Protein 7MEL (pdb70)

Radius of gyration: 37.04 Å; Cα contacts (8 Å, |Δi|>4): 2859; chains: 2; bounding box: 82×86×119 Å

B-factor: mean 26.44, std 9.44, range [13.05, 92.13]

Solvent-accessible surface area: 51418 Å² total; per-residue (Å²): 190,55,42,3,26,52,0,3,19,24,62,8,89,12,43,4,39,79,23,137,38,23,2,3,0,3,60,42,11,39,9,81,0,12,0,22,0,3,42,18,34,116,74,30,22,6,1,4,2,20,14,93,16,63,179,36,116,82,35,115,110,22,77,13,142,66,64,42,130,42,65,7,48,32,0,5,80,9,74,2,25,96,67,25,88,25,31,2,16,0,31,0,16,2,23,23,15,68,20,16,36,111,71,0,133,99,46,13,108,62,54,102,80,29,97,28,1,0,36,39,0,0,117,16,0,67,110,3,6,84,110,3,102,29,160,132,29,82,72,58,0,78,58,4,2,95,9,0,89,50,148,108,93,94,34,72,42,16,14,57,15,0,40,41,98,100,1,61,49,4,18,69,134,52,48,18,70,32,61,68,18,62,18,98,91,14,39,0,44,2,11,58,83,43,0,5,16,0,1,0,0,0,4,3,7,12,5,30,32,57,141,173,65,82,29,0,36,0,122,48,0,10,209,23,0,70,39,0,20,74,10,6,2,11,0,0,0,0,2,11,2,8,0,7,2,97,60,113,47,8,0,103,38,59,70,100,83,38,99,88,142,28,22,0,9,5,32,2,0,0,5,126,100,12,6,4,49,29,19,27,76,37,10,20,80,62,106,25,0,48,54,0,26,71,51,0,45,154,77,51,6,52,4,0,4,6,8,0,1,20,0,0,21,32,4,27,14,32,137,133,55,60,71,6,8,115,81,70,48,86,45,60,18,48,58,9,67,37,88,133,97,100,56,37,7,8,37,47,11,7,13,71,73,37,64,85,21,0,4,88,28,1,15,109,2,1,68,42,6,9,123,42,39,0,67,0,2,6,1,10,26,0,19,38,9,6,2,17,14,1,9,100,0,6,63,60,0,29,65,93,31,91,49,1,2,1,0,2,15,4,56,32,106,84,22,9,13,21,4,1,0,28,2,5,0,2,0,5,4,6,42,2,8,72,61,19,74,35,111,66,0,39,104,13,0,81,104,4,17,38,118,9,4,7,40,15,6,1,1,0,5,4,0,2,3,41,8,0,35,40,35,2,22,120,10,22,92,30,0,0,14,3,6,0,0,0,0,0,1,0,0,0,1,0,0,0,6,1,1,0,2,37,20,46,38,79,30,42,154,134,75,20,58,20,19,74,42,4,3,15,14,32,39,44,114,31,77,40,99,131,12,64,205,103,43,71,13,2,23,93,31,0,46,82,1,1,42,1,2,115,104,9,51,0,0,61,16,2,53,64,28,49,38,6,73,23,100,53,115,62,0,2,1,0,2,2,80,61,66,127,29,12,0,0,1,0,0,2,13,23,24,105,118,47,25,50,6,50,2,49,3,40,0,76,88,10,48,38,80,104,159,68,48,0,46,0,97,1,9,40,76,51,94,89,64,147,22,20,132,61,11,146,4,123,0,36,19,46,158,37,14,1,15,0,0,11,38,68,128,189,50,40,4,29,54,0,1,20,27,61,7,93,9,40,4,41,78,22,137,43,30,3,13,0,2,60,42,10,33,6,80,0,12,0,22,0,2,39,16,32,98,68,29,23,5,2,4,2,20,12,92,17,51,183,35,143,82,35,114,101,22,76,14,136,65,68,43,129,44,67,8,46,34,0,4,81,9,72,1,28,95,70,26,83,24,32,1,16,0,32,0,16,2,24,24,14,67,19,8,32,120,73,0,126,110,56,12,107,74,55,92,53,31,108,26,10,1,40,90,0,0,128,15,0,70,106,2,2,84,108,7,116,36,156,136,22,72,140,61,0,68,62,5,1,96,21,0,86,50,141,97,79,92,35,68,44,26,14,56,23,0,33,41,100,104,2,59,47,5,19,71,148,26,42,17,74,35,60,70,17,62,16,100,88,15,40,0,52,2,12,58,80,44,0,4,17,0,1,0,0,1,4,3,7,12,3,26,30,50,129,173,76,81,32,0,37,0,114,27,0,10,174,22,0,70,40,0,23,72,10,6,2,11,0,0,0,0,2,10,3,7,0,6,1,96,61,116,48,9,0,110,35,59,69,106,90,36,92,85,136,23,24,0,9,4,33,2,0,0,3,132,104,13,5,4,49,29,20,31,74,40,9,20,78,60,106,26,0,46,53,0,26,79,47,0,48,149,71,51,6,50,4,0,4,6,8,0,2,19,0,0,20,36,5,31,10,36,136,128,60,59,83,3,8,124,72,41,45,88,42,70,23,60,58,10,64,36,79,131,91,116,57,43,8,8,38,56,18,29,14,74,75,42,65,87,20,0,4,88,27,2,15,109,2,2,68,42,6,9,125,43,39,0,66,0,2,4,1,10,24,0,15,39,11,5,3,15,16,1,10,103,0,6,64,62,0,29,63,92,32,95,51,0,2,1,0,2,15,4,56,30,103,81,21,10,12,21,5,1,0,32,2,8,0,2,0,5,4,5,44,2,8,73,64,17,74,31,109,67,0,40,105,14,0,81,104,4,18,36,101,10,3,7,40,13,5,2,1,0,6,4,1,2,3,41,8,0,35,39,36,3,24,116,7,22,95,30,0,0,12,3,6,0,0,0,0,0,1,0,0,0,0,0,0,0,7,2,1,1,2,39,20,46,36,79,26,40,154,132,79,18,59,18,17,72,43,3,3,16,14,33,39,44,110,30,88,44,100,129,11,70,168,91,41,75,12,1,22,93,31,0,43,79,1,2,43,0,2,114,110,10,50,0,1,62,15,2,48,66,28,55,38,7,74,23,97,78,117,64,0,2,1,0,2,1,78,60,64,121,30,8,0,0,1,0,0,2,13,21,22,108,115,54,16,86,6,44,2,48,2,40,0,74,88,10,51,42,78,102,155,69,69,1,43,0,94,1,17,40,87,46,106,72,74,140,20,16,130,61,10,137,5,140,0,59,30,48,186,26,14,0,18,0,0,10,41,46,152

Structure (mmCIF, N/CA/C/O backbone):
data_7MEL
#
_entry.id   7MEL
#
_cell.length_a   113.049
_cell.length_b   113.049
_cell.length_c   311.506
_cell.angle_alpha   90.000
_cell.angle_beta   90.000
_cell.angle_gamma   90.000
#
_symmetry.space_group_name_H-M   'P 41 21 2'
#
loop_
_entity.id
_entity.type
_entity.pdbx_description
1 polymer 'Alpha-1,4-glucan:maltose-1-phosphate maltosyltransferase 1'
2 non-polymer '(1R,2R,3S,4S,6R)-4-amino-2,3-dihydroxy-6-(hydroxymethyl)cyclohexyl alpha-D-glucopyranoside'
3 non-polymer 'TRIETHYLENE GLYCOL'
4 non-polymer DI(HYDROXYETHYL)ETHER
5 non-polymer 'CHLORIDE ION'
6 non-polymer 1,2-ETHANEDIOL
7 water water
#
loop_
_atom_site.group_PDB
_atom_site.id
_atom_site.type_symbol
_atom_site.label_atom_id
_atom_site.label_alt_id
_atom_site.label_comp_id
_atom_site.label_asym_id
_atom_site.label_entity_id
_atom_site.label_seq_id
_atom_site.pdbx_PDB_ins_code
_atom_site.Cartn_x
_atom_site.Cartn_y
_atom_site.Cartn_z
_atom_site.occupancy
_atom_site.B_iso_or_equiv
_atom_site.auth_seq_id
_atom_site.auth_comp_id
_atom_site.auth_asym_id
_atom_site.auth_atom_id
_atom_site.pdbx_PDB_model_num
ATOM 1 N N . PRO A 1 15 ? 42.068 -9.867 325.670 1.00 57.91 15 PRO A N 1
ATOM 2 C CA . PRO A 1 15 ? 40.866 -9.764 324.829 1.00 52.41 15 PRO A CA 1
ATOM 3 C C . PRO A 1 15 ? 40.121 -11.100 324.700 1.00 43.22 15 PRO A C 1
ATOM 4 O O . PRO A 1 15 ? 40.725 -12.100 324.297 1.00 47.91 15 PRO A O 1
ATOM 8 N N . THR A 1 16 ? 38.833 -11.115 325.045 1.00 38.34 16 THR A N 1
ATOM 9 C CA . THR A 1 16 ? 38.040 -12.339 325.007 1.00 33.19 16 THR A CA 1
ATOM 10 C C . THR A 1 16 ? 37.300 -12.457 323.679 1.00 30.05 16 THR A C 1
ATOM 11 O O . THR A 1 16 ? 36.952 -11.457 323.045 1.00 30.16 16 THR A O 1
ATOM 15 N N . VAL A 1 17 ? 37.063 -13.701 323.256 1.00 28.99 17 VAL A N 1
ATOM 16 C CA . VAL A 1 17 ? 36.262 -13.912 322.055 1.00 29.93 17 VAL A CA 1
ATOM 17 C C . VAL A 1 17 ? 34.808 -13.556 322.333 1.00 32.01 17 VAL A C 1
ATOM 18 O O . VAL A 1 17 ? 34.146 -12.906 321.517 1.00 27.97 17 VAL A O 1
ATOM 22 N N . VAL A 1 18 ? 34.298 -13.934 323.511 1.00 27.34 18 VAL A N 1
ATOM 23 C CA . VAL A 1 18 ? 32.896 -13.706 323.841 1.00 25.82 18 VAL A CA 1
ATOM 24 C C . VAL A 1 18 ? 32.751 -12.359 324.539 1.00 23.20 18 VAL A C 1
ATOM 25 O O . VAL A 1 18 ? 33.596 -11.970 325.356 1.00 23.31 18 VAL A O 1
ATOM 29 N N . GLY A 1 19 ? 31.667 -11.638 324.218 1.00 22.36 19 GLY A N 1
ATOM 30 C CA . GLY A 1 19 ? 31.443 -10.313 324.765 1.00 23.56 19 GLY A CA 1
ATOM 31 C C . GLY A 1 19 ? 30.677 -10.335 326.080 1.00 21.10 19 GLY A C 1
ATOM 32 O O . GLY A 1 19 ? 30.328 -11.386 326.618 1.00 22.30 19 GLY A O 1
ATOM 33 N N . ARG A 1 20 ? 30.377 -9.130 326.582 1.00 18.27 20 ARG A N 1
ATOM 34 C CA . ARG A 1 20 ? 29.767 -9.019 327.912 1.00 19.18 20 ARG A CA 1
ATOM 35 C C . ARG A 1 20 ? 28.398 -9.692 327.958 1.00 17.65 20 ARG A C 1
ATOM 36 O O . ARG A 1 20 ? 28.082 -10.413 328.913 1.00 19.78 20 ARG A O 1
ATOM 44 N N . ILE A 1 21 ? 27.557 -9.441 326.956 1.00 17.52 21 ILE A N 1
ATOM 45 C CA . ILE A 1 21 ? 26.312 -10.171 326.756 1.00 16.56 21 ILE A CA 1
ATOM 46 C C . ILE A 1 21 ? 26.505 -11.032 325.509 1.00 20.64 21 ILE A C 1
ATOM 47 O O . ILE A 1 21 ? 26.524 -10.495 324.391 1.00 21.19 21 ILE A O 1
ATOM 52 N N . PRO A 1 22 ? 26.667 -12.346 325.647 1.00 17.99 22 PRO A N 1
ATOM 53 C CA . PRO A 1 22 ? 27.051 -13.182 324.499 1.00 18.55 22 PRO A CA 1
ATOM 54 C C . PRO A 1 22 ? 26.124 -13.042 323.290 1.00 18.76 22 PRO A C 1
ATOM 55 O O . PRO A 1 22 ? 24.895 -13.147 323.399 1.00 17.51 22 PRO A O 1
ATOM 59 N N . VAL A 1 23 ? 26.735 -12.801 322.133 1.00 18.30 23 VAL A N 1
ATOM 60 C CA . VAL A 1 23 ? 26.064 -12.830 320.830 1.00 19.49 23 VAL A CA 1
ATOM 61 C C . VAL A 1 23 ? 26.810 -13.847 319.988 1.00 16.80 23 VAL A C 1
ATOM 62 O O . VAL A 1 23 ? 27.944 -13.584 319.571 1.00 18.08 23 VAL A O 1
ATOM 66 N N . LEU A 1 24 ? 26.178 -14.988 319.715 1.00 16.34 24 LEU A N 1
ATOM 67 C CA . LEU A 1 24 ? 26.873 -16.139 319.152 1.00 19.89 24 LEU A CA 1
ATOM 68 C C . LEU A 1 24 ? 26.166 -16.674 317.914 1.00 18.65 24 LEU A C 1
ATOM 69 O O . LEU A 1 24 ? 24.938 -16.629 317.818 1.00 17.59 24 LEU A O 1
ATOM 74 N N A ASP A 1 25 ? 26.957 -17.196 316.978 0.12 18.86 25 ASP A N 1
ATOM 75 N N B ASP A 1 25 ? 26.960 -17.194 316.978 0.88 18.91 25 ASP A N 1
ATOM 76 C CA A ASP A 1 25 ? 26.454 -17.946 315.826 0.12 19.20 25 ASP A CA 1
ATOM 77 C CA B ASP A 1 25 ? 26.461 -17.950 315.825 0.88 18.99 25 ASP A CA 1
ATOM 78 C C A ASP A 1 25 ? 25.367 -17.167 315.081 0.12 18.93 25 ASP A C 1
ATOM 79 C C B ASP A 1 25 ? 25.377 -17.178 315.069 0.88 18.91 25 ASP A C 1
ATOM 80 O O A ASP A 1 25 ? 24.230 -17.616 314.928 0.12 19.27 25 ASP A O 1
ATOM 81 O O B ASP A 1 25 ? 24.254 -17.646 314.893 0.88 19.06 25 ASP A O 1
ATOM 86 N N . VAL A 1 26 ? 25.737 -15.971 314.623 1.00 17.96 26 VAL A N 1
ATOM 87 C CA . VAL A 1 26 ? 24.814 -15.164 313.833 1.00 19.29 26 VAL A CA 1
ATOM 88 C C . VAL A 1 26 ? 24.591 -15.828 312.478 1.00 20.33 26 VAL A C 1
ATOM 89 O O . VAL A 1 26 ? 25.541 -16.298 311.827 1.00 18.43 26 VAL A O 1
ATOM 93 N N . ARG A 1 27 ? 23.335 -15.880 312.049 1.00 16.19 27 ARG A N 1
ATOM 94 C CA . ARG A 1 27 ? 22.957 -16.425 310.754 1.00 17.17 27 ARG A CA 1
ATOM 95 C C . ARG A 1 27 ? 22.029 -15.448 310.048 1.00 18.81 27 ARG A C 1
ATOM 96 O O . ARG A 1 27 ? 21.353 -14.644 310.698 1.00 16.73 27 ARG A O 1
ATOM 104 N N . PRO A 1 28 ? 21.951 -15.504 308.707 1.00 17.41 28 PRO A N 1
ATOM 105 C CA . PRO A 1 28 ? 22.610 -16.490 307.832 1.00 19.85 28 PRO A CA 1
ATOM 106 C C . PRO A 1 28 ? 24.119 -16.298 307.755 1.00 19.28 28 PRO A C 1
ATOM 107 O O . PRO A 1 28 ? 24.595 -15.189 307.957 1.00 17.36 28 PRO A O 1
ATOM 111 N N . VAL A 1 29 ? 24.852 -17.371 307.464 1.00 18.68 29 VAL A N 1
ATOM 112 C CA . VAL A 1 29 ? 26.292 -17.307 307.255 1.00 15.74 29 VAL A CA 1
ATOM 113 C C . VAL A 1 29 ? 26.652 -18.297 306.154 1.00 16.78 29 VAL A C 1
ATOM 114 O O . VAL A 1 29 ? 26.060 -19.380 306.058 1.00 20.00 29 VAL A O 1
ATOM 118 N N . VAL A 1 30 ? 27.602 -17.914 305.315 1.00 17.93 30 VAL A N 1
ATOM 119 C CA . VAL A 1 30 ? 28.018 -18.732 304.179 1.00 19.21 30 VAL A CA 1
ATOM 120 C C . VAL A 1 30 ? 29.527 -18.899 304.256 1.00 16.32 30 VAL A C 1
ATOM 121 O O . VAL A 1 30 ? 30.265 -17.907 304.256 1.00 16.67 30 VAL A O 1
ATOM 125 N N . GLN A 1 31 ? 29.986 -20.152 304.320 1.00 19.16 31 GLN A N 1
ATOM 126 C CA . GLN A 1 31 ? 31.418 -20.461 304.393 1.00 19.77 31 GLN A CA 1
ATOM 127 C C . GLN A 1 31 ? 32.099 -19.655 305.502 1.00 16.11 31 GLN A C 1
ATOM 128 O O . GLN A 1 31 ? 33.153 -19.039 305.319 1.00 19.06 31 GLN A O 1
ATOM 134 N N . ARG A 1 32 ? 31.456 -19.662 306.672 1.00 19.43 32 ARG A N 1
ATOM 135 C CA . ARG A 1 32 ? 31.946 -19.030 307.899 1.00 19.27 32 ARG A CA 1
ATOM 136 C C . ARG A 1 32 ? 32.181 -17.532 307.743 1.00 22.45 32 ARG A C 1
ATOM 137 O O . ARG A 1 32 ? 32.957 -16.933 308.502 1.00 21.79 32 ARG A O 1
ATOM 145 N N . GLY A 1 33 ? 31.506 -16.906 306.784 1.00 18.16 33 GLY A N 1
ATOM 146 C CA . GLY A 1 33 ? 31.612 -15.482 306.580 1.00 19.25 33 GLY A CA 1
ATOM 147 C C . GLY A 1 33 ? 32.532 -15.076 305.458 1.00 18.86 33 GLY A C 1
ATOM 148 O O . GLY A 1 33 ? 32.687 -13.873 305.217 1.00 20.50 33 GLY A O 1
ATOM 149 N N . ARG A 1 34 ? 33.154 -16.042 304.772 1.00 18.75 34 ARG A N 1
ATOM 150 C CA . ARG A 1 34 ? 34.073 -15.753 303.676 1.00 21.64 34 ARG A CA 1
ATOM 151 C C . ARG A 1 34 ? 33.361 -15.480 302.358 1.00 21.19 34 ARG A C 1
ATOM 152 O O . ARG A 1 34 ? 33.987 -14.958 301.433 1.00 19.33 34 ARG A O 1
ATOM 160 N N . ARG A 1 35 ? 32.081 -15.802 302.255 1.00 19.84 35 ARG A N 1
ATOM 161 C CA . ARG A 1 35 ? 31.254 -15.462 301.108 1.00 18.46 35 ARG A CA 1
ATOM 162 C C . ARG A 1 35 ? 29.986 -14.797 301.620 1.00 19.17 35 ARG A C 1
ATOM 163 O O . ARG A 1 35 ? 29.580 -15.037 302.760 1.00 19.41 35 ARG A O 1
ATOM 171 N N . PRO A 1 36 ? 29.334 -13.965 300.810 1.00 18.36 36 PRO A N 1
ATOM 172 C CA . PRO A 1 36 ? 28.138 -13.263 301.297 1.00 18.73 36 PRO A CA 1
ATOM 173 C C . PRO A 1 36 ? 26.893 -14.132 301.273 1.00 21.64 36 PRO A C 1
ATOM 174 O O . PRO A 1 36 ? 26.703 -14.965 300.381 1.00 19.70 36 PRO A O 1
ATOM 178 N N . ALA A 1 37 ? 26.029 -13.914 302.261 1.00 17.72 37 ALA A N 1
ATOM 179 C CA . ALA A 1 37 ? 24.633 -14.299 302.128 1.00 16.53 37 ALA A CA 1
ATOM 180 C C . ALA A 1 37 ? 23.987 -13.441 301.041 1.00 18.46 37 ALA A C 1
ATOM 181 O O . ALA A 1 37 ? 24.507 -12.389 300.664 1.00 17.92 37 ALA A O 1
ATOM 183 N N . LYS A 1 38 ? 22.847 -13.910 300.521 1.00 17.57 38 LYS A N 1
ATOM 184 C CA . LYS A 1 38 ? 22.206 -13.300 299.363 1.00 20.91 38 LYS A CA 1
ATOM 185 C C . LYS A 1 38 ? 20.804 -12.809 299.682 1.00 17.63 38 LYS A C 1
ATOM 186 O O . LYS A 1 38 ? 20.105 -13.371 300.532 1.00 17.28 38 LYS A O 1
ATOM 192 N N . ALA A 1 39 ? 20.407 -11.762 298.960 1.00 16.78 39 ALA A N 1
ATOM 193 C CA . ALA A 1 39 ? 19.023 -11.301 298.940 1.00 17.68 39 ALA A CA 1
ATOM 194 C C . ALA A 1 39 ? 18.846 -10.514 297.649 1.00 15.75 39 ALA A C 1
ATOM 195 O O . ALA A 1 39 ? 19.804 -10.296 296.910 1.00 17.19 39 ALA A O 1
ATOM 197 N N . VAL A 1 40 ? 17.609 -10.094 297.383 1.00 16.34 40 VAL A N 1
ATOM 198 C CA . VAL A 1 40 ? 17.348 -9.152 296.300 1.00 17.79 40 VAL A CA 1
ATOM 199 C C . VAL A 1 40 ? 16.603 -7.950 296.874 1.00 18.02 40 VAL A C 1
ATOM 200 O O . VAL A 1 40 ? 16.060 -7.994 297.979 1.00 16.65 40 VAL A O 1
ATOM 204 N N . THR A 1 41 ? 16.577 -6.864 296.101 1.00 17.78 41 THR A N 1
ATOM 205 C CA . THR A 1 41 ? 15.871 -5.659 296.539 1.00 20.50 41 THR A CA 1
ATOM 206 C C . THR A 1 41 ? 14.429 -5.985 296.909 1.00 22.30 41 THR A C 1
ATOM 207 O O . THR A 1 41 ? 13.718 -6.651 296.153 1.00 21.21 41 THR A O 1
ATOM 211 N N . GLY A 1 42 ? 14.012 -5.550 298.106 1.00 20.55 42 GLY A N 1
ATOM 212 C CA . GLY A 1 42 ? 12.657 -5.760 298.561 1.00 21.78 42 GLY A CA 1
ATOM 213 C C . GLY A 1 42 ? 12.394 -7.096 299.218 1.00 23.26 42 GLY A C 1
ATOM 214 O O . GLY A 1 42 ? 11.263 -7.337 299.668 1.00 22.04 42 GLY A O 1
ATOM 215 N N . GLU A 1 43 ? 13.393 -7.972 299.301 1.00 20.49 43 GLU A N 1
ATOM 216 C CA . GLU A 1 43 ? 13.208 -9.291 299.890 1.00 18.89 43 GLU A CA 1
ATOM 217 C C . GLU A 1 43 ? 13.446 -9.239 301.395 1.00 18.80 43 GLU A C 1
ATOM 218 O O . GLU A 1 43 ? 14.460 -8.700 301.857 1.00 20.70 43 GLU A O 1
ATOM 224 N N . SER A 1 44 ? 12.540 -9.846 302.144 1.00 17.29 44 SER A N 1
ATOM 225 C CA . SER A 1 44 ? 12.684 -9.962 303.591 1.00 18.37 44 SER A CA 1
ATOM 226 C C . SER A 1 44 ? 13.321 -11.300 303.960 1.00 19.37 44 SER A C 1
ATOM 227 O O . SER A 1 44 ? 13.123 -12.307 303.281 1.00 20.19 44 SER A O 1
ATOM 230 N N . PHE A 1 45 ? 14.084 -11.311 305.054 1.00 18.46 45 PHE A N 1
ATOM 231 C CA . PHE A 1 45 ? 14.585 -12.585 305.569 1.00 18.24 45 PHE A CA 1
ATOM 232 C C . PHE A 1 45 ? 14.959 -12.395 307.032 1.00 19.30 45 PHE A C 1
ATOM 233 O O . PHE A 1 45 ? 15.133 -11.266 307.503 1.00 18.05 45 PHE A O 1
ATOM 241 N N . GLU A 1 46 ? 15.112 -13.515 307.734 1.00 19.83 46 GLU A N 1
ATOM 242 C CA . GLU A 1 46 ? 15.363 -13.488 309.173 1.00 17.14 46 GLU A CA 1
ATOM 243 C C . GLU A 1 46 ? 16.863 -13.524 309.487 1.00 18.12 46 GLU A C 1
ATOM 244 O O . GLU A 1 46 ? 17.598 -14.374 308.972 1.00 19.64 46 GLU A O 1
ATOM 250 N N . VAL A 1 47 ? 17.314 -12.602 310.339 1.00 18.99 47 VAL A N 1
ATOM 251 C CA . VAL A 1 47 ? 18.651 -12.653 310.927 1.00 15.84 47 VAL A CA 1
ATOM 252 C C . VAL A 1 47 ? 18.486 -13.197 312.339 1.00 18.25 47 VAL A C 1
ATOM 253 O O . VAL A 1 47 ? 17.580 -12.762 313.067 1.00 16.87 47 VAL A O 1
ATOM 257 N N . SER A 1 48 ? 19.309 -14.185 312.713 1.00 17.59 48 SER A N 1
ATOM 258 C CA . SER A 1 48 ? 19.154 -14.858 314.002 1.00 18.93 48 SER A CA 1
ATOM 259 C C . SER A 1 48 ? 20.500 -14.980 314.709 1.00 18.75 48 SER A C 1
ATOM 260 O O . SER A 1 48 ? 21.568 -14.818 314.108 1.00 17.76 48 SER A O 1
ATOM 263 N N . ALA A 1 49 ? 20.440 -15.230 316.019 1.00 18.42 49 ALA A N 1
ATOM 264 C CA . ALA A 1 49 ? 21.657 -15.375 316.808 1.00 16.76 49 ALA A CA 1
ATOM 265 C C . ALA A 1 49 ? 21.301 -16.085 318.103 1.00 19.04 49 ALA A C 1
ATOM 266 O O . ALA A 1 49 ? 20.135 -16.147 318.493 1.00 18.16 49 ALA A O 1
ATOM 268 N N . THR A 1 50 ? 22.319 -16.623 318.762 1.00 17.09 50 THR A N 1
ATOM 269 C CA . THR A 1 50 ? 22.165 -17.168 320.106 1.00 16.77 50 THR A CA 1
ATOM 270 C C . THR A 1 50 ? 22.596 -16.089 321.091 1.00 16.10 50 THR A C 1
ATOM 271 O O . THR A 1 50 ? 23.729 -15.603 321.030 1.00 17.06 50 THR A O 1
ATOM 275 N N . VAL A 1 51 ? 21.667 -15.677 321.958 1.00 16.20 51 VAL A N 1
ATOM 276 C CA . VAL A 1 51 ? 21.854 -14.548 322.863 1.00 16.83 51 VAL A CA 1
ATOM 277 C C . VAL A 1 51 ? 21.376 -14.953 324.253 1.00 16.03 51 VAL A C 1
ATOM 278 O O . VAL A 1 51 ? 20.296 -15.533 324.390 1.00 18.41 51 VAL A O 1
ATOM 282 N N . PHE A 1 52 ? 22.159 -14.623 325.277 1.00 15.55 52 PHE A N 1
ATOM 283 C CA . PHE A 1 52 ? 21.749 -14.871 326.661 1.00 19.02 52 PHE A CA 1
ATOM 284 C C . PHE A 1 52 ? 22.682 -14.089 327.574 1.00 19.92 52 PHE A C 1
ATOM 285 O O . PHE A 1 52 ? 23.672 -13.505 327.129 1.00 19.52 52 PHE A O 1
ATOM 293 N N . ARG A 1 53 ? 22.360 -14.083 328.868 1.00 19.33 53 ARG A N 1
ATOM 294 C CA . ARG A 1 53 ? 23.247 -13.471 329.846 1.00 20.51 53 ARG A CA 1
ATOM 295 C C . ARG A 1 53 ? 23.275 -14.345 331.090 1.00 21.06 53 ARG A C 1
ATOM 296 O O . ARG A 1 53 ? 22.478 -15.278 331.235 1.00 22.41 53 ARG A O 1
ATOM 304 N N . GLU A 1 54 ? 24.234 -14.059 331.971 1.00 21.65 54 GLU A N 1
ATOM 305 C CA . GLU A 1 54 ? 24.274 -14.723 333.266 1.00 20.75 54 GLU A CA 1
ATOM 306 C C . GLU A 1 54 ? 23.199 -14.140 334.177 1.00 24.92 54 GLU A C 1
ATOM 307 O O . GLU A 1 54 ? 22.870 -12.949 334.106 1.00 23.37 54 GLU A O 1
ATOM 313 N N . GLY A 1 55 ? 22.652 -14.986 335.048 1.00 28.52 55 GLY A N 1
ATOM 314 C CA . GLY A 1 55 ? 21.578 -14.546 335.919 1.00 30.23 55 GLY A CA 1
ATOM 315 C C . GLY A 1 55 ? 20.227 -14.610 335.229 1.00 31.00 55 GLY A C 1
ATOM 316 O O . GLY A 1 55 ? 20.074 -15.166 334.139 1.00 35.19 55 GLY A O 1
ATOM 317 N N . HIS A 1 56 ? 19.227 -14.005 335.872 1.00 36.37 56 HIS A N 1
ATOM 318 C CA . HIS A 1 56 ? 17.856 -14.121 335.381 1.00 37.19 56 HIS A CA 1
ATOM 319 C C . HIS A 1 56 ? 17.229 -12.795 334.958 1.00 31.88 56 HIS A C 1
ATOM 320 O O . HIS A 1 56 ? 16.036 -12.772 334.650 1.00 34.91 56 HIS A O 1
ATOM 327 N N . ASP A 1 57 ? 17.982 -11.697 334.916 1.00 29.11 57 ASP A N 1
ATOM 328 C CA . ASP A 1 57 ? 17.403 -10.474 334.376 1.00 26.37 57 ASP A CA 1
ATOM 329 C C . ASP A 1 57 ? 17.210 -10.600 332.856 1.00 26.45 57 ASP A C 1
ATOM 330 O O . ASP A 1 57 ? 17.829 -11.430 332.191 1.00 27.60 57 ASP A O 1
ATOM 335 N N . ALA A 1 58 ? 16.328 -9.763 332.317 1.00 22.97 58 ALA A N 1
ATOM 336 C CA . ALA A 1 58 ? 15.933 -9.859 330.910 1.00 26.09 58 ALA A CA 1
ATOM 337 C C . ALA A 1 58 ? 17.016 -9.327 329.974 1.00 22.63 58 ALA A C 1
ATOM 338 O O . ALA A 1 58 ? 17.687 -8.340 330.283 1.00 21.74 58 ALA A O 1
ATOM 340 N N . VAL A 1 59 ? 17.177 -9.974 328.813 1.00 24.55 59 VAL A N 1
ATOM 341 C CA . VAL A 1 59 ? 18.019 -9.432 327.748 1.00 21.85 59 VAL A CA 1
ATOM 342 C C . VAL A 1 59 ? 17.145 -8.906 326.612 1.00 20.47 59 VAL A C 1
ATOM 343 O O . VAL A 1 59 ? 15.996 -9.315 326.420 1.00 20.66 59 VAL A O 1
ATOM 347 N N . GLY A 1 60 ? 17.718 -7.977 325.844 1.00 20.43 60 GLY A N 1
ATOM 348 C CA . GLY A 1 60 ? 17.136 -7.571 324.584 1.00 18.95 60 GLY A CA 1
ATOM 349 C C . GLY A 1 60 ? 18.179 -7.701 323.492 1.00 18.47 60 GLY A C 1
ATOM 350 O O . GLY A 1 60 ? 19.370 -7.850 323.757 1.00 17.05 60 GLY A O 1
ATOM 351 N N . ALA A 1 61 ? 17.713 -7.655 322.247 1.00 17.88 61 ALA A N 1
ATOM 352 C CA . ALA A 1 61 ? 18.635 -7.775 321.122 1.00 18.11 61 ALA A CA 1
ATOM 353 C C . ALA A 1 61 ? 18.014 -7.086 319.912 1.00 18.13 61 ALA A C 1
ATOM 354 O O . ALA A 1 61 ? 16.795 -6.920 319.834 1.00 17.91 61 ALA A O 1
ATOM 356 N N . ASN A 1 62 ? 18.864 -6.677 318.970 1.00 17.27 62 ASN A N 1
ATOM 357 C CA . ASN A 1 62 ? 18.376 -5.994 317.777 1.00 15.50 62 ASN A CA 1
ATOM 358 C C . ASN A 1 62 ? 19.361 -6.225 316.642 1.00 17.51 62 ASN A C 1
ATOM 359 O O . ASN A 1 62 ? 20.553 -6.456 316.874 1.00 19.65 62 ASN A O 1
ATOM 364 N N . VAL A 1 63 ? 18.852 -6.153 315.413 1.00 17.23 63 VAL A N 1
ATOM 365 C CA . VAL A 1 63 ? 19.657 -6.352 314.206 1.00 16.55 63 VAL A CA 1
ATOM 366 C C . VAL A 1 63 ? 19.995 -4.988 313.620 1.00 17.99 63 VAL A C 1
ATOM 367 O O . VAL A 1 63 ? 19.101 -4.158 313.427 1.00 19.39 63 VAL A O 1
ATOM 371 N N . VAL A 1 64 ? 21.269 -4.751 313.318 1.00 16.26 64 VAL A N 1
ATOM 372 C CA . VAL A 1 64 ? 21.691 -3.514 312.659 1.00 17.24 64 VAL A CA 1
ATOM 373 C C . VAL A 1 64 ? 22.109 -3.875 311.240 1.00 19.84 64 VAL A C 1
ATOM 374 O O . VAL A 1 64 ? 23.179 -4.459 311.037 1.00 18.96 64 VAL A O 1
ATOM 378 N N . LEU A 1 65 ? 21.259 -3.533 310.269 1.00 18.57 65 LEU A N 1
ATOM 379 C CA . LEU A 1 65 ? 21.519 -3.749 308.846 1.00 20.24 65 LEU A CA 1
ATOM 380 C C . LEU A 1 65 ? 22.067 -2.454 308.258 1.00 23.82 65 LEU A C 1
ATOM 381 O O . LEU A 1 65 ? 21.438 -1.405 308.406 1.00 25.17 65 LEU A O 1
ATOM 386 N N . ARG A 1 66 ? 23.244 -2.515 307.622 1.00 20.69 66 ARG A N 1
ATOM 387 C CA . ARG A 1 66 ? 23.902 -1.333 307.066 1.00 18.06 66 ARG A CA 1
ATOM 388 C C . ARG A 1 66 ? 24.026 -1.452 305.551 1.00 21.29 66 ARG A C 1
ATOM 389 O O . ARG A 1 66 ? 24.442 -2.497 305.032 1.00 18.26 66 ARG A O 1
ATOM 397 N N . ASP A 1 67 ? 23.714 -0.371 304.859 1.00 22.03 67 ASP A N 1
ATOM 398 C CA . ASP A 1 67 ? 23.703 -0.351 303.399 1.00 20.59 67 ASP A CA 1
ATOM 399 C C . ASP A 1 67 ? 25.139 -0.180 302.892 1.00 20.00 67 ASP A C 1
ATOM 400 O O . ASP A 1 67 ? 26.095 -0.126 303.668 1.00 21.34 67 ASP A O 1
ATOM 405 N N . PRO A 1 68 ? 25.352 -0.109 301.567 1.00 20.59 68 PRO A N 1
ATOM 406 C CA . PRO A 1 68 ? 26.735 -0.009 301.070 1.00 24.24 68 PRO A CA 1
ATOM 407 C C . PRO A 1 68 ? 27.474 1.246 301.510 1.00 26.62 68 PRO A C 1
ATOM 408 O O . PRO A 1 68 ? 28.707 1.260 301.466 1.00 31.85 68 PRO A O 1
ATOM 412 N N . ARG A 1 69 ? 26.781 2.294 301.941 1.00 27.93 69 ARG A N 1
ATOM 413 C CA . ARG A 1 69 ? 27.466 3.467 302.465 1.00 26.03 69 ARG A CA 1
ATOM 414 C C . ARG A 1 69 ? 27.636 3.403 303.981 1.00 29.22 69 ARG A C 1
ATOM 415 O O . ARG A 1 69 ? 28.098 4.375 304.589 1.00 28.66 69 ARG A O 1
ATOM 423 N N . GLY A 1 70 ? 27.287 2.278 304.597 1.00 28.99 70 GLY A N 1
ATOM 424 C CA . GLY A 1 70 ? 27.428 2.111 306.033 1.00 26.18 70 GLY A CA 1
ATOM 425 C C . GLY A 1 70 ? 26.292 2.650 306.866 1.00 25.36 70 GLY A C 1
ATOM 426 O O . GLY A 1 70 ? 26.407 2.671 308.098 1.00 28.52 70 GLY A O 1
ATOM 427 N N . ARG A 1 71 ? 25.199 3.059 306.252 1.00 24.08 71 ARG A N 1
ATOM 428 C CA . ARG A 1 71 ? 24.109 3.678 306.995 1.00 25.22 71 ARG A CA 1
ATOM 429 C C . ARG A 1 71 ? 23.209 2.621 307.620 1.00 25.56 71 ARG A C 1
ATOM 430 O O . ARG A 1 71 ? 22.763 1.701 306.924 1.00 22.24 71 ARG A O 1
ATOM 438 N N . PRO A 1 72 ? 22.894 2.736 308.909 1.00 27.45 72 PRO A N 1
ATOM 439 C CA . PRO A 1 72 ? 22.083 1.712 309.572 1.00 26.49 72 PRO A CA 1
ATOM 440 C C . PRO A 1 72 ? 20.610 1.824 309.228 1.00 27.09 72 PRO A C 1
ATOM 441 O O . PRO A 1 72 ? 20.085 2.906 308.953 1.00 27.03 72 PRO A O 1
ATOM 445 N N . GLY A 1 73 ? 19.942 0.677 309.255 1.00 21.59 73 GLY A N 1
ATOM 446 C CA . GLY A 1 73 ? 18.516 0.615 309.032 1.00 25.64 73 GLY A CA 1
ATOM 447 C C . GLY A 1 73 ? 17.734 1.015 310.269 1.00 23.25 73 GLY A C 1
ATOM 448 O O . GLY A 1 73 ? 18.304 1.461 311.271 1.00 24.84 73 GLY A O 1
ATOM 449 N N . PRO A 1 74 ? 16.416 0.829 310.231 1.00 26.61 74 PRO A N 1
ATOM 450 C CA . PRO A 1 74 ? 15.581 1.179 311.387 1.00 29.55 74 PRO A CA 1
ATOM 451 C C . PRO A 1 74 ? 15.867 0.287 312.586 1.00 26.64 74 PRO A C 1
ATOM 452 O O . PRO A 1 74 ? 16.462 -0.789 312.472 1.00 25.64 74 PRO A O 1
ATOM 456 N N . TRP A 1 75 ? 15.427 0.760 313.754 1.00 27.03 75 TRP A N 1
ATOM 457 C CA . TRP A 1 75 ? 15.437 -0.055 314.966 1.00 23.90 75 TRP A CA 1
ATOM 458 C C . TRP A 1 75 ? 14.702 -1.362 314.716 1.00 24.39 75 TRP A C 1
ATOM 459 O O . TRP A 1 75 ? 13.528 -1.366 314.332 1.00 22.22 75 TRP A O 1
ATOM 470 N N . THR A 1 76 ? 15.408 -2.485 314.876 1.00 20.71 76 THR A N 1
ATOM 471 C CA . THR A 1 76 ? 14.890 -3.795 314.490 1.00 18.70 76 THR A CA 1
ATOM 472 C C . THR A 1 76 ? 15.086 -4.759 315.656 1.00 20.22 76 THR A C 1
ATOM 473 O O . THR A 1 76 ? 16.025 -5.574 315.659 1.00 18.40 76 THR A O 1
ATOM 477 N N . PRO A 1 77 ? 14.203 -4.698 316.666 1.00 21.75 77 PRO A N 1
ATOM 478 C CA . PRO A 1 77 ? 14.349 -5.574 317.840 1.00 20.68 77 PRO A CA 1
ATOM 479 C C . PRO A 1 77 ? 14.038 -7.023 317.513 1.00 21.36 77 PRO A C 1
ATOM 480 O O . PRO A 1 77 ? 13.156 -7.336 316.703 1.00 20.72 77 PRO A O 1
ATOM 484 N N . MET A 1 78 ? 14.789 -7.917 318.138 1.00 20.47 78 MET A N 1
ATOM 485 C CA . MET A 1 78 ? 14.550 -9.343 318.005 1.00 18.89 78 MET A CA 1
ATOM 486 C C . MET A 1 78 ? 13.800 -9.895 319.205 1.00 22.22 78 MET A C 1
ATOM 487 O O . MET A 1 78 ? 13.625 -9.231 320.231 1.00 21.21 78 MET A O 1
ATOM 492 N N . ARG A 1 79 ? 13.326 -11.124 319.039 1.00 21.25 79 ARG A N 1
ATOM 493 C CA . ARG A 1 79 ? 12.607 -11.845 320.076 1.00 22.36 79 ARG A CA 1
ATOM 494 C C . ARG A 1 79 ? 13.147 -13.265 320.137 1.00 24.68 79 ARG A C 1
ATOM 495 O O . ARG A 1 79 ? 13.651 -13.792 319.142 1.00 20.79 79 ARG A O 1
ATOM 503 N N . GLU A 1 80 ? 13.057 -13.885 321.317 1.00 22.30 80 GLU A N 1
ATOM 504 C CA . GLU A 1 80 ? 13.337 -15.318 321.408 1.00 22.69 80 GLU A CA 1
ATOM 505 C C . GLU A 1 80 ? 12.358 -16.120 320.556 1.00 23.92 80 GLU A C 1
ATOM 506 O O . GLU A 1 80 ? 11.137 -15.983 320.693 1.00 26.62 80 GLU A O 1
ATOM 512 N N . LEU A 1 81 ? 12.897 -17.003 319.713 1.00 22.25 81 LEU A N 1
ATOM 513 C CA . LEU A 1 81 ? 12.072 -17.682 318.716 1.00 24.17 81 LEU A CA 1
ATOM 514 C C . LEU A 1 81 ? 11.289 -18.850 319.307 1.00 29.91 81 LEU A C 1
ATOM 515 O O . LEU A 1 81 ? 10.223 -19.200 318.785 1.00 27.98 81 LEU A O 1
ATOM 520 N N . ALA A 1 82 ? 11.788 -19.457 320.387 1.00 27.05 82 ALA A N 1
ATOM 521 C CA . ALA A 1 82 ? 11.114 -20.584 321.019 1.00 29.25 82 ALA A CA 1
ATOM 522 C C . ALA A 1 82 ? 11.566 -20.621 322.468 1.00 31.79 82 ALA A C 1
ATOM 523 O O . ALA A 1 82 ? 12.751 -20.378 322.730 1.00 27.79 82 ALA A O 1
ATOM 525 N N . PRO A 1 83 ? 10.674 -20.900 323.422 1.00 34.32 83 PRO A N 1
ATOM 526 C CA . PRO A 1 83 ? 11.056 -20.809 324.840 1.00 29.01 83 PRO A CA 1
ATOM 527 C C . PRO A 1 83 ? 12.206 -21.748 325.186 1.00 28.99 83 PRO A C 1
ATOM 528 O O . PRO A 1 83 ? 12.290 -22.871 324.689 1.00 29.16 83 PRO A O 1
ATOM 532 N N . GLY A 1 84 ? 13.116 -21.255 326.028 1.00 31.31 84 GLY A N 1
ATOM 533 C CA . GLY A 1 84 ? 14.235 -22.038 326.509 1.00 27.74 84 GLY A CA 1
ATOM 534 C C . GLY A 1 84 ? 15.360 -22.281 325.524 1.00 29.41 84 GLY A C 1
ATOM 535 O O . GLY A 1 84 ? 16.312 -22.985 325.871 1.00 28.95 84 GLY A O 1
ATOM 536 N N . THR A 1 85 ? 15.296 -21.730 324.309 1.00 24.71 85 THR A N 1
ATOM 537 C CA . THR A 1 85 ? 16.302 -22.036 323.296 1.00 24.60 85 THR A CA 1
ATOM 538 C C . THR A 1 85 ? 17.424 -21.013 323.222 1.00 23.06 85 THR A C 1
ATOM 539 O O . THR A 1 85 ? 18.507 -21.342 322.717 1.00 22.03 85 THR A O 1
ATOM 543 N N . ASP A 1 86 ? 17.202 -19.794 323.711 1.00 21.19 86 ASP A N 1
ATOM 544 C CA . ASP A 1 86 ? 18.175 -18.709 323.608 1.00 19.00 86 ASP A CA 1
ATOM 545 C C . ASP A 1 86 ? 18.498 -18.377 322.156 1.00 17.26 86 ASP A C 1
ATOM 546 O O . ASP A 1 86 ? 19.535 -17.776 321.877 1.00 18.11 86 ASP A O 1
ATOM 551 N N . ARG A 1 87 ? 17.624 -18.760 321.233 1.00 17.57 87 ARG A N 1
ATOM 552 C CA . ARG A 1 87 ? 17.772 -18.406 319.828 1.00 17.07 87 ARG A CA 1
ATOM 553 C C . ARG A 1 87 ? 16.818 -17.257 319.519 1.00 18.10 87 ARG A C 1
ATOM 554 O O . ARG A 1 87 ? 15.607 -17.378 319.720 1.00 20.31 87 ARG A O 1
ATOM 562 N N . TRP A 1 88 ? 17.372 -16.146 319.036 1.00 17.08 88 TRP A N 1
ATOM 563 C CA . TRP A 1 88 ? 16.646 -14.900 318.841 1.00 17.86 88 TRP A CA 1
ATOM 564 C C . TRP A 1 88 ? 16.636 -14.562 317.353 1.00 17.64 88 TRP A C 1
ATOM 565 O O . TRP A 1 88 ? 17.578 -14.903 316.635 1.00 19.54 88 TRP A O 1
ATOM 576 N N . GLY A 1 89 ? 15.574 -13.896 316.885 1.00 17.56 89 GLY A N 1
ATOM 577 C CA . GLY A 1 89 ? 15.497 -13.539 315.474 1.00 16.19 89 GLY A CA 1
ATOM 578 C C . GLY A 1 89 ? 14.702 -12.273 315.215 1.00 19.23 89 GLY A C 1
ATOM 579 O O . GLY A 1 89 ? 13.867 -11.859 316.024 1.00 20.10 89 GLY A O 1
ATOM 580 N N . ALA A 1 90 ? 14.989 -11.639 314.077 1.00 20.00 90 ALA A N 1
ATOM 581 C CA . ALA A 1 90 ? 14.143 -10.561 313.570 1.00 18.70 90 ALA A CA 1
ATOM 582 C C . ALA A 1 90 ? 14.218 -10.561 312.051 1.00 20.81 90 ALA A C 1
ATOM 583 O O . ALA A 1 90 ? 15.227 -10.966 311.468 1.00 19.82 90 ALA A O 1
ATOM 585 N N . THR A 1 91 ? 13.159 -10.065 311.421 1.00 18.32 91 THR A N 1
ATOM 586 C CA . THR A 1 91 ? 13.101 -9.974 309.962 1.00 21.40 91 THR A CA 1
ATOM 587 C C . THR A 1 91 ? 13.675 -8.639 309.506 1.00 23.35 91 THR A C 1
ATOM 588 O O . THR A 1 91 ? 13.338 -7.590 310.073 1.00 22.79 91 THR A O 1
ATOM 592 N N . VAL A 1 92 ? 14.533 -8.675 308.479 1.00 19.48 92 VAL A N 1
ATOM 593 C CA . VAL A 1 92 ? 15.072 -7.470 307.862 1.00 16.78 92 VAL A CA 1
ATOM 594 C C . VAL A 1 92 ? 14.669 -7.467 306.394 1.00 20.24 92 VAL A C 1
ATOM 595 O O . VAL A 1 92 ? 14.297 -8.498 305.834 1.00 19.54 92 VAL A O 1
ATOM 599 N N . THR A 1 93 ? 14.769 -6.295 305.765 1.00 18.32 93 THR A N 1
ATOM 600 C CA . THR A 1 93 ? 14.405 -6.156 304.355 1.00 19.65 93 THR A CA 1
ATOM 601 C C . THR A 1 93 ? 15.513 -5.454 303.592 1.00 21.33 93 THR A C 1
ATOM 602 O O . THR A 1 93 ? 15.932 -4.353 303.960 1.00 22.32 93 THR A O 1
ATOM 606 N N . ALA A 1 94 ? 15.947 -6.077 302.502 1.00 20.99 94 ALA A N 1
ATOM 607 C CA . ALA A 1 94 ? 17.012 -5.536 301.681 1.00 20.27 94 ALA A CA 1
ATOM 608 C C . ALA A 1 94 ? 16.495 -4.391 300.814 1.00 25.12 94 ALA A C 1
ATOM 609 O O . ALA A 1 94 ? 15.368 -4.435 300.316 1.00 23.87 94 ALA A O 1
ATOM 611 N N . GLY A 1 95 ? 17.326 -3.364 300.638 1.00 23.84 95 GLY A N 1
ATOM 612 C CA . GLY A 1 95 ? 16.974 -2.235 299.801 1.00 25.79 95 GLY A CA 1
ATOM 613 C C . GLY A 1 95 ? 17.707 -2.215 298.472 1.00 23.95 95 GLY A C 1
ATOM 614 O O . GLY A 1 95 ? 17.655 -3.187 297.713 1.00 24.84 95 GLY A O 1
ATOM 615 N N . GLU A 1 96 ? 18.411 -1.119 298.196 1.00 20.64 96 GLU A N 1
ATOM 616 C CA . GLU A 1 96 ? 19.157 -0.962 296.955 1.00 22.89 96 GLU A CA 1
ATOM 617 C C . GLU A 1 96 ? 20.222 -2.047 296.797 1.00 22.90 96 GLU A C 1
ATOM 618 O O . GLU A 1 96 ? 20.716 -2.615 297.772 1.00 22.44 96 GLU A O 1
ATOM 624 N N . THR A 1 97 ? 20.578 -2.338 295.549 1.00 21.15 97 THR A N 1
ATOM 625 C CA . THR A 1 97 ? 21.586 -3.361 295.282 1.00 19.51 97 THR A CA 1
ATOM 626 C C . THR A 1 97 ? 22.964 -2.910 295.764 1.00 24.09 97 THR A C 1
ATOM 627 O O . THR A 1 97 ? 23.258 -1.716 295.870 1.00 22.25 97 THR A O 1
ATOM 631 N N . GLY A 1 98 ? 23.822 -3.890 296.050 1.00 18.97 98 GLY A N 1
ATOM 632 C CA . GLY A 1 98 ? 25.178 -3.625 296.465 1.00 20.31 98 GLY A CA 1
ATOM 633 C C . GLY A 1 98 ? 25.563 -4.560 297.589 1.00 20.07 98 GLY A C 1
ATOM 634 O O . GLY A 1 98 ? 24.852 -5.510 297.905 1.00 20.33 98 GLY A O 1
ATOM 635 N N . THR A 1 99 ? 26.705 -4.287 298.205 1.00 19.16 99 THR A N 1
ATOM 636 C CA . THR A 1 99 ? 27.200 -5.103 299.306 1.00 19.13 99 THR A CA 1
ATOM 637 C C . THR A 1 99 ? 26.845 -4.427 300.627 1.00 19.36 99 THR A C 1
ATOM 638 O O . THR A 1 99 ? 27.317 -3.322 300.919 1.00 19.29 99 THR A O 1
ATOM 642 N N . TRP A 1 100 ? 26.007 -5.095 301.399 1.00 17.32 100 TRP A N 1
ATOM 643 C CA . TRP A 1 100 ? 25.543 -4.667 302.705 1.00 18.22 100 TRP A CA 1
ATOM 644 C C . TRP A 1 100 ? 26.269 -5.462 303.786 1.00 18.02 100 TRP A C 1
ATOM 645 O O . TRP A 1 100 ? 27.048 -6.374 303.502 1.00 18.15 100 TRP A O 1
ATOM 656 N N . SER A 1 101 ? 25.966 -5.148 305.047 1.00 18.43 101 SER A N 1
ATOM 657 C CA . SER A 1 101 ? 26.490 -5.914 306.173 1.00 16.32 101 SER A CA 1
ATOM 658 C C . SER A 1 101 ? 25.442 -5.935 307.282 1.00 20.05 101 SER A C 1
ATOM 659 O O . SER A 1 101 ? 24.556 -5.079 307.331 1.00 18.13 101 SER A O 1
ATOM 662 N N . TYR A 1 102 ? 25.529 -6.920 308.178 1.00 17.72 102 TYR A N 1
ATOM 663 C CA . TYR A 1 102 ? 24.638 -6.901 309.333 1.00 17.54 102 TYR A CA 1
ATOM 664 C C . TYR A 1 102 ? 25.375 -7.371 310.578 1.00 19.26 102 TYR A C 1
ATOM 665 O O . TYR A 1 102 ? 26.309 -8.176 310.505 1.00 17.43 102 TYR A O 1
ATOM 674 N N . THR A 1 103 ? 24.961 -6.822 311.719 1.00 18.58 103 THR A N 1
ATOM 675 C CA . THR A 1 103 ? 25.410 -7.262 313.037 1.00 17.21 103 THR A CA 1
ATOM 676 C C . THR A 1 103 ? 24.188 -7.487 313.908 1.00 17.96 103 THR A C 1
ATOM 677 O O . THR A 1 103 ? 23.091 -7.000 313.613 1.00 18.27 103 THR A O 1
ATOM 681 N N . VAL A 1 104 ? 24.389 -8.233 314.990 1.00 16.97 104 VAL A N 1
ATOM 682 C CA . VAL A 1 104 ? 23.405 -8.357 316.059 1.00 17.12 104 VAL A CA 1
ATOM 683 C C . VAL A 1 104 ? 24.005 -7.715 317.302 1.00 18.85 104 VAL A C 1
ATOM 684 O O . VAL A 1 104 ? 25.182 -7.944 317.622 1.00 16.53 104 VAL A O 1
ATOM 688 N N . GLU A 1 105 ? 23.211 -6.884 317.975 1.00 17.24 105 GLU A N 1
ATOM 689 C CA . GLU A 1 105 ? 23.580 -6.299 319.256 1.00 16.52 105 GLU A CA 1
ATOM 690 C C . GLU A 1 105 ? 22.703 -6.909 320.337 1.00 17.59 105 GLU A C 1
ATOM 691 O O . GLU A 1 105 ? 21.508 -7.119 320.125 1.00 18.67 105 GLU A O 1
ATOM 697 N N . ALA A 1 106 ? 23.298 -7.200 321.494 1.00 17.54 106 ALA A N 1
ATOM 698 C CA . ALA A 1 106 ? 22.547 -7.705 322.634 1.00 16.37 106 ALA A CA 1
ATOM 699 C C . ALA A 1 106 ? 22.865 -6.853 323.851 1.00 16.46 106 ALA A C 1
ATOM 700 O O . ALA A 1 106 ? 23.909 -6.190 323.921 1.00 18.73 106 ALA A O 1
ATOM 702 N N . TRP A 1 107 ? 21.944 -6.865 324.814 1.00 17.69 107 TRP A N 1
ATOM 703 C CA . TRP A 1 107 ? 22.058 -5.921 325.911 1.00 18.47 107 TRP A CA 1
ATOM 704 C C . TRP A 1 107 ? 21.203 -6.383 327.081 1.00 18.34 107 TRP A C 1
ATOM 705 O O . TRP A 1 107 ? 20.224 -7.113 326.914 1.00 18.12 107 TRP A O 1
ATOM 716 N N . GLY A 1 108 ? 21.579 -5.924 328.270 1.00 20.77 108 GLY A N 1
ATOM 717 C CA . GLY A 1 108 ? 20.678 -6.036 329.404 1.00 20.58 108 GLY A CA 1
ATOM 718 C C . GLY A 1 108 ? 19.513 -5.069 329.252 1.00 20.73 108 GLY A C 1
ATOM 719 O O . GLY A 1 108 ? 19.678 -3.925 328.823 1.00 20.60 108 GLY A O 1
ATOM 720 N N . ASP A 1 109 ? 18.317 -5.546 329.597 1.00 20.30 109 ASP A N 1
ATOM 721 C CA . ASP A 1 109 ? 17.089 -4.768 329.457 1.00 21.74 109 ASP A CA 1
ATOM 722 C C . ASP A 1 109 ? 16.547 -4.430 330.847 1.00 21.32 109 ASP A C 1
ATOM 723 O O . ASP A 1 109 ? 15.678 -5.143 331.364 1.00 21.08 109 ASP A O 1
ATOM 728 N N . PRO A 1 110 ? 17.032 -3.352 331.476 1.00 22.68 110 PRO A N 1
ATOM 729 C CA . PRO A 1 110 ? 16.640 -3.089 332.875 1.00 21.15 110 PRO A CA 1
ATOM 730 C C . PRO A 1 110 ? 15.189 -2.651 333.038 1.00 23.11 110 PRO A C 1
ATOM 731 O O . PRO A 1 110 ? 14.592 -2.913 334.092 1.00 23.79 110 PRO A O 1
ATOM 735 N N . VAL A 1 111 ? 14.600 -1.980 332.044 1.00 22.52 111 VAL A N 1
ATOM 736 C CA . VAL A 1 111 ? 13.214 -1.534 332.178 1.00 21.24 111 VAL A CA 1
ATOM 737 C C . VAL A 1 111 ? 12.262 -2.726 332.140 1.00 24.15 111 VAL A C 1
ATOM 738 O O . VAL A 1 111 ? 11.344 -2.829 332.962 1.00 25.19 111 VAL A O 1
ATOM 742 N N . THR A 1 112 ? 12.467 -3.652 331.196 1.00 25.21 112 THR A N 1
ATOM 743 C CA . THR A 1 112 ? 11.653 -4.866 331.181 1.00 24.52 112 THR A CA 1
ATOM 744 C C . THR A 1 112 ? 11.823 -5.645 332.476 1.00 27.78 112 THR A C 1
ATOM 745 O O . THR A 1 112 ? 10.847 -6.154 333.042 1.00 25.42 112 THR A O 1
ATOM 749 N N . THR A 1 113 ? 13.062 -5.738 332.964 1.00 23.90 113 THR A N 1
ATOM 750 C CA . THR A 1 113 ? 13.334 -6.477 334.188 1.00 24.69 113 THR A CA 1
ATOM 751 C C . THR A 1 113 ? 12.588 -5.866 335.369 1.00 25.19 113 THR A C 1
ATOM 752 O O . THR A 1 113 ? 11.941 -6.578 336.144 1.00 24.38 113 THR A O 1
ATOM 756 N N . TRP A 1 114 ? 12.662 -4.538 335.507 1.00 22.97 114 TRP A N 1
ATOM 757 C CA . TRP A 1 114 ? 12.011 -3.873 336.632 1.00 20.87 114 TRP A CA 1
ATOM 758 C C . TRP A 1 114 ? 10.488 -3.971 336.532 1.00 24.63 114 TRP A C 1
ATOM 759 O O . TRP A 1 114 ? 9.808 -4.235 337.531 1.00 25.26 114 TRP A O 1
ATOM 770 N N . ARG A 1 115 ? 9.929 -3.771 335.335 1.00 23.52 115 ARG A N 1
ATOM 771 C CA . ARG A 1 115 ? 8.473 -3.820 335.189 1.00 25.57 115 ARG A CA 1
ATOM 772 C C . ARG A 1 115 ? 7.923 -5.191 335.560 1.00 27.60 115 ARG A C 1
ATOM 773 O O . ARG A 1 115 ? 6.850 -5.300 336.174 1.00 28.80 115 ARG A O 1
ATOM 781 N N . HIS A 1 116 ? 8.638 -6.256 335.197 1.00 26.06 116 HIS A N 1
ATOM 782 C CA . HIS A 1 116 ? 8.178 -7.590 335.567 1.00 28.49 116 HIS A CA 1
ATOM 783 C C . HIS A 1 116 ? 8.171 -7.775 337.083 1.00 28.68 116 HIS A C 1
ATOM 784 O O . HIS A 1 116 ? 7.226 -8.344 337.639 1.00 29.55 116 HIS A O 1
ATOM 791 N N . HIS A 1 117 ? 9.222 -7.315 337.767 1.00 29.36 117 HIS A N 1
ATOM 792 C CA . HIS A 1 117 ? 9.242 -7.412 339.228 1.00 32.80 117 HIS A CA 1
ATOM 793 C C . HIS A 1 117 ? 8.156 -6.549 339.863 1.00 26.85 117 HIS A C 1
ATOM 794 O O . HIS A 1 117 ? 7.475 -6.992 340.795 1.00 26.49 117 HIS A O 1
ATOM 801 N N . ALA A 1 118 ? 7.984 -5.314 339.381 1.00 26.29 118 ALA A N 1
ATOM 802 C CA . ALA A 1 118 ? 7.024 -4.408 340.013 1.00 24.56 118 ALA A CA 1
ATOM 803 C C . ALA A 1 118 ? 5.591 -4.920 339.878 1.00 28.24 118 ALA A C 1
ATOM 804 O O . ALA A 1 118 ? 4.797 -4.820 340.824 1.00 27.28 118 ALA A O 1
ATOM 806 N N . ARG A 1 119 ? 5.238 -5.478 338.711 1.00 26.99 119 ARG A N 1
ATOM 807 C CA . ARG A 1 119 ? 3.889 -6.019 338.528 1.00 28.86 119 ARG A CA 1
ATOM 808 C C . ARG A 1 119 ? 3.586 -7.171 339.475 1.00 30.66 119 ARG A C 1
ATOM 809 O O . ARG A 1 119 ? 2.412 -7.448 339.746 1.00 33.75 119 ARG A O 1
ATOM 817 N N . ILE A 1 120 ? 4.606 -7.857 339.974 1.00 32.31 120 ILE A N 1
ATOM 818 C CA . ILE A 1 120 ? 4.394 -8.940 340.927 1.00 31.86 120 ILE A CA 1
ATOM 819 C C . ILE A 1 120 ? 4.377 -8.416 342.355 1.00 33.20 120 ILE A C 1
ATOM 820 O O . ILE A 1 120 ? 3.506 -8.770 343.159 1.00 34.59 120 ILE A O 1
ATOM 825 N N . LYS A 1 121 ? 5.335 -7.549 342.686 1.00 30.50 121 LYS A N 1
ATOM 826 C CA . LYS A 1 121 ? 5.552 -7.185 344.082 1.00 25.63 121 LYS A CA 1
ATOM 827 C C . LYS A 1 121 ? 4.567 -6.125 344.561 1.00 26.40 121 LYS A C 1
ATOM 828 O O . LYS A 1 121 ? 4.099 -6.198 345.701 1.00 27.02 121 LYS A O 1
ATOM 834 N N . ILE A 1 122 ? 4.235 -5.140 343.720 1.00 25.98 122 ILE A N 1
ATOM 835 C CA . ILE A 1 122 ? 3.375 -4.046 344.179 1.00 23.26 122 ILE A CA 1
ATOM 836 C C . ILE A 1 122 ? 1.985 -4.541 344.572 1.00 27.35 122 ILE A C 1
ATOM 837 O O . ILE A 1 122 ? 1.505 -4.167 345.654 1.00 28.92 122 ILE A O 1
ATOM 842 N N . PRO A 1 123 ? 1.297 -5.375 343.774 1.00 27.42 123 PRO A N 1
ATOM 843 C CA . PRO A 1 123 ? -0.023 -5.869 344.217 1.00 32.16 123 PRO A CA 1
ATOM 844 C C . PRO A 1 123 ? 0.021 -6.640 345.527 1.00 32.34 123 PRO A C 1
ATOM 845 O O . PRO A 1 123 ? -0.966 -6.637 346.274 1.00 36.47 123 PRO A O 1
ATOM 849 N N . ALA A 1 124 ? 1.134 -7.293 345.835 1.00 30.60 124 ALA A N 1
ATOM 850 C CA . ALA A 1 124 ? 1.285 -8.025 347.083 1.00 31.92 124 ALA A CA 1
ATOM 851 C C . ALA A 1 124 ? 1.816 -7.166 348.222 1.00 32.83 124 ALA A C 1
ATOM 852 O O . ALA A 1 124 ? 2.005 -7.685 349.329 1.00 29.10 124 ALA A O 1
ATOM 854 N N . GLY A 1 125 ? 2.076 -5.877 347.982 1.00 28.17 125 GLY A N 1
ATOM 855 C CA . GLY A 1 125 ? 2.633 -5.018 349.022 1.00 28.28 125 GLY A CA 1
ATOM 856 C C . GLY A 1 125 ? 4.013 -5.414 349.505 1.00 27.11 125 GLY A C 1
ATOM 857 O O . GLY A 1 125 ? 4.356 -5.144 350.659 1.00 28.91 125 GLY A O 1
ATOM 858 N N . LEU A 1 126 ? 4.828 -6.028 348.648 1.00 27.64 126 LEU A N 1
ATOM 859 C CA . LEU A 1 126 ? 6.158 -6.498 349.030 1.00 27.89 126 LEU A CA 1
ATOM 860 C C . LEU A 1 126 ? 7.224 -5.494 348.587 1.00 27.83 126 LEU A C 1
ATOM 861 O O . LEU A 1 126 ? 7.319 -5.187 347.396 1.00 28.54 126 LEU A O 1
ATOM 866 N N . ASP A 1 127 ? 8.036 -5.009 349.538 1.00 25.82 127 ASP A N 1
ATOM 867 C CA . ASP A 1 127 ? 9.123 -4.055 349.258 1.00 26.42 127 ASP A CA 1
ATOM 868 C C . ASP A 1 127 ? 8.641 -2.886 348.405 1.00 22.26 127 ASP A C 1
ATOM 869 O O . ASP A 1 127 ? 9.325 -2.454 347.482 1.00 22.27 127 ASP A O 1
ATOM 874 N N . THR A 1 128 ? 7.458 -2.364 348.721 1.00 23.00 128 THR A N 1
ATOM 875 C CA . THR A 1 128 ? 6.804 -1.397 347.841 1.00 21.26 128 THR A CA 1
ATOM 876 C C . THR A 1 128 ? 7.666 -0.158 347.614 1.00 21.74 128 THR A C 1
ATOM 877 O O . THR A 1 128 ? 7.938 0.223 346.466 1.00 21.66 128 THR A O 1
ATOM 881 N N . ASP A 1 129 ? 8.087 0.500 348.699 1.00 21.76 129 ASP A N 1
ATOM 882 C CA . ASP A 1 129 ? 8.877 1.724 348.566 1.00 24.79 129 ASP A CA 1
ATOM 883 C C . ASP A 1 129 ? 10.189 1.472 347.836 1.00 22.70 129 ASP A C 1
ATOM 884 O O . ASP A 1 129 ? 10.627 2.306 347.035 1.00 23.18 129 ASP A O 1
ATOM 889 N N . LEU A 1 130 ? 10.839 0.346 348.124 1.00 17.92 130 LEU A N 1
ATOM 890 C CA . LEU A 1 130 ? 12.118 0.030 347.499 1.00 22.37 130 LEU A CA 1
ATOM 891 C C . LEU A 1 130 ? 11.960 -0.221 346.001 1.00 21.79 130 LEU A C 1
ATOM 892 O O . LEU A 1 130 ? 12.729 0.303 345.195 1.00 19.05 130 LEU A O 1
ATOM 897 N N . VAL A 1 131 ? 10.972 -1.033 345.618 1.00 17.51 131 VAL A N 1
ATOM 898 C CA . VAL A 1 131 ? 10.735 -1.335 344.200 1.00 19.41 131 VAL A CA 1
ATOM 899 C C . VAL A 1 131 ? 10.352 -0.078 343.423 1.00 21.33 131 VAL A C 1
ATOM 900 O O . VAL A 1 131 ? 10.822 0.143 342.301 1.00 19.62 131 VAL A O 1
ATOM 904 N N . LEU A 1 132 ? 9.500 0.769 343.998 1.00 19.20 132 LEU A N 1
ATOM 905 C CA . LEU A 1 132 ? 9.130 1.990 343.286 1.00 20.10 132 LEU A CA 1
ATOM 906 C C . LEU A 1 132 ? 10.322 2.934 343.135 1.00 19.76 132 LEU A C 1
ATOM 907 O O . LEU A 1 132 ? 10.473 3.582 342.087 1.00 19.07 132 LEU A O 1
ATOM 912 N N . GLU A 1 133 ? 11.190 3.020 344.160 1.00 18.32 133 GLU A N 1
ATOM 913 C CA . GLU A 1 133 ? 12.377 3.867 344.042 1.00 17.14 133 GLU A CA 1
ATOM 914 C C . GLU A 1 133 ? 13.353 3.314 343.008 1.00 19.39 133 GLU A C 1
ATOM 915 O O . GLU A 1 133 ? 13.997 4.083 342.279 1.00 17.68 133 GLU A O 1
ATOM 921 N N . GLU A 1 134 ? 13.486 1.986 342.932 1.00 20.57 134 GLU A N 1
ATOM 922 C CA . GLU A 1 134 ? 14.287 1.402 341.859 1.00 18.75 134 GLU A CA 1
ATOM 923 C C . GLU A 1 134 ? 13.762 1.833 340.494 1.00 22.29 134 GLU A C 1
ATOM 924 O O . GLU A 1 134 ? 14.548 2.181 339.601 1.00 20.68 134 GLU A O 1
ATOM 930 N N . GLY A 1 135 ? 12.438 1.872 340.325 1.00 19.38 135 GLY A N 1
ATOM 931 C CA . GLY A 1 135 ? 11.888 2.337 339.055 1.00 20.46 135 GLY A CA 1
ATOM 932 C C . GLY A 1 135 ? 12.173 3.807 338.788 1.00 22.31 135 GLY A C 1
ATOM 933 O O . GLY A 1 135 ? 12.500 4.196 337.662 1.00 22.78 135 GLY A O 1
ATOM 934 N N . ALA A 1 136 ? 12.068 4.639 339.824 1.00 21.91 136 ALA A N 1
ATOM 935 C CA . ALA A 1 136 ? 12.278 6.077 339.665 1.00 20.41 136 ALA A CA 1
ATOM 936 C C . ALA A 1 136 ? 13.703 6.390 339.212 1.00 22.63 136 ALA A C 1
ATOM 937 O O . ALA A 1 136 ? 13.913 7.142 338.251 1.00 20.92 136 ALA A O 1
ATOM 939 N N . ARG A 1 137 ? 14.707 5.841 339.901 1.00 19.99 137 ARG A N 1
ATOM 940 C CA . ARG A 1 137 ? 16.068 6.206 339.515 1.00 21.42 137 ARG A CA 1
ATOM 941 C C . ARG A 1 137 ? 16.445 5.554 338.188 1.00 21.70 137 ARG A C 1
ATOM 942 O O . ARG A 1 137 ? 17.282 6.087 337.446 1.00 22.62 137 ARG A O 1
ATOM 950 N N . LEU A 1 138 ? 15.807 4.430 337.859 1.00 21.22 138 LEU A N 1
ATOM 951 C CA . LEU A 1 138 ? 15.986 3.816 336.552 1.00 22.25 138 LEU A CA 1
ATOM 952 C C . LEU A 1 138 ? 15.485 4.725 335.429 1.00 24.15 138 LEU A C 1
ATOM 953 O O . LEU A 1 138 ? 16.163 4.912 334.406 1.00 22.03 138 LEU A O 1
ATOM 958 N N . TYR A 1 139 ? 14.276 5.270 335.583 1.00 22.29 139 TYR A N 1
ATOM 959 C CA . TYR A 1 139 ? 13.738 6.163 334.559 1.00 22.09 139 TYR A CA 1
ATOM 960 C C . TYR A 1 139 ? 14.548 7.452 334.466 1.00 22.47 139 TYR A C 1
ATOM 961 O O . TYR A 1 139 ? 14.706 8.009 333.374 1.00 24.50 139 TYR A O 1
ATOM 970 N N . GLU A 1 140 ? 15.097 7.924 335.590 1.00 23.31 140 GLU A N 1
ATOM 971 C CA . GLU A 1 140 ? 16.061 9.018 335.533 1.00 21.54 140 GLU A CA 1
ATOM 972 C C . GLU A 1 140 ? 17.274 8.629 334.699 1.00 26.52 140 GLU A C 1
ATOM 973 O O . GLU A 1 140 ? 17.754 9.424 333.880 1.00 24.72 140 GLU A O 1
ATOM 979 N N . ARG A 1 141 ? 17.780 7.404 334.893 1.00 21.20 141 ARG A N 1
ATOM 980 C CA . ARG A 1 141 ? 18.912 6.932 334.099 1.00 23.70 141 ARG A CA 1
ATOM 981 C C . ARG A 1 141 ? 18.564 6.866 332.614 1.00 24.13 141 ARG A C 1
ATOM 982 O O . ARG A 1 141 ? 19.386 7.231 331.762 1.00 24.48 141 ARG A O 1
ATOM 990 N N . ALA A 1 142 ? 17.349 6.421 332.277 1.00 22.49 142 ALA A N 1
ATOM 991 C CA . ALA A 1 142 ? 16.965 6.395 330.866 1.00 23.98 142 ALA A CA 1
ATOM 992 C C . ALA A 1 142 ? 16.836 7.813 330.293 1.00 29.26 142 ALA A C 1
ATOM 993 O O . ALA A 1 142 ? 17.214 8.065 329.140 1.00 28.43 142 ALA A O 1
ATOM 995 N N . ALA A 1 143 ? 16.330 8.760 331.089 1.00 26.06 143 ALA A N 1
ATOM 996 C CA . ALA A 1 143 ? 16.193 10.145 330.633 1.00 27.63 143 ALA A CA 1
ATOM 997 C C . ALA A 1 143 ? 17.532 10.836 330.361 1.00 31.27 143 ALA A C 1
ATOM 998 O O . ALA A 1 143 ? 17.561 11.849 329.642 1.00 29.09 143 ALA A O 1
ATOM 1000 N N . ALA A 1 144 ? 18.635 10.332 330.925 1.00 27.87 144 ALA A N 1
ATOM 1001 C CA . ALA A 1 144 ? 19.913 11.028 330.802 1.00 28.88 144 ALA A CA 1
ATOM 1002 C C . ALA A 1 144 ? 20.367 11.109 329.355 1.00 32.48 144 ALA A C 1
ATOM 1003 O O . ALA A 1 144 ? 21.088 12.043 328.983 1.00 29.65 144 ALA A O 1
ATOM 1005 N N . ASP A 1 145 ? 19.960 10.139 328.540 1.00 27.74 145 ASP A N 1
ATOM 1006 C CA . ASP A 1 145 ? 20.388 9.993 327.160 1.00 30.10 145 ASP A CA 1
ATOM 1007 C C . ASP A 1 145 ? 19.370 10.543 326.175 1.00 32.31 145 ASP A C 1
ATOM 1008 O O . ASP A 1 145 ? 19.599 10.488 324.964 1.00 33.13 145 ASP A O 1
ATOM 1013 N N . VAL A 1 146 ? 18.257 11.076 326.659 1.00 30.23 146 VAL A N 1
ATOM 1014 C CA . VAL A 1 146 ? 17.156 11.500 325.802 1.00 30.69 146 VAL A CA 1
ATOM 1015 C C . VAL A 1 146 ? 17.414 12.944 325.372 1.00 32.49 146 VAL A C 1
ATOM 1016 O O . VAL A 1 146 ? 17.481 13.834 326.237 1.00 34.37 146 VAL A O 1
ATOM 1020 N N . PRO A 1 147 ? 17.569 13.220 324.072 1.00 34.57 147 PRO A N 1
ATOM 1021 C CA . PRO A 1 147 ? 17.955 14.582 323.648 1.00 34.75 147 PRO A CA 1
ATOM 1022 C C . PRO A 1 147 ? 16.818 15.598 323.653 1.00 35.10 147 PRO A C 1
ATOM 1023 O O . PRO A 1 147 ? 17.097 16.802 323.768 1.00 38.19 147 PRO A O 1
ATOM 1027 N N . GLY A 1 148 ? 15.561 15.170 323.542 1.00 35.01 148 GLY A N 1
ATOM 1028 C CA . GLY A 1 148 ? 14.449 16.100 323.422 1.00 36.96 148 GLY A CA 1
ATOM 1029 C C . GLY A 1 148 ? 13.919 16.548 324.769 1.00 40.68 148 GLY A C 1
ATOM 1030 O O . GLY A 1 148 ? 13.590 15.720 325.625 1.00 33.33 148 GLY A O 1
ATOM 1031 N N . ARG A 1 149 ? 13.823 17.871 324.947 1.00 33.81 149 ARG A N 1
ATOM 1032 C CA . ARG A 1 149 ? 13.377 18.422 326.221 1.00 38.64 149 ARG A CA 1
ATOM 1033 C C . ARG A 1 149 ? 12.013 17.872 326.619 1.00 42.48 149 ARG A C 1
ATOM 1034 O O . ARG A 1 149 ? 11.807 17.478 327.774 1.00 37.08 149 ARG A O 1
ATOM 1042 N N . GLU A 1 150 ? 11.070 17.817 325.673 1.00 36.82 150 GLU A N 1
ATOM 1043 C CA . GLU A 1 150 ? 9.730 17.353 326.019 1.00 37.93 150 GLU A CA 1
ATOM 1044 C C . GLU A 1 150 ? 9.701 15.861 326.338 1.00 36.00 150 GLU A C 1
ATOM 1045 O O . GLU A 1 150 ? 8.919 15.431 327.198 1.00 35.64 150 GLU A O 1
ATOM 1051 N N . ASP A 1 151 ? 10.542 15.061 325.673 1.00 34.38 151 ASP A N 1
ATOM 1052 C CA . ASP A 1 151 ? 10.612 13.639 326.004 1.00 38.32 151 ASP A CA 1
ATOM 1053 C C . ASP A 1 151 ? 11.160 13.434 327.414 1.00 32.91 151 ASP A C 1
ATOM 1054 O O . ASP A 1 151 ? 10.629 12.623 328.182 1.00 32.29 151 ASP A O 1
ATOM 1059 N N . ARG A 1 152 ? 12.232 14.155 327.764 1.00 33.08 152 ARG A N 1
ATOM 1060 C CA . ARG A 1 152 ? 12.756 14.103 329.127 1.00 33.36 152 ARG A CA 1
ATOM 1061 C C . ARG A 1 152 ? 11.702 14.529 330.146 0.54 30.77 152 ARG A C 1
ATOM 1062 O O . ARG A 1 152 ? 11.581 13.917 331.213 1.00 33.61 152 ARG A O 1
ATOM 1070 N N . ARG A 1 153 ? 10.934 15.582 329.844 1.00 33.88 153 ARG A N 1
ATOM 1071 C CA . ARG A 1 153 ? 9.888 16.010 330.772 1.00 32.87 153 ARG A CA 1
ATOM 1072 C C . ARG A 1 153 ? 8.840 14.916 330.976 1.00 34.78 153 ARG A C 1
ATOM 1073 O O . ARG A 1 153 ? 8.292 14.786 332.079 1.00 32.82 153 ARG A O 1
ATOM 1076 N N . GLU A 1 154 ? 8.555 14.125 329.930 1.00 29.73 154 GLU A N 1
ATOM 1077 C CA . GLU A 1 154 ? 7.640 12.987 330.047 1.00 32.84 154 GLU A CA 1
ATOM 1078 C C . GLU A 1 154 ? 8.164 11.934 331.020 1.00 33.19 154 GLU A C 1
ATOM 1079 O O . GLU A 1 154 ? 7.418 11.423 331.869 1.00 30.85 154 GLU A O 1
ATOM 1085 N N . LEU A 1 155 ? 9.429 11.540 330.863 1.00 29.55 155 LEU A N 1
ATOM 1086 C CA . LEU A 1 155 ? 9.989 10.537 331.760 1.00 28.24 155 LEU A CA 1
ATOM 1087 C C . LEU A 1 155 ? 10.099 11.078 333.174 1.00 28.07 155 LEU A C 1
ATOM 1088 O O . LEU A 1 155 ? 9.816 10.360 334.140 1.00 27.77 155 LEU A O 1
ATOM 1093 N N . LEU A 1 156 ? 10.508 12.341 333.320 1.00 23.74 156 LEU A N 1
ATOM 1094 C CA . LEU A 1 156 ? 10.637 12.903 334.660 1.00 28.52 156 LEU A CA 1
ATOM 1095 C C . LEU A 1 156 ? 9.286 12.994 335.353 1.00 28.63 156 LEU A C 1
ATOM 1096 O O . LEU A 1 156 ? 9.215 12.904 336.584 1.00 27.86 156 LEU A O 1
ATOM 1101 N N . ALA A 1 157 ? 8.207 13.180 334.588 1.00 30.16 157 ALA A N 1
ATOM 1102 C CA . ALA A 1 157 ? 6.876 13.159 335.184 1.00 31.10 157 ALA A CA 1
ATOM 1103 C C . ALA A 1 157 ? 6.562 11.786 335.762 1.00 26.79 157 ALA A C 1
ATOM 1104 O O . ALA A 1 157 ? 5.969 11.679 336.844 1.00 28.12 157 ALA A O 1
ATOM 1106 N N . ALA A 1 158 ? 6.954 10.723 335.056 1.00 26.12 158 ALA A N 1
ATOM 1107 C CA . ALA A 1 158 ? 6.789 9.378 335.597 1.00 24.88 158 ALA A CA 1
ATOM 1108 C C . ALA A 1 158 ? 7.710 9.153 336.791 1.00 24.90 158 ALA A C 1
ATOM 1109 O O . ALA A 1 158 ? 7.315 8.510 337.767 1.00 24.70 158 ALA A O 1
ATOM 1111 N N . VAL A 1 159 ? 8.945 9.667 336.732 1.00 25.57 159 VAL A N 1
ATOM 1112 C CA . VAL A 1 159 ? 9.827 9.621 337.900 1.00 24.14 159 VAL A CA 1
ATOM 1113 C C . VAL A 1 159 ? 9.144 10.249 339.105 1.00 26.73 159 VAL A C 1
ATOM 1114 O O . VAL A 1 159 ? 9.129 9.682 340.207 1.00 22.85 159 VAL A O 1
ATOM 1118 N N . ASP A 1 160 ? 8.604 11.458 338.923 1.00 25.32 160 ASP A N 1
ATOM 1119 C CA . ASP A 1 160 ? 8.000 12.158 340.052 1.00 25.83 160 ASP A CA 1
ATOM 1120 C C . ASP A 1 160 ? 6.786 11.400 340.579 1.00 24.69 160 ASP A C 1
ATOM 1121 O O . ASP A 1 160 ? 6.555 11.351 341.792 1.00 25.50 160 ASP A O 1
ATOM 1126 N N . ALA A 1 161 ? 6.011 10.782 339.683 1.00 24.44 161 ALA A N 1
ATOM 1127 C CA . ALA A 1 161 ? 4.868 9.998 340.139 1.00 25.10 161 ALA A CA 1
ATOM 1128 C C . ALA A 1 161 ? 5.313 8.761 340.910 1.00 23.28 161 ALA A C 1
ATOM 1129 O O . ALA A 1 161 ? 4.730 8.426 341.945 1.00 22.78 161 ALA A O 1
ATOM 1131 N N . LEU A 1 162 ? 6.344 8.066 340.416 1.00 20.13 162 LEU A N 1
ATOM 1132 C CA . LEU A 1 162 ? 6.865 6.897 341.115 1.00 19.35 162 LEU A CA 1
ATOM 1133 C C . LEU A 1 162 ? 7.331 7.246 342.517 1.00 22.34 162 LEU A C 1
ATOM 1134 O O . LEU A 1 162 ? 7.211 6.423 343.434 1.00 25.69 162 LEU A O 1
ATOM 1139 N N . ARG A 1 163 ? 7.874 8.448 342.701 1.00 23.42 163 ARG A N 1
ATOM 1140 C CA . ARG A 1 163 ? 8.397 8.902 343.989 1.00 23.44 163 ARG A CA 1
ATOM 1141 C C . ARG A 1 163 ? 7.352 9.574 344.871 1.00 26.99 163 ARG A C 1
ATOM 1142 O O . ARG A 1 163 ? 7.680 9.958 346.002 1.00 26.31 163 ARG A O 1
ATOM 1150 N N . ASP A 1 164 ? 6.118 9.741 344.392 1.00 22.47 164 ASP A N 1
ATOM 1151 C CA . ASP A 1 164 ? 5.093 10.494 345.126 1.00 26.89 164 ASP A CA 1
ATOM 1152 C C . ASP A 1 164 ? 4.501 9.607 346.213 1.00 28.36 164 ASP A C 1
ATOM 1153 O O . ASP A 1 164 ? 3.556 8.848 345.986 1.00 27.07 164 ASP A O 1
ATOM 1158 N N . GLU A 1 165 ? 5.049 9.728 347.423 1.00 27.29 165 GLU A N 1
ATOM 1159 C CA . GLU A 1 165 ? 4.579 8.929 348.542 1.00 32.77 165 GLU A CA 1
ATOM 1160 C C . GLU A 1 165 ? 3.178 9.337 349.011 1.00 31.80 165 GLU A C 1
ATOM 1161 O O . GLU A 1 165 ? 2.592 8.623 349.829 1.00 33.71 165 GLU A O 1
ATOM 1167 N N . SER A 1 166 ? 2.618 10.442 348.496 1.00 31.65 166 SER A N 1
ATOM 1168 C CA . SER A 1 166 ? 1.266 10.884 348.839 1.00 30.31 166 SER A CA 1
ATOM 1169 C C . SER A 1 166 ? 0.212 10.372 347.853 1.00 32.73 166 SER A C 1
ATOM 1170 O O . SER A 1 166 ? -0.916 10.887 347.821 1.00 30.66 166 SER A O 1
ATOM 1173 N N . ARG A 1 167 ? 0.559 9.366 347.055 1.00 28.04 167 ARG A N 1
ATOM 1174 C CA . ARG A 1 167 ? -0.225 8.700 346.035 1.00 28.47 167 ARG A CA 1
ATOM 1175 C C . ARG A 1 167 ? -0.308 7.209 346.343 1.00 26.17 167 ARG A C 1
ATOM 1176 O O . ARG A 1 167 ? 0.677 6.635 346.822 1.00 24.76 167 ARG A O 1
ATOM 1184 N N . PRO A 1 168 ? -1.440 6.548 346.076 1.00 24.72 168 PRO A N 1
ATOM 1185 C CA . PRO A 1 168 ? -1.501 5.095 346.306 1.00 26.20 168 PRO A CA 1
ATOM 1186 C C . PRO A 1 168 ? -0.464 4.354 345.473 1.00 24.78 168 PRO A C 1
ATOM 1187 O O . PRO A 1 168 ? -0.139 4.752 344.349 1.00 21.91 168 PRO A O 1
ATOM 1191 N N . ALA A 1 169 ? 0.065 3.263 346.051 1.00 23.24 169 ALA A N 1
ATOM 1192 C CA . ALA A 1 169 ? 1.157 2.532 345.409 1.00 24.82 169 ALA A CA 1
ATOM 1193 C C . ALA A 1 169 ? 0.784 2.081 343.999 1.00 25.11 169 ALA A C 1
ATOM 1194 O O . ALA A 1 169 ? 1.608 2.152 343.075 1.00 23.81 169 ALA A O 1
ATOM 1196 N N . ALA A 1 170 ? -0.449 1.608 343.807 1.00 24.05 170 ALA A N 1
ATOM 1197 C CA . ALA A 1 170 ? -0.828 1.147 342.474 1.00 25.98 170 ALA A CA 1
ATOM 1198 C C . ALA A 1 170 ? -0.829 2.291 341.467 1.00 24.45 170 ALA A C 1
ATOM 1199 O O . ALA A 1 170 ? -0.545 2.066 340.286 1.00 25.85 170 ALA A O 1
ATOM 1201 N N . SER A 1 171 ? -1.139 3.516 341.908 1.00 23.34 171 SER A N 1
ATOM 1202 C CA . SER A 1 171 ? -1.136 4.657 340.996 1.00 23.46 171 SER A CA 1
ATOM 1203 C C . SER A 1 171 ? 0.273 5.138 340.711 1.00 26.49 171 SER A C 1
ATOM 1204 O O . SER A 1 171 ? 0.541 5.636 339.614 1.00 24.65 171 SER A O 1
ATOM 1207 N N . ARG A 1 172 ? 1.168 5.039 341.698 1.00 23.95 172 ARG A N 1
ATOM 1208 C CA . ARG A 1 172 ? 2.571 5.343 341.450 1.00 21.30 172 ARG A CA 1
ATOM 1209 C C . ARG A 1 172 ? 3.125 4.433 340.363 1.00 21.11 172 ARG A C 1
ATOM 1210 O O . ARG A 1 172 ? 3.808 4.894 339.442 1.00 23.35 172 ARG A O 1
ATOM 1218 N N . LEU A 1 173 ? 2.823 3.134 340.451 1.00 22.83 173 LEU A N 1
ATOM 1219 C CA . LEU A 1 173 ? 3.302 2.178 339.458 1.00 24.03 173 LEU A CA 1
ATOM 1220 C C . LEU A 1 173 ? 2.677 2.442 338.093 1.00 27.59 173 LEU A C 1
ATOM 1221 O O . LEU A 1 173 ? 3.378 2.468 337.076 1.00 27.17 173 LEU A O 1
ATOM 1226 N N . ALA A 1 174 ? 1.357 2.651 338.048 1.00 24.64 174 ALA A N 1
ATOM 1227 C CA . ALA A 1 174 ? 0.682 2.816 336.759 1.00 27.51 174 ALA A CA 1
ATOM 1228 C C . ALA A 1 174 ? 1.256 3.994 335.979 1.00 27.19 174 ALA A C 1
ATOM 1229 O O . ALA A 1 174 ? 1.387 3.931 334.749 1.00 26.17 174 ALA A O 1
ATOM 1231 N N . ALA A 1 175 ? 1.637 5.065 336.680 1.00 25.87 175 ALA A N 1
ATOM 1232 C CA . ALA A 1 175 ? 2.204 6.234 336.019 1.00 26.02 175 ALA A CA 1
ATOM 1233 C C . ALA A 1 175 ? 3.485 5.913 335.254 1.00 28.40 175 ALA A C 1
ATOM 1234 O O . ALA A 1 175 ? 3.858 6.664 334.342 1.00 28.15 175 ALA A O 1
ATOM 1236 N N . ALA A 1 176 ? 4.170 4.826 335.606 1.00 25.31 176 ALA A N 1
ATOM 1237 C CA . ALA A 1 176 ? 5.368 4.419 334.884 1.00 27.30 176 ALA A CA 1
ATOM 1238 C C . ALA A 1 176 ? 5.059 3.606 333.636 1.00 28.04 176 ALA A C 1
ATOM 1239 O O . ALA A 1 176 ? 5.989 3.267 332.891 1.00 29.71 176 ALA A O 1
ATOM 1241 N N . LEU A 1 177 ? 3.787 3.268 333.404 1.00 28.02 177 LEU A N 1
ATOM 1242 C CA . LEU A 1 177 ? 3.399 2.304 332.379 1.00 29.88 177 LEU A CA 1
ATOM 1243 C C . LEU A 1 177 ? 2.443 2.897 331.341 1.00 31.23 177 LEU A C 1
ATOM 1244 O O . LEU A 1 177 ? 1.716 2.147 330.680 1.00 34.44 177 LEU A O 1
ATOM 1249 N N . THR A 1 178 ? 2.427 4.221 331.181 1.00 31.11 178 THR A N 1
ATOM 1250 C CA . THR A 1 178 ? 1.505 4.873 330.252 1.00 28.87 178 THR A CA 1
ATOM 1251 C C . THR A 1 178 ? 2.002 4.788 328.809 1.00 37.05 178 THR A C 1
ATOM 1252 O O . THR A 1 178 ? 3.197 4.621 328.557 1.00 33.76 178 THR A O 1
ATOM 1256 N N . PRO A 1 179 ? 1.094 4.916 327.833 1.00 40.47 179 PRO A N 1
ATOM 1257 C CA . PRO A 1 179 ? 1.547 4.952 326.424 1.00 33.79 179 PRO A CA 1
ATOM 1258 C C . PRO A 1 179 ? 2.550 6.058 326.134 1.00 33.70 179 PRO A C 1
ATOM 1259 O O . PRO A 1 179 ? 3.502 5.836 325.377 1.00 35.04 179 PRO A O 1
ATOM 1263 N N . GLN A 1 180 ? 2.367 7.246 326.721 1.00 36.00 180 GLN A N 1
ATOM 1264 C CA . GLN A 1 180 ? 3.297 8.349 326.497 1.00 34.33 180 GLN A CA 1
ATOM 1265 C C . GLN A 1 180 ? 4.704 8.003 326.978 1.00 37.78 180 GLN A C 1
ATOM 1266 O O . GLN A 1 180 ? 5.698 8.422 326.370 1.00 37.26 180 GLN A O 1
ATOM 1272 N N . VAL A 1 181 ? 4.809 7.250 328.078 1.00 37.25 181 VAL A N 1
ATOM 1273 C CA . VAL A 1 181 ? 6.120 6.818 328.559 1.00 33.91 181 VAL A CA 1
ATOM 1274 C C . VAL A 1 181 ? 6.726 5.801 327.598 1.00 36.29 181 VAL A C 1
ATOM 1275 O O . VAL A 1 181 ? 7.887 5.931 327.188 1.00 33.62 181 VAL A O 1
ATOM 1279 N N . ASP A 1 182 ? 5.942 4.775 327.228 1.00 34.00 182 ASP A N 1
ATOM 1280 C CA . ASP A 1 182 ? 6.380 3.770 326.259 1.00 38.55 182 ASP A CA 1
ATOM 1281 C C . ASP A 1 182 ? 6.901 4.412 324.977 1.00 37.70 182 ASP A C 1
ATOM 1282 O O . ASP A 1 182 ? 7.934 3.996 324.437 1.00 38.16 182 ASP A O 1
ATOM 1287 N N . ALA A 1 183 ? 6.198 5.433 324.480 1.00 37.64 183 ALA A N 1
ATOM 1288 C CA . ALA A 1 183 ? 6.593 6.071 323.228 1.00 36.32 183 ALA A CA 1
ATOM 1289 C C . ALA A 1 183 ? 7.982 6.690 323.333 1.00 38.91 183 ALA A C 1
ATOM 1290 O O . ALA A 1 183 ? 8.766 6.639 322.377 1.00 38.46 183 ALA A O 1
ATOM 1292 N N . VAL A 1 184 ? 8.303 7.296 324.482 1.00 33.51 184 VAL A N 1
ATOM 1293 C CA . VAL A 1 184 ? 9.645 7.841 324.663 1.00 37.07 184 VAL A CA 1
ATOM 1294 C C . VAL A 1 184 ? 10.671 6.721 324.685 1.00 35.69 184 VAL A C 1
ATOM 1295 O O . VAL A 1 184 ? 11.726 6.816 324.044 1.00 34.78 184 VAL A O 1
ATOM 1299 N N . LEU A 1 185 ? 10.378 5.639 325.416 1.00 36.23 185 LEU A N 1
ATOM 1300 C CA . LEU A 1 185 ? 11.337 4.541 325.529 1.00 34.22 185 LEU A CA 1
ATOM 1301 C C . LEU A 1 185 ? 11.454 3.747 324.233 1.00 38.03 185 LEU A C 1
ATOM 1302 O O . LEU A 1 185 ? 12.504 3.143 323.976 1.00 36.98 185 LEU A O 1
ATOM 1307 N N . ALA A 1 186 ? 10.394 3.711 323.421 1.00 36.28 186 ALA A N 1
ATOM 1308 C CA . ALA A 1 186 ? 10.500 3.053 322.122 1.00 40.68 186 ALA A CA 1
ATOM 1309 C C . ALA A 1 186 ? 11.481 3.780 321.209 1.00 40.75 186 ALA A C 1
ATOM 1310 O O . ALA A 1 186 ? 12.168 3.141 320.404 1.00 39.45 186 ALA A O 1
ATOM 1312 N N . ARG A 1 187 ? 11.579 5.105 321.338 1.00 38.33 187 ARG A N 1
ATOM 1313 C CA . ARG A 1 187 ? 12.523 5.885 320.553 1.00 40.35 187 ARG A CA 1
ATOM 1314 C C . ARG A 1 187 ? 13.896 5.982 321.199 1.00 38.18 187 ARG A C 1
ATOM 1315 O O . ARG A 1 187 ? 14.873 6.279 320.503 1.00 33.51 187 ARG A O 1
ATOM 1323 N N . HIS A 1 188 ? 14.003 5.728 322.501 1.00 32.44 188 HIS A N 1
ATOM 1324 C CA . HIS A 1 188 ? 15.278 5.819 323.216 1.00 32.37 188 HIS A CA 1
ATOM 1325 C C . HIS A 1 188 ? 15.335 4.720 324.273 1.00 34.82 188 HIS A C 1
ATOM 1326 O O . HIS A 1 188 ? 15.374 5.002 325.478 1.00 31.28 188 HIS A O 1
ATOM 1333 N N . PRO A 1 189 ? 15.350 3.445 323.856 1.00 33.66 189 PRO A N 1
ATOM 1334 C CA . PRO A 1 189 ? 15.401 2.354 324.843 1.00 30.71 189 PRO A CA 1
ATOM 1335 C C . PRO A 1 189 ? 16.688 2.408 325.651 1.00 25.74 189 PRO A C 1
ATOM 1336 O O . PRO A 1 189 ? 17.734 2.849 325.167 1.00 23.47 189 PRO A O 1
ATOM 1340 N N . LEU A 1 190 ? 16.594 1.992 326.916 1.00 25.50 190 LEU A N 1
ATOM 1341 C CA . LEU A 1 190 ? 17.75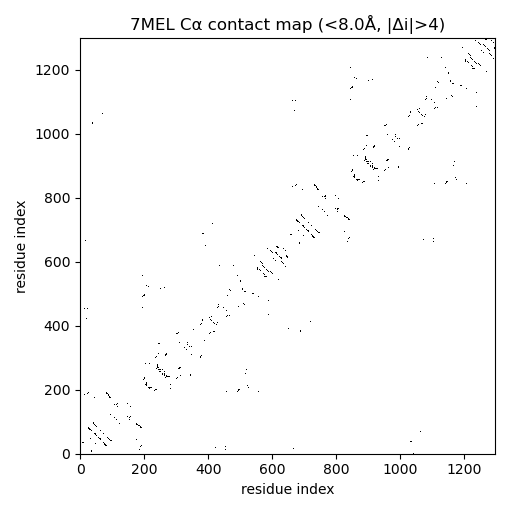4 1.977 327.803 1.00 22.49 190 LEU A CA 1
ATOM 1342 C C . LEU A 1 190 ? 18.381 0.594 327.696 1.00 21.04 190 LEU A C 1
ATOM 1343 O O . LEU A 1 190 ? 17.800 -0.396 328.146 1.00 23.23 190 LEU A O 1
ATOM 1348 N N . ARG A 1 191 ? 19.543 0.522 327.063 1.00 21.33 191 ARG A N 1
ATOM 1349 C CA . ARG A 1 191 ? 20.228 -0.739 326.802 1.00 20.84 191 ARG A CA 1
ATOM 1350 C C . ARG A 1 191 ? 21.516 -0.733 327.604 1.00 20.50 191 ARG A C 1
ATOM 1351 O O . ARG A 1 191 ? 22.348 0.164 327.432 1.00 22.82 191 ARG A O 1
ATOM 1359 N N . ASP A 1 192 ? 21.673 -1.714 328.484 1.00 19.07 192 ASP A N 1
ATOM 1360 C CA . ASP A 1 192 ? 22.871 -1.835 329.297 1.00 18.60 192 ASP A CA 1
ATOM 1361 C C . ASP A 1 192 ? 23.838 -2.847 328.687 1.00 19.63 192 ASP A C 1
ATOM 1362 O O . ASP A 1 192 ? 23.418 -3.870 328.144 1.00 19.33 192 ASP A O 1
ATOM 1367 N N . LEU A 1 193 ? 25.134 -2.566 328.808 1.00 18.24 193 LEU A N 1
ATOM 1368 C CA . LEU A 1 193 ? 26.190 -3.526 328.459 1.00 19.17 193 LEU A CA 1
ATOM 1369 C C . LEU A 1 193 ? 26.102 -3.953 326.992 1.00 20.19 193 LEU A C 1
ATOM 1370 O O . LEU A 1 193 ? 26.310 -5.124 326.664 1.00 19.29 193 LEU A O 1
ATOM 1375 N N . VAL A 1 194 ? 25.770 -3.002 326.110 1.00 20.09 194 VAL A N 1
ATOM 1376 C CA . VAL A 1 194 ? 25.539 -3.334 324.699 1.00 18.53 194 VAL A CA 1
ATOM 1377 C C . VAL A 1 194 ? 26.745 -4.067 324.136 1.00 17.86 194 VAL A C 1
ATOM 1378 O O . VAL A 1 194 ? 27.876 -3.578 324.218 1.00 18.51 194 VAL A O 1
ATOM 1382 N N . THR A 1 195 ? 26.493 -5.228 323.518 1.00 20.37 195 THR A N 1
ATOM 1383 C CA . THR A 1 195 ? 27.519 -6.101 322.952 1.00 18.99 195 THR A CA 1
ATOM 1384 C C . THR A 1 195 ? 27.160 -6.413 321.505 1.00 17.56 195 THR A C 1
ATOM 1385 O O . THR A 1 195 ? 26.012 -6.746 321.216 1.00 16.84 195 THR A O 1
ATOM 1389 N N . SER A 1 196 ? 28.133 -6.346 320.602 1.00 16.82 196 SER A N 1
ATOM 1390 C CA . SER A 1 196 ? 27.831 -6.552 319.190 1.00 15.80 196 SER A CA 1
ATOM 1391 C C . SER A 1 196 ? 28.640 -7.703 318.603 1.00 19.13 196 SER A C 1
ATOM 1392 O O . SER A 1 196 ? 29.800 -7.922 318.972 1.00 18.66 196 SER A O 1
ATOM 1395 N N . SER A 1 197 ? 28.027 -8.402 317.644 1.00 18.55 197 SER A N 1
ATOM 1396 C CA . SER A 1 197 ? 28.761 -9.319 316.788 1.00 20.08 197 SER A CA 1
ATOM 1397 C C . SER A 1 197 ? 29.623 -8.548 315.784 1.00 21.56 197 SER A C 1
ATOM 1398 O O . SER A 1 197 ? 29.457 -7.340 315.566 1.00 19.49 197 SER A O 1
ATOM 1401 N N . ASP A 1 198 ? 30.578 -9.271 315.169 1.00 20.90 198 ASP A N 1
ATOM 1402 C CA . ASP A 1 198 ? 31.337 -8.687 314.083 1.00 21.03 198 ASP A CA 1
ATOM 1403 C C . ASP A 1 198 ? 30.525 -8.784 312.788 1.00 18.65 198 ASP A C 1
ATOM 1404 O O . ASP A 1 198 ? 29.740 -9.717 312.614 1.00 19.28 198 ASP A O 1
ATOM 1409 N N . PRO A 1 199 ? 30.690 -7.819 311.876 1.00 19.27 199 PRO A N 1
ATOM 1410 C CA . PRO A 1 199 ? 29.791 -7.730 310.708 1.00 19.86 199 PRO A CA 1
ATOM 1411 C C . PRO A 1 199 ? 29.862 -8.962 309.816 1.00 21.32 199 PRO A C 1
ATOM 1412 O O . PRO A 1 199 ? 30.922 -9.560 309.639 1.00 19.11 199 PRO A O 1
ATOM 1416 N N . LEU A 1 200 ? 28.697 -9.332 309.239 1.00 18.11 200 LEU A N 1
ATOM 1417 C CA . LEU A 1 200 ? 28.616 -10.356 308.199 1.00 18.08 200 LEU A CA 1
ATOM 1418 C C . LEU A 1 200 ? 28.176 -9.721 306.880 1.00 18.58 200 LEU A C 1
ATOM 1419 O O . LEU A 1 200 ? 27.382 -8.774 306.882 1.00 17.36 200 LEU A O 1
ATOM 1424 N N . PRO A 1 201 ? 28.663 -10.226 305.745 1.00 17.02 201 PRO A N 1
ATOM 1425 C CA . PRO A 1 201 ? 28.347 -9.621 304.447 1.00 16.56 201 PRO A CA 1
ATOM 1426 C C . PRO A 1 201 ? 27.040 -10.110 303.834 1.00 17.51 201 PRO A C 1
ATOM 1427 O O . PRO A 1 201 ? 26.640 -11.272 303.964 1.00 18.16 201 PRO A O 1
ATOM 1431 N N . LEU A 1 202 ? 26.388 -9.192 303.120 1.00 16.06 202 LEU A N 1
ATOM 1432 C CA . LEU A 1 202 ? 25.141 -9.478 302.411 1.00 16.21 202 LEU A CA 1
ATOM 1433 C C . LEU A 1 202 ? 25.228 -8.881 301.012 1.00 18.20 202 LEU A C 1
ATOM 1434 O O . LEU A 1 202 ? 25.441 -7.673 300.868 1.00 18.08 202 LEU A O 1
ATOM 1439 N N . LEU A 1 203 ? 25.043 -9.714 299.986 1.00 15.42 203 LEU A N 1
ATOM 1440 C CA . LEU A 1 203 ? 25.024 -9.256 298.602 1.00 17.08 203 LEU A CA 1
ATOM 1441 C C . LEU A 1 203 ? 23.572 -9.097 298.156 1.00 18.24 203 LEU A C 1
ATOM 1442 O O . LEU A 1 203 ? 22.827 -10.078 298.113 1.00 18.89 203 LEU A O 1
ATOM 1447 N N . VAL A 1 204 ? 23.161 -7.866 297.862 1.00 16.82 204 VAL A N 1
ATOM 1448 C CA . VAL A 1 204 ? 21.797 -7.587 297.426 1.00 14.78 204 VAL A CA 1
ATOM 1449 C C . VAL A 1 204 ? 21.825 -7.383 295.918 1.00 14.17 204 VAL A C 1
ATOM 1450 O O . VAL A 1 204 ? 22.581 -6.546 295.415 1.00 17.43 204 VAL A O 1
ATOM 1454 N N . GLU A 1 205 ? 21.004 -8.142 295.202 1.00 17.14 205 GLU A N 1
ATOM 1455 C CA . GLU A 1 205 ? 21.000 -8.110 293.746 1.00 17.02 205 GLU A CA 1
ATOM 1456 C C . GLU A 1 205 ? 19.612 -7.722 293.244 1.00 16.62 205 GLU A C 1
ATOM 1457 O O . GLU A 1 205 ? 18.670 -7.559 294.020 1.00 16.50 205 GLU A O 1
ATOM 1463 N N . ARG A 1 206 ? 19.493 -7.538 291.925 1.00 16.58 206 ARG A N 1
ATOM 1464 C CA . ARG A 1 206 ? 18.247 -7.026 291.370 1.00 15.95 206 ARG A CA 1
ATOM 1465 C C . ARG A 1 206 ? 17.140 -8.078 291.459 1.00 18.43 206 ARG A C 1
ATOM 1466 O O . ARG A 1 206 ? 17.396 -9.274 291.599 1.00 17.38 206 ARG A O 1
ATOM 1474 N N . GLU A 1 207 ? 15.885 -7.606 291.404 1.00 15.16 207 GLU A N 1
ATOM 1475 C CA . GLU A 1 207 ? 14.747 -8.488 291.664 1.00 16.83 207 GLU A CA 1
ATOM 1476 C C . GLU A 1 207 ? 14.735 -9.691 290.717 1.00 18.52 207 GLU A C 1
ATOM 1477 O O . GLU A 1 207 ? 14.355 -10.799 291.108 1.00 16.35 207 GLU A O 1
ATOM 1483 N N . ARG A 1 208 ? 15.145 -9.491 289.466 1.00 16.44 208 ARG A N 1
ATOM 1484 C CA . ARG A 1 208 ? 15.120 -10.596 288.502 1.00 17.35 208 ARG A CA 1
ATOM 1485 C C . ARG A 1 208 ? 16.002 -11.772 288.932 1.00 16.16 208 ARG A C 1
ATOM 1486 O O . ARG A 1 208 ? 15.761 -12.904 288.503 1.00 16.66 208 ARG A O 1
ATOM 1494 N N . ALA A 1 209 ? 17.022 -11.541 289.771 1.00 18.22 209 ALA A N 1
ATOM 1495 C CA . ALA A 1 209 ? 17.835 -12.666 290.234 1.00 16.96 209 ALA A CA 1
ATOM 1496 C C . ALA A 1 209 ? 16.995 -13.691 290.990 1.00 18.08 209 ALA A C 1
ATOM 1497 O O . ALA A 1 209 ? 17.265 -14.896 290.908 1.00 15.74 209 ALA A O 1
ATOM 1499 N N . LEU A 1 210 ? 15.962 -13.246 291.712 1.00 16.67 210 LEU A N 1
ATOM 1500 C CA . LEU A 1 210 ? 15.088 -14.144 292.454 1.00 15.02 210 LEU A CA 1
ATOM 1501 C C . LEU A 1 210 ? 13.787 -14.462 291.727 1.00 18.07 210 LEU A C 1
ATOM 1502 O O . LEU A 1 210 ? 13.288 -15.598 291.821 1.00 17.20 210 LEU A O 1
ATOM 1507 N N . TYR A 1 211 ? 13.229 -13.489 291.002 1.00 16.48 211 TYR A N 1
ATOM 1508 C CA . TYR A 1 211 ? 11.852 -13.562 290.522 1.00 17.45 211 TYR A CA 1
ATOM 1509 C C . TYR A 1 211 ? 11.810 -13.368 289.008 1.00 15.84 211 TYR A C 1
ATOM 1510 O O . TYR A 1 211 ? 12.351 -12.386 288.487 1.00 17.12 211 TYR A O 1
ATOM 1519 N N . GLY A 1 212 ? 11.156 -14.292 288.310 1.00 16.10 212 GLY A N 1
ATOM 1520 C CA . GLY A 1 212 ? 10.945 -14.123 286.876 1.00 16.90 212 GLY A CA 1
ATOM 1521 C C . GLY A 1 212 ? 10.433 -15.395 286.234 1.00 16.38 212 GLY A C 1
ATOM 1522 O O . GLY A 1 212 ? 10.647 -16.479 286.774 1.00 16.80 212 GLY A O 1
ATOM 1523 N N . ALA A 1 213 ? 9.761 -15.287 285.086 1.00 17.05 213 ALA A N 1
ATOM 1524 C CA . ALA A 1 213 ? 9.277 -16.449 284.351 1.00 17.11 213 ALA A CA 1
ATOM 1525 C C . ALA A 1 213 ? 10.088 -16.584 283.065 1.00 15.55 213 ALA A C 1
ATOM 1526 O O . ALA A 1 213 ? 10.236 -15.608 282.323 1.00 16.41 213 ALA A O 1
ATOM 1528 N N . TRP A 1 214 ? 10.610 -17.784 282.810 1.00 15.44 214 TRP A N 1
ATOM 1529 C CA . TRP A 1 214 ? 11.538 -18.034 281.706 1.00 15.77 214 TRP A CA 1
ATOM 1530 C C . TRP A 1 214 ? 10.926 -18.927 280.637 1.00 15.19 214 TRP A C 1
ATOM 1531 O O . TRP A 1 214 ? 10.214 -19.881 280.950 1.00 15.99 214 TRP A O 1
ATOM 1542 N N . TYR A 1 215 ? 11.270 -18.656 279.376 1.00 15.55 215 TYR A N 1
ATOM 1543 C CA . TYR A 1 215 ? 10.811 -19.443 278.233 1.00 16.52 215 TYR A CA 1
ATOM 1544 C C . TYR A 1 215 ? 11.994 -19.723 277.320 1.00 14.54 215 TYR A C 1
ATOM 1545 O O . TYR A 1 215 ? 12.664 -18.785 276.882 1.00 18.06 215 TYR A O 1
ATOM 1554 N N . GLU A 1 216 ? 12.241 -21.005 277.028 1.00 16.55 216 GLU A N 1
ATOM 1555 C CA . GLU A 1 216 ? 13.345 -21.432 276.172 1.00 16.55 216 GLU A CA 1
ATOM 1556 C C . GLU A 1 216 ? 12.817 -21.853 274.802 1.00 16.28 216 GLU A C 1
ATOM 1557 O O . GLU A 1 216 ? 11.841 -22.609 274.719 1.00 16.35 216 GLU A O 1
ATOM 1563 N N . PHE A 1 217 ? 13.444 -21.361 273.728 1.00 18.81 217 PHE A N 1
ATOM 1564 C CA . PHE A 1 217 ? 13.099 -21.863 272.398 1.00 19.47 217 PHE A CA 1
ATOM 1565 C C . PHE A 1 217 ? 14.305 -21.782 271.472 1.00 18.01 217 PHE A C 1
ATOM 1566 O O . PHE A 1 217 ? 15.262 -21.051 271.736 1.00 18.11 217 PHE A O 1
ATOM 1574 N N . PHE A 1 218 ? 14.246 -22.564 270.367 1.00 17.89 218 PHE A N 1
ATOM 1575 C CA . PHE A 1 218 ? 15.331 -22.617 269.383 1.00 18.45 218 PHE A CA 1
ATOM 1576 C C . PHE A 1 218 ? 14.986 -21.697 268.226 1.00 18.35 218 PHE A C 1
ATOM 1577 O O . PHE A 1 218 ? 14.047 -22.002 267.474 1.00 18.88 218 PHE A O 1
ATOM 1585 N N . PRO A 1 219 ? 15.681 -20.576 268.035 1.00 18.71 219 PRO A N 1
ATOM 1586 C CA . PRO A 1 219 ? 15.361 -19.712 266.885 1.00 18.27 219 PRO A CA 1
ATOM 1587 C C . PRO A 1 219 ? 15.351 -20.437 265.541 1.00 21.17 219 PRO A C 1
ATOM 1588 O O . PRO A 1 219 ? 14.513 -20.115 264.687 1.00 21.29 219 PRO A O 1
ATOM 1592 N N . ARG A 1 220 ? 16.263 -21.396 265.323 1.00 20.14 220 ARG A N 1
ATOM 1593 C CA . ARG A 1 220 ? 16.342 -22.069 264.026 1.00 20.99 220 ARG A CA 1
ATOM 1594 C C . ARG A 1 220 ? 15.077 -22.861 263.689 1.00 22.72 220 ARG A C 1
ATOM 1595 O O . ARG A 1 220 ? 14.840 -23.149 262.508 1.00 24.30 220 ARG A O 1
ATOM 1603 N N . SER A 1 221 ? 14.260 -23.224 264.682 1.00 19.41 221 SER A N 1
ATOM 1604 C CA . SER A 1 221 ? 13.044 -23.984 264.390 1.00 20.29 221 SER A CA 1
ATOM 1605 C C . SER A 1 221 ? 11.905 -23.105 263.872 1.00 24.62 221 SER A C 1
ATOM 1606 O O . SER A 1 221 ? 10.901 -23.645 263.385 1.00 24.74 221 SER A O 1
ATOM 1609 N N . GLU A 1 222 ? 12.032 -21.780 263.964 1.00 21.05 222 GLU A N 1
ATOM 1610 C CA . GLU A 1 222 ? 10.965 -20.864 263.576 1.00 22.75 222 GLU A CA 1
ATOM 1611 C C . GLU A 1 222 ? 11.285 -20.258 262.207 1.00 25.76 222 GLU A C 1
ATOM 1612 O O . GLU A 1 222 ? 11.562 -19.072 262.063 1.00 25.69 222 GLU A O 1
ATOM 1618 N N . GLY A 1 223 ? 11.222 -21.121 261.195 1.00 26.92 223 GLY A N 1
ATOM 1619 C CA . GLY A 1 223 ? 11.552 -20.758 259.828 1.00 29.47 223 GLY A CA 1
ATOM 1620 C C . GLY A 1 223 ? 10.330 -20.638 258.933 1.00 33.67 223 GLY A C 1
ATOM 1621 O O . GLY A 1 223 ? 9.239 -20.348 259.423 1.00 29.23 223 GLY A O 1
ATOM 1622 N N . THR A 1 224 ? 10.511 -20.845 257.632 1.00 33.85 224 THR A N 1
ATOM 1623 C CA . THR A 1 224 ? 9.490 -20.755 256.598 1.00 36.94 224 THR A CA 1
ATOM 1624 C C . THR A 1 224 ? 9.558 -22.006 255.736 0.76 37.26 224 THR A C 1
ATOM 1625 O O . THR A 1 224 ? 10.572 -22.711 255.737 1.00 36.85 224 THR A O 1
ATOM 1629 N N . PRO A 1 225 ? 8.499 -22.311 254.971 1.00 43.89 225 PRO A N 1
ATOM 1630 C CA . PRO A 1 225 ? 8.598 -23.482 254.078 1.00 45.41 225 PRO A CA 1
ATOM 1631 C C . PRO A 1 225 ? 9.711 -23.353 253.046 1.00 40.22 225 PRO A C 1
ATOM 1632 O O . PRO A 1 225 ? 10.380 -24.351 252.749 1.00 42.07 225 PRO A O 1
ATOM 1636 N N . HIS A 1 226 ? 9.965 -22.147 252.523 1.00 39.15 226 HIS A N 1
ATOM 1637 C CA . HIS A 1 226 ? 11.051 -21.979 251.556 1.00 42.84 226 HIS A CA 1
ATOM 1638 C C . HIS A 1 226 ? 12.425 -22.027 252.223 1.00 43.35 226 HIS A C 1
ATOM 1639 O O . HIS A 1 226 ? 13.395 -22.484 251.602 1.00 38.61 226 HIS A O 1
ATOM 1646 N N . THR A 1 227 ? 12.529 -21.569 253.477 1.00 39.27 227 THR A N 1
ATOM 1647 C CA . THR A 1 227 ? 13.790 -21.528 254.223 1.00 35.07 227 THR A CA 1
ATOM 1648 C C . THR A 1 227 ? 13.513 -22.103 255.606 1.00 32.10 227 THR A C 1
ATOM 1649 O O . THR A 1 227 ? 13.194 -21.364 256.548 1.00 30.09 227 THR A O 1
ATOM 1653 N N . PRO A 1 228 ? 13.611 -23.427 255.754 1.00 31.88 228 PRO A N 1
ATOM 1654 C CA . PRO A 1 228 ? 13.229 -24.073 257.023 1.00 32.29 228 PRO A CA 1
ATOM 1655 C C . PRO A 1 228 ? 14.059 -23.640 258.215 1.00 28.65 228 PRO A C 1
ATOM 1656 O O . PRO A 1 228 ? 13.545 -23.647 259.342 1.00 27.50 228 PRO A O 1
ATOM 1660 N N . HIS A 1 229 ? 15.334 -23.305 258.017 1.00 27.44 229 HIS A N 1
ATOM 1661 C CA . HIS A 1 229 ? 16.177 -22.847 259.125 1.00 25.47 229 HIS A CA 1
ATOM 1662 C C . HIS A 1 229 ? 15.798 -21.412 259.471 1.00 23.97 229 HIS A C 1
ATOM 1663 O O . HIS A 1 229 ? 16.026 -20.486 258.682 1.00 22.70 229 HIS A O 1
ATOM 1670 N N . GLY A 1 230 ? 15.234 -21.208 260.662 1.00 23.30 230 GLY A N 1
ATOM 1671 C CA . GLY A 1 230 ? 14.872 -19.866 261.064 1.00 20.68 230 GLY A CA 1
ATOM 1672 C C . GLY A 1 230 ? 16.070 -18.938 261.157 1.00 20.37 230 GLY A C 1
ATOM 1673 O O . GLY A 1 230 ? 17.222 -19.356 261.289 1.00 22.52 230 GLY A O 1
ATOM 1674 N N . THR A 1 231 ? 15.783 -17.645 261.073 1.00 21.37 231 THR A N 1
ATOM 1675 C CA . THR A 1 231 ? 16.757 -16.590 261.307 1.00 21.87 231 THR A CA 1
ATOM 1676 C C . THR A 1 231 ? 16.338 -15.797 262.540 1.00 21.55 231 THR A C 1
ATOM 1677 O O . THR A 1 231 ? 15.237 -15.974 263.068 1.00 22.79 231 THR A O 1
ATOM 1681 N N . PHE A 1 232 ? 17.216 -14.907 263.009 1.00 22.57 232 PHE A N 1
ATOM 1682 C CA . PHE A 1 232 ? 16.783 -14.014 264.081 1.00 20.98 232 PHE A CA 1
ATOM 1683 C C . PHE A 1 232 ? 15.616 -13.143 263.631 1.00 25.73 232 PHE A C 1
ATOM 1684 O O . PHE A 1 232 ? 14.772 -12.778 264.455 1.00 25.75 232 PHE A O 1
ATOM 1692 N N . ARG A 1 233 ? 15.536 -12.813 262.330 1.00 22.18 233 ARG A N 1
ATOM 1693 C CA . ARG A 1 233 ? 14.415 -12.005 261.843 1.00 24.24 233 ARG A CA 1
ATOM 1694 C C . ARG A 1 233 ? 13.111 -12.803 261.832 1.00 21.52 233 ARG A C 1
ATOM 1695 O O . ARG A 1 233 ? 12.054 -12.259 262.168 1.00 24.40 233 ARG A O 1
ATOM 1703 N N . THR A 1 234 ? 13.150 -14.080 261.436 1.00 22.02 234 THR A N 1
ATOM 1704 C CA . THR A 1 234 ? 11.916 -14.872 261.483 1.00 24.01 234 THR A CA 1
ATOM 1705 C C . THR A 1 234 ? 11.581 -15.294 262.916 1.00 24.98 234 THR A C 1
ATOM 1706 O O . THR A 1 234 ? 10.403 -15.327 263.296 1.00 22.67 234 THR A O 1
ATOM 1710 N N . ALA A 1 235 ? 12.597 -15.606 263.728 1.00 22.03 235 ALA A N 1
ATOM 1711 C CA . ALA A 1 235 ? 12.332 -16.021 265.106 1.00 22.99 235 ALA A CA 1
ATOM 1712 C C . ALA A 1 235 ? 11.779 -14.876 265.954 1.00 23.62 235 ALA A C 1
ATOM 1713 O O . ALA A 1 235 ? 11.076 -15.121 266.945 1.00 23.73 235 ALA A O 1
ATOM 1715 N N . ALA A 1 236 ? 12.089 -13.627 265.599 1.00 22.60 236 ALA A N 1
ATOM 1716 C CA . ALA A 1 236 ? 11.537 -12.495 266.336 1.00 25.80 236 ALA A CA 1
ATOM 1717 C C . ALA A 1 236 ? 10.008 -12.484 266.329 1.00 27.14 236 ALA A C 1
ATOM 1718 O O . ALA A 1 236 ? 9.394 -11.893 267.227 1.00 25.86 236 ALA A O 1
ATOM 1720 N N . ARG A 1 237 ? 9.378 -13.120 265.353 1.00 27.07 237 ARG A N 1
ATOM 1721 C CA . ARG A 1 237 ? 7.927 -13.049 265.284 1.00 28.24 237 ARG A CA 1
ATOM 1722 C C . ARG A 1 237 ? 7.264 -14.036 266.238 1.00 25.98 237 ARG A C 1
ATOM 1723 O O . ARG A 1 237 ? 6.044 -13.997 266.421 1.00 28.14 237 ARG A O 1
ATOM 1731 N N . ARG A 1 238 ? 8.061 -14.855 266.914 1.00 24.06 238 ARG A N 1
ATOM 1732 C CA . ARG A 1 238 ? 7.618 -15.650 268.046 1.00 23.50 238 ARG A CA 1
ATOM 1733 C C . ARG A 1 238 ? 7.540 -14.846 269.351 1.00 20.23 238 ARG A C 1
ATOM 1734 O O . ARG A 1 238 ? 6.817 -15.237 270.279 1.00 20.89 238 ARG A O 1
ATOM 1742 N N . LEU A 1 239 ? 8.254 -13.729 269.438 1.00 21.19 239 LEU A N 1
ATOM 1743 C CA . LEU A 1 239 ? 8.307 -12.977 270.690 1.00 19.78 239 LEU A CA 1
ATOM 1744 C C . LEU A 1 239 ? 6.954 -12.441 271.160 1.00 19.26 239 LEU A C 1
ATOM 1745 O O . LEU A 1 239 ? 6.721 -12.457 272.381 1.00 18.19 239 LEU A O 1
ATOM 1750 N N . PRO A 1 240 ? 6.050 -11.941 270.296 1.00 19.17 240 PRO A N 1
ATOM 1751 C CA . PRO A 1 240 ? 4.737 -11.488 270.808 1.00 18.52 240 PRO A CA 1
ATOM 1752 C C . PRO A 1 240 ? 3.974 -12.567 271.570 1.00 21.62 240 PRO A C 1
ATOM 1753 O O . PRO A 1 240 ? 3.366 -12.275 272.612 1.00 19.23 240 PRO A O 1
ATOM 1757 N N . ALA A 1 241 ? 3.994 -13.813 271.088 1.00 19.17 241 ALA A N 1
ATOM 1758 C CA . ALA A 1 241 ? 3.325 -14.893 271.809 1.00 18.83 241 ALA A CA 1
ATOM 1759 C C . ALA A 1 241 ? 3.981 -15.152 273.162 1.00 20.90 241 ALA A C 1
ATOM 1760 O O . ALA A 1 241 ? 3.295 -15.438 274.151 1.00 18.73 241 ALA A O 1
ATOM 1762 N N . ILE A 1 242 ? 5.313 -15.109 273.211 1.00 17.88 242 ILE A N 1
ATOM 1763 C CA . ILE A 1 242 ? 6.009 -15.370 274.474 1.00 18.04 242 ILE A CA 1
ATOM 1764 C C . ILE A 1 242 ? 5.690 -14.289 275.498 1.00 16.97 242 ILE A C 1
ATOM 1765 O O . ILE A 1 242 ? 5.412 -14.579 276.673 1.00 17.26 242 ILE A O 1
ATOM 1770 N N . ALA A 1 243 ? 5.709 -13.027 275.072 1.00 17.19 243 ALA A N 1
ATOM 1771 C CA . ALA A 1 243 ? 5.370 -11.937 275.979 1.00 18.04 243 ALA A CA 1
ATOM 1772 C C . ALA A 1 243 ? 3.905 -12.016 276.409 1.00 21.21 243 ALA A C 1
ATOM 1773 O O . ALA A 1 243 ? 3.573 -11.713 277.564 1.00 18.63 243 ALA A O 1
ATOM 1775 N N . ALA A 1 244 ? 3.014 -12.454 275.508 1.00 18.15 244 ALA A N 1
ATOM 1776 C CA . ALA A 1 244 ? 1.597 -12.531 275.863 1.00 18.37 244 ALA A CA 1
ATOM 1777 C C . ALA A 1 244 ? 1.319 -13.639 276.876 1.00 18.37 244 ALA A C 1
ATOM 1778 O O . ALA A 1 244 ? 0.308 -13.588 277.586 1.00 19.60 244 ALA A O 1
ATOM 1780 N N . MET A 1 245 ? 2.206 -14.621 276.964 1.00 16.75 245 MET A N 1
ATOM 1781 C CA . MET A 1 245 ? 2.108 -15.740 277.871 1.00 16.82 245 MET A CA 1
ATOM 1782 C C . MET A 1 245 ? 2.604 -15.313 279.259 1.00 18.54 245 MET A C 1
ATOM 1783 O O . MET A 1 245 ? 2.505 -16.082 280.231 1.00 18.26 245 MET A O 1
ATOM 1788 N N . GLY A 1 246 ? 3.132 -14.088 279.365 1.00 17.61 246 GLY A N 1
ATOM 1789 C CA . GLY A 1 246 ? 3.540 -13.518 280.649 1.00 18.52 246 GLY A CA 1
ATOM 1790 C C . GLY A 1 246 ? 4.975 -13.794 281.047 1.00 20.07 246 GLY A C 1
ATOM 1791 O O . GLY A 1 246 ? 5.320 -13.648 282.227 1.00 19.58 246 GLY A O 1
ATOM 1792 N N . PHE A 1 247 ? 5.827 -14.189 280.109 1.00 16.41 247 PHE A N 1
ATOM 1793 C CA . PHE A 1 247 ? 7.216 -14.463 280.453 1.00 16.99 247 PHE A CA 1
ATOM 1794 C C . PHE A 1 247 ? 8.032 -13.171 280.480 1.00 18.13 247 PHE A C 1
ATOM 1795 O O . PHE A 1 247 ? 7.667 -12.153 279.881 1.00 19.74 247 PHE A O 1
ATOM 1803 N N . ASP A 1 248 ? 9.137 -13.218 281.223 1.00 17.85 248 ASP A N 1
ATOM 1804 C CA . ASP A 1 248 ? 10.059 -12.099 281.391 1.00 16.35 248 ASP A CA 1
ATOM 1805 C C . ASP A 1 248 ? 11.397 -12.311 280.712 1.00 16.23 248 ASP A C 1
ATOM 1806 O O . ASP A 1 248 ? 12.066 -11.330 280.374 1.00 16.96 248 ASP A O 1
ATOM 1811 N N . VAL A 1 249 ? 11.819 -13.567 280.563 1.00 16.59 249 VAL A N 1
ATOM 1812 C CA . VAL A 1 249 ? 13.149 -13.923 280.081 1.00 16.59 249 VAL A CA 1
ATOM 1813 C C . VAL A 1 249 ? 12.993 -14.942 278.955 1.00 16.18 249 VAL A C 1
ATOM 1814 O O . VAL A 1 249 ? 12.244 -15.920 279.090 1.00 16.70 249 VAL A O 1
ATOM 1818 N N . VAL A 1 250 ? 13.711 -14.723 277.861 1.00 15.24 250 VAL A N 1
ATOM 1819 C CA . VAL A 1 250 ? 13.794 -15.676 276.754 1.00 16.93 250 VAL A CA 1
ATOM 1820 C C . VAL A 1 250 ? 15.193 -16.274 276.783 1.00 15.80 250 VAL A C 1
ATOM 1821 O O . VAL A 1 250 ? 16.183 -15.545 276.618 1.00 18.17 250 VAL A O 1
ATOM 1825 N N . TYR A 1 251 ? 15.284 -17.588 277.001 1.00 16.73 251 TYR A N 1
ATOM 1826 C CA . TYR A 1 251 ? 16.570 -18.282 277.050 1.00 15.93 251 TYR A CA 1
ATOM 1827 C C . TYR A 1 251 ? 16.770 -18.991 275.709 1.00 19.22 251 TYR A C 1
ATOM 1828 O O . TYR A 1 251 ? 15.940 -19.817 275.306 1.00 17.60 251 TYR A O 1
ATOM 1837 N N . LEU A 1 252 ? 17.871 -18.632 274.994 1.00 16.98 252 LEU A N 1
ATOM 1838 C CA . LEU A 1 252 ? 18.220 -19.212 273.700 1.00 16.72 252 LEU A CA 1
ATOM 1839 C C . LEU A 1 252 ? 19.343 -20.224 273.858 1.00 17.48 252 LEU A C 1
ATOM 1840 O O . LEU A 1 252 ? 20.354 -19.914 274.507 1.00 17.75 252 LEU A O 1
ATOM 1845 N N . PRO A 1 253 ? 19.226 -21.422 273.293 1.00 17.87 253 PRO A N 1
ATOM 1846 C CA . PRO A 1 253 ? 20.402 -22.284 273.129 1.00 18.00 253 PRO A CA 1
ATOM 1847 C C . PRO A 1 253 ? 21.483 -21.562 272.340 1.00 16.89 253 PRO A C 1
ATOM 1848 O O . PRO A 1 253 ? 21.213 -20.518 271.719 1.00 17.14 253 PRO A O 1
ATOM 1852 N N . PRO A 1 254 ? 22.709 -22.094 272.320 1.00 17.41 254 PRO A N 1
ATOM 1853 C CA . PRO A 1 254 ? 23.829 -21.382 271.682 1.00 17.66 254 PRO A CA 1
ATOM 1854 C C . PRO A 1 254 ? 23.509 -20.922 270.267 1.00 19.52 254 PRO A C 1
ATOM 1855 O O . PRO A 1 254 ? 22.884 -21.649 269.488 1.00 19.19 254 PRO A O 1
ATOM 1859 N N . ILE A 1 255 ? 23.960 -19.709 269.937 1.00 18.19 255 ILE A N 1
ATOM 1860 C CA . ILE A 1 255 ? 23.599 -19.032 268.694 1.00 17.96 255 ILE A CA 1
ATOM 1861 C C . ILE A 1 255 ? 24.791 -18.937 267.734 1.00 19.60 255 ILE A C 1
ATOM 1862 O O . ILE A 1 255 ? 24.763 -18.142 266.793 1.00 21.62 255 ILE A O 1
ATOM 1867 N N . HIS A 1 256 ? 25.837 -19.730 267.954 1.00 20.05 256 HIS A N 1
ATOM 1868 C CA . HIS A 1 256 ? 27.108 -19.626 267.240 1.00 18.44 256 HIS A CA 1
ATOM 1869 C C . HIS A 1 256 ? 27.162 -20.613 266.085 1.00 19.08 256 HIS A C 1
ATOM 1870 O O . HIS A 1 256 ? 26.308 -21.495 265.965 1.00 18.44 256 HIS A O 1
ATOM 1877 N N . PRO A 1 257 ? 28.165 -20.494 265.201 1.00 22.77 257 PRO A N 1
ATOM 1878 C CA . PRO A 1 257 ? 28.383 -21.549 264.201 1.00 22.46 257 PRO A CA 1
ATOM 1879 C C . PRO A 1 257 ? 28.571 -22.904 264.876 1.00 22.40 257 PRO A C 1
ATOM 1880 O O . PRO A 1 257 ? 29.002 -22.998 266.032 1.00 20.81 257 PRO A O 1
ATOM 1884 N N . ILE A 1 258 ? 28.207 -23.960 264.148 1.00 18.58 258 ILE A N 1
ATOM 1885 C CA . ILE A 1 258 ? 28.175 -25.326 264.660 1.00 19.09 258 ILE A CA 1
ATOM 1886 C C . ILE A 1 258 ? 29.148 -26.173 263.848 1.00 22.35 258 ILE A C 1
ATOM 1887 O O . ILE A 1 258 ? 29.183 -26.079 262.613 1.00 21.19 258 ILE A O 1
ATOM 1892 N N . GLY A 1 259 ? 29.929 -27.008 264.541 1.00 22.82 259 GLY A N 1
ATOM 1893 C CA . GLY A 1 259 ? 30.970 -27.773 263.873 1.00 24.54 259 GLY A CA 1
ATOM 1894 C C . GLY A 1 259 ? 30.417 -28.809 262.910 1.00 26.51 259 GLY A C 1
ATOM 1895 O O . GLY A 1 259 ? 29.257 -29.215 262.975 1.00 21.38 259 GLY A O 1
ATOM 1896 N N . THR A 1 260 ? 31.274 -29.251 261.985 1.00 23.39 260 THR A N 1
ATOM 1897 C CA . THR A 1 260 ? 30.905 -30.344 261.091 1.00 24.17 260 THR A CA 1
ATOM 1898 C C . THR A 1 260 ? 31.553 -31.674 261.452 1.00 24.30 260 THR A C 1
ATOM 1899 O O . THR A 1 260 ? 30.941 -32.725 261.233 1.00 23.87 260 THR A O 1
ATOM 1903 N N . THR A 1 261 ? 32.774 -31.659 261.991 1.00 25.20 261 THR A N 1
ATOM 1904 C CA . THR A 1 261 ? 33.466 -32.892 262.351 1.00 23.37 261 THR A CA 1
ATOM 1905 C C . THR A 1 261 ? 32.752 -33.592 263.503 1.00 25.19 261 THR A C 1
ATOM 1906 O O . THR A 1 261 ? 32.586 -33.005 264.577 1.00 25.85 261 THR A O 1
ATOM 1910 N N . HIS A 1 262 ? 32.344 -34.848 263.284 1.00 21.61 262 HIS A N 1
ATOM 1911 C CA . HIS A 1 262 ? 31.575 -35.640 264.249 1.00 25.44 262 HIS A CA 1
ATOM 1912 C C . HIS A 1 262 ? 30.219 -35.019 264.574 1.00 25.36 262 HIS A C 1
ATOM 1913 O O . HIS A 1 262 ? 29.666 -35.275 265.655 1.00 22.48 262 HIS A O 1
ATOM 1920 N N . ARG A 1 263 ? 29.680 -34.198 263.681 1.00 23.83 263 ARG A N 1
ATOM 1921 C CA . ARG A 1 263 ? 28.361 -33.618 263.921 1.00 24.42 263 ARG A CA 1
ATOM 1922 C C . ARG A 1 263 ? 27.336 -34.727 264.145 1.00 27.59 263 ARG A C 1
ATOM 1923 O O . ARG A 1 263 ? 27.347 -35.758 263.467 1.00 24.27 263 ARG A O 1
ATOM 1931 N N . LYS A 1 264 ? 26.474 -34.544 265.143 1.00 23.73 264 LYS A N 1
ATOM 1932 C CA . LYS A 1 264 ? 25.477 -35.558 265.447 1.00 22.54 264 LYS A CA 1
ATOM 1933 C C . LYS A 1 264 ? 24.274 -35.443 264.516 1.00 22.63 264 LYS A C 1
ATOM 1934 O O . LYS A 1 264 ? 23.909 -34.357 264.057 1.00 24.04 264 LYS A O 1
ATOM 1940 N N . GLY A 1 265 ? 23.668 -36.592 264.225 1.00 29.20 265 GLY A N 1
ATOM 1941 C CA . GLY A 1 265 ? 22.472 -36.650 263.413 1.00 27.61 265 GLY A CA 1
ATOM 1942 C C . GLY A 1 265 ? 21.222 -36.642 264.272 1.00 25.59 265 GLY A C 1
ATOM 1943 O O . GLY A 1 265 ? 21.264 -36.465 265.491 1.00 23.14 265 GLY A O 1
ATOM 1944 N N . ARG A 1 266 ? 20.090 -36.863 263.610 1.00 26.09 266 ARG A N 1
ATOM 1945 C CA . ARG A 1 266 ? 18.806 -36.867 264.295 1.00 26.09 266 ARG A CA 1
ATOM 1946 C C . ARG A 1 266 ? 18.760 -37.949 265.366 1.00 24.38 266 ARG A C 1
ATOM 1947 O O . ARG A 1 266 ? 19.362 -39.021 265.240 1.00 23.98 266 ARG A O 1
ATOM 1955 N N . ASN A 1 267 ? 18.040 -37.648 266.449 1.00 21.56 267 ASN A N 1
ATOM 1956 C CA . ASN A 1 267 ? 17.844 -38.574 267.562 1.00 23.94 267 ASN A CA 1
ATOM 1957 C C . ASN A 1 267 ? 19.160 -39.008 268.194 1.00 25.15 267 ASN A C 1
ATOM 1958 O O . ASN A 1 267 ? 19.295 -40.140 268.665 1.00 23.22 267 ASN A O 1
ATOM 1963 N N . ASN A 1 268 ? 20.125 -38.087 268.237 1.00 25.02 268 ASN A N 1
ATOM 1964 C CA . ASN A 1 268 ? 21.391 -38.325 268.930 1.00 23.17 268 ASN A CA 1
ATOM 1965 C C . ASN A 1 268 ? 22.152 -39.485 268.284 1.00 25.05 268 ASN A C 1
ATOM 1966 O O . ASN A 1 268 ? 22.785 -40.293 268.965 1.00 26.46 268 ASN A O 1
ATOM 1971 N N . THR A 1 269 ? 22.074 -39.581 266.958 1.00 26.62 269 THR A N 1
ATOM 1972 C CA . THR A 1 269 ? 22.879 -40.559 266.235 1.00 29.23 269 THR A CA 1
ATOM 1973 C C . THR A 1 269 ? 24.250 -39.963 265.927 1.00 29.82 269 THR A C 1
ATOM 1974 O O . THR A 1 269 ? 24.434 -38.745 265.911 1.00 25.89 269 THR A O 1
ATOM 1978 N N . LEU A 1 270 ? 25.227 -40.836 265.690 1.00 27.79 270 LEU A N 1
ATOM 1979 C CA . LEU A 1 270 ? 26.602 -40.346 265.634 1.00 31.04 270 LEU A CA 1
ATOM 1980 C C . LEU A 1 270 ? 27.007 -39.757 264.285 1.00 34.11 270 LEU A C 1
ATOM 1981 O O . LEU A 1 270 ? 28.050 -39.100 264.212 1.00 34.37 270 LEU A O 1
ATOM 1986 N N . SER A 1 271 ? 26.228 -39.940 263.225 1.00 33.13 271 SER A N 1
ATOM 1987 C CA . SER A 1 271 ? 26.628 -39.490 261.896 1.00 35.38 271 SER A CA 1
ATOM 1988 C C . SER A 1 271 ? 25.552 -38.590 261.307 1.00 34.53 271 SER A C 1
ATOM 1989 O O . SER A 1 271 ? 24.443 -39.048 261.022 1.00 35.60 271 SER A O 1
ATOM 1992 N N . ALA A 1 272 ? 25.886 -37.320 261.106 1.00 34.08 272 ALA A N 1
ATOM 1993 C CA . ALA A 1 272 ? 24.987 -36.406 260.423 1.00 32.48 272 ALA A CA 1
ATOM 1994 C C . ALA A 1 272 ? 25.022 -36.682 258.930 1.00 37.71 272 ALA A C 1
ATOM 1995 O O . ALA A 1 272 ? 26.087 -36.922 258.359 1.00 35.93 272 ALA A O 1
ATOM 1997 N N . THR A 1 273 ? 23.855 -36.636 258.295 1.00 30.99 273 THR A N 1
ATOM 1998 C CA . THR A 1 273 ? 23.746 -36.861 256.861 1.00 38.88 273 THR A CA 1
ATOM 1999 C C . THR A 1 273 ? 23.093 -35.660 256.200 1.00 42.73 273 THR A C 1
ATOM 2000 O O . THR A 1 273 ? 22.048 -35.182 256.662 1.00 40.47 273 THR A O 1
ATOM 2004 N N . GLY A 1 274 ? 23.714 -35.181 255.120 1.00 39.95 274 GLY A N 1
ATOM 2005 C CA . GLY A 1 274 ? 23.106 -34.205 254.240 1.00 41.55 274 GLY A CA 1
ATOM 2006 C C . GLY A 1 274 ? 22.801 -32.856 254.856 1.00 35.63 274 GLY A C 1
ATOM 2007 O O . GLY A 1 274 ? 23.698 -32.035 255.059 1.00 39.61 274 GLY A O 1
ATOM 2008 N N . ASP A 1 275 ? 21.522 -32.605 255.120 1.00 37.06 275 ASP A N 1
ATOM 2009 C CA . ASP A 1 275 ? 21.045 -31.321 255.613 1.00 34.30 275 ASP A CA 1
ATOM 2010 C C . ASP A 1 275 ? 20.957 -31.260 257.139 1.00 28.64 275 ASP A C 1
ATOM 2011 O O . ASP A 1 275 ? 20.436 -30.273 257.672 1.00 31.32 275 ASP A O 1
ATOM 2016 N N . ASP A 1 276 ? 21.443 -32.282 257.843 1.00 25.99 276 ASP A N 1
ATOM 2017 C CA . ASP A 1 276 ? 21.335 -32.314 259.301 1.00 25.41 276 ASP A CA 1
ATOM 2018 C C . ASP A 1 276 ? 22.009 -31.095 259.926 1.00 26.81 276 ASP A C 1
ATOM 2019 O O . ASP A 1 276 ? 23.110 -30.704 259.523 1.00 24.43 276 ASP A O 1
ATOM 2024 N N . VAL A 1 277 ? 21.340 -30.495 260.924 1.00 24.69 277 VAL A N 1
ATOM 2025 C CA . VAL A 1 277 ? 21.786 -29.212 261.473 1.00 21.44 277 VAL A CA 1
ATOM 2026 C C . VAL A 1 277 ? 22.731 -29.365 262.665 1.00 20.87 277 VAL A C 1
ATOM 2027 O O . VAL A 1 277 ? 23.444 -28.406 263.000 1.00 21.20 277 VAL A O 1
ATOM 2031 N N . GLY A 1 278 ? 22.758 -30.534 263.308 1.00 20.33 278 GLY A N 1
ATOM 2032 C CA . GLY A 1 278 ? 23.649 -30.757 264.427 1.00 22.41 278 GLY A CA 1
ATOM 2033 C C . GLY A 1 278 ? 23.130 -30.110 265.701 1.00 22.15 278 GLY A C 1
ATOM 2034 O O . GLY A 1 278 ? 22.103 -29.436 265.727 1.00 19.34 278 GLY A O 1
ATOM 2035 N N . SER A 1 279 ? 23.876 -30.333 266.784 1.00 20.10 279 SER A N 1
ATOM 2036 C CA . SER A 1 279 ? 23.566 -29.748 268.093 1.00 21.80 279 SER A CA 1
ATOM 2037 C C . SER A 1 279 ? 24.153 -28.340 268.205 1.00 23.93 279 SER A C 1
ATOM 2038 O O . SER A 1 279 ? 25.340 -28.141 267.898 1.00 20.98 279 SER A O 1
ATOM 2041 N N . PRO A 1 280 ? 23.379 -27.344 268.657 1.00 21.21 280 PRO A N 1
ATOM 2042 C CA . PRO A 1 280 ? 23.956 -26.002 268.840 1.00 18.81 280 PRO A CA 1
ATOM 2043 C C . PRO A 1 280 ? 25.082 -25.959 269.869 1.00 18.44 280 PRO A C 1
ATOM 2044 O O . PRO A 1 280 ? 25.866 -25.003 269.865 1.00 19.52 280 PRO A O 1
ATOM 2048 N N . TRP A 1 281 ? 25.158 -26.936 270.774 1.00 19.72 281 TRP A N 1
ATOM 2049 C CA . TRP A 1 281 ? 26.208 -26.958 271.787 1.00 19.48 281 TRP A CA 1
ATOM 2050 C C . TRP A 1 281 ? 27.560 -27.390 271.226 1.00 19.49 281 TRP A C 1
ATOM 2051 O O . TRP A 1 281 ? 28.558 -27.305 271.943 1.00 18.21 281 TRP A O 1
ATOM 2062 N N . ALA A 1 282 ? 27.621 -27.823 269.961 1.00 17.13 282 ALA A N 1
ATOM 2063 C CA . ALA A 1 282 ? 28.893 -28.152 269.312 1.00 20.57 282 ALA A CA 1
ATOM 2064 C C . ALA A 1 282 ? 29.448 -26.885 268.665 1.00 18.66 282 ALA A C 1
ATOM 2065 O O . ALA A 1 282 ? 29.411 -26.690 267.450 1.00 19.84 282 ALA A O 1
ATOM 2067 N N . ILE A 1 283 ? 29.954 -25.998 269.522 1.00 17.19 283 ILE A N 1
ATOM 2068 C CA . ILE A 1 283 ? 30.194 -24.609 269.137 1.00 18.40 283 ILE A CA 1
ATOM 2069 C C . ILE A 1 283 ? 31.499 -24.497 268.362 1.00 20.70 283 ILE A C 1
ATOM 2070 O O . ILE A 1 283 ? 32.529 -25.026 268.791 1.00 18.78 283 ILE A O 1
ATOM 2075 N N . GLY A 1 284 ? 31.460 -23.794 267.241 1.00 21.11 284 GLY A N 1
ATOM 2076 C CA . GLY A 1 284 ? 32.672 -23.347 266.574 1.00 21.51 284 GLY A CA 1
ATOM 2077 C C . GLY A 1 284 ? 32.899 -23.981 265.212 1.00 21.47 284 GLY A C 1
ATOM 2078 O O . GLY A 1 284 ? 32.688 -25.182 265.010 1.00 21.10 284 GLY A O 1
ATOM 2079 N N . SER A 1 285 ? 33.347 -23.167 264.278 1.00 22.33 285 SER A N 1
ATOM 2080 C CA . SER A 1 285 ? 33.751 -23.623 262.953 1.00 24.33 285 SER A CA 1
ATOM 2081 C C . SER A 1 285 ? 34.736 -22.602 262.399 1.00 21.45 285 SER A C 1
ATOM 2082 O O . SER A 1 285 ? 35.021 -21.601 263.068 1.00 22.64 285 SER A O 1
ATOM 2085 N N . PRO A 1 286 ? 35.276 -22.794 261.175 1.00 25.01 286 PRO A N 1
ATOM 2086 C CA . PRO A 1 286 ? 36.022 -21.700 260.543 1.00 25.38 286 PRO A CA 1
ATOM 2087 C C . PRO A 1 286 ? 35.203 -20.422 260.424 1.00 24.96 286 PRO A C 1
ATOM 2088 O O . PRO A 1 286 ? 35.772 -19.335 260.285 1.00 28.46 286 PRO A O 1
ATOM 2092 N N . GLU A 1 287 ? 33.867 -20.533 260.467 1.00 24.43 287 GLU A N 1
ATOM 2093 C CA . GLU A 1 287 ? 33.021 -19.347 260.390 1.00 25.11 287 GLU A CA 1
ATOM 2094 C C . GLU A 1 287 ? 33.058 -18.525 261.675 1.00 27.93 287 GLU A C 1
ATOM 2095 O O . GLU A 1 287 ? 32.577 -17.387 261.678 1.00 26.80 287 GLU A O 1
ATOM 2100 N N . GLY A 1 288 ? 33.607 -19.063 262.758 1.00 25.47 288 GLY A N 1
ATOM 2101 C CA . GLY A 1 288 ? 33.683 -18.300 263.990 1.00 25.53 288 GLY A CA 1
ATOM 2102 C C . GLY A 1 288 ? 33.379 -19.116 265.228 1.00 24.57 288 GLY A C 1
ATOM 2103 O O . GLY A 1 288 ? 32.877 -20.242 265.136 1.00 20.56 288 GLY A O 1
ATOM 2104 N N . GLY A 1 289 ? 33.681 -18.544 266.395 1.00 22.92 289 GLY A N 1
ATOM 2105 C CA . GLY A 1 289 ? 33.510 -19.226 267.666 1.00 23.76 289 GLY A CA 1
ATOM 2106 C C . GLY A 1 289 ? 32.411 -18.619 268.524 1.00 22.60 289 GLY A C 1
ATOM 2107 O O . GLY A 1 289 ? 31.350 -18.229 268.011 1.00 21.13 289 GLY A O 1
ATOM 2108 N N . HIS A 1 290 ? 32.657 -18.557 269.838 1.00 21.68 290 HIS A N 1
ATOM 2109 C CA . HIS A 1 290 ? 31.676 -18.128 270.831 1.00 21.27 290 HIS A CA 1
ATOM 2110 C C . HIS A 1 290 ? 31.307 -16.651 270.724 1.00 22.97 290 HIS A C 1
ATOM 2111 O O . HIS A 1 290 ? 30.334 -16.229 271.359 1.00 22.20 290 HIS A O 1
ATOM 2118 N N . ASP A 1 291 ? 32.075 -15.847 269.996 1.00 20.54 291 ASP A N 1
ATOM 2119 C CA . ASP A 1 291 ? 31.754 -14.441 269.801 1.00 21.34 291 ASP A CA 1
ATOM 2120 C C . ASP A 1 291 ? 31.115 -14.169 268.443 1.00 23.67 291 ASP A C 1
ATOM 2121 O O . ASP A 1 291 ? 31.018 -13.008 268.040 1.00 25.65 291 ASP A O 1
ATOM 2126 N N . SER A 1 292 ? 30.651 -15.206 267.748 1.00 22.12 292 SER A N 1
ATOM 2127 C CA . SER A 1 292 ? 30.113 -15.086 266.399 1.00 23.37 292 SER A CA 1
ATOM 2128 C C . SER A 1 292 ? 28.700 -15.644 266.317 1.00 24.91 292 SER A C 1
ATOM 2129 O O . SER A 1 292 ? 28.262 -16.414 267.176 1.00 21.71 292 SER A O 1
ATOM 2132 N N . ILE A 1 293 ? 27.997 -15.261 265.244 1.00 21.78 293 ILE A N 1
ATOM 2133 C CA . ILE A 1 293 ? 26.633 -15.713 264.980 1.00 20.81 293 ILE A CA 1
ATOM 2134 C C . ILE A 1 293 ? 26.672 -16.808 263.924 1.00 23.27 293 ILE A C 1
ATOM 2135 O O . ILE A 1 293 ? 27.390 -16.688 262.919 1.00 20.45 293 ILE A O 1
ATOM 2140 N N . HIS A 1 294 ? 25.900 -17.875 264.146 1.00 19.43 294 HIS A N 1
ATOM 2141 C CA . HIS A 1 294 ? 25.635 -18.881 263.124 1.00 20.80 294 HIS A CA 1
ATOM 2142 C C . HIS A 1 294 ? 25.175 -18.198 261.831 1.00 22.37 294 HIS A C 1
ATOM 2143 O O . HIS A 1 294 ? 24.182 -17.457 261.850 1.00 22.49 294 HIS A O 1
ATOM 2150 N N . PRO A 1 295 ? 25.857 -18.417 260.702 1.00 24.40 295 PRO A N 1
ATOM 2151 C CA . PRO A 1 295 ? 25.457 -17.711 259.468 1.00 25.82 295 PRO A CA 1
ATOM 2152 C C . PRO A 1 295 ? 24.005 -17.954 259.060 1.00 21.87 295 PRO A C 1
ATOM 2153 O O . PRO A 1 295 ? 23.376 -17.053 258.498 1.00 24.97 295 PRO A O 1
ATOM 2157 N N . ALA A 1 296 ? 23.439 -19.121 259.365 1.00 19.43 296 ALA A N 1
ATOM 2158 C CA . ALA A 1 296 ? 22.029 -19.360 259.051 1.00 22.75 296 ALA A CA 1
ATOM 2159 C C . ALA A 1 296 ? 21.078 -18.560 259.942 1.00 25.33 296 ALA A C 1
ATOM 2160 O O . ALA A 1 296 ? 19.906 -18.388 259.581 1.00 23.72 296 ALA A O 1
ATOM 2162 N N . LEU A 1 297 ? 21.536 -18.085 261.104 1.00 22.24 297 LEU A N 1
ATOM 2163 C CA . LEU A 1 297 ? 20.693 -17.203 261.908 1.00 22.59 297 LEU A CA 1
ATOM 2164 C C . LEU A 1 297 ? 20.776 -15.752 261.453 1.00 26.24 297 LEU A C 1
ATOM 2165 O O . LEU A 1 297 ? 19.881 -14.960 261.774 1.00 23.65 297 LEU A O 1
ATOM 2170 N N . GLY A 1 298 ? 21.814 -15.380 260.698 1.00 25.42 298 GLY A N 1
ATOM 2171 C CA . GLY A 1 298 ? 21.978 -14.012 260.247 1.00 23.19 298 GLY A CA 1
ATOM 2172 C C . GLY A 1 298 ? 23.285 -13.412 260.742 1.00 22.38 298 GLY A C 1
ATOM 2173 O O . GLY A 1 298 ? 24.299 -14.110 260.870 1.00 24.82 298 GLY A O 1
ATOM 2174 N N . THR A 1 299 ? 23.250 -12.110 261.000 1.00 24.28 299 THR A N 1
ATOM 2175 C CA . THR A 1 299 ? 24.417 -11.343 261.418 1.00 24.00 299 THR A CA 1
ATOM 2176 C C . THR A 1 299 ? 24.222 -10.801 262.832 1.00 25.08 299 THR A C 1
ATOM 2177 O O . THR A 1 299 ? 23.134 -10.864 263.400 1.00 24.37 299 THR A O 1
ATOM 2181 N N . LEU A 1 300 ? 25.304 -10.231 263.375 1.00 24.47 300 LEU A N 1
ATOM 2182 C CA . LEU A 1 300 ? 25.231 -9.507 264.641 1.00 25.42 300 LEU A CA 1
ATOM 2183 C C . LEU A 1 300 ? 24.175 -8.403 264.605 1.00 29.37 300 LEU A C 1
ATOM 2184 O O . LEU A 1 300 ? 23.501 -8.152 265.611 1.00 24.98 300 LEU A O 1
ATOM 2189 N N . ASP A 1 301 ? 24.016 -7.719 263.461 1.00 24.28 301 ASP A N 1
ATOM 2190 C CA . ASP A 1 301 ? 22.963 -6.703 263.375 1.00 25.13 301 ASP A CA 1
ATOM 2191 C C . ASP A 1 301 ? 21.579 -7.324 263.498 1.00 24.62 301 ASP A C 1
ATOM 2192 O O . ASP A 1 301 ? 20.662 -6.694 264.035 1.00 26.18 301 ASP A O 1
ATOM 2197 N N . ASP A 1 302 ? 21.392 -8.528 262.942 1.00 23.40 302 ASP A N 1
ATOM 2198 C CA . ASP A 1 302 ? 20.118 -9.228 263.093 1.00 23.36 302 ASP A CA 1
ATOM 2199 C C . ASP A 1 302 ? 19.881 -9.619 264.545 1.00 20.84 302 ASP A C 1
ATOM 2200 O O . ASP A 1 302 ? 18.740 -9.605 265.021 1.00 21.22 302 ASP A O 1
ATOM 2205 N N . PHE A 1 303 ? 20.943 -10.005 265.248 1.00 21.86 303 PHE A N 1
ATOM 2206 C CA . PHE A 1 303 ? 20.805 -10.298 266.671 1.00 22.17 303 PHE A CA 1
ATOM 2207 C C . PHE A 1 303 ? 20.390 -9.050 267.442 1.00 21.41 303 PHE A C 1
ATOM 2208 O O . PHE A 1 303 ? 19.519 -9.112 268.321 1.00 22.10 303 PHE A O 1
ATOM 2216 N N . ASP A 1 304 ? 20.998 -7.905 267.118 1.00 19.37 304 ASP A N 1
ATOM 2217 C CA . ASP A 1 304 ? 20.619 -6.651 267.761 1.00 20.03 304 ASP A CA 1
ATOM 2218 C C . ASP A 1 304 ? 19.141 -6.345 267.541 1.00 22.58 304 ASP A C 1
ATOM 2219 O O . ASP A 1 304 ? 18.447 -5.896 268.463 1.00 22.25 304 ASP A O 1
ATOM 2224 N N . HIS A 1 305 ? 18.638 -6.601 266.331 1.00 24.82 305 HIS A N 1
ATOM 2225 C CA . HIS A 1 305 ? 17.217 -6.410 266.052 1.00 24.40 305 HIS A CA 1
ATOM 2226 C C . HIS A 1 305 ? 16.363 -7.305 266.947 1.00 22.06 305 HIS A C 1
ATOM 2227 O O . HIS A 1 305 ? 15.365 -6.854 267.524 1.00 22.27 305 HIS A O 1
ATOM 2234 N N . PHE A 1 306 ? 16.748 -8.580 267.068 1.00 19.56 306 PHE A N 1
ATOM 2235 C CA . PHE A 1 306 ? 16.044 -9.521 267.937 1.00 19.95 306 PHE A CA 1
ATOM 2236 C C . PHE A 1 306 ? 16.009 -9.016 269.379 1.00 22.73 306 PHE A C 1
ATOM 2237 O O . PHE A 1 306 ? 14.951 -9.013 270.018 1.00 20.70 306 PHE A O 1
ATOM 2245 N N . VAL A 1 307 ? 17.161 -8.569 269.904 1.00 19.63 307 VAL A N 1
ATOM 2246 C CA . VAL A 1 307 ? 17.212 -8.047 271.273 1.00 20.30 307 VAL A CA 1
ATOM 2247 C C . VAL A 1 307 ? 16.338 -6.804 271.417 1.00 21.12 307 VAL A C 1
ATOM 2248 O O . VAL A 1 307 ? 15.628 -6.634 272.415 1.00 19.76 307 VAL A O 1
ATOM 2252 N N . THR A 1 308 ? 16.395 -5.901 270.438 1.00 24.01 308 THR A N 1
ATOM 2253 C CA . THR A 1 308 ? 15.577 -4.692 270.499 1.00 21.91 308 THR A CA 1
ATOM 2254 C C . THR A 1 308 ? 14.090 -5.035 270.537 1.00 21.64 308 THR A C 1
ATOM 2255 O O . THR A 1 308 ? 13.332 -4.507 271.365 1.00 21.56 308 THR A O 1
ATOM 2259 N N . GLU A 1 309 ? 13.650 -5.920 269.641 1.00 18.91 309 GLU A N 1
ATOM 2260 C CA . GLU A 1 309 ? 12.228 -6.250 269.586 1.00 19.61 309 GLU A CA 1
ATOM 2261 C C . GLU A 1 309 ? 11.783 -6.964 270.856 1.00 21.69 309 GLU A C 1
ATOM 2262 O O . GLU A 1 309 ? 10.652 -6.766 271.327 1.00 21.50 309 GLU A O 1
ATOM 2268 N N . ALA A 1 310 ? 12.651 -7.818 271.405 1.00 19.57 310 ALA A N 1
ATOM 2269 C CA . ALA A 1 310 ? 12.348 -8.477 272.674 1.00 19.38 310 ALA A CA 1
ATOM 2270 C C . ALA A 1 310 ? 12.162 -7.451 273.779 1.00 19.78 310 ALA A C 1
ATOM 2271 O O . ALA A 1 310 ? 11.192 -7.515 274.546 1.00 18.95 310 ALA A O 1
ATOM 2273 N N . GLY A 1 311 ? 13.076 -6.484 273.863 1.00 20.22 311 GLY A N 1
ATOM 2274 C CA . GLY A 1 311 ? 12.991 -5.490 274.925 1.00 21.18 311 GLY A CA 1
ATOM 2275 C C . GLY A 1 311 ? 11.738 -4.645 274.826 1.00 23.25 311 GLY A C 1
ATOM 2276 O O . GLY A 1 311 ? 11.122 -4.305 275.844 1.00 22.84 311 GLY A O 1
ATOM 2277 N N . LYS A 1 312 ? 11.339 -4.299 273.597 1.00 20.87 312 LYS A N 1
ATOM 2278 C CA . LYS A 1 312 ? 10.096 -3.557 273.396 1.00 22.65 312 LYS A CA 1
ATOM 2279 C C . LYS A 1 312 ? 8.896 -4.292 273.974 1.00 25.98 312 LYS A C 1
ATOM 2280 O O . LYS A 1 312 ? 7.914 -3.654 274.374 1.00 23.31 312 LYS A O 1
ATOM 2286 N N . LEU A 1 313 ? 8.951 -5.623 274.041 1.00 21.37 313 LEU A N 1
ATOM 2287 C CA . LEU A 1 313 ? 7.850 -6.399 274.597 1.00 22.89 313 LEU A CA 1
ATOM 2288 C C . LEU A 1 313 ? 8.045 -6.718 276.076 1.00 23.80 313 LEU A C 1
ATOM 2289 O O . LEU A 1 313 ? 7.248 -7.468 276.646 1.00 24.56 313 LEU A O 1
ATOM 2294 N N . GLY A 1 314 ? 9.085 -6.179 276.700 1.00 21.18 314 GLY A N 1
ATOM 2295 C CA . GLY A 1 314 ? 9.353 -6.470 278.094 1.00 23.38 314 GLY A CA 1
ATOM 2296 C C . GLY A 1 314 ? 10.074 -7.776 278.320 1.00 24.08 314 GLY A C 1
ATOM 2297 O O . GLY A 1 314 ? 9.955 -8.356 279.401 1.00 23.56 314 GLY A O 1
ATOM 2298 N N . LEU A 1 315 ? 10.817 -8.265 277.327 1.00 20.04 315 LEU A N 1
ATOM 2299 C CA . LEU A 1 315 ? 11.523 -9.536 277.430 1.00 19.58 315 LEU A CA 1
ATOM 2300 C C . LEU A 1 315 ? 13.018 -9.282 277.504 1.00 19.95 315 LEU A C 1
ATOM 2301 O O . LEU A 1 315 ? 13.549 -8.523 276.693 1.00 21.45 315 LEU A O 1
ATOM 2306 N N . GLU A 1 316 ? 13.695 -9.938 278.453 1.00 18.44 316 GLU A N 1
ATOM 2307 C CA . GLU A 1 316 ? 15.154 -9.931 278.526 1.00 19.31 316 GLU A CA 1
ATOM 2308 C C . GLU A 1 316 ? 15.698 -11.200 277.885 1.00 17.76 316 GLU A C 1
ATOM 2309 O O . GLU A 1 316 ? 15.076 -12.263 277.970 1.00 18.87 316 GLU A O 1
ATOM 2315 N N . ILE A 1 317 ? 16.875 -11.094 277.253 1.00 16.49 317 ILE A N 1
ATOM 2316 C CA . ILE A 1 317 ? 17.504 -12.261 276.621 1.00 17.66 317 ILE A CA 1
ATOM 2317 C C . ILE A 1 317 ? 18.501 -12.891 277.588 1.00 18.52 317 ILE A C 1
ATOM 2318 O O . ILE A 1 317 ? 19.333 -12.193 278.180 1.00 18.92 317 ILE A O 1
ATOM 2323 N N . ALA A 1 318 ? 18.422 -14.212 277.745 1.00 17.72 318 ALA A N 1
ATOM 2324 C CA . ALA A 1 318 ? 19.463 -14.997 278.392 1.00 16.58 318 ALA A CA 1
ATOM 2325 C C . ALA A 1 318 ? 20.126 -15.874 277.335 1.00 18.03 318 ALA A C 1
ATOM 2326 O O . ALA A 1 318 ? 19.444 -16.650 276.652 1.00 18.16 318 ALA A O 1
ATOM 2328 N N . LEU A 1 319 ? 21.446 -15.759 277.194 1.00 16.89 319 LEU A N 1
ATOM 2329 C CA . LEU A 1 319 ? 22.170 -16.612 276.254 1.00 19.53 319 LEU A CA 1
ATOM 2330 C C . LEU A 1 319 ? 22.835 -17.789 276.963 1.00 19.09 319 LEU A C 1
ATOM 2331 O O . LEU A 1 319 ? 23.286 -17.691 278.108 1.00 18.12 319 LEU A O 1
ATOM 2336 N N . ASP A 1 320 ? 22.910 -18.905 276.245 1.00 16.22 320 ASP A N 1
ATOM 2337 C CA . ASP A 1 320 ? 23.625 -20.080 276.716 1.00 19.08 320 ASP A CA 1
ATOM 2338 C C . ASP A 1 320 ? 25.133 -19.827 276.666 1.00 21.51 320 ASP A C 1
ATOM 2339 O O . ASP A 1 320 ? 25.651 -19.382 275.640 1.00 23.67 320 ASP A O 1
ATOM 2344 N N . PHE A 1 321 ? 25.855 -20.121 277.752 1.00 17.66 321 PHE A N 1
ATOM 2345 C CA . PHE A 1 321 ? 27.319 -20.060 277.713 1.00 18.41 321 PHE A CA 1
ATOM 2346 C C . PHE A 1 321 ? 27.898 -21.442 277.998 1.00 20.29 321 PHE A C 1
ATOM 2347 O O . PHE A 1 321 ? 27.881 -21.914 279.139 1.00 18.01 321 PHE A O 1
ATOM 2355 N N . ALA A 1 322 ? 28.422 -22.083 276.956 1.00 19.36 322 ALA A N 1
ATOM 2356 C CA . ALA A 1 322 ? 28.884 -23.466 277.017 1.00 18.46 322 ALA A CA 1
ATOM 2357 C C . ALA A 1 322 ? 30.385 -23.460 276.783 1.00 20.52 322 ALA A C 1
ATOM 2358 O O . ALA A 1 322 ? 30.831 -23.232 275.654 1.00 20.66 322 ALA A O 1
ATOM 2360 N N . LEU A 1 323 ? 31.165 -23.666 277.841 1.00 18.80 323 LEU A N 1
ATOM 2361 C CA . LEU A 1 323 ? 32.626 -23.558 277.743 1.00 19.55 323 LEU A CA 1
ATOM 2362 C C . LEU A 1 323 ? 33.158 -24.915 277.289 1.00 19.00 323 LEU A C 1
ATOM 2363 O O . LEU A 1 323 ? 33.528 -25.773 278.092 1.00 19.68 323 LEU A O 1
ATOM 2368 N N . GLN A 1 324 ? 33.174 -25.097 275.965 1.00 19.82 324 GLN A N 1
ATOM 2369 C CA . GLN A 1 324 ? 33.470 -26.347 275.262 1.00 20.29 324 GLN A CA 1
ATOM 2370 C C . GLN A 1 324 ? 33.510 -25.983 273.786 1.00 21.08 324 GLN A C 1
ATOM 2371 O O . GLN A 1 324 ? 33.122 -24.875 273.412 1.00 18.61 324 GLN A O 1
ATOM 2377 N N . CYS A 1 325 ? 33.947 -26.916 272.937 1.00 22.25 325 CYS A N 1
ATOM 2378 C CA . CYS A 1 325 ? 33.837 -26.585 271.521 1.00 21.85 325 CYS A CA 1
ATOM 2379 C C . CYS A 1 325 ? 33.896 -27.813 270.625 1.00 17.93 325 CYS A C 1
ATOM 2380 O O . CYS A 1 325 ? 34.377 -28.882 271.009 1.00 19.43 325 CYS A O 1
ATOM 2383 N N . SER A 1 326 ? 33.406 -27.619 269.403 1.00 18.91 326 SER A N 1
ATOM 2384 C CA . SER A 1 326 ? 33.527 -28.631 268.369 1.00 20.93 326 SER A CA 1
ATOM 2385 C C . SER A 1 326 ? 34.989 -28.782 267.966 1.00 21.86 326 SER A C 1
ATOM 2386 O O . SER A 1 326 ? 35.808 -27.900 268.247 1.00 21.01 326 SER A O 1
ATOM 2389 N N . PRO A 1 327 ? 35.334 -29.878 267.275 1.00 22.05 327 PRO A N 1
ATOM 2390 C CA . PRO A 1 327 ? 36.711 -30.029 266.777 1.00 20.79 327 PRO A CA 1
ATOM 2391 C C . PRO A 1 327 ? 37.095 -29.012 265.704 1.00 24.97 327 PRO A C 1
ATOM 2392 O O . PRO A 1 327 ? 38.286 -28.912 265.387 1.00 23.10 327 PRO A O 1
ATOM 2396 N N . ASP A 1 328 ? 36.147 -28.250 265.153 1.00 18.81 328 ASP A N 1
ATOM 2397 C CA . ASP A 1 328 ? 36.416 -27.244 264.133 1.00 22.58 328 ASP A CA 1
ATOM 2398 C C . ASP A 1 328 ? 36.536 -25.827 264.676 1.00 21.59 328 ASP A C 1
ATOM 2399 O O . ASP A 1 328 ? 36.709 -24.889 263.894 1.00 22.02 328 ASP A O 1
ATOM 2404 N N . HIS A 1 329 ? 36.411 -25.641 265.983 1.00 21.57 329 HIS A N 1
ATOM 2405 C CA . HIS A 1 329 ? 36.529 -24.318 266.582 1.00 20.57 329 HIS A CA 1
ATOM 2406 C C . HIS A 1 329 ? 37.965 -23.806 266.430 1.00 21.98 329 HIS A C 1
ATOM 2407 O O . HIS A 1 329 ? 38.909 -24.578 266.595 1.00 21.95 329 HIS A O 1
ATOM 2414 N N . PRO A 1 330 ? 38.159 -22.517 266.134 1.00 26.36 330 PRO A N 1
ATOM 2415 C CA . PRO A 1 330 ? 39.530 -21.988 266.002 1.00 28.89 330 PRO A CA 1
ATOM 2416 C C . PRO A 1 330 ? 40.412 -22.229 267.220 1.00 26.28 330 PRO A C 1
ATOM 2417 O O . PRO A 1 330 ? 41.633 -22.349 267.067 1.00 25.79 330 PRO A O 1
ATOM 2421 N N . TRP A 1 331 ? 39.834 -22.311 268.426 1.00 24.66 331 TRP A N 1
ATOM 2422 C CA . TRP A 1 331 ? 40.647 -22.557 269.616 1.00 22.23 331 TRP A CA 1
ATOM 2423 C C . TRP A 1 331 ? 41.469 -23.832 269.502 1.00 22.88 331 TRP A C 1
ATOM 2424 O O . TRP A 1 331 ? 42.546 -23.927 270.103 1.00 22.35 331 TRP A O 1
ATOM 2435 N N . VAL A 1 332 ? 40.962 -24.834 268.777 1.00 21.32 332 VAL A N 1
ATOM 2436 C CA . VAL A 1 332 ? 41.600 -26.148 268.798 1.00 21.07 332 VAL A CA 1
ATOM 2437 C C . VAL A 1 332 ? 43.044 -26.052 268.308 1.00 24.34 332 VAL A C 1
ATOM 2438 O O . VAL A 1 332 ? 43.948 -26.685 268.868 1.00 26.61 332 VAL A O 1
ATOM 2442 N N . HIS A 1 333 ? 43.295 -25.238 267.285 1.00 25.69 333 HIS A N 1
ATOM 2443 C CA . HIS A 1 333 ? 44.666 -25.074 266.813 1.00 25.90 333 HIS A CA 1
ATOM 2444 C C . HIS A 1 333 ? 45.325 -23.800 267.318 1.00 27.30 333 HIS A C 1
ATOM 2445 O O . HIS A 1 333 ? 46.557 -23.743 267.396 1.00 29.45 333 HIS A O 1
ATOM 2452 N N . LYS A 1 334 ? 44.541 -22.796 267.696 1.00 23.38 334 LYS A N 1
ATOM 2453 C CA . LYS A 1 334 ? 45.101 -21.562 268.225 1.00 23.72 334 LYS A CA 1
ATOM 2454 C C . LYS A 1 334 ? 45.587 -21.744 269.660 1.00 25.53 334 LYS A C 1
ATOM 2455 O O . LYS A 1 334 ? 46.603 -21.164 270.056 1.00 24.13 334 LYS A O 1
ATOM 2461 N N . HIS A 1 335 ? 44.867 -22.539 270.448 1.00 22.52 335 HIS A N 1
ATOM 2462 C CA . HIS A 1 335 ? 45.154 -22.724 271.874 1.00 21.92 335 HIS A CA 1
ATOM 2463 C C . HIS A 1 335 ? 45.051 -24.199 272.221 1.00 22.47 335 HIS A C 1
ATOM 2464 O O . HIS A 1 335 ? 44.170 -24.606 272.990 1.00 20.80 335 HIS A O 1
ATOM 2471 N N . PRO A 1 336 ? 45.937 -25.040 271.672 1.00 22.52 336 PRO A N 1
ATOM 2472 C CA . PRO A 1 336 ? 45.874 -26.467 272.029 1.00 19.81 336 PRO A CA 1
ATOM 2473 C C . PRO A 1 336 ? 45.970 -26.704 273.522 1.00 20.65 336 PRO A C 1
ATOM 2474 O O . PRO A 1 336 ? 45.451 -27.713 274.020 1.00 20.66 336 PRO A O 1
ATOM 2478 N N . GLU A 1 337 ? 46.611 -25.795 274.260 1.00 19.60 337 GLU A N 1
ATOM 2479 C CA . GLU A 1 337 ? 46.779 -26.015 275.692 1.00 20.62 337 GLU A CA 1
ATOM 2480 C C . GLU A 1 337 ? 45.489 -25.798 276.482 1.00 20.30 337 GLU A C 1
ATOM 2481 O O . GLU A 1 337 ? 45.491 -26.008 277.700 1.00 19.94 337 GLU A O 1
ATOM 2487 N N . TRP A 1 338 ? 44.397 -25.418 275.832 1.00 19.39 338 TRP A N 1
ATOM 2488 C CA . TRP A 1 338 ? 43.094 -25.390 276.486 1.00 20.98 338 TRP A CA 1
ATOM 2489 C C . TRP A 1 338 ? 42.367 -26.742 276.403 1.00 23.05 338 TRP A C 1
ATOM 2490 O O . TRP A 1 338 ? 41.173 -26.824 276.715 1.00 20.68 338 TRP A O 1
ATOM 2501 N N . PHE A 1 339 ? 43.066 -27.807 276.016 1.00 19.67 339 PHE A N 1
ATOM 2502 C CA . PHE A 1 339 ? 42.472 -29.131 275.896 1.00 17.95 339 PHE A CA 1
ATOM 2503 C C . PHE A 1 339 ? 43.443 -30.159 276.459 1.00 21.30 339 PHE A C 1
ATOM 2504 O O . PHE A 1 339 ? 44.657 -29.920 276.525 1.00 22.45 339 PHE A O 1
ATOM 2512 N N . HIS A 1 340 ? 42.888 -31.300 276.891 1.00 20.46 340 HIS A N 1
ATOM 2513 C CA . HIS A 1 340 ? 43.684 -32.465 277.290 1.00 22.26 340 HIS A CA 1
ATOM 2514 C C . HIS A 1 340 ? 44.036 -33.295 276.063 1.00 22.45 340 HIS A C 1
ATOM 2515 O O . HIS A 1 340 ? 43.139 -33.727 275.336 1.00 21.48 340 HIS A O 1
ATOM 2522 N N . HIS A 1 341 ? 45.322 -33.588 275.861 1.00 20.50 341 HIS A N 1
ATOM 2523 C CA . HIS A 1 341 ? 45.744 -34.388 274.715 1.00 23.28 341 HIS A CA 1
ATOM 2524 C C . HIS A 1 341 ? 46.273 -35.752 275.143 1.00 22.30 341 HIS A C 1
ATOM 2525 O O . HIS A 1 341 ? 46.926 -35.886 276.184 1.00 22.67 341 HIS A O 1
ATOM 2532 N N . ARG A 1 342 ? 45.995 -36.759 274.323 1.00 22.20 342 ARG A N 1
ATOM 2533 C CA . ARG A 1 342 ? 46.578 -38.082 274.491 1.00 22.47 342 ARG A CA 1
ATOM 2534 C C . ARG A 1 342 ? 47.935 -38.119 273.804 1.00 19.48 342 ARG A C 1
ATOM 2535 O O . ARG A 1 342 ? 48.325 -37.161 273.145 1.00 21.98 342 ARG A O 1
ATOM 2543 N N . PRO A 1 343 ? 48.709 -39.194 273.975 1.00 23.00 343 PRO A N 1
ATOM 2544 C CA . PRO A 1 343 ? 50.092 -39.183 273.450 1.00 24.72 343 PRO A CA 1
ATOM 2545 C C . PRO A 1 343 ? 50.207 -39.079 271.930 1.00 28.19 343 PRO A C 1
ATOM 2546 O O . PRO A 1 343 ? 51.279 -38.699 271.434 1.00 24.69 343 PRO A O 1
ATOM 2550 N N . ASP A 1 344 ? 49.155 -39.381 271.167 1.00 23.61 344 ASP A N 1
ATOM 2551 C CA . ASP A 1 344 ? 49.182 -39.140 269.729 1.00 24.48 344 ASP A CA 1
ATOM 2552 C C . ASP A 1 344 ? 48.688 -37.742 269.375 1.00 26.20 344 ASP A C 1
ATOM 2553 O O . ASP A 1 344 ? 48.464 -37.446 268.195 1.00 24.38 344 ASP A O 1
ATOM 2558 N N . GLY A 1 345 ? 48.528 -36.870 270.372 1.00 21.55 345 GLY A N 1
ATOM 2559 C CA . GLY A 1 345 ? 48.062 -35.524 270.132 1.00 21.74 345 GLY A CA 1
ATOM 2560 C C . GLY A 1 345 ? 46.557 -35.358 269.996 1.00 21.99 345 GLY A C 1
ATOM 2561 O O . GLY A 1 345 ? 46.090 -34.211 269.892 1.00 23.97 345 GLY A O 1
ATOM 2562 N N . THR A 1 346 ? 45.784 -36.444 269.977 1.00 22.92 346 THR A N 1
ATOM 2563 C CA . THR A 1 346 ? 44.343 -36.291 269.804 1.00 22.96 346 THR A CA 1
ATOM 2564 C C . THR A 1 346 ? 43.673 -35.921 271.131 1.00 21.96 346 THR A C 1
ATOM 2565 O O . THR A 1 346 ? 44.198 -36.165 272.223 1.00 20.91 346 THR A O 1
ATOM 2569 N N . ILE A 1 347 ? 42.484 -35.333 271.020 1.00 23.89 347 ILE A N 1
ATOM 2570 C CA . ILE A 1 347 ? 41.685 -34.919 272.175 1.00 20.59 347 ILE A CA 1
ATOM 2571 C C . ILE A 1 347 ? 40.478 -35.847 272.264 1.00 23.91 347 ILE A C 1
ATOM 2572 O O . ILE A 1 347 ? 39.724 -35.956 271.297 1.00 23.16 347 ILE A O 1
ATOM 2577 N N . ALA A 1 348 ? 40.285 -36.507 273.412 1.00 23.46 348 ALA A N 1
ATOM 2578 C CA . ALA A 1 348 ? 39.093 -37.334 273.618 1.00 25.07 348 ALA A CA 1
ATOM 2579 C C . ALA A 1 348 ? 37.831 -36.469 273.672 1.00 25.43 348 ALA A C 1
ATOM 2580 O O . ALA A 1 348 ? 37.840 -35.374 274.240 1.00 23.13 348 ALA A O 1
ATOM 2582 N N . HIS A 1 349 ? 36.735 -36.966 273.089 1.00 25.20 349 HIS A N 1
ATOM 2583 C CA . HIS A 1 349 ? 35.483 -36.216 273.162 1.00 22.32 349 HIS A CA 1
ATOM 2584 C C . HIS A 1 349 ? 34.960 -36.166 274.598 1.00 24.02 349 HIS A C 1
ATOM 2585 O O . HIS A 1 349 ? 35.294 -36.996 275.449 1.00 24.17 349 HIS A O 1
ATOM 2592 N N . ALA A 1 350 ? 34.123 -35.166 274.862 1.00 24.43 350 ALA A N 1
ATOM 2593 C CA . ALA A 1 350 ? 33.614 -34.946 276.206 1.00 22.42 350 ALA A CA 1
ATOM 2594 C C . ALA A 1 350 ? 32.612 -36.034 276.585 1.00 27.04 350 ALA A C 1
ATOM 2595 O O . ALA A 1 350 ? 31.976 -36.655 275.731 1.00 24.68 350 ALA A O 1
ATOM 2597 N N . GLU A 1 351 ? 32.476 -36.260 277.890 1.00 29.02 351 GLU A N 1
ATOM 2598 C CA . GLU A 1 351 ? 31.549 -37.252 278.411 1.00 35.68 351 GLU A CA 1
ATOM 2599 C C . GLU A 1 351 ? 30.935 -36.747 279.709 1.00 35.82 351 GLU A C 1
ATOM 2600 O O . GLU A 1 351 ? 31.479 -35.871 280.383 1.00 37.71 351 GLU A O 1
ATOM 2606 N N . ASN A 1 352 ? 29.789 -37.334 280.052 1.00 38.82 352 ASN A N 1
ATOM 2607 C CA . ASN A 1 352 ? 29.084 -37.027 281.300 1.00 41.84 352 ASN A CA 1
ATOM 2608 C C . ASN A 1 352 ? 28.284 -38.270 281.670 1.00 42.33 352 ASN A C 1
ATOM 2609 O O . ASN A 1 352 ? 27.061 -38.327 281.488 1.00 43.00 352 ASN A O 1
ATOM 2614 N N . PRO A 1 353 ? 28.963 -39.305 282.167 1.00 43.84 353 PRO A N 1
ATOM 2615 C CA . PRO A 1 353 ? 28.434 -40.685 282.086 1.00 48.61 353 PRO A CA 1
ATOM 2616 C C . PRO A 1 353 ? 27.058 -40.811 282.712 1.00 47.11 353 PRO A C 1
ATOM 2617 O O . PRO A 1 353 ? 26.784 -40.201 283.756 1.00 47.94 353 PRO A O 1
ATOM 2621 N N . PRO A 1 354 ? 26.156 -41.606 282.102 1.00 47.29 354 PRO A N 1
ATOM 2622 C CA . PRO A 1 354 ? 26.413 -42.511 280.973 1.00 45.40 354 PRO A CA 1
ATOM 2623 C C . PRO A 1 354 ? 26.325 -41.859 279.592 1.00 40.97 354 PRO A C 1
ATOM 2624 O O . PRO A 1 354 ? 26.338 -42.572 278.583 1.00 46.71 354 PRO A O 1
ATOM 2628 N N . LYS A 1 355 ? 26.240 -40.535 279.549 1.00 41.58 355 LYS A N 1
ATOM 2629 C CA . LYS A 1 355 ? 26.089 -39.818 278.292 1.00 42.24 355 LYS A CA 1
ATOM 2630 C C . LYS A 1 355 ? 27.444 -39.485 277.670 1.00 34.75 355 LYS A C 1
ATOM 2631 O O . LYS A 1 355 ? 28.428 -39.230 278.371 1.00 37.60 355 LYS A O 1
ATOM 2637 N N . LYS A 1 356 ? 27.474 -39.475 276.339 1.00 31.68 356 LYS A N 1
ATOM 2638 C CA . LYS A 1 356 ? 28.671 -39.181 275.564 1.00 30.61 356 LYS A CA 1
ATOM 2639 C C . LYS A 1 356 ? 28.394 -38.028 274.614 1.00 28.37 356 LYS A C 1
ATOM 2640 O O . LYS A 1 356 ? 27.341 -37.975 273.966 1.00 25.31 356 LYS A O 1
ATOM 2646 N N . TYR A 1 357 ? 29.345 -37.108 274.527 1.00 22.46 357 TYR A N 1
ATOM 2647 C CA . TYR A 1 357 ? 29.223 -35.954 273.654 1.00 23.11 357 TYR A CA 1
ATOM 2648 C C . TYR A 1 357 ? 30.290 -36.037 272.566 1.00 21.37 357 TYR A C 1
ATOM 2649 O O . TYR A 1 357 ? 31.256 -35.270 272.555 1.00 21.31 357 TYR A O 1
ATOM 2658 N N . GLN A 1 358 ? 30.091 -36.969 271.625 1.00 24.76 358 GLN A N 1
ATOM 2659 C CA . GLN A 1 358 ? 31.104 -37.252 270.602 1.00 22.71 358 GLN A CA 1
ATOM 2660 C C . GLN A 1 358 ? 31.404 -36.060 269.695 1.00 24.06 358 GLN A C 1
ATOM 2661 O O . GLN A 1 358 ? 32.459 -36.045 269.048 1.00 24.56 358 GLN A O 1
ATOM 2667 N N . ASP A 1 359 ? 30.519 -35.062 269.629 1.00 19.91 359 ASP A N 1
ATOM 2668 C CA . ASP A 1 359 ? 30.681 -33.909 268.748 1.00 18.08 359 ASP A CA 1
ATOM 2669 C C . ASP A 1 359 ? 31.470 -32.748 269.369 1.00 19.23 359 ASP A C 1
ATOM 2670 O O . ASP A 1 359 ? 31.657 -31.726 268.703 1.00 18.75 359 ASP A O 1
ATOM 2675 N N . ILE A 1 360 ? 31.947 -32.862 270.613 1.00 20.23 360 ILE A N 1
ATOM 2676 C CA . ILE A 1 360 ? 32.655 -31.761 271.260 1.00 19.40 360 ILE A CA 1
ATOM 2677 C C . ILE A 1 360 ? 33.868 -32.251 272.041 1.00 18.32 360 ILE A C 1
ATOM 2678 O O . ILE A 1 360 ? 33.964 -33.413 272.436 1.00 19.61 360 ILE A O 1
ATOM 2683 N N . TYR A 1 361 ? 34.803 -31.319 272.274 1.00 19.86 361 TYR A N 1
ATOM 2684 C CA . TYR A 1 361 ? 35.918 -31.428 273.200 1.00 20.61 361 TYR A CA 1
ATOM 2685 C C . TYR A 1 361 ? 35.635 -30.630 274.473 1.00 17.18 361 TYR A C 1
ATOM 2686 O O . TYR A 1 361 ? 35.162 -29.486 274.389 1.00 18.73 361 TYR A O 1
ATOM 2695 N N . PRO A 1 362 ? 35.972 -31.183 275.632 1.00 19.01 362 PRO A N 1
ATOM 2696 C CA . PRO A 1 362 ? 35.930 -30.402 276.878 1.00 19.87 362 PRO A CA 1
ATOM 2697 C C . PRO A 1 362 ? 37.181 -29.550 277.025 1.00 21.62 362 PRO A C 1
ATOM 2698 O O . PRO A 1 362 ? 38.241 -29.855 276.475 1.00 21.09 362 PRO A O 1
ATOM 2702 N N . ILE A 1 363 ? 37.044 -28.463 277.779 1.00 18.37 363 ILE A N 1
ATOM 2703 C CA . ILE A 1 363 ? 38.171 -27.566 278.032 1.00 19.38 363 ILE A CA 1
ATOM 2704 C C . ILE A 1 363 ? 38.999 -28.085 279.204 1.00 20.87 363 ILE A C 1
ATOM 2705 O O . ILE A 1 363 ? 38.464 -28.617 280.190 1.00 19.60 363 ILE A O 1
ATOM 2710 N N . ALA A 1 364 ? 40.319 -27.916 279.110 1.00 19.72 364 ALA A N 1
ATOM 2711 C CA . ALA A 1 364 ? 41.251 -28.217 280.188 1.00 20.26 364 ALA A CA 1
ATOM 2712 C C . ALA A 1 364 ? 41.773 -26.910 280.777 1.00 20.70 364 ALA A C 1
ATOM 2713 O O . ALA A 1 364 ? 42.053 -25.963 280.036 1.00 18.81 364 ALA A O 1
ATOM 2715 N N . PHE A 1 365 ? 41.918 -26.865 282.104 1.00 20.31 365 PHE A N 1
ATOM 2716 C CA . PHE A 1 365 ? 42.086 -25.600 282.821 1.00 20.77 365 PHE A CA 1
ATOM 2717 C C . PHE A 1 365 ? 43.441 -25.413 283.494 1.00 22.66 365 PHE A C 1
ATOM 2718 O O . PHE A 1 365 ? 43.701 -24.334 284.044 1.00 22.87 365 PHE A O 1
ATOM 2726 N N . ASP A 1 366 ? 44.309 -26.407 283.480 1.00 22.15 366 ASP A N 1
ATOM 2727 C CA . ASP A 1 366 ? 45.499 -26.323 284.314 1.00 23.50 366 ASP A CA 1
ATOM 2728 C C . ASP A 1 366 ? 46.768 -25.929 283.559 1.00 25.56 366 ASP A C 1
ATOM 2729 O O . ASP A 1 366 ? 47.809 -25.723 284.195 1.00 26.95 366 ASP A O 1
ATOM 2734 N N . ALA A 1 367 ? 46.704 -25.775 282.238 1.00 18.64 367 ALA A N 1
ATOM 2735 C CA . ALA A 1 367 ? 47.831 -25.238 281.483 1.00 23.46 367 ALA A CA 1
ATOM 2736 C C . ALA A 1 367 ? 47.810 -23.713 281.401 1.00 25.06 367 ALA A C 1
ATOM 2737 O O . ALA A 1 367 ? 48.852 -23.069 281.557 1.00 22.61 367 ALA A O 1
ATOM 2739 N N . ASP A 1 368 ? 46.646 -23.106 281.166 1.00 20.36 368 ASP A N 1
ATOM 2740 C CA . ASP A 1 368 ? 46.554 -21.660 280.952 1.00 19.38 368 ASP A CA 1
ATOM 2741 C C . ASP A 1 368 ? 45.285 -21.110 281.598 1.00 23.04 368 ASP A C 1
ATOM 2742 O O . ASP A 1 368 ? 44.398 -20.593 280.918 1.00 20.24 368 ASP A O 1
ATOM 2747 N N . PRO A 1 369 ? 45.166 -21.206 282.922 1.00 20.64 369 PRO A N 1
ATOM 2748 C CA . PRO A 1 369 ? 43.940 -20.688 283.566 1.00 21.88 369 PRO A CA 1
ATOM 2749 C C . PRO A 1 369 ? 43.743 -19.185 283.372 1.00 22.54 369 PRO A C 1
ATOM 2750 O O . PRO A 1 369 ? 42.596 -18.725 283.272 1.00 22.50 369 PRO A O 1
ATOM 2754 N N . ASP A 1 370 ? 44.826 -18.404 283.291 1.00 19.77 370 ASP A N 1
ATOM 2755 C CA . ASP A 1 370 ? 44.681 -16.965 283.094 1.00 22.75 370 ASP A CA 1
ATOM 2756 C C . ASP A 1 370 ? 44.154 -16.651 281.705 1.00 24.80 370 ASP A C 1
ATOM 2757 O O . ASP A 1 370 ? 43.281 -15.789 281.544 1.00 22.00 370 ASP A O 1
ATOM 2762 N N . GLY A 1 371 ? 44.710 -17.306 280.680 1.00 23.33 371 GLY A N 1
ATOM 2763 C CA . GLY A 1 371 ? 44.239 -17.059 279.330 1.00 20.35 371 GLY A CA 1
ATOM 2764 C C . GLY A 1 371 ? 42.782 -17.445 279.158 1.00 22.65 371 GLY A C 1
ATOM 2765 O O . GLY A 1 371 ? 42.024 -16.753 278.468 1.00 20.59 371 GLY A O 1
ATOM 2766 N N . LEU A 1 372 ? 42.372 -18.554 279.784 1.00 18.98 372 LEU A N 1
ATOM 2767 C CA . LEU A 1 372 ? 40.977 -18.988 279.688 1.00 23.14 372 LEU A CA 1
ATOM 2768 C C . LEU A 1 372 ? 40.039 -18.009 280.383 1.00 21.24 372 LEU A C 1
ATOM 2769 O O . LEU A 1 372 ? 38.954 -17.711 279.869 1.00 20.23 372 LEU A O 1
ATOM 2774 N N . ALA A 1 373 ? 40.425 -17.516 281.563 1.00 20.24 373 ALA A N 1
ATOM 2775 C CA . ALA A 1 373 ? 39.595 -16.526 282.242 1.00 22.69 373 ALA A CA 1
ATOM 2776 C C . ALA A 1 373 ? 39.487 -15.256 281.414 1.00 23.76 373 ALA A C 1
ATOM 2777 O O . ALA A 1 373 ? 38.400 -14.692 281.263 1.00 21.81 373 ALA A O 1
ATOM 2779 N N . THR A 1 374 ? 40.615 -14.781 280.880 1.00 21.22 374 THR A N 1
ATOM 2780 C CA . THR A 1 374 ? 40.596 -13.573 280.060 1.00 21.96 374 THR A CA 1
ATOM 2781 C C . THR A 1 374 ? 39.674 -13.738 278.860 1.00 21.91 374 THR A C 1
ATOM 2782 O O . THR A 1 374 ? 38.885 -12.840 278.539 1.00 22.73 374 THR A O 1
ATOM 2786 N N . GLU A 1 375 ? 39.739 -14.891 278.204 1.00 23.08 375 GLU A N 1
ATOM 2787 C CA . GLU A 1 375 ? 38.928 -15.106 277.013 1.00 22.40 375 GLU A CA 1
ATOM 2788 C C . GLU A 1 375 ? 37.458 -15.273 277.377 1.00 19.72 375 GLU A C 1
ATOM 2789 O O . GLU A 1 375 ? 36.572 -14.804 276.650 1.00 22.16 375 GLU A O 1
ATOM 2795 N N . THR A 1 376 ? 37.184 -15.946 278.494 1.00 18.70 376 THR A N 1
ATOM 2796 C CA . THR A 1 376 ? 35.797 -16.125 278.922 1.00 18.08 376 THR A CA 1
ATOM 2797 C C . THR A 1 376 ? 35.133 -14.784 279.203 1.00 20.78 376 THR A C 1
ATOM 2798 O O . THR A 1 376 ? 34.021 -14.520 278.727 1.00 19.01 376 THR A O 1
ATOM 2802 N N . VAL A 1 377 ? 35.796 -13.917 279.977 1.00 18.21 377 VAL A N 1
ATOM 2803 C CA . VAL A 1 377 ? 35.157 -12.637 280.277 1.00 17.52 377 VAL A CA 1
ATOM 2804 C C . VAL A 1 377 ? 35.133 -11.739 279.043 1.00 21.67 377 VAL A C 1
ATOM 2805 O O . VAL A 1 377 ? 34.246 -10.884 278.917 1.00 20.26 377 VAL A O 1
ATOM 2809 N N . ARG A 1 378 ? 36.071 -11.913 278.101 1.00 17.98 378 ARG A N 1
ATOM 2810 C CA . ARG A 1 378 ? 35.961 -11.176 276.840 1.00 17.50 378 ARG A CA 1
ATOM 2811 C C . ARG A 1 378 ? 34.692 -11.574 276.087 1.00 19.36 378 ARG A C 1
ATOM 2812 O O . ARG A 1 378 ? 33.954 -10.716 275.589 1.00 19.21 378 ARG A O 1
ATOM 2820 N N . ILE A 1 379 ? 34.421 -12.873 275.992 1.00 18.65 379 ILE A N 1
ATOM 2821 C CA . ILE A 1 379 ? 33.210 -13.325 275.307 1.00 17.64 379 ILE A CA 1
ATOM 2822 C C . ILE A 1 379 ? 31.964 -12.819 276.030 1.00 18.43 379 ILE A C 1
ATOM 2823 O O . ILE A 1 379 ? 31.019 -12.314 275.407 1.00 19.61 379 ILE A O 1
ATOM 2828 N N . LEU A 1 380 ? 31.925 -12.977 277.354 1.00 18.53 380 LEU A N 1
ATOM 2829 C CA . LEU A 1 380 ? 30.753 -12.506 278.093 1.00 18.14 380 LEU A CA 1
ATOM 2830 C C . LEU A 1 380 ? 30.535 -11.008 277.883 1.00 19.68 380 LEU A C 1
ATOM 2831 O O . LEU A 1 380 ? 29.406 -10.569 277.630 1.00 17.91 380 LEU A O 1
ATOM 2836 N N . ARG A 1 381 ? 31.611 -10.210 277.922 1.00 16.98 381 ARG A N 1
ATOM 2837 C CA . ARG A 1 381 ? 31.446 -8.769 277.751 1.00 18.71 381 ARG A CA 1
ATOM 2838 C C . ARG A 1 381 ? 31.021 -8.404 276.331 1.00 19.62 381 ARG A C 1
ATOM 2839 O O . ARG A 1 381 ? 30.323 -7.404 276.143 1.00 19.43 381 ARG A O 1
ATOM 2847 N N . HIS A 1 382 ? 31.413 -9.192 275.327 1.00 18.49 382 HIS A N 1
ATOM 2848 C CA . HIS A 1 382 ? 30.892 -8.967 273.980 1.00 18.83 382 HIS A CA 1
ATOM 2849 C C . HIS A 1 382 ? 29.365 -9.075 273.948 1.00 19.04 382 HIS A C 1
ATOM 2850 O O . HIS A 1 382 ? 28.682 -8.168 273.459 1.00 19.87 382 HIS A O 1
ATOM 2857 N N . TRP A 1 383 ? 28.803 -10.174 274.471 1.00 19.26 383 TRP A N 1
ATOM 2858 C CA . TRP A 1 383 ? 27.341 -10.309 274.459 1.00 20.14 383 TRP A CA 1
ATOM 2859 C C . TRP A 1 383 ? 26.678 -9.294 275.394 1.00 19.55 383 TRP A C 1
ATOM 2860 O O . TRP A 1 383 ? 25.588 -8.791 275.097 1.00 18.20 383 TRP A O 1
ATOM 2871 N N . MET A 1 384 ? 27.349 -8.951 276.488 1.00 18.24 384 MET A N 1
ATOM 2872 C CA . MET A 1 384 ? 26.849 -7.957 277.427 1.00 19.36 384 MET A CA 1
ATOM 2873 C C . MET A 1 384 ? 26.737 -6.593 276.739 1.00 21.60 384 MET A C 1
ATOM 2874 O O . MET A 1 384 ? 25.779 -5.839 276.958 1.00 20.24 384 MET A O 1
ATOM 2879 N N . ASP A 1 385 ? 27.714 -6.266 275.886 1.00 20.84 385 ASP A N 1
ATOM 2880 C CA . ASP A 1 385 ? 27.664 -5.053 275.066 1.00 20.86 385 ASP A CA 1
ATOM 2881 C C . ASP A 1 385 ? 26.511 -5.066 274.079 1.00 21.50 385 ASP A C 1
ATOM 2882 O O . ASP A 1 385 ? 26.089 -4.002 273.616 1.00 23.30 385 ASP A O 1
ATOM 2887 N N . HIS A 1 386 ? 26.014 -6.241 273.711 1.00 19.51 386 HIS A N 1
ATOM 2888 C CA . HIS A 1 386 ? 24.849 -6.330 272.841 1.00 20.05 386 HIS A CA 1
ATOM 2889 C C . HIS A 1 386 ? 23.570 -6.596 273.620 1.00 21.34 386 HIS A C 1
ATOM 2890 O O . HIS A 1 386 ? 22.615 -7.177 273.087 1.00 21.56 386 HIS A O 1
ATOM 2897 N N . GLY A 1 387 ? 23.536 -6.185 274.886 1.00 19.79 387 GLY A N 1
ATOM 2898 C CA . GLY A 1 387 ? 22.298 -6.178 275.639 1.00 20.11 387 GLY A CA 1
ATOM 2899 C C . GLY A 1 387 ? 21.952 -7.455 276.376 1.00 22.03 387 GLY A C 1
ATOM 2900 O O . GLY A 1 387 ? 20.849 -7.548 276.931 1.00 20.01 387 GLY A O 1
ATOM 2901 N N . VAL A 1 388 ? 22.849 -8.438 276.416 1.00 18.65 388 VAL A N 1
ATOM 2902 C CA . VAL A 1 388 ? 22.574 -9.691 277.106 1.00 16.38 388 VAL A CA 1
ATOM 2903 C C . VAL A 1 388 ? 23.101 -9.543 278.527 1.00 19.07 388 VAL A C 1
ATOM 2904 O O . VAL A 1 388 ? 24.311 -9.426 278.735 1.00 18.78 388 VAL A O 1
ATOM 2908 N N . ARG A 1 389 ? 22.197 -9.551 279.502 1.00 16.61 389 ARG A N 1
ATOM 2909 C CA . ARG A 1 389 ? 22.577 -9.387 280.902 1.00 19.17 389 ARG A CA 1
ATOM 2910 C C . ARG A 1 389 ? 22.317 -10.638 281.734 1.00 19.82 389 ARG A C 1
ATOM 2911 O O . ARG A 1 389 ? 22.370 -10.563 282.975 1.00 18.27 389 ARG A O 1
ATOM 2919 N N . ILE A 1 390 ? 22.021 -11.773 281.091 1.00 15.42 390 ILE A N 1
ATOM 2920 C CA . ILE A 1 390 ? 21.750 -13.042 281.768 1.00 14.89 390 ILE A CA 1
ATOM 2921 C C . ILE A 1 390 ? 22.415 -14.162 280.982 1.00 17.55 390 ILE A C 1
ATOM 2922 O O . ILE A 1 390 ? 22.288 -14.212 279.752 1.00 16.65 390 ILE A O 1
ATOM 2927 N N . PHE A 1 391 ? 23.111 -15.067 281.678 1.00 15.91 391 PHE A N 1
ATOM 2928 C CA . PHE A 1 391 ? 23.763 -16.194 281.012 1.00 18.12 391 PHE A CA 1
ATOM 2929 C C . PHE A 1 391 ? 23.347 -17.499 281.666 1.00 17.50 391 PHE A C 1
ATOM 2930 O O . PHE A 1 391 ? 23.383 -17.628 282.896 1.00 16.51 391 PHE A O 1
ATOM 2938 N N . ARG A 1 392 ? 22.934 -18.455 280.836 1.00 18.13 392 ARG A N 1
ATOM 2939 C CA . ARG A 1 392 ? 22.642 -19.816 281.278 1.00 17.98 392 ARG A CA 1
ATOM 2940 C C . ARG A 1 392 ? 23.911 -20.635 281.043 1.00 16.84 392 ARG A C 1
ATOM 2941 O O . ARG A 1 392 ? 24.295 -20.877 279.889 1.00 17.34 392 ARG A O 1
ATOM 2949 N N . VAL A 1 393 ? 24.586 -21.036 282.119 1.00 15.83 393 VAL A N 1
ATOM 2950 C CA . VAL A 1 393 ? 25.909 -21.657 282.012 1.00 17.23 393 VAL A CA 1
ATOM 2951 C C . VAL A 1 393 ? 25.754 -23.180 282.031 1.00 19.51 393 VAL A C 1
ATOM 2952 O O . VAL A 1 393 ? 25.286 -23.750 283.025 1.00 18.37 393 VAL A O 1
ATOM 2956 N N . ASP A 1 394 ? 26.161 -23.848 280.943 1.00 18.84 394 ASP A N 1
ATOM 2957 C CA . ASP A 1 394 ? 26.001 -25.305 280.855 1.00 20.38 394 ASP A CA 1
ATOM 2958 C C . ASP A 1 394 ? 26.958 -26.033 281.776 1.00 20.62 394 ASP A C 1
ATOM 2959 O O . ASP A 1 394 ? 28.131 -25.661 281.882 1.00 22.54 394 ASP A O 1
ATOM 2964 N N . ASN A 1 395 ? 26.459 -27.127 282.382 1.00 21.43 395 ASN A N 1
ATOM 2965 C CA . ASN A 1 395 ? 27.256 -28.079 283.147 1.00 21.56 395 ASN A CA 1
ATOM 2966 C C . ASN A 1 395 ? 28.427 -27.387 283.845 1.00 20.67 395 ASN A C 1
ATOM 2967 O O . ASN A 1 395 ? 29.585 -27.754 283.596 1.00 20.95 395 ASN A O 1
ATOM 2972 N N . PRO A 1 396 ? 28.186 -26.363 284.681 1.00 18.74 396 PRO A N 1
ATOM 2973 C CA . PRO A 1 396 ? 29.324 -25.662 285.309 1.00 19.83 396 PRO A CA 1
ATOM 2974 C C . PRO A 1 396 ? 30.183 -26.580 286.150 1.00 20.21 396 PRO A C 1
ATOM 2975 O O . PRO A 1 396 ? 31.368 -26.290 286.359 1.00 19.94 396 PRO A O 1
ATOM 2979 N N . HIS A 1 397 ? 29.605 -27.672 286.664 1.00 19.47 397 HIS A N 1
ATOM 2980 C CA . HIS A 1 397 ? 30.319 -28.607 287.527 1.00 19.71 397 HIS A CA 1
ATOM 2981 C C . HIS A 1 397 ? 31.372 -29.434 286.786 1.00 23.40 397 HIS A C 1
ATOM 2982 O O . HIS A 1 397 ? 32.068 -30.219 287.437 1.00 22.46 397 HIS A O 1
ATOM 2989 N N . THR A 1 398 ? 31.514 -29.312 285.465 1.00 20.75 398 THR A N 1
ATOM 2990 C CA . THR A 1 398 ? 32.641 -29.949 284.790 1.00 21.16 398 THR A CA 1
ATOM 2991 C C . THR A 1 398 ? 33.764 -28.976 284.510 1.00 23.20 398 THR A C 1
ATOM 2992 O O . THR A 1 398 ? 34.699 -29.324 283.785 1.00 25.08 398 THR A O 1
ATOM 2996 N N . LYS A 1 399 ? 33.678 -27.746 285.027 1.00 20.03 399 LYS A N 1
ATOM 2997 C CA . LYS A 1 399 ? 34.740 -26.747 284.975 1.00 18.65 399 LYS A CA 1
ATOM 2998 C C . LYS A 1 399 ? 35.052 -26.344 286.416 1.00 20.47 399 LYS A C 1
ATOM 2999 O O . LYS A 1 399 ? 34.195 -26.525 287.284 1.00 19.18 399 LYS A O 1
ATOM 3005 N N . PRO A 1 400 ? 36.264 -25.868 286.721 1.00 19.19 400 PRO A N 1
ATOM 3006 C CA . PRO A 1 400 ? 36.645 -25.707 288.137 1.00 19.18 400 PRO A CA 1
ATOM 3007 C C . PRO A 1 400 ? 35.793 -24.682 288.881 1.00 19.10 400 PRO A C 1
ATOM 3008 O O . PRO A 1 400 ? 35.480 -23.606 288.371 1.00 19.00 400 PRO A O 1
ATOM 3012 N N . VAL A 1 401 ? 35.455 -25.025 290.124 1.00 17.81 401 VAL A N 1
ATOM 3013 C CA . VAL A 1 401 ? 34.647 -24.140 290.961 1.00 18.29 401 VAL A CA 1
ATOM 3014 C C . VAL A 1 401 ? 35.285 -22.759 291.074 1.00 19.23 401 VAL A C 1
ATOM 3015 O O . VAL A 1 401 ? 34.611 -21.728 290.949 1.00 16.87 401 VAL A O 1
ATOM 3019 N N . ALA A 1 402 ? 36.588 -22.714 291.363 1.00 17.49 402 ALA A N 1
ATOM 3020 C CA . ALA A 1 402 ? 37.262 -21.428 291.522 1.00 20.91 402 ALA A CA 1
ATOM 3021 C C . ALA A 1 402 ? 37.405 -20.678 290.205 1.00 21.18 402 ALA A C 1
ATOM 3022 O O . ALA A 1 402 ? 37.601 -19.458 290.214 1.00 19.38 402 ALA A O 1
ATOM 3024 N N . PHE A 1 403 ? 37.341 -21.375 289.074 1.00 19.91 403 PHE A N 1
ATOM 3025 C CA . PHE A 1 403 ? 37.270 -20.671 287.800 1.00 19.26 403 PHE A CA 1
ATOM 3026 C C . PHE A 1 403 ? 36.004 -19.822 287.729 1.00 19.13 403 PHE A C 1
ATOM 3027 O O . PHE A 1 403 ? 36.049 -18.633 287.387 1.00 19.55 403 PHE A O 1
ATOM 3035 N N . TRP A 1 404 ? 34.863 -20.417 288.058 1.00 17.48 404 TRP A N 1
ATOM 3036 C CA . TRP A 1 404 ? 33.618 -19.653 288.066 1.00 20.41 404 TRP A CA 1
ATOM 3037 C C . TRP A 1 404 ? 33.663 -18.543 289.110 1.00 19.07 404 TRP A C 1
ATOM 3038 O O . TRP A 1 404 ? 33.178 -17.431 288.863 1.00 19.42 404 TRP A O 1
ATOM 3049 N N . GLU A 1 405 ? 34.247 -18.819 290.280 1.00 15.81 405 GLU A N 1
ATOM 3050 C CA . GLU A 1 405 ? 34.326 -17.775 291.301 1.00 18.11 405 GLU A CA 1
ATOM 3051 C C . GLU A 1 405 ? 35.077 -16.559 290.768 1.00 20.16 405 GLU A C 1
ATOM 3052 O O . GLU A 1 405 ? 34.637 -15.418 290.949 1.00 19.26 405 GLU A O 1
ATOM 3058 N N . ARG A 1 406 ? 36.199 -16.792 290.079 1.00 20.31 406 ARG A N 1
ATOM 3059 C CA . ARG A 1 406 ? 36.964 -15.703 289.473 1.00 18.73 406 ARG A CA 1
ATOM 3060 C C . ARG A 1 406 ? 36.173 -14.996 288.374 1.00 20.03 406 ARG A C 1
ATOM 3061 O O . ARG A 1 406 ? 36.145 -13.760 288.311 1.00 20.25 406 ARG A O 1
ATOM 3069 N N . VAL A 1 407 ? 35.560 -15.768 287.472 1.00 18.19 407 VAL A N 1
ATOM 3070 C CA . VAL A 1 407 ? 34.896 -15.181 286.310 1.00 20.20 407 VAL A CA 1
ATOM 3071 C C . VAL A 1 407 ? 33.697 -14.344 286.742 1.00 19.13 407 VAL A C 1
ATOM 3072 O O . VAL A 1 407 ? 33.477 -13.233 286.243 1.00 18.06 407 VAL A O 1
ATOM 3076 N N . ILE A 1 408 ? 32.900 -14.865 287.668 1.00 17.69 408 ILE A N 1
ATOM 3077 C CA . ILE A 1 408 ? 31.709 -14.138 288.099 1.00 18.93 408 ILE A CA 1
ATOM 3078 C C . ILE A 1 408 ? 32.104 -12.881 288.866 1.00 18.88 408 ILE A C 1
ATOM 3079 O O . ILE A 1 408 ? 31.515 -11.809 288.670 1.00 18.38 408 ILE A O 1
ATOM 3084 N N . ALA A 1 409 ? 33.140 -12.971 289.707 1.00 19.20 409 ALA A N 1
ATOM 3085 C CA . ALA A 1 409 ? 33.622 -11.775 290.401 1.00 21.16 409 ALA A CA 1
ATOM 3086 C C . ALA A 1 409 ? 34.116 -10.716 289.422 1.00 21.81 409 ALA A C 1
ATOM 3087 O O . ALA A 1 409 ? 33.885 -9.515 289.623 1.00 22.57 409 ALA A O 1
ATOM 3089 N N . ASP A 1 410 ? 34.803 -11.141 288.358 1.00 19.88 410 ASP A N 1
ATOM 3090 C CA . ASP A 1 410 ? 35.282 -10.208 287.339 1.00 20.32 410 ASP A CA 1
ATOM 3091 C C . ASP A 1 410 ? 34.115 -9.481 286.671 1.00 21.36 410 ASP A C 1
ATOM 3092 O O . ASP A 1 410 ? 34.064 -8.241 286.636 1.00 19.76 410 ASP A O 1
ATOM 3097 N N . ILE A 1 411 ? 33.144 -10.241 286.163 1.00 19.24 411 ILE A N 1
ATOM 3098 C CA . ILE A 1 411 ? 32.022 -9.641 285.444 1.00 17.94 411 ILE A CA 1
ATOM 3099 C C . ILE A 1 411 ? 31.177 -8.769 286.375 1.00 19.94 411 ILE A C 1
ATOM 3100 O O . ILE A 1 411 ? 30.827 -7.632 286.033 1.00 19.20 411 ILE A O 1
ATOM 3105 N N . ASN A 1 412 ? 30.802 -9.293 287.546 1.00 18.62 412 ASN A N 1
ATOM 3106 C CA . ASN A 1 412 ? 29.947 -8.506 288.440 1.00 18.06 412 ASN A CA 1
ATOM 3107 C C . ASN A 1 412 ? 30.698 -7.320 289.056 1.00 22.46 412 ASN A C 1
ATOM 3108 O O . ASN A 1 412 ? 30.059 -6.371 289.536 1.00 20.22 412 ASN A O 1
ATOM 3113 N N . GLY A 1 413 ? 32.034 -7.355 289.054 1.00 21.27 413 GLY A N 1
ATOM 3114 C CA . GLY A 1 413 ? 32.802 -6.203 289.512 1.00 24.26 413 GLY A CA 1
ATOM 3115 C C . GLY A 1 413 ? 32.534 -4.956 288.691 1.00 26.61 413 GLY A C 1
ATOM 3116 O O . GLY A 1 413 ? 32.403 -3.856 289.241 1.00 23.45 413 GLY A O 1
ATOM 3117 N N . THR A 1 414 ? 32.447 -5.106 287.362 1.00 23.19 414 THR A N 1
ATOM 3118 C CA . THR A 1 414 ? 32.110 -3.978 286.496 1.00 24.83 414 THR A CA 1
ATOM 3119 C C . THR A 1 414 ? 30.619 -3.884 286.195 1.00 24.52 414 THR A C 1
ATOM 3120 O O . THR A 1 414 ? 30.122 -2.793 285.886 1.00 22.64 414 THR A O 1
ATOM 3124 N N . ASP A 1 415 ? 29.896 -5.004 286.266 1.00 19.96 415 ASP A N 1
ATOM 3125 C CA . ASP A 1 415 ? 28.500 -5.080 285.829 1.00 19.72 415 ASP A CA 1
ATOM 3126 C C . ASP A 1 415 ? 27.712 -5.934 286.809 1.00 18.58 415 ASP A C 1
ATOM 3127 O O . ASP A 1 415 ? 27.387 -7.097 286.527 1.00 18.36 415 ASP A O 1
ATOM 3132 N N . PRO A 1 416 ? 27.386 -5.392 287.991 1.00 19.36 416 PRO A N 1
ATOM 3133 C CA . PRO A 1 416 ? 26.739 -6.223 289.021 1.00 18.37 416 PRO A CA 1
ATOM 3134 C C . PRO A 1 416 ? 25.343 -6.693 288.652 1.00 18.05 416 PRO A C 1
ATOM 3135 O O . PRO A 1 416 ? 24.811 -7.567 289.349 1.00 18.47 416 PRO A O 1
ATOM 3139 N N . ASP A 1 417 ? 24.728 -6.147 287.600 1.00 18.32 417 ASP A N 1
ATOM 3140 C CA . ASP A 1 417 ? 23.392 -6.588 287.213 1.00 20.35 417 ASP A CA 1
ATOM 3141 C C . ASP A 1 417 ? 23.380 -7.919 286.470 1.00 18.41 417 ASP A C 1
ATOM 3142 O O . ASP A 1 417 ? 22.305 -8.508 286.327 1.00 18.48 417 ASP A O 1
ATOM 3147 N N . VAL A 1 418 ? 24.525 -8.395 285.972 1.00 16.88 418 VAL A N 1
ATOM 3148 C CA . VAL A 1 418 ? 24.532 -9.626 285.177 1.00 14.95 418 VAL A CA 1
ATOM 3149 C C . VAL A 1 418 ? 24.155 -10.812 286.064 1.00 17.58 418 VAL A C 1
ATOM 3150 O O . VAL A 1 418 ? 24.648 -10.953 287.195 1.00 17.90 418 VAL A O 1
ATOM 3154 N N . ILE A 1 419 ? 23.261 -11.663 285.559 1.00 15.43 419 ILE A N 1
ATOM 3155 C CA . ILE A 1 419 ? 22.763 -12.838 286.275 1.00 16.92 419 ILE A CA 1
ATOM 3156 C C . ILE A 1 419 ? 23.326 -14.094 285.609 1.00 16.51 419 ILE A C 1
ATOM 3157 O O . ILE A 1 419 ? 23.228 -14.247 284.383 1.00 17.25 419 ILE A O 1
ATOM 3162 N N . PHE A 1 420 ? 23.910 -14.986 286.410 1.00 15.44 420 PHE A N 1
ATOM 3163 C CA . PHE A 1 420 ? 24.414 -16.279 285.945 1.00 14.58 420 PHE A CA 1
ATOM 3164 C C . PHE A 1 420 ? 23.545 -17.391 286.518 1.00 15.97 420 PHE A C 1
ATOM 3165 O O . PHE A 1 420 ? 23.331 -17.450 287.735 1.00 17.32 420 PHE A O 1
ATOM 3173 N N . LEU A 1 421 ? 23.089 -18.293 285.658 1.00 15.83 421 LEU A N 1
ATOM 3174 C CA . LEU A 1 421 ? 22.262 -19.430 286.055 1.00 14.97 421 LEU A CA 1
ATOM 3175 C C . LEU A 1 421 ? 23.073 -20.711 285.861 1.00 17.00 421 LEU A C 1
ATOM 3176 O O . LEU A 1 421 ? 23.546 -20.983 284.747 1.00 16.04 421 LEU A O 1
ATOM 3181 N N . ALA A 1 422 ? 23.239 -21.486 286.942 1.00 16.05 422 ALA A N 1
ATOM 3182 C CA . ALA A 1 422 ? 24.068 -22.695 286.935 1.00 16.56 422 ALA A CA 1
ATOM 3183 C C . ALA A 1 422 ? 23.212 -23.902 286.563 1.00 15.84 422 ALA A C 1
ATOM 3184 O O . ALA A 1 422 ? 22.343 -24.308 287.336 1.00 16.36 422 ALA A O 1
ATOM 3186 N N . GLU A 1 423 ? 23.468 -24.500 285.393 1.00 16.11 423 GLU A N 1
ATOM 3187 C CA . GLU A 1 423 ? 22.801 -25.760 285.031 1.00 14.50 423 GLU A CA 1
ATOM 3188 C C . GLU A 1 423 ? 23.638 -26.942 285.538 1.00 18.04 423 GLU A C 1
ATOM 3189 O O . GLU A 1 423 ? 24.277 -27.668 284.774 1.00 18.31 423 GLU A O 1
ATOM 3195 N N . ALA A 1 424 ? 23.646 -27.120 286.866 1.00 19.41 424 ALA A N 1
ATOM 3196 C CA . ALA A 1 424 ? 24.442 -28.173 287.504 1.00 20.40 424 ALA A CA 1
ATOM 3197 C C . ALA A 1 424 ? 23.518 -29.224 288.130 1.00 21.16 424 ALA A C 1
ATOM 3198 O O . ALA A 1 424 ? 23.129 -29.124 289.294 1.00 20.14 424 ALA A O 1
ATOM 3200 N N . PHE A 1 425 ? 23.173 -30.243 287.344 1.00 16.79 425 PHE A N 1
ATOM 3201 C CA . PHE A 1 425 ? 22.408 -31.382 287.843 1.00 21.10 425 PHE A CA 1
ATOM 3202 C C . PHE A 1 425 ? 23.430 -32.390 288.350 1.00 25.07 425 PHE A C 1
ATOM 3203 O O . PHE A 1 425 ? 23.947 -33.208 287.590 1.00 23.63 425 PHE A O 1
ATOM 3211 N N . THR A 1 426 ? 23.754 -32.326 289.637 1.00 20.20 426 THR A N 1
ATOM 3212 C CA . THR A 1 426 ? 24.854 -33.155 290.118 1.00 21.27 426 THR A CA 1
ATOM 3213 C C . THR A 1 426 ? 24.649 -33.408 291.606 1.00 22.57 426 THR A C 1
ATOM 3214 O O . THR A 1 426 ? 23.524 -33.328 292.110 1.00 21.83 426 THR A O 1
ATOM 3218 N N . ARG A 1 427 ? 25.726 -33.747 292.310 1.00 20.36 427 ARG A N 1
ATOM 3219 C CA . ARG A 1 427 ? 25.622 -34.063 293.733 1.00 20.45 427 ARG A CA 1
ATOM 3220 C C . ARG A 1 427 ? 25.420 -32.781 294.547 1.00 19.81 427 ARG A C 1
ATOM 3221 O O . ARG A 1 427 ? 25.772 -31.690 294.091 1.00 19.84 427 ARG A O 1
ATOM 3229 N N . PRO A 1 428 ? 24.860 -32.894 295.770 1.00 21.81 428 PRO A N 1
ATOM 3230 C CA . PRO A 1 428 ? 24.479 -31.674 296.514 1.00 20.31 428 PRO A CA 1
ATOM 3231 C C . PRO A 1 428 ? 25.631 -30.754 296.873 1.00 18.49 428 PRO A C 1
ATOM 3232 O O . PRO A 1 428 ? 25.446 -29.531 296.838 1.00 19.71 428 PRO A O 1
ATOM 3236 N N . ALA A 1 429 ? 26.802 -31.285 297.248 1.00 19.55 429 ALA A N 1
ATOM 3237 C CA . ALA A 1 429 ? 27.900 -30.413 297.670 1.00 21.15 429 ALA A CA 1
ATOM 3238 C C . ALA A 1 429 ? 28.306 -29.443 296.562 1.00 20.12 429 ALA A C 1
ATOM 3239 O O . ALA A 1 429 ? 28.469 -28.240 296.804 1.00 19.92 429 ALA A O 1
ATOM 3241 N N . MET A 1 430 ? 28.509 -29.962 295.341 1.00 18.56 430 MET A N 1
ATOM 3242 C CA . MET A 1 430 ? 28.852 -29.129 294.187 1.00 18.64 430 MET A CA 1
ATOM 3243 C C . MET A 1 430 ? 27.767 -28.100 293.902 1.00 18.13 430 MET A C 1
ATOM 3244 O O . MET A 1 430 ? 28.039 -26.939 293.569 1.00 18.01 430 MET A O 1
ATOM 3249 N N . MET A 1 431 ? 26.530 -28.555 293.939 1.00 18.12 431 MET A N 1
ATOM 3250 C CA . MET A 1 431 ? 25.370 -27.739 293.614 1.00 17.62 431 MET A CA 1
ATOM 3251 C C . MET A 1 431 ? 25.303 -26.542 294.575 1.00 19.49 431 MET A C 1
ATOM 3252 O O . MET A 1 431 ? 25.154 -25.387 294.156 1.00 16.76 431 MET A O 1
ATOM 3257 N N . ALA A 1 432 ? 25.523 -26.799 295.868 1.00 17.72 432 ALA A N 1
ATOM 3258 C CA . ALA A 1 432 ? 25.524 -25.724 296.862 1.00 19.11 432 ALA A CA 1
ATOM 3259 C C . ALA A 1 432 ? 26.746 -24.827 296.709 1.00 18.46 432 ALA A C 1
ATOM 3260 O O . ALA A 1 432 ? 26.642 -23.599 296.803 1.00 16.82 432 ALA A O 1
ATOM 3262 N N . THR A 1 433 ? 27.918 -25.417 296.457 1.00 17.09 433 THR A N 1
ATOM 3263 C CA . THR A 1 433 ? 29.130 -24.608 296.382 1.00 16.71 433 THR A CA 1
ATOM 3264 C C . THR A 1 433 ? 29.089 -23.647 295.197 1.00 16.18 433 THR A C 1
ATOM 3265 O O . THR A 1 433 ? 29.498 -22.490 295.325 1.00 15.80 433 THR A O 1
ATOM 3269 N N . LEU A 1 434 ? 28.601 -24.102 294.037 1.00 17.16 434 LEU A N 1
ATOM 3270 C CA . LEU A 1 434 ? 28.502 -23.201 292.891 1.00 17.70 434 LEU A CA 1
ATOM 3271 C C . LEU A 1 434 ? 27.622 -21.992 293.210 1.00 16.82 434 LEU A C 1
ATOM 3272 O O . LEU A 1 434 ? 27.962 -20.857 292.859 1.00 16.47 434 LEU A O 1
ATOM 3277 N N . ALA A 1 435 ? 26.486 -22.217 293.867 1.00 16.70 435 ALA A N 1
ATOM 3278 C CA . ALA A 1 435 ? 25.659 -21.093 294.307 1.00 17.18 435 ALA A CA 1
ATOM 3279 C C . ALA A 1 435 ? 26.450 -20.179 295.241 1.00 18.00 435 ALA A C 1
ATOM 3280 O O . ALA A 1 435 ? 26.452 -18.951 295.088 1.00 17.26 435 ALA A O 1
ATOM 3282 N N . GLN A 1 436 ? 27.159 -20.773 296.200 1.00 17.28 436 GLN A N 1
ATOM 3283 C CA . GLN A 1 436 ? 27.852 -19.983 297.215 1.00 19.24 436 GLN A CA 1
ATOM 3284 C C . GLN A 1 436 ? 28.997 -19.149 296.643 1.00 20.75 436 GLN A C 1
ATOM 3285 O O . GLN A 1 436 ? 29.318 -18.085 297.201 1.00 19.03 436 GLN A O 1
ATOM 3291 N N . ILE A 1 437 ? 29.636 -19.586 295.545 1.00 18.41 437 ILE A N 1
ATOM 3292 C CA . ILE A 1 437 ? 30.742 -18.790 295.013 1.00 18.36 437 ILE A CA 1
ATOM 3293 C C . ILE A 1 437 ? 30.283 -17.746 293.999 1.00 21.63 437 ILE A C 1
ATOM 3294 O O . ILE A 1 437 ? 31.127 -17.036 293.433 1.00 19.83 437 ILE A O 1
ATOM 3299 N N . GLY A 1 438 ? 28.980 -17.628 293.742 1.00 18.08 438 GLY A N 1
ATOM 3300 C CA . GLY A 1 438 ? 28.550 -16.490 292.955 1.00 20.14 438 GLY A CA 1
ATOM 3301 C C . GLY A 1 438 ? 27.382 -16.683 292.008 1.00 18.36 438 GLY A C 1
ATOM 3302 O O . GLY A 1 438 ? 26.802 -15.686 291.570 1.00 17.95 438 GLY A O 1
ATOM 3303 N N . PHE A 1 439 ? 27.034 -17.923 291.651 1.00 16.41 439 PHE A N 1
ATOM 3304 C CA . PHE A 1 439 ? 25.929 -18.105 290.708 1.00 15.70 439 PHE A CA 1
ATOM 3305 C C . PHE A 1 439 ? 24.641 -17.547 291.306 1.00 17.78 439 PHE A C 1
ATOM 3306 O O . PHE A 1 439 ? 24.228 -17.955 292.402 1.00 16.78 439 PHE A O 1
ATOM 3314 N N . GLN A 1 440 ? 24.021 -16.600 290.584 1.00 15.19 440 GLN A N 1
ATOM 3315 C CA . GLN A 1 440 ? 22.811 -15.939 291.084 1.00 18.40 440 GLN A CA 1
ATOM 3316 C C . GLN A 1 440 ? 21.637 -16.903 291.183 1.00 18.15 440 GLN A C 1
ATOM 3317 O O . GLN A 1 440 ? 20.786 -16.764 292.080 1.00 16.61 440 GLN A O 1
ATOM 3323 N N . GLN A 1 441 ? 21.557 -17.864 290.258 1.00 14.87 441 GLN A N 1
ATOM 3324 C CA . GLN A 1 441 ? 20.457 -18.812 290.184 1.00 14.55 441 GLN A CA 1
ATOM 3325 C C . GLN A 1 441 ? 21.016 -20.208 289.955 1.00 17.29 441 GLN A C 1
ATOM 3326 O O . GLN A 1 441 ? 22.123 -20.377 289.433 1.00 16.96 441 GLN A O 1
ATOM 3332 N N . SER A 1 442 ? 20.219 -21.212 290.323 1.00 14.74 442 SER A N 1
ATOM 3333 C CA . SER A 1 442 ? 20.612 -22.602 290.145 1.00 16.93 442 SER A CA 1
ATOM 3334 C C . SER A 1 442 ? 19.449 -23.410 289.585 1.00 17.67 442 SER A C 1
ATOM 3335 O O . SER A 1 442 ? 18.315 -23.286 290.059 1.00 17.06 442 SER A O 1
ATOM 3338 N N . TYR A 1 443 ? 19.734 -24.265 288.605 1.00 15.61 443 TYR A N 1
ATOM 3339 C CA . TYR A 1 443 ? 18.807 -25.363 288.353 1.00 15.26 443 TYR A CA 1
ATOM 3340 C C . TYR A 1 443 ? 18.782 -26.303 289.562 1.00 19.15 443 TYR A C 1
ATOM 3341 O O . TYR A 1 443 ? 19.711 -26.336 290.394 1.00 16.88 443 TYR A O 1
ATOM 3350 N N . THR A 1 444 ? 17.693 -27.069 289.670 1.00 16.53 444 THR A N 1
ATOM 3351 C CA . THR A 1 444 ? 17.380 -27.813 290.887 1.00 17.43 444 THR A CA 1
ATOM 3352 C C . THR A 1 444 ? 16.987 -29.250 290.546 1.00 17.97 444 THR A C 1
ATOM 3353 O O . THR A 1 444 ? 16.964 -29.659 289.382 1.00 19.20 444 THR A O 1
ATOM 3357 N N . TYR A 1 445 ? 16.625 -30.000 291.585 1.00 16.35 445 TYR A N 1
ATOM 3358 C CA . TYR A 1 445 ? 16.107 -31.352 291.424 1.00 16.84 445 TYR A CA 1
ATOM 3359 C C . TYR A 1 445 ? 14.612 -31.381 291.112 1.00 19.76 445 TYR A C 1
ATOM 3360 O O . TYR A 1 445 ? 14.028 -32.466 291.122 1.00 18.52 445 TYR A O 1
ATOM 3369 N N . PHE A 1 446 ? 14.003 -30.229 290.813 1.00 17.97 446 PHE A N 1
ATOM 3370 C CA . PHE A 1 446 ? 12.542 -30.119 290.712 1.00 17.25 446 PHE A CA 1
ATOM 3371 C C . PHE A 1 446 ? 11.906 -31.214 289.855 1.00 19.47 446 PHE A C 1
ATOM 3372 O O . PHE A 1 446 ? 10.899 -31.816 290.252 1.00 20.86 446 PHE A O 1
ATOM 3380 N N . THR A 1 447 ? 12.453 -31.472 288.659 1.00 19.45 447 THR A N 1
ATOM 3381 C CA . THR A 1 447 ? 11.795 -32.415 287.747 1.00 17.64 447 THR A CA 1
ATOM 3382 C C . THR A 1 447 ? 11.718 -33.827 288.319 1.00 20.90 447 THR A C 1
ATOM 3383 O O . THR A 1 447 ? 10.844 -34.607 287.906 1.00 19.96 447 THR A O 1
ATOM 3387 N N . TRP A 1 448 ? 12.594 -34.165 289.268 1.00 22.14 448 TRP A N 1
ATOM 3388 C CA . TRP A 1 448 ? 12.596 -35.472 289.918 1.00 21.42 448 TRP A CA 1
ATOM 3389 C C . TRP A 1 448 ? 11.941 -35.431 291.293 1.00 23.33 448 TRP A C 1
ATOM 3390 O O . TRP A 1 448 ? 12.188 -36.313 292.126 1.00 21.37 448 TRP A O 1
ATOM 3401 N N . ARG A 1 449 ? 11.095 -34.434 291.546 1.00 20.03 449 ARG A N 1
ATOM 3402 C CA . ARG A 1 449 ? 10.345 -34.340 292.795 1.00 19.18 449 ARG A CA 1
ATOM 3403 C C . ARG A 1 449 ? 8.868 -34.237 292.423 1.00 20.71 449 ARG A C 1
ATOM 3404 O O . ARG A 1 449 ? 8.394 -33.156 292.054 1.00 20.90 449 ARG A O 1
ATOM 3412 N N . ASN A 1 450 ? 8.153 -35.363 292.506 1.00 20.63 450 ASN A N 1
ATOM 3413 C CA . ASN A 1 450 ? 6.798 -35.457 291.971 1.00 21.26 450 ASN A CA 1
ATOM 3414 C C . ASN A 1 450 ? 5.741 -35.954 292.955 1.00 25.35 450 ASN A C 1
ATOM 3415 O O . ASN A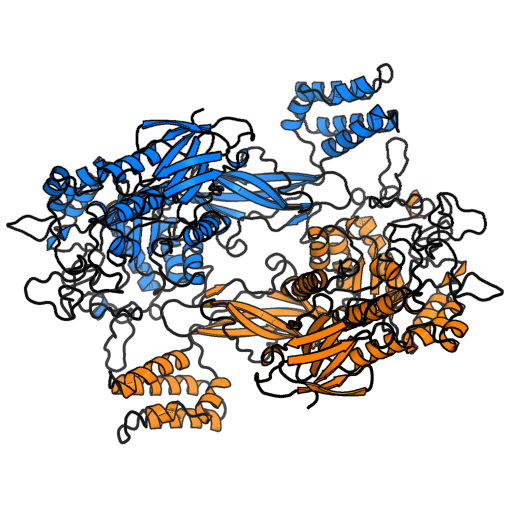 1 450 ? 4.561 -35.635 292.757 1.00 23.19 450 ASN A O 1
ATOM 3420 N N . THR A 1 451 ? 6.104 -36.706 293.997 1.00 23.94 451 THR A N 1
ATOM 3421 C CA . THR A 1 451 ? 5.152 -37.073 295.044 1.00 24.07 451 THR A CA 1
ATOM 3422 C C . THR A 1 451 ? 5.015 -35.946 296.076 1.00 24.24 451 THR A C 1
ATOM 3423 O O . THR A 1 451 ? 5.834 -35.023 296.149 1.00 23.11 451 THR A O 1
ATOM 3427 N N . LYS A 1 452 ? 3.969 -36.034 296.908 1.00 21.25 452 LYS A N 1
ATOM 3428 C CA . LYS A 1 452 ? 3.791 -35.019 297.942 1.00 25.03 452 LYS A CA 1
ATOM 3429 C C . LYS A 1 452 ? 4.979 -34.986 298.895 1.00 23.78 452 LYS A C 1
ATOM 3430 O O . LYS A 1 452 ? 5.440 -33.908 299.287 1.00 23.41 452 LYS A O 1
ATOM 3436 N N . GLN A 1 453 ? 5.488 -36.154 299.291 1.00 24.84 453 GLN A N 1
ATOM 3437 C CA . GLN A 1 453 ? 6.581 -36.128 300.253 1.00 25.34 453 GLN A CA 1
ATOM 3438 C C . GLN A 1 453 ? 7.858 -35.620 299.598 1.00 26.32 453 GLN A C 1
ATOM 3439 O O . GLN A 1 453 ? 8.612 -34.867 300.223 1.00 25.42 453 GLN A O 1
ATOM 3445 N N . GLU A 1 454 ? 8.082 -35.962 298.322 1.00 24.05 454 GLU A N 1
ATOM 3446 C CA . GLU A 1 454 ? 9.234 -35.422 297.595 1.00 22.65 454 GLU A CA 1
ATOM 3447 C C . GLU A 1 454 ? 9.179 -33.898 297.515 1.00 20.60 454 GLU A C 1
ATOM 3448 O O . GLU A 1 454 ? 10.171 -33.213 297.794 1.00 22.05 454 GLU A O 1
ATOM 3454 N N . LEU A 1 455 ? 8.024 -33.355 297.119 1.00 22.83 455 LEU A N 1
ATOM 3455 C CA . LEU A 1 455 ? 7.881 -31.907 296.979 1.00 21.07 455 LEU A CA 1
ATOM 3456 C C . LEU A 1 455 ? 7.979 -31.205 298.323 1.00 23.35 455 LEU A C 1
ATOM 3457 O O . LEU A 1 455 ? 8.631 -30.159 298.438 1.00 21.18 455 LEU A O 1
ATOM 3462 N N . THR A 1 456 ? 7.325 -31.753 299.346 1.00 20.76 456 THR A N 1
ATOM 3463 C CA . THR A 1 456 ? 7.344 -31.114 300.654 1.00 23.31 456 THR A CA 1
ATOM 3464 C C . THR A 1 456 ? 8.758 -31.079 301.217 1.00 23.36 456 THR A C 1
ATOM 3465 O O . THR A 1 456 ? 9.215 -30.046 301.710 1.00 22.30 456 THR A O 1
ATOM 3469 N N . GLU A 1 457 ? 9.477 -32.197 301.133 1.00 22.00 457 GLU A N 1
ATOM 3470 C CA . GLU A 1 457 ? 10.833 -32.223 301.674 1.00 24.99 457 GLU A CA 1
ATOM 3471 C C . GLU A 1 457 ? 11.762 -31.299 300.892 1.00 23.78 457 GLU A C 1
ATOM 3472 O O . GLU A 1 457 ? 12.537 -30.538 301.484 1.00 22.19 457 GLU A O 1
ATOM 3478 N N . TYR A 1 458 ? 11.683 -31.332 299.562 1.00 19.89 458 TYR A N 1
ATOM 3479 C CA . TYR A 1 458 ? 12.633 -30.558 298.769 1.00 19.10 458 TYR A CA 1
ATOM 3480 C C . TYR A 1 458 ? 12.384 -29.060 298.907 1.00 18.64 458 TYR A C 1
ATOM 3481 O O . TYR A 1 458 ? 13.338 -28.277 299.014 1.00 20.24 458 TYR A O 1
ATOM 3490 N N . LEU A 1 459 ? 11.114 -28.633 298.899 1.00 18.64 459 LEU A N 1
ATOM 3491 C CA . LEU A 1 459 ? 10.842 -27.202 299.034 1.00 19.77 459 LEU A CA 1
ATOM 3492 C C . LEU A 1 459 ? 11.132 -26.717 300.449 1.00 20.84 459 LEU A C 1
ATOM 3493 O O . LEU A 1 459 ? 11.526 -25.560 300.642 1.00 20.37 459 LEU A O 1
ATOM 3498 N N . THR A 1 460 ? 10.944 -27.579 301.449 1.00 21.82 460 THR A N 1
ATOM 3499 C CA . THR A 1 460 ? 11.367 -27.221 302.800 1.00 21.29 460 THR A CA 1
ATOM 3500 C C . THR A 1 460 ? 12.860 -26.920 302.833 1.00 22.05 460 THR A C 1
ATOM 3501 O O . THR A 1 460 ? 13.295 -25.952 303.467 1.00 20.95 460 THR A O 1
ATOM 3505 N N . GLU A 1 461 ? 13.656 -27.713 302.108 1.00 21.02 461 GLU A N 1
ATOM 3506 C CA . GLU A 1 461 ? 15.091 -27.456 302.017 1.00 20.69 461 GLU A CA 1
ATOM 3507 C C . GLU A 1 461 ? 15.375 -26.151 301.271 1.00 21.77 461 GLU A C 1
ATOM 3508 O O . GLU A 1 461 ? 16.118 -25.291 301.765 1.00 20.00 461 GLU A O 1
ATOM 3514 N N . LEU A 1 462 ? 14.764 -25.971 300.086 1.00 21.25 462 LEU A N 1
ATOM 3515 C CA . LEU A 1 462 ? 15.046 -24.789 299.269 1.00 18.92 462 LEU A CA 1
ATOM 3516 C C . LEU A 1 462 ? 14.573 -23.496 299.922 1.00 20.29 462 LEU A C 1
ATOM 3517 O O . LEU A 1 462 ? 15.196 -22.449 299.716 1.00 19.49 462 LEU A O 1
ATOM 3522 N N . SER A 1 463 ? 13.462 -23.528 300.665 1.00 20.01 463 SER A N 1
ATOM 3523 C CA . SER A 1 463 ? 12.957 -22.310 301.287 1.00 22.55 463 SER A CA 1
ATOM 3524 C C . SER A 1 463 ? 13.579 -22.047 302.653 1.00 24.28 463 SER A C 1
ATOM 3525 O O . SER A 1 463 ? 13.345 -20.971 303.219 1.00 24.68 463 SER A O 1
ATOM 3528 N N . GLY A 1 464 ? 14.399 -22.979 303.155 1.00 21.58 464 GLY A N 1
ATOM 3529 C CA . GLY A 1 464 ? 15.051 -22.866 304.446 1.00 24.41 464 GLY A CA 1
ATOM 3530 C C . GLY A 1 464 ? 16.442 -22.276 304.336 1.00 25.60 464 GLY A C 1
ATOM 3531 O O . GLY A 1 464 ? 16.627 -21.241 303.692 1.00 23.35 464 GLY A O 1
ATOM 3532 N N . GLU A 1 465 ? 17.435 -22.930 304.942 1.00 27.70 465 GLU A N 1
ATOM 3533 C CA . GLU A 1 465 ? 18.773 -22.340 304.998 1.00 29.04 465 GLU A CA 1
ATOM 3534 C C . GLU A 1 465 ? 19.402 -22.173 303.616 1.00 22.73 465 GLU A C 1
ATOM 3535 O O . GLU A 1 465 ? 20.182 -21.235 303.411 1.00 29.22 465 GLU A O 1
ATOM 3541 N N . ALA A 1 466 ? 19.078 -23.048 302.661 1.00 23.46 466 ALA A N 1
ATOM 3542 C CA . ALA A 1 466 ? 19.617 -22.901 301.309 1.00 21.78 466 ALA A CA 1
ATOM 3543 C C . ALA A 1 466 ? 19.290 -21.540 300.700 1.00 20.61 466 ALA A C 1
ATOM 3544 O O . ALA A 1 466 ? 20.039 -21.039 299.852 1.00 17.94 466 ALA A O 1
ATOM 3546 N N . ALA A 1 467 ? 18.175 -20.933 301.098 1.00 20.92 467 ALA A N 1
ATOM 3547 C CA . ALA A 1 467 ? 17.804 -19.651 300.507 1.00 18.10 467 ALA A CA 1
ATOM 3548 C C . ALA A 1 467 ? 18.775 -18.526 300.857 1.00 20.30 467 ALA A C 1
ATOM 3549 O O . ALA A 1 467 ? 18.721 -17.469 300.222 1.00 20.82 467 ALA A O 1
ATOM 3551 N N . SER A 1 468 ? 19.673 -18.712 301.828 1.00 19.09 468 SER A N 1
ATOM 3552 C CA . SER A 1 468 ? 20.675 -17.672 302.034 1.00 22.36 468 SER A CA 1
ATOM 3553 C C . SER A 1 468 ? 21.760 -17.661 300.958 1.00 20.07 468 SER A C 1
ATOM 3554 O O . SER A 1 468 ? 22.519 -16.687 300.878 1.00 18.70 468 SER A O 1
ATOM 3557 N N . TYR A 1 469 ? 21.846 -18.693 300.115 1.00 19.01 469 TYR A N 1
ATOM 3558 C CA . TYR A 1 469 ? 22.873 -18.694 299.077 1.00 18.69 469 TYR A CA 1
ATOM 3559 C C . TYR A 1 469 ? 22.394 -19.179 297.717 1.00 19.10 469 TYR A C 1
ATOM 3560 O O . TYR A 1 469 ? 23.137 -19.017 296.741 1.00 19.64 469 TYR A O 1
ATOM 3569 N N . MET A 1 470 ? 21.203 -19.747 297.597 1.00 17.75 470 MET A N 1
ATOM 3570 C CA . MET A 1 470 ? 20.787 -20.322 296.329 1.00 16.73 470 MET A CA 1
ATOM 3571 C C . MET A 1 470 ? 19.431 -19.748 295.946 1.00 17.59 470 MET A C 1
ATOM 3572 O O . MET A 1 470 ? 18.548 -19.613 296.797 1.00 19.61 470 MET A O 1
ATOM 3577 N N . ARG A 1 471 ? 19.259 -19.424 294.670 1.00 16.12 471 ARG A N 1
ATOM 3578 C CA . ARG A 1 471 ? 17.954 -19.015 294.164 1.00 17.23 471 ARG A CA 1
ATOM 3579 C C . ARG A 1 471 ? 17.511 -20.017 293.103 1.00 16.95 471 ARG A C 1
ATOM 3580 O O . ARG A 1 471 ? 18.167 -20.122 292.053 1.00 17.47 471 ARG A O 1
ATOM 3588 N N . PRO A 1 472 ? 16.420 -20.756 293.319 1.00 17.10 472 PRO A N 1
ATOM 3589 C CA . PRO A 1 472 ? 16.058 -21.847 292.405 1.00 17.28 472 PRO A CA 1
ATOM 3590 C C . PRO A 1 472 ? 15.327 -21.363 291.157 1.00 19.75 472 PRO A C 1
ATOM 3591 O O . PRO A 1 472 ? 14.478 -20.470 291.212 1.00 19.16 472 PRO A O 1
ATOM 3595 N N . ASN A 1 473 ? 15.636 -21.991 290.024 1.00 17.15 473 ASN A N 1
ATOM 3596 C CA . ASN A 1 473 ? 14.897 -21.775 288.782 1.00 16.70 473 ASN A CA 1
ATOM 3597 C C . ASN A 1 473 ? 14.213 -23.092 288.430 1.00 18.36 473 ASN A C 1
ATOM 3598 O O . ASN A 1 473 ? 14.876 -24.031 287.980 1.00 18.97 473 ASN A O 1
ATOM 3603 N N . PHE A 1 474 ? 12.889 -23.155 288.637 1.00 16.00 474 PHE A N 1
ATOM 3604 C CA . PHE A 1 474 ? 12.101 -24.379 288.415 1.00 15.81 474 PHE A CA 1
ATOM 3605 C C . PHE A 1 474 ? 11.665 -24.474 286.949 1.00 16.07 474 PHE A C 1
ATOM 3606 O O . PHE A 1 474 ? 10.542 -24.116 286.587 1.00 17.02 474 PHE A O 1
ATOM 3614 N N . PHE A 1 475 ? 12.544 -25.006 286.103 1.00 16.14 475 PHE A N 1
ATOM 3615 C CA . PHE A 1 475 ? 12.134 -25.408 284.753 1.00 16.50 475 PHE A CA 1
ATOM 3616 C C . PHE A 1 475 ? 11.358 -26.723 284.864 1.00 17.87 475 PHE A C 1
ATOM 3617 O O . PHE A 1 475 ? 11.893 -27.722 285.364 1.00 17.84 475 PHE A O 1
ATOM 3625 N N . ALA A 1 476 ? 10.086 -26.722 284.446 1.00 14.98 476 ALA A N 1
ATOM 3626 C CA . ALA A 1 476 ? 9.294 -27.948 284.537 1.00 16.22 476 ALA A CA 1
ATOM 3627 C C . ALA A 1 476 ? 9.721 -28.986 283.503 1.00 16.76 476 ALA A C 1
ATOM 3628 O O . ALA A 1 476 ? 9.415 -30.177 283.667 1.00 17.44 476 ALA A O 1
ATOM 3630 N N . ASN A 1 477 ? 10.416 -28.556 282.450 1.00 19.22 477 ASN A N 1
ATOM 3631 C CA . ASN A 1 477 ? 11.068 -29.449 281.497 1.00 17.31 477 ASN A CA 1
ATOM 3632 C C . ASN A 1 477 ? 12.290 -28.724 280.956 1.00 18.99 477 ASN A C 1
ATOM 3633 O O . ASN A 1 477 ? 12.422 -27.504 281.110 1.00 17.75 477 ASN A O 1
ATOM 3638 N N . THR A 1 478 ? 13.200 -29.485 280.325 1.00 17.13 478 THR A N 1
ATOM 3639 C CA . THR A 1 478 ? 14.254 -28.885 279.498 1.00 19.94 478 THR A CA 1
ATOM 3640 C C . THR A 1 478 ? 14.409 -29.751 278.249 1.00 17.58 478 THR A C 1
ATOM 3641 O O . THR A 1 478 ? 13.826 -30.843 278.186 1.00 18.93 478 THR A O 1
ATOM 3645 N N . PRO A 1 479 ? 15.189 -29.338 277.248 1.00 18.26 479 PRO A N 1
ATOM 3646 C CA . PRO A 1 479 ? 15.383 -30.229 276.083 1.00 18.59 479 PRO A CA 1
ATOM 3647 C C . PRO A 1 479 ? 15.981 -31.573 276.452 1.00 20.68 479 PRO A C 1
ATOM 3648 O O . PRO A 1 479 ? 15.872 -32.519 275.654 1.00 20.28 479 PRO A O 1
ATOM 3652 N N . ASP A 1 480 ? 16.573 -31.697 277.646 1.00 19.39 480 ASP A N 1
ATOM 3653 C CA . ASP A 1 480 ? 17.192 -32.935 278.108 1.00 21.54 480 ASP A CA 1
ATOM 3654 C C . ASP A 1 480 ? 16.384 -33.672 279.161 1.00 21.35 480 ASP A C 1
ATOM 3655 O O . ASP A 1 480 ? 16.833 -34.725 279.632 1.00 19.87 480 ASP A O 1
ATOM 3660 N N . ILE A 1 481 ? 15.237 -33.140 279.591 1.00 18.87 481 ILE A N 1
ATOM 3661 C CA . ILE A 1 481 ? 14.502 -33.761 280.688 1.00 19.96 481 ILE A CA 1
ATOM 3662 C C . ILE A 1 481 ? 13.020 -33.743 280.365 1.00 22.48 481 ILE A C 1
ATOM 3663 O O . ILE A 1 481 ? 12.352 -32.710 280.513 1.00 19.63 481 ILE A O 1
ATOM 3668 N N . LEU A 1 482 ? 12.510 -34.878 279.919 1.00 19.74 482 LEU A N 1
ATOM 3669 C CA . LEU A 1 482 ? 11.078 -35.140 279.835 1.00 19.89 482 LEU A CA 1
ATOM 3670 C C . LEU A 1 482 ? 10.809 -36.240 280.860 1.00 22.04 482 LEU A C 1
ATOM 3671 O O . LEU A 1 482 ? 11.130 -37.404 280.625 1.00 21.31 482 LEU A O 1
ATOM 3676 N N . HIS A 1 483 ? 10.280 -35.867 282.022 1.00 19.48 483 HIS A N 1
ATOM 3677 C CA . HIS A 1 483 ? 10.144 -36.825 283.107 1.00 22.68 483 HIS A CA 1
ATOM 3678 C C . HIS A 1 483 ? 8.991 -37.796 282.858 1.00 23.87 483 HIS A C 1
ATOM 3679 O O . HIS A 1 483 ? 7.992 -37.448 282.222 1.00 22.46 483 HIS A O 1
ATOM 3686 N N . ALA A 1 484 ? 9.128 -39.014 283.407 1.00 19.75 484 ALA A N 1
ATOM 3687 C CA . ALA A 1 484 ? 8.077 -40.031 283.282 1.00 22.67 484 ALA A CA 1
ATOM 3688 C C . ALA A 1 484 ? 6.720 -39.550 283.804 1.00 25.37 484 ALA A C 1
ATOM 3689 O O . ALA A 1 484 ? 5.678 -40.024 283.332 1.00 24.07 484 ALA A O 1
ATOM 3691 N N . TYR A 1 485 ? 6.707 -38.647 284.794 1.00 22.39 485 TYR A N 1
ATOM 3692 C CA . TYR A 1 485 ? 5.441 -38.086 285.269 1.00 23.36 485 TYR A CA 1
ATOM 3693 C C . TYR A 1 485 ? 4.653 -37.457 284.125 1.00 24.46 485 TYR A C 1
ATOM 3694 O O . TYR A 1 485 ? 3.435 -37.661 284.010 1.00 23.89 485 TYR A O 1
ATOM 3703 N N . LEU A 1 486 ? 5.337 -36.693 283.267 1.00 22.69 486 LEU A N 1
ATOM 3704 C CA . LEU A 1 486 ? 4.703 -36.095 282.098 1.00 21.48 486 LEU A CA 1
ATOM 3705 C C . LEU A 1 486 ? 4.436 -37.133 281.013 1.00 23.42 486 LEU A C 1
ATOM 3706 O O . LEU A 1 486 ? 3.394 -37.084 280.352 1.00 21.66 486 LEU A O 1
ATOM 3711 N N . GLN A 1 487 ? 5.378 -38.053 280.789 1.00 21.87 487 GLN A N 1
ATOM 3712 C CA . GLN A 1 487 ? 5.161 -39.090 279.779 1.00 23.02 487 GLN A CA 1
ATOM 3713 C C . GLN A 1 487 ? 3.897 -39.882 280.067 1.00 26.05 487 GLN A C 1
ATOM 3714 O O . GLN A 1 487 ? 3.090 -40.136 279.168 1.00 24.49 487 GLN A O 1
ATOM 3720 N N . HIS A 1 488 ? 3.699 -40.261 281.316 1.00 25.54 488 HIS A N 1
ATOM 3721 C CA . HIS A 1 488 ? 2.611 -41.159 281.646 1.00 23.54 488 HIS A CA 1
ATOM 3722 C C . HIS A 1 488 ? 1.325 -40.419 281.962 1.00 26.10 488 HIS A C 1
ATOM 3723 O O . HIS A 1 488 ? 0.238 -40.986 281.793 1.00 27.84 488 HIS A O 1
ATOM 3730 N N . GLY A 1 489 ? 1.421 -39.158 282.378 1.00 22.27 489 GLY A N 1
ATOM 3731 C CA . GLY A 1 489 ? 0.254 -38.418 282.816 1.00 21.51 489 GLY A CA 1
ATOM 3732 C C . GLY A 1 489 ? -0.419 -37.583 281.747 1.00 24.86 489 GLY A C 1
ATOM 3733 O O . GLY A 1 489 ? -1.563 -37.162 281.939 1.00 25.72 489 GLY A O 1
ATOM 3734 N N . GLY A 1 490 ? 0.260 -37.319 280.626 1.00 22.95 490 GLY A N 1
ATOM 3735 C CA . GLY A 1 490 ? -0.389 -36.516 279.596 1.00 22.49 490 GLY A CA 1
ATOM 3736 C C . GLY A 1 490 ? -0.701 -35.088 280.041 1.00 21.31 490 GLY A C 1
ATOM 3737 O O . GLY A 1 490 ? -0.108 -34.551 280.976 1.00 22.55 490 GLY A O 1
ATOM 3738 N N . ARG A 1 491 ? -1.658 -34.467 279.343 1.00 20.11 491 ARG A N 1
ATOM 3739 C CA . ARG A 1 491 ? -1.956 -33.053 279.585 1.00 23.82 491 ARG A CA 1
ATOM 3740 C C . ARG A 1 491 ? -2.281 -32.721 281.041 1.00 22.91 491 ARG A C 1
ATOM 3741 O O . ARG A 1 491 ? -1.759 -31.710 281.546 1.00 21.89 491 ARG A O 1
ATOM 3749 N N . PRO A 1 492 ? -3.113 -33.491 281.765 1.00 23.20 492 PRO A N 1
ATOM 3750 C CA . PRO A 1 492 ? -3.338 -33.164 283.186 1.00 19.22 492 PRO A CA 1
ATOM 3751 C C . PRO A 1 492 ? -2.053 -33.098 283.997 1.00 21.77 492 PRO A C 1
ATOM 3752 O O . PRO A 1 492 ? -1.993 -32.347 284.978 1.00 21.15 492 PRO A O 1
ATOM 3756 N N . ALA A 1 493 ? -1.018 -33.845 283.602 1.00 19.90 493 ALA A N 1
ATOM 3757 C CA . ALA A 1 493 ? 0.269 -33.771 284.298 1.00 22.32 493 ALA A CA 1
ATOM 3758 C C . ALA A 1 493 ? 1.027 -32.490 283.950 1.00 21.33 493 ALA A C 1
ATOM 3759 O O . ALA A 1 493 ? 1.673 -31.900 284.822 1.00 19.99 493 ALA A O 1
ATOM 3761 N N . PHE A 1 494 ? 0.959 -32.041 282.688 1.00 19.16 494 PHE A N 1
ATOM 3762 C CA . PHE A 1 494 ? 1.551 -30.753 282.322 1.00 20.88 494 PHE A CA 1
ATOM 3763 C C . PHE A 1 494 ? 0.889 -29.613 283.084 1.00 21.29 494 PHE A C 1
ATOM 3764 O O . PHE A 1 494 ? 1.558 -28.670 283.518 1.00 18.54 494 PHE A O 1
ATOM 3772 N N . GLU A 1 495 ? -0.425 -29.699 283.290 1.00 19.66 495 GLU A N 1
ATOM 3773 C CA . GLU A 1 495 ? -1.119 -28.664 284.045 1.00 19.66 495 GLU A CA 1
ATOM 3774 C C . GLU A 1 495 ? -0.657 -28.641 285.500 1.00 19.37 495 GLU A C 1
ATOM 3775 O O . GLU A 1 495 ? -0.389 -27.569 286.055 1.00 19.83 495 GLU A O 1
ATOM 3781 N N . VAL A 1 496 ? -0.518 -29.817 286.111 1.00 19.64 496 VAL A N 1
ATOM 3782 C CA . VAL A 1 496 ? -0.111 -29.911 287.516 1.00 19.95 496 VAL A CA 1
ATOM 3783 C C . VAL A 1 496 ? 1.302 -29.357 287.705 1.00 19.77 496 VAL A C 1
ATOM 3784 O O . VAL A 1 496 ? 1.557 -28.541 288.602 1.00 19.15 496 VAL A O 1
ATOM 3788 N N . ARG A 1 497 ? 2.241 -29.790 286.861 1.00 17.85 497 ARG A N 1
ATOM 3789 C CA . ARG A 1 497 ? 3.627 -29.352 287.029 1.00 17.54 497 ARG A CA 1
ATOM 3790 C C . ARG A 1 497 ? 3.774 -27.860 286.776 1.00 18.70 497 ARG A C 1
ATOM 3791 O O . ARG A 1 497 ? 4.632 -27.219 287.388 1.00 17.16 497 ARG A O 1
ATOM 3799 N N . ALA A 1 498 ? 2.941 -27.284 285.899 1.00 17.96 498 ALA A N 1
ATOM 3800 C CA . ALA A 1 498 ? 2.975 -25.837 285.698 1.00 17.27 498 ALA A CA 1
ATOM 3801 C C . ALA A 1 498 ? 2.495 -25.104 286.945 1.00 16.28 498 ALA A C 1
ATOM 3802 O O . ALA A 1 498 ? 3.129 -24.143 287.393 1.00 17.05 498 ALA A O 1
ATOM 3804 N N . VAL A 1 499 ? 1.369 -25.536 287.516 1.00 17.16 499 VAL A N 1
ATOM 3805 C CA . VAL A 1 499 ? 0.877 -24.907 288.743 1.00 19.02 499 VAL A CA 1
ATOM 3806 C C . VAL A 1 499 ? 1.934 -24.978 289.843 1.00 19.11 499 VAL A C 1
ATOM 3807 O O . VAL A 1 499 ? 2.205 -23.984 290.533 1.00 18.03 499 VAL A O 1
ATOM 3811 N N . LEU A 1 500 ? 2.536 -26.160 290.030 1.00 18.02 500 LEU A N 1
ATOM 3812 C CA . LEU A 1 500 ? 3.542 -26.348 291.077 1.00 18.62 500 LEU A CA 1
ATOM 3813 C C . LEU A 1 500 ? 4.770 -25.466 290.857 1.00 18.79 500 LEU A C 1
ATOM 3814 O O . LEU A 1 500 ? 5.240 -24.796 291.788 1.00 18.11 500 LEU A O 1
ATOM 3819 N N . ALA A 1 501 ? 5.324 -25.477 289.639 1.00 18.23 501 ALA A N 1
ATOM 3820 C CA . ALA A 1 501 ? 6.532 -24.698 289.371 1.00 17.83 501 ALA A CA 1
ATOM 3821 C C . ALA A 1 501 ? 6.282 -23.212 289.585 1.00 19.47 501 ALA A C 1
ATOM 3822 O O . ALA A 1 501 ? 7.097 -22.505 290.199 1.00 17.78 501 ALA A O 1
ATOM 3824 N N . ALA A 1 502 ? 5.155 -22.718 289.061 1.00 17.99 502 ALA A N 1
ATOM 3825 C CA . ALA A 1 502 ? 4.833 -21.300 289.100 1.00 15.95 502 ALA A CA 1
ATOM 3826 C C . ALA A 1 502 ? 4.530 -20.805 290.508 1.00 18.07 502 ALA A C 1
ATOM 3827 O O . ALA A 1 502 ? 4.793 -19.635 290.809 1.00 19.50 502 ALA A O 1
ATOM 3829 N N . THR A 1 503 ? 3.967 -21.657 291.375 1.00 17.37 503 THR A N 1
ATOM 3830 C CA . THR A 1 503 ? 3.585 -21.219 292.717 1.00 17.11 503 THR A CA 1
ATOM 3831 C C . THR A 1 503 ? 4.577 -21.605 293.811 1.00 20.97 503 THR A C 1
ATOM 3832 O O . THR A 1 503 ? 4.492 -21.052 294.913 1.00 21.52 503 THR A O 1
ATOM 3836 N N . LEU A 1 504 ? 5.519 -22.513 293.555 1.00 18.82 504 LEU A N 1
ATOM 3837 C CA . LEU A 1 504 ? 6.477 -22.874 294.598 1.00 20.22 504 LEU A CA 1
ATOM 3838 C C . LEU A 1 504 ? 7.798 -22.126 294.487 1.00 21.08 504 LEU A C 1
ATOM 3839 O O . LEU A 1 504 ? 8.522 -22.028 295.485 1.00 21.74 504 LEU A O 1
ATOM 3844 N N . SER A 1 505 ? 8.136 -21.600 293.310 1.00 18.00 505 SER A N 1
ATOM 3845 C CA . SER A 1 505 ? 9.370 -20.844 293.186 1.00 18.03 505 SER A CA 1
ATOM 3846 C C . SER A 1 505 ? 9.069 -19.498 292.544 1.00 17.88 505 SER A C 1
ATOM 3847 O O . SER A 1 505 ? 8.260 -19.433 291.605 1.00 18.61 505 SER A O 1
ATOM 3850 N N . PRO A 1 506 ? 9.707 -18.415 293.006 1.00 16.24 506 PRO A N 1
ATOM 3851 C CA . PRO A 1 506 ? 9.539 -17.130 292.325 1.00 16.56 506 PRO A CA 1
ATOM 3852 C C . PRO A 1 506 ? 10.169 -17.098 290.944 1.00 16.68 506 PRO A C 1
ATOM 3853 O O . PRO A 1 506 ? 9.865 -16.180 290.181 1.00 17.41 506 PRO A O 1
ATOM 3857 N N . THR A 1 507 ? 11.013 -18.064 290.590 1.00 16.09 507 THR A N 1
ATOM 3858 C CA . THR A 1 507 ? 11.499 -18.208 289.221 1.00 16.64 507 THR A CA 1
ATOM 3859 C C . THR A 1 507 ? 11.127 -19.593 288.702 1.00 15.32 507 THR A C 1
ATOM 3860 O O . THR A 1 507 ? 11.429 -20.604 289.346 1.00 16.49 507 THR A O 1
ATOM 3864 N N . TRP A 1 508 ? 10.449 -19.640 287.552 1.00 15.39 508 TRP A N 1
ATOM 3865 C CA . TRP A 1 508 ? 10.118 -20.903 286.910 1.00 14.14 508 TRP A CA 1
ATOM 3866 C C . TRP A 1 508 ? 10.285 -20.739 285.408 1.00 13.96 508 TRP A C 1
ATOM 3867 O O . TRP A 1 508 ? 10.508 -19.639 284.906 1.00 15.15 508 TRP A O 1
ATOM 3878 N N . GLY A 1 509 ? 10.207 -21.851 284.693 1.00 16.06 509 GLY A N 1
ATOM 3879 C CA . GLY A 1 509 ? 10.449 -21.810 283.262 1.00 16.13 509 GLY A CA 1
ATOM 3880 C C . GLY A 1 509 ? 9.892 -23.030 282.564 1.00 15.06 509 GLY A C 1
ATOM 3881 O O . GLY A 1 509 ? 9.640 -24.068 283.183 1.00 16.64 509 GLY A O 1
ATOM 3882 N N . ILE A 1 510 ? 9.715 -22.900 281.250 1.00 15.23 510 ILE A N 1
ATOM 3883 C CA . ILE A 1 510 ? 9.390 -24.048 280.409 1.00 15.64 510 ILE A CA 1
ATOM 3884 C C . ILE A 1 510 ? 10.202 -23.956 279.132 1.00 16.20 510 ILE A C 1
ATOM 3885 O O . ILE A 1 510 ? 10.615 -22.877 278.704 1.00 17.39 510 ILE A O 1
ATOM 3890 N N . TYR A 1 511 ? 10.422 -25.111 278.522 1.00 17.37 511 TYR A N 1
ATOM 3891 C CA . TYR A 1 511 ? 11.043 -25.188 277.207 1.00 16.84 511 TYR A CA 1
ATOM 3892 C C . TYR A 1 511 ? 9.944 -25.434 276.166 1.00 17.08 511 TYR A C 1
ATOM 3893 O O . TYR A 1 511 ? 9.090 -26.310 276.349 1.00 17.37 511 TYR A O 1
ATOM 3902 N N . SER A 1 512 ? 9.951 -24.615 275.108 1.00 18.66 512 SER A N 1
ATOM 3903 C CA . SER A 1 512 ? 8.969 -24.607 274.017 1.00 18.72 512 SER A CA 1
ATOM 3904 C C . SER A 1 512 ? 8.491 -25.999 273.633 1.00 17.80 512 SER A C 1
ATOM 3905 O O . SER A 1 512 ? 9.293 -26.892 273.364 1.00 17.45 512 SER A O 1
ATOM 3908 N N . GLY A 1 513 ? 7.175 -26.149 273.521 1.00 18.15 513 GLY A N 1
ATOM 3909 C CA . GLY A 1 513 ? 6.553 -27.435 273.323 1.00 17.93 513 GLY A CA 1
ATOM 3910 C C . GLY A 1 513 ? 5.952 -28.017 274.582 1.00 19.05 513 GLY A C 1
ATOM 3911 O O . GLY A 1 513 ? 5.036 -28.844 274.491 1.00 19.70 513 GLY A O 1
ATOM 3912 N N . TYR A 1 514 ? 6.435 -27.588 275.753 1.00 16.42 514 TYR A N 1
ATOM 3913 C CA . TYR A 1 514 ? 5.763 -27.904 277.010 1.00 17.52 514 TYR A CA 1
ATOM 3914 C C . TYR A 1 514 ? 4.293 -27.521 276.945 1.00 17.75 514 TYR A C 1
ATOM 3915 O O . TYR A 1 514 ? 3.419 -28.282 277.375 1.00 20.05 514 TYR A O 1
ATOM 3924 N N . GLU A 1 515 ? 3.998 -26.329 276.420 1.00 18.55 515 GLU A N 1
ATOM 3925 C CA . GLU A 1 515 ? 2.608 -25.897 276.425 1.00 18.61 515 GLU A CA 1
ATOM 3926 C C . GLU A 1 515 ? 1.760 -26.712 275.445 1.00 18.39 515 GLU A C 1
ATOM 3927 O O . GLU A 1 515 ? 0.544 -26.807 275.637 1.00 19.00 515 GLU A O 1
ATOM 3933 N N . LEU A 1 516 ? 2.382 -27.349 274.445 1.00 20.16 516 LEU A N 1
ATOM 3934 C CA . LEU A 1 516 ? 1.718 -28.298 273.545 1.00 19.36 516 LEU A CA 1
ATOM 3935 C C . LEU A 1 516 ? 1.623 -29.698 274.131 1.00 22.83 516 LEU A C 1
ATOM 3936 O O . LEU A 1 516 ? 1.140 -30.610 273.443 1.00 21.86 516 LEU A O 1
ATOM 3941 N N . CYS A 1 517 ? 2.088 -29.883 275.370 1.00 18.36 517 CYS A N 1
ATOM 3942 C CA . CYS A 1 517 ? 2.120 -31.173 276.055 1.00 19.70 517 CYS A CA 1
ATOM 3943 C C . CYS A 1 517 ? 2.843 -32.247 275.239 1.00 22.66 517 CYS A C 1
ATOM 3944 O O . CYS A 1 517 ? 2.454 -33.414 275.230 1.00 21.06 517 CYS A O 1
ATOM 3947 N N . GLU A 1 518 ? 3.926 -31.861 274.570 1.00 21.09 518 GLU A N 1
ATOM 3948 C CA . GLU A 1 518 ? 4.768 -32.853 273.901 1.00 21.82 518 GLU A CA 1
ATOM 3949 C C . GLU A 1 518 ? 5.379 -33.793 274.930 1.00 22.10 518 GLU A C 1
ATOM 3950 O O . GLU A 1 518 ? 6.077 -33.353 275.848 1.00 20.84 518 GLU A O 1
ATOM 3956 N N . ASN A 1 519 ? 5.129 -35.107 274.786 1.00 22.17 519 ASN A N 1
ATOM 3957 C CA . ASN A 1 519 ? 5.567 -36.013 275.844 1.00 19.69 519 ASN A CA 1
ATOM 3958 C C . ASN A 1 519 ? 5.945 -37.404 275.332 1.00 21.62 519 ASN A C 1
ATOM 3959 O O . ASN A 1 519 ? 5.848 -38.381 276.085 1.00 20.23 519 ASN A O 1
ATOM 3964 N N . THR A 1 520 ? 6.421 -37.512 274.090 1.00 20.97 520 THR A N 1
ATOM 3965 C CA . THR A 1 520 ? 6.830 -38.806 273.560 1.00 25.01 520 THR A CA 1
ATOM 3966 C C . THR A 1 520 ? 8.315 -39.011 273.823 1.00 23.02 520 THR A C 1
ATOM 3967 O O . THR A 1 520 ? 9.134 -38.240 273.307 1.00 24.42 520 THR A O 1
ATOM 3971 N N . PRO A 1 521 ? 8.705 -40.006 274.610 1.00 23.34 521 PRO A N 1
ATOM 3972 C CA . PRO A 1 521 ? 10.123 -40.194 274.904 1.00 24.62 521 PRO A CA 1
ATOM 3973 C C . PRO A 1 521 ? 10.837 -40.887 273.756 1.00 28.86 521 PRO A C 1
ATOM 3974 O O . PRO A 1 521 ? 10.226 -41.476 272.861 1.00 26.63 521 PRO A O 1
ATOM 3978 N N . LEU A 1 522 ? 12.163 -40.793 273.802 1.00 25.12 522 LEU A N 1
ATOM 3979 C CA . LEU A 1 522 ? 12.997 -41.517 272.849 1.00 25.87 522 LEU A CA 1
ATOM 3980 C C . LEU A 1 522 ? 12.754 -43.021 272.943 1.00 30.96 522 LEU A C 1
ATOM 3981 O O . LEU A 1 522 ? 12.733 -43.715 271.922 1.00 27.06 522 LEU A O 1
ATOM 3986 N N . ARG A 1 523 ? 12.544 -43.530 274.156 1.00 27.67 523 ARG A N 1
ATOM 3987 C CA . ARG A 1 523 ? 12.222 -44.929 274.416 1.00 33.82 523 ARG A CA 1
ATOM 3988 C C . ARG A 1 523 ? 11.767 -45.016 275.864 1.00 32.82 523 ARG A C 1
ATOM 3989 O O . ARG A 1 523 ? 12.053 -44.123 276.662 1.00 31.55 523 ARG A O 1
ATOM 3997 N N . GLU A 1 524 ? 11.047 -46.087 276.194 1.00 35.42 524 GLU A N 1
ATOM 3998 C CA . GLU A 1 524 ? 10.662 -46.322 277.585 1.00 35.73 524 GLU A CA 1
ATOM 3999 C C . GLU A 1 524 ? 11.881 -46.258 278.497 1.00 34.21 524 GLU A C 1
ATOM 4000 O O . GLU A 1 524 ? 12.923 -46.845 278.196 1.00 32.33 524 GLU A O 1
ATOM 4006 N N . GLY A 1 525 ? 11.749 -45.523 279.604 1.00 31.29 525 GLY A N 1
ATOM 4007 C CA . GLY A 1 525 ? 12.802 -45.397 280.589 1.00 30.44 525 GLY A CA 1
ATOM 4008 C C . GLY A 1 525 ? 13.827 -44.323 280.301 1.00 32.48 525 GLY A C 1
ATOM 4009 O O . GLY A 1 525 ? 14.775 -44.168 281.082 1.00 36.52 525 GLY A O 1
ATOM 4010 N N . SER A 1 526 ? 13.684 -43.592 279.205 1.00 28.55 526 SER A N 1
ATOM 4011 C CA . SER A 1 526 ? 14.542 -42.466 278.882 1.00 26.44 526 SER A CA 1
ATOM 4012 C C . SER A 1 526 ? 13.864 -41.165 279.311 1.00 29.59 526 SER A C 1
ATOM 4013 O O . SER A 1 526 ? 12.643 -41.100 279.464 1.00 27.70 526 SER A O 1
ATOM 4016 N N . GLU A 1 527 ? 14.666 -40.120 279.509 1.00 26.23 527 GLU A N 1
ATOM 4017 C CA . GLU A 1 527 ? 14.123 -38.781 279.721 1.00 23.16 527 GLU A CA 1
ATOM 4018 C C . GLU A 1 527 ? 14.415 -37.861 278.543 1.00 23.14 527 GLU A C 1
ATOM 4019 O O . GLU A 1 527 ? 14.176 -36.649 278.634 1.00 23.79 527 GLU A O 1
ATOM 4025 N N . GLU A 1 528 ? 14.926 -38.409 277.441 1.00 20.91 528 GLU A N 1
ATOM 4026 C CA . GLU A 1 528 ? 15.041 -37.686 276.183 1.00 22.21 528 GLU A CA 1
ATOM 4027 C C . GLU A 1 528 ? 13.713 -37.663 275.442 1.00 23.17 528 GLU A C 1
ATOM 4028 O O . GLU A 1 528 ? 12.920 -38.614 275.517 1.00 22.20 528 GLU A O 1
ATOM 4034 N N . TYR A 1 529 ? 13.504 -36.583 274.684 1.00 20.02 529 TYR A N 1
ATOM 4035 C CA . TYR A 1 529 ? 12.405 -36.496 273.731 1.00 20.72 529 TYR A CA 1
ATOM 4036 C C . TYR A 1 529 ? 12.707 -37.326 272.488 1.00 24.02 529 TYR A C 1
ATOM 4037 O O . TYR A 1 529 ? 13.845 -37.359 272.019 1.00 23.74 529 TYR A O 1
ATOM 4046 N N . LEU A 1 530 ? 11.676 -37.974 271.944 1.00 21.58 530 LEU A N 1
ATOM 4047 C CA . LEU A 1 530 ? 11.782 -38.508 270.587 1.00 23.92 530 LEU A CA 1
ATOM 4048 C C . LEU A 1 530 ? 11.962 -37.365 269.593 1.00 23.65 530 LEU A C 1
ATOM 4049 O O . LEU A 1 530 ? 11.334 -36.313 269.719 1.00 22.69 530 LEU A O 1
ATOM 4054 N N . ASP A 1 531 ? 12.808 -37.586 268.582 1.00 23.26 531 ASP A N 1
ATOM 4055 C CA . ASP A 1 531 ? 13.062 -36.597 267.534 1.00 21.96 531 ASP A CA 1
ATOM 4056 C C . ASP A 1 531 ? 13.457 -35.250 268.144 1.00 23.66 531 ASP A C 1
ATOM 4057 O O . ASP A 1 531 ? 12.910 -34.197 267.795 1.00 21.45 531 ASP A O 1
ATOM 4062 N N . SER A 1 532 ? 14.425 -35.298 269.060 1.00 23.50 532 SER A N 1
ATOM 4063 C CA . SER A 1 532 ? 14.749 -34.133 269.884 1.00 21.66 532 SER A CA 1
ATOM 4064 C C . SER A 1 532 ? 15.172 -32.926 269.048 1.00 22.95 532 SER A C 1
ATOM 4065 O O . SER A 1 532 ? 15.961 -33.032 268.096 1.00 21.37 532 SER A O 1
ATOM 4068 N N . GLU A 1 533 ? 14.660 -31.755 269.446 1.00 18.57 533 GLU A N 1
ATOM 4069 C CA . GLU A 1 533 ? 14.980 -30.500 268.784 1.00 17.09 533 GLU A CA 1
ATOM 4070 C C . GLU A 1 533 ? 16.460 -30.155 268.887 1.00 17.74 533 GLU A C 1
ATOM 4071 O O . GLU A 1 533 ? 16.938 -29.318 268.119 1.00 18.89 533 GLU A O 1
ATOM 4077 N N . LYS A 1 534 ? 17.196 -30.780 269.814 1.00 18.04 534 LYS A N 1
ATOM 4078 C CA . LYS A 1 534 ? 18.638 -30.551 269.878 1.00 19.87 534 LYS A CA 1
ATOM 4079 C C . LYS A 1 534 ? 19.340 -30.961 268.589 1.00 23.57 534 LYS A C 1
ATOM 4080 O O . LYS A 1 534 ? 20.418 -30.434 268.292 1.00 21.64 534 LYS A O 1
ATOM 4086 N N . TYR A 1 535 ? 18.751 -31.876 267.813 1.00 20.94 535 TYR A N 1
ATOM 4087 C CA . TYR A 1 535 ? 19.408 -32.412 266.624 1.00 22.56 535 TYR A CA 1
ATOM 4088 C C . TYR A 1 535 ? 18.630 -32.194 265.334 1.00 23.71 535 TYR A C 1
ATOM 4089 O O . TYR A 1 535 ? 19.080 -32.656 264.275 1.00 21.77 535 TYR A O 1
ATOM 4098 N N . GLN A 1 536 ? 17.504 -31.484 265.366 1.00 22.23 536 GLN A N 1
ATOM 4099 C CA . GLN A 1 536 ? 16.755 -31.268 264.133 1.00 21.29 536 GLN A CA 1
ATOM 4100 C C . GLN A 1 536 ? 15.879 -30.033 264.284 1.00 24.58 536 GLN A C 1
ATOM 4101 O O . GLN A 1 536 ? 15.483 -29.672 265.395 1.00 22.69 536 GLN A O 1
ATOM 4107 N N . LEU A 1 537 ? 15.577 -29.401 263.152 1.00 21.32 537 LEU A N 1
ATOM 4108 C CA . LEU A 1 537 ? 14.550 -28.371 263.128 1.00 23.38 537 LEU A CA 1
ATOM 4109 C C . LEU A 1 537 ? 13.214 -28.972 263.541 1.00 24.72 537 LEU A C 1
ATOM 4110 O O . LEU A 1 537 ? 12.877 -30.097 263.156 1.00 22.97 537 LEU A O 1
ATOM 4115 N N . LYS A 1 538 ? 12.456 -28.234 264.352 1.00 21.62 538 LYS A N 1
ATOM 4116 C CA . LYS A 1 538 ? 11.156 -28.703 264.843 1.00 23.39 538 LYS A CA 1
ATOM 4117 C C . LYS A 1 538 ? 10.123 -27.620 264.576 1.00 24.62 538 LYS A C 1
ATOM 4118 O O . LYS A 1 538 ? 9.769 -26.847 265.481 1.00 25.32 538 LYS A O 1
ATOM 4124 N N . PRO A 1 539 ? 9.620 -27.530 263.341 1.00 25.49 539 PRO A N 1
ATOM 4125 C CA . PRO A 1 539 ? 8.545 -26.575 263.063 1.00 25.48 539 PRO A CA 1
ATOM 4126 C C . PRO A 1 539 ? 7.295 -26.968 263.831 1.00 26.45 539 PRO A C 1
ATOM 4127 O O . PRO A 1 539 ? 6.923 -28.141 263.899 1.00 26.14 539 PRO A O 1
ATOM 4131 N N . ARG A 1 540 ? 6.667 -25.979 264.447 1.00 24.46 540 ARG A N 1
ATOM 4132 C CA . ARG A 1 540 ? 5.436 -26.199 265.188 1.00 22.83 540 ARG A CA 1
ATOM 4133 C C . ARG A 1 540 ? 4.396 -25.222 264.669 1.00 22.78 540 ARG A C 1
ATOM 4134 O O . ARG A 1 540 ? 4.701 -24.047 264.444 1.00 21.66 540 ARG A O 1
ATOM 4142 N N . ASP A 1 541 ? 3.172 -25.709 264.473 1.00 23.90 541 ASP A N 1
ATOM 4143 C CA . ASP A 1 541 ? 2.082 -24.861 263.986 1.00 22.64 541 ASP A CA 1
ATOM 4144 C C . ASP A 1 541 ? 1.370 -24.294 265.207 1.00 23.90 541 ASP A C 1
ATOM 4145 O O . ASP A 1 541 ? 0.364 -24.827 265.686 1.00 21.37 541 ASP A O 1
ATOM 4150 N N . TRP A 1 542 ? 1.942 -23.206 265.739 1.00 20.79 542 TRP A N 1
ATOM 4151 C CA . TRP A 1 542 ? 1.417 -22.599 266.961 1.00 20.92 542 TRP A CA 1
ATOM 4152 C C . TRP A 1 542 ? -0.017 -22.102 266.780 1.00 22.79 542 TRP A C 1
ATOM 4153 O O . TRP A 1 542 ? -0.859 -22.271 267.675 1.00 19.71 542 TRP A O 1
ATOM 4164 N N . THR A 1 543 ? -0.303 -21.448 265.650 1.00 20.13 543 THR A N 1
ATOM 4165 C CA . THR A 1 543 ? -1.649 -20.918 265.434 1.00 24.28 543 THR A CA 1
ATOM 4166 C C . THR A 1 543 ? -2.678 -22.042 265.419 1.00 23.01 543 THR A C 1
ATOM 4167 O O . THR A 1 543 ? -3.747 -21.926 266.033 1.00 20.09 543 THR A O 1
ATOM 4171 N N . ARG A 1 544 ? -2.359 -23.153 264.751 1.00 22.36 544 ARG A N 1
ATOM 4172 C CA . ARG A 1 544 ? -3.279 -24.288 264.721 1.00 23.65 544 ARG A CA 1
ATOM 4173 C C . ARG A 1 544 ? -3.485 -24.896 266.110 1.00 22.10 544 ARG A C 1
ATOM 4174 O O . ARG A 1 544 ? -4.615 -25.242 266.482 1.00 20.25 544 ARG A O 1
ATOM 4182 N N . ALA A 1 545 ? -2.406 -25.063 266.890 1.00 19.43 545 ALA A N 1
ATOM 4183 C CA . ALA A 1 545 ? -2.564 -25.634 268.228 1.00 18.80 545 ALA A CA 1
ATOM 4184 C C . ALA A 1 545 ? -3.514 -24.797 269.078 1.00 20.68 545 ALA A C 1
ATOM 4185 O O . ALA A 1 545 ? -4.313 -25.336 269.855 1.00 21.26 545 ALA A O 1
ATOM 4187 N N . ALA A 1 546 ? -3.432 -23.474 268.955 1.00 19.67 546 ALA A N 1
ATOM 4188 C CA . ALA A 1 546 ? -4.321 -22.605 269.714 1.00 20.80 546 ALA A CA 1
ATOM 4189 C C . ALA A 1 546 ? -5.763 -22.739 269.240 1.00 20.30 546 ALA A C 1
ATOM 4190 O O . ALA A 1 546 ? -6.686 -22.807 270.061 1.00 20.38 546 ALA A O 1
ATOM 4192 N N . ARG A 1 547 ? -5.973 -22.793 267.920 1.00 19.08 547 ARG A N 1
ATOM 4193 C CA . ARG A 1 547 ? -7.330 -22.963 267.389 1.00 19.98 547 ARG A CA 1
ATOM 4194 C C . ARG A 1 547 ? -7.931 -24.308 267.799 1.00 20.56 547 ARG A C 1
ATOM 4195 O O . ARG A 1 547 ? -9.131 -24.391 268.100 1.00 22.40 547 ARG A O 1
ATOM 4203 N N . GLU A 1 548 ? -7.120 -25.372 267.833 1.00 17.83 548 GLU A N 1
ATOM 4204 C CA . GLU A 1 548 ? -7.595 -26.697 268.238 1.00 20.83 548 GLU A CA 1
ATOM 4205 C C . GLU A 1 548 ? -7.613 -26.889 269.754 1.00 22.05 548 GLU A C 1
ATOM 4206 O O . GLU A 1 548 ? -8.037 -27.949 270.231 1.00 21.58 548 GLU A O 1
ATOM 4212 N N . GLY A 1 549 ? -7.185 -25.886 270.518 1.00 20.78 549 GLY A N 1
ATOM 4213 C CA . GLY A 1 549 ? -7.233 -25.964 271.969 1.00 21.89 549 GLY A CA 1
ATOM 4214 C C . GLY A 1 549 ? -6.372 -27.052 272.573 1.00 22.61 549 GLY A C 1
ATOM 4215 O O . GLY A 1 549 ? -6.656 -27.516 273.684 1.00 24.82 549 GLY A O 1
ATOM 4216 N N . THR A 1 550 ? -5.316 -27.464 271.882 1.00 22.53 550 THR A N 1
ATOM 4217 C CA . THR A 1 550 ? -4.429 -28.499 272.397 1.00 21.88 550 THR A CA 1
ATOM 4218 C C . THR A 1 550 ? -3.211 -27.919 273.100 1.00 26.77 550 THR A C 1
ATOM 4219 O O . THR A 1 550 ? -2.252 -28.655 273.368 1.00 29.44 550 THR A O 1
ATOM 4223 N N . THR A 1 551 ? -3.231 -26.625 273.407 1.00 20.99 551 THR A N 1
ATOM 4224 C CA . THR A 1 551 ? -2.161 -25.967 274.132 1.00 21.61 551 THR A CA 1
ATOM 4225 C C . THR A 1 551 ? -2.662 -25.521 275.499 1.00 22.40 551 THR A C 1
ATOM 4226 O O . THR A 1 551 ? -3.835 -25.162 275.669 1.00 20.55 551 THR A O 1
ATOM 4230 N N . ILE A 1 552 ? -1.777 -25.576 276.487 1.00 18.64 552 ILE A N 1
ATOM 4231 C CA . ILE A 1 552 ? -2.069 -25.018 277.798 1.00 19.54 552 ILE A CA 1
ATOM 4232 C C . ILE A 1 552 ? -1.474 -23.616 277.957 1.00 20.93 552 ILE A C 1
ATOM 4233 O O . ILE A 1 552 ? -1.326 -23.130 279.089 1.00 20.57 552 ILE A O 1
ATOM 4238 N N . ALA A 1 553 ? -1.154 -22.945 276.844 1.00 17.60 553 ALA A N 1
ATOM 4239 C CA . ALA A 1 553 ? -0.778 -21.531 276.905 1.00 17.81 553 ALA A CA 1
ATOM 4240 C C . ALA A 1 553 ? -1.743 -20.677 277.724 1.00 21.51 553 ALA A C 1
ATOM 4241 O O . ALA A 1 553 ? -1.270 -19.786 278.452 1.00 20.96 553 ALA A O 1
ATOM 4243 N N . PRO A 1 554 ? -3.070 -20.878 277.674 1.00 20.62 554 PRO A N 1
ATOM 4244 C CA . PRO A 1 554 ? -3.938 -20.081 278.560 1.00 18.71 554 PRO A CA 1
ATOM 4245 C C . PRO A 1 554 ? -3.661 -20.290 280.046 1.00 18.07 554 PRO A C 1
ATOM 4246 O O . PRO A 1 554 ? -3.653 -19.314 280.809 1.00 20.19 554 PRO A O 1
ATOM 4250 N N . LEU A 1 555 ? -3.484 -21.540 280.490 1.00 17.31 555 LEU A N 1
ATOM 4251 C CA . LEU A 1 555 ? -3.131 -21.767 281.893 1.00 18.90 555 LEU A CA 1
ATOM 4252 C C . LEU A 1 555 ? -1.795 -21.111 282.235 1.00 19.99 555 LEU A C 1
ATOM 4253 O O . LEU A 1 555 ? -1.663 -20.451 283.277 1.00 19.75 555 LEU A O 1
ATOM 4258 N N . VAL A 1 556 ? -0.794 -21.275 281.368 1.00 18.63 556 VAL A N 1
ATOM 4259 C CA . VAL A 1 556 ? 0.513 -20.656 281.607 1.00 18.79 556 VAL A CA 1
ATOM 4260 C C . VAL A 1 556 ? 0.361 -19.144 281.739 1.00 18.45 556 VAL A C 1
ATOM 4261 O O . VAL A 1 556 ? 0.902 -18.522 282.666 1.00 17.91 556 VAL A O 1
ATOM 4265 N N . THR A 1 557 ? -0.396 -18.535 280.815 1.00 17.77 557 THR A N 1
ATOM 4266 C CA . THR A 1 557 ? -0.667 -17.097 280.861 1.00 19.56 557 THR A CA 1
ATOM 4267 C C . THR A 1 557 ? -1.316 -16.705 282.180 1.00 18.41 557 THR A C 1
ATOM 4268 O O . THR A 1 557 ? -0.900 -15.733 282.827 1.00 20.00 557 THR A O 1
ATOM 4272 N N . ARG A 1 558 ? -2.329 -17.468 282.599 1.00 18.63 558 ARG A N 1
ATOM 4273 C CA . ARG A 1 558 ? -3.040 -17.168 283.840 1.00 20.46 558 ARG A CA 1
ATOM 4274 C C . ARG A 1 558 ? -2.105 -17.249 285.042 1.00 18.87 558 ARG A C 1
ATOM 4275 O O . ARG A 1 558 ? -2.131 -16.370 285.911 1.00 19.42 558 ARG A O 1
ATOM 4283 N N . LEU A 1 559 ? -1.256 -18.284 285.098 1.00 19.10 559 LEU A N 1
ATOM 4284 C CA . LEU A 1 559 ? -0.343 -18.425 286.234 1.00 16.90 559 LEU A CA 1
ATOM 4285 C C . LEU A 1 559 ? 0.630 -17.254 286.307 1.00 20.49 559 LEU A C 1
ATOM 4286 O O . LEU A 1 559 ? 0.928 -16.749 287.399 1.00 18.69 559 LEU A O 1
ATOM 4291 N N . ASN A 1 560 ? 1.152 -16.812 285.157 1.00 17.52 560 ASN A N 1
ATOM 4292 C CA . ASN A 1 560 ? 2.070 -15.680 285.179 1.00 18.71 560 ASN A CA 1
ATOM 4293 C C . ASN A 1 560 ? 1.364 -14.391 285.588 1.00 22.73 560 ASN A C 1
ATOM 4294 O O . ASN A 1 560 ? 1.955 -13.557 286.283 1.00 18.50 560 ASN A O 1
ATOM 4299 N N . THR A 1 561 ? 0.097 -14.218 285.203 1.00 18.79 561 THR A N 1
ATOM 4300 C CA . THR A 1 561 ? -0.636 -13.045 285.665 1.00 19.55 561 THR A CA 1
ATOM 4301 C C . THR A 1 561 ? -0.877 -13.102 287.173 1.00 18.01 561 THR A C 1
ATOM 4302 O O . THR A 1 561 ? -0.733 -12.085 287.870 1.00 19.77 561 THR A O 1
ATOM 4306 N N . ILE A 1 562 ? -1.232 -14.278 287.690 1.00 16.87 562 ILE A N 1
ATOM 4307 C CA . ILE A 1 562 ? -1.425 -14.432 289.133 1.00 19.87 562 ILE A CA 1
ATOM 4308 C C . ILE A 1 562 ? -0.147 -14.071 289.883 1.00 21.47 562 ILE A C 1
ATOM 4309 O O . ILE A 1 562 ? -0.184 -13.372 290.907 1.00 18.68 562 ILE A O 1
ATOM 4314 N N . ARG A 1 563 ? 1.004 -14.537 289.383 1.00 18.85 563 ARG A N 1
ATOM 4315 C CA . ARG A 1 563 ? 2.283 -14.189 290.002 1.00 20.86 563 ARG A CA 1
ATOM 4316 C C . ARG A 1 563 ? 2.533 -12.682 289.959 1.00 20.75 563 ARG A C 1
ATOM 4317 O O . ARG A 1 563 ? 3.021 -12.096 290.936 1.00 19.88 563 ARG A O 1
ATOM 4325 N N . ARG A 1 564 ? 2.206 -12.029 288.832 1.00 19.76 564 ARG A N 1
ATOM 4326 C CA . ARG A 1 564 ? 2.424 -10.592 288.722 1.00 18.48 564 ARG A CA 1
ATOM 4327 C C . ARG A 1 564 ? 1.486 -9.794 289.622 1.00 24.14 564 ARG A C 1
ATOM 4328 O O . ARG A 1 564 ? 1.789 -8.637 289.951 1.00 23.29 564 ARG A O 1
ATOM 4336 N N . GLU A 1 565 ? 0.371 -10.389 290.036 1.00 20.99 565 GLU A N 1
ATOM 4337 C CA . GLU A 1 565 ? -0.629 -9.695 290.837 1.00 22.18 565 GLU A CA 1
ATOM 4338 C C . GLU A 1 565 ? -0.513 -9.980 292.331 1.00 27.90 565 GLU A C 1
ATOM 4339 O O . GLU A 1 565 ? -1.152 -9.275 293.127 1.00 23.77 565 GLU A O 1
ATOM 4345 N N . ASN A 1 566 ? 0.283 -10.974 292.731 1.00 21.99 566 ASN A N 1
ATOM 4346 C CA . ASN A 1 566 ? 0.333 -11.423 294.124 1.00 21.22 566 ASN A CA 1
ATOM 4347 C C . ASN A 1 566 ? 1.770 -11.470 294.620 1.00 21.68 566 ASN A C 1
ATOM 4348 O O . ASN A 1 566 ? 2.503 -12.426 294.312 1.00 21.55 566 ASN A O 1
ATOM 4353 N N . PRO A 1 567 ? 2.197 -10.473 295.397 1.00 23.27 567 PRO A N 1
ATOM 4354 C CA . PRO A 1 567 ? 3.593 -10.430 295.874 1.00 22.66 567 PRO A CA 1
ATOM 4355 C C . PRO A 1 567 ? 4.048 -11.672 296.617 1.00 20.27 567 PRO A C 1
ATOM 4356 O O . PRO A 1 567 ? 5.254 -11.960 296.623 1.00 20.27 567 PRO A O 1
ATOM 4360 N N . ALA A 1 568 ? 3.131 -12.419 297.240 1.00 19.23 568 ALA A N 1
ATOM 4361 C CA . ALA A 1 568 ? 3.527 -13.642 297.932 1.00 20.73 568 ALA A CA 1
ATOM 4362 C C . ALA A 1 568 ? 4.173 -14.651 296.990 1.00 21.52 568 ALA A C 1
ATOM 4363 O O . ALA A 1 568 ? 4.985 -15.474 297.430 1.00 18.95 568 ALA A O 1
ATOM 4365 N N . LEU A 1 569 ? 3.827 -14.619 295.702 1.00 19.43 569 LEU A N 1
ATOM 4366 C CA . LEU A 1 569 ? 4.412 -15.557 294.756 1.00 20.86 569 LEU A CA 1
ATOM 4367 C C . LEU A 1 569 ? 5.724 -15.058 294.170 1.00 20.64 569 LEU A C 1
ATOM 4368 O O . LEU A 1 569 ? 6.353 -15.787 293.400 1.00 20.65 569 LEU A O 1
ATOM 4373 N N . ARG A 1 570 ? 6.159 -13.853 294.526 1.00 17.07 570 ARG A N 1
ATOM 4374 C CA . ARG A 1 570 ? 7.400 -13.302 294.008 1.00 19.90 570 ARG A CA 1
ATOM 4375 C C . ARG A 1 570 ? 8.536 -13.428 295.005 1.00 18.52 570 ARG A C 1
ATOM 4376 O O . ARG A 1 570 ? 9.572 -12.776 294.843 1.00 22.02 570 ARG A O 1
ATOM 4384 N N . GLN A 1 571 ? 8.357 -14.242 296.041 1.00 19.92 571 GLN A N 1
ATOM 4385 C CA . GLN A 1 571 ? 9.408 -14.520 297.009 1.00 19.33 571 GLN A CA 1
ATOM 4386 C C . GLN A 1 571 ? 9.461 -16.026 297.244 1.00 18.07 571 GLN A C 1
ATOM 4387 O O . GLN A 1 571 ? 8.605 -16.786 296.772 1.00 19.64 571 GLN A O 1
ATOM 4393 N N . LEU A 1 572 ? 10.495 -16.465 297.962 1.00 18.19 572 LEU A N 1
ATOM 4394 C CA . LEU A 1 572 ? 10.807 -17.882 298.146 1.00 18.15 572 LEU A CA 1
ATOM 4395 C C . LEU A 1 572 ? 10.656 -18.366 299.579 1.00 19.78 572 LEU A C 1
ATOM 4396 O O . LEU A 1 572 ? 10.130 -19.463 299.813 1.00 21.41 572 LEU A O 1
ATOM 4401 N N . ARG A 1 573 ? 11.106 -17.566 300.544 1.00 20.22 573 ARG A N 1
ATOM 4402 C CA . ARG A 1 573 ? 11.378 -18.084 301.880 1.00 17.48 573 ARG A CA 1
ATOM 4403 C C . ARG A 1 573 ? 10.120 -18.321 302.701 1.00 25.06 573 ARG A C 1
ATOM 4404 O O . ARG A 1 573 ? 10.124 -19.198 303.568 1.00 22.29 573 ARG A O 1
ATOM 4412 N N . ASP A 1 574 ? 9.051 -17.560 302.472 1.00 22.19 574 ASP A N 1
ATOM 4413 C CA . ASP A 1 574 ? 7.823 -17.738 303.246 1.00 22.00 574 ASP A CA 1
ATOM 4414 C C . ASP A 1 574 ? 6.930 -18.742 302.532 1.00 25.32 574 ASP A C 1
ATOM 4415 O O . ASP A 1 574 ? 6.312 -18.427 301.507 1.00 23.67 574 ASP A O 1
ATOM 4420 N N . LEU A 1 575 ? 6.855 -19.944 303.089 1.00 20.95 575 LEU A N 1
ATOM 4421 C CA . LEU A 1 575 ? 6.172 -21.069 302.476 1.00 22.86 575 LEU A CA 1
ATOM 4422 C C . LEU A 1 575 ? 5.818 -22.031 303.595 1.00 26.43 575 LEU A C 1
ATOM 4423 O O . LEU A 1 575 ? 6.690 -22.385 304.395 1.00 27.55 575 LEU A O 1
ATOM 4428 N N . HIS A 1 576 ? 4.557 -22.450 303.656 1.00 24.19 576 HIS A N 1
ATOM 4429 C CA . HIS A 1 576 ? 4.128 -23.392 304.684 1.00 26.11 576 HIS A CA 1
ATOM 4430 C C . HIS A 1 576 ? 3.201 -24.437 304.087 1.00 26.10 576 HIS A C 1
ATOM 4431 O O . HIS A 1 576 ? 2.265 -24.091 303.360 1.00 24.71 576 HIS A O 1
ATOM 4438 N N . PHE A 1 577 ? 3.464 -25.713 304.394 1.00 22.49 577 PHE A N 1
ATOM 4439 C CA . PHE A 1 577 ? 2.625 -26.812 303.930 1.00 22.13 577 PHE A CA 1
ATOM 4440 C C . PHE A 1 577 ? 1.561 -27.123 304.976 1.00 28.88 577 PHE A C 1
ATOM 4441 O O . PHE A 1 577 ? 1.874 -27.254 306.161 1.00 27.64 577 PHE A O 1
ATOM 4449 N N . HIS A 1 578 ? 0.306 -27.207 304.537 1.00 26.53 578 HIS A N 1
ATOM 4450 C CA . HIS A 1 578 ? -0.856 -27.523 305.364 1.00 27.73 578 HIS A CA 1
ATOM 4451 C C . HIS A 1 578 ? -1.276 -28.971 305.164 1.00 28.12 578 HIS A C 1
ATOM 4452 O O . HIS A 1 578 ? -1.286 -29.460 304.029 1.00 27.59 578 HIS A O 1
ATOM 4459 N N . PRO A 1 579 ? -1.625 -29.686 306.239 1.00 28.83 579 PRO A N 1
ATOM 4460 C CA . PRO A 1 579 ? -1.929 -31.117 306.101 1.00 26.87 579 PRO A CA 1
ATOM 4461 C C . PRO A 1 579 ? -3.268 -31.367 305.418 1.00 30.11 579 PRO A C 1
ATOM 4462 O O . PRO A 1 579 ? -4.242 -30.628 305.609 1.00 30.84 579 PRO A O 1
ATOM 4466 N N . THR A 1 580 ? -3.296 -32.417 304.597 1.00 27.03 580 THR A N 1
ATOM 4467 C CA . THR A 1 580 ? -4.516 -32.969 304.013 1.00 30.01 580 THR A CA 1
ATOM 4468 C C . THR A 1 580 ? -4.571 -34.447 304.361 1.00 28.45 580 THR A C 1
ATOM 4469 O O . THR A 1 580 ? -3.582 -35.037 304.797 1.00 28.00 580 THR A O 1
ATOM 4473 N N . ASP A 1 581 ? -5.727 -35.069 304.135 1.00 29.55 581 ASP A N 1
ATOM 4474 C CA . ASP A 1 581 ? -5.882 -36.481 304.459 1.00 30.82 581 ASP A CA 1
ATOM 4475 C C . ASP A 1 581 ? -5.838 -37.389 303.231 1.00 34.97 581 ASP A C 1
ATOM 4476 O O . ASP A 1 581 ? -6.311 -38.527 303.302 1.00 32.11 581 ASP A O 1
ATOM 4481 N N . LYS A 1 582 ? -5.277 -36.924 302.106 1.00 30.28 582 LYS A N 1
ATOM 4482 C CA . LYS A 1 582 ? -5.057 -37.784 300.945 1.00 32.51 582 LYS A CA 1
ATOM 4483 C C . LYS A 1 582 ? -3.635 -37.589 300.445 1.00 31.52 582 LYS A C 1
ATOM 4484 O O . LYS A 1 582 ? -3.199 -36.451 300.249 1.00 28.05 582 LYS A O 1
ATOM 4488 N N . GLU A 1 583 ? -2.918 -38.700 300.241 1.00 29.27 583 GLU A N 1
ATOM 4489 C CA . GLU A 1 583 ? -1.507 -38.607 299.865 1.00 30.95 583 GLU A CA 1
ATOM 4490 C C . GLU A 1 583 ? -1.316 -37.905 298.528 1.00 29.55 583 GLU A C 1
ATOM 4491 O O . GLU A 1 583 ? -0.251 -37.330 298.285 1.00 26.19 583 GLU A O 1
ATOM 4497 N N . GLU A 1 584 ? -2.324 -37.935 297.650 1.00 28.35 584 GLU A N 1
ATOM 4498 C CA . GLU A 1 584 ? -2.196 -37.295 296.342 1.00 28.45 584 GLU A CA 1
ATOM 4499 C C . GLU A 1 584 ? -2.509 -35.805 296.356 1.00 26.91 584 GLU A C 1
ATOM 4500 O O . GLU A 1 584 ? -2.331 -35.148 295.325 1.00 26.63 584 GLU A O 1
ATOM 4506 N N . VAL A 1 585 ? -2.981 -35.250 297.470 1.00 27.44 585 VAL A N 1
ATOM 4507 C CA . VAL A 1 585 ? -3.397 -33.850 297.522 1.00 27.09 585 VAL A CA 1
ATOM 4508 C C . VAL A 1 585 ? -2.460 -33.092 298.450 1.00 26.35 585 VAL A C 1
ATOM 4509 O O . VAL A 1 585 ? -2.365 -33.398 299.649 1.00 27.41 585 VAL A O 1
ATOM 4513 N N . ILE A 1 586 ? -1.760 -32.098 297.893 1.00 22.56 586 ILE A N 1
ATOM 4514 C CA . ILE A 1 586 ? -0.817 -31.278 298.639 1.00 22.63 586 ILE A CA 1
ATOM 4515 C C . ILE A 1 586 ? -1.408 -29.877 298.773 1.00 23.56 586 ILE A C 1
ATOM 4516 O O . ILE A 1 586 ? -2.175 -29.428 297.915 1.00 23.64 586 ILE A O 1
ATOM 4521 N N . ALA A 1 587 ? -1.091 -29.199 299.885 1.00 21.73 587 ALA A N 1
ATOM 4522 C CA . ALA A 1 587 ? -1.592 -27.853 300.145 1.00 21.66 587 ALA A CA 1
ATOM 4523 C C . ALA A 1 587 ? -0.499 -27.008 300.787 1.00 21.77 587 ALA A C 1
ATOM 4524 O O . ALA A 1 587 ? 0.261 -27.501 301.624 1.00 24.20 587 ALA A O 1
ATOM 4526 N N . TYR A 1 588 ? -0.414 -25.737 300.387 1.00 21.46 588 TYR A N 1
ATOM 4527 C CA . TYR A 1 588 ? 0.630 -24.861 300.909 1.00 23.46 588 TYR A CA 1
ATOM 4528 C C . TYR A 1 588 ? 0.204 -23.407 300.753 1.00 22.23 588 TYR A C 1
ATOM 4529 O O . TYR A 1 588 ? -0.625 -23.063 299.900 1.00 23.69 588 TYR A O 1
ATOM 4538 N N . SER A 1 589 ? 0.771 -22.552 301.596 1.00 23.76 589 SER A N 1
ATOM 4539 C CA . SER A 1 589 ? 0.490 -21.132 301.505 1.00 23.36 589 SER A CA 1
ATOM 4540 C C . SER A 1 589 ? 1.786 -20.340 301.496 1.00 22.00 589 SER A C 1
ATOM 4541 O O . SER A 1 589 ? 2.810 -20.786 302.016 1.00 24.15 589 SER A O 1
ATOM 4544 N N . LYS A 1 590 ? 1.720 -19.159 300.886 1.00 20.21 590 LYS A N 1
ATOM 4545 C CA . LYS A 1 590 ? 2.827 -18.215 300.845 1.00 20.64 590 LYS A CA 1
ATOM 4546 C C . LYS A 1 590 ? 2.278 -16.832 301.142 1.00 24.21 590 LYS A C 1
ATOM 4547 O O . LYS A 1 590 ? 1.160 -16.498 300.730 1.00 22.89 590 LYS A O 1
ATOM 4553 N N . ARG A 1 591 ? 3.059 -16.042 301.879 1.00 21.58 591 ARG A N 1
ATOM 4554 C CA . ARG A 1 591 ? 2.646 -14.717 302.320 1.00 24.32 591 ARG A CA 1
ATOM 4555 C C . ARG A 1 591 ? 3.736 -13.704 302.040 1.00 23.58 591 ARG A C 1
ATOM 4556 O O . ARG A 1 591 ? 4.924 -14.018 302.128 1.00 26.10 591 ARG A O 1
ATOM 4564 N N . GLN A 1 592 ? 3.324 -12.487 301.693 1.00 21.66 592 GLN A N 1
ATOM 4565 C CA . GLN A 1 592 ? 4.240 -11.354 301.607 1.00 23.24 592 GLN A CA 1
ATOM 4566 C C . GLN A 1 592 ? 3.433 -10.137 302.031 1.00 28.02 592 GLN A C 1
ATOM 4567 O O . GLN A 1 592 ? 2.481 -9.759 301.342 1.00 25.21 592 GLN A O 1
ATOM 4573 N N . GLY A 1 593 ? 3.777 -9.552 303.174 1.00 27.19 593 GLY A N 1
ATOM 4574 C CA . GLY A 1 593 ? 2.953 -8.464 303.686 1.00 29.46 593 GLY A CA 1
ATOM 4575 C C . GLY A 1 593 ? 1.522 -8.929 303.867 1.00 24.71 593 GLY A C 1
ATOM 4576 O O . GLY A 1 593 ? 1.257 -10.009 304.406 1.00 27.19 593 GLY A O 1
ATOM 4577 N N . SER A 1 594 ? 0.579 -8.124 303.380 1.00 26.73 594 SER A N 1
ATOM 4578 C CA . SER A 1 594 ? -0.837 -8.439 303.514 1.00 29.83 594 SER A CA 1
ATOM 4579 C C . SER A 1 594 ? -1.353 -9.402 302.445 1.00 33.22 594 SER A C 1
ATOM 4580 O O . SER A 1 594 ? -2.540 -9.747 302.471 1.00 28.13 594 SER A O 1
ATOM 4583 N N . ASN A 1 595 ? -0.493 -9.878 301.543 1.00 27.27 595 ASN A N 1
ATOM 4584 C CA . ASN A 1 595 ? -0.888 -10.799 300.480 1.00 25.63 595 ASN A CA 1
ATOM 4585 C C . ASN A 1 595 ? -0.658 -12.239 300.917 1.00 24.28 595 ASN A C 1
ATOM 4586 O O . ASN A 1 595 ? 0.450 -12.596 301.328 1.00 25.33 595 ASN A O 1
ATOM 4591 N N . THR A 1 596 ? -1.702 -13.063 300.828 1.00 23.33 596 THR A N 1
ATOM 4592 C CA . THR A 1 596 ? -1.626 -14.488 301.147 1.00 23.04 596 THR A CA 1
ATOM 4593 C C . THR A 1 596 ? -2.180 -15.289 299.977 1.00 27.67 596 THR A C 1
ATOM 4594 O O . THR A 1 596 ? -3.285 -15.010 299.502 1.00 27.93 596 THR A O 1
ATOM 4598 N N . VAL A 1 597 ? -1.428 -16.286 299.519 1.00 23.39 597 VAL A N 1
ATOM 4599 C CA . VAL A 1 597 ? -1.882 -17.185 298.464 1.00 23.33 597 VAL A CA 1
ATOM 4600 C C . VAL A 1 597 ? -1.910 -18.598 299.026 1.00 24.72 597 VAL A C 1
ATOM 4601 O O . VAL A 1 597 ? -0.944 -19.040 299.662 1.00 23.69 597 VAL A O 1
ATOM 4605 N N . LEU A 1 598 ? -3.023 -19.294 298.806 1.00 21.68 598 LEU A N 1
ATOM 4606 C CA . LEU A 1 598 ? -3.224 -20.652 299.294 1.00 22.13 598 LEU A CA 1
ATOM 4607 C C . LEU A 1 598 ? -3.475 -21.556 298.094 1.00 24.34 598 LEU A C 1
ATOM 4608 O O . LEU A 1 598 ? -4.385 -21.296 297.297 1.00 24.14 598 LEU A O 1
ATOM 4613 N N . VAL A 1 599 ? -2.675 -22.610 297.965 1.00 20.93 599 VAL A N 1
ATOM 4614 C CA . VAL A 1 599 ? -2.713 -23.494 296.802 1.00 23.03 599 VAL A CA 1
ATOM 4615 C C . VAL A 1 599 ? -3.013 -24.913 297.265 1.00 22.64 599 VAL A C 1
ATOM 4616 O O . VAL A 1 599 ? -2.404 -25.399 298.224 1.00 23.18 599 VAL A O 1
ATOM 4620 N N . VAL A 1 600 ? -3.929 -25.585 296.567 1.00 22.23 600 VAL A N 1
ATOM 4621 C CA . VAL A 1 600 ? -4.214 -27.000 296.769 1.00 20.75 600 VAL A CA 1
ATOM 4622 C C . VAL A 1 600 ? -4.080 -27.684 295.414 1.00 24.48 600 VAL A C 1
ATOM 4623 O O . VAL A 1 600 ? -4.742 -27.278 294.460 1.00 24.88 600 VAL A O 1
ATOM 4627 N N . VAL A 1 601 ? -3.236 -28.718 295.324 1.00 24.61 601 VAL A N 1
ATOM 4628 C CA . VAL A 1 601 ? -2.954 -29.383 294.053 1.00 22.59 601 VAL A CA 1
ATOM 4629 C C . VAL A 1 601 ? -3.240 -30.870 294.164 1.00 24.75 601 VAL A C 1
ATOM 4630 O O . VAL A 1 601 ? -2.820 -31.526 295.123 1.00 23.02 601 VAL A O 1
ATOM 4634 N N . ASN A 1 602 ? -3.922 -31.412 293.157 1.00 23.24 602 ASN A N 1
ATOM 4635 C CA . ASN A 1 602 ? -4.085 -32.855 293.035 1.00 21.74 602 ASN A CA 1
ATOM 4636 C C . ASN A 1 602 ? -2.941 -33.378 292.165 1.00 24.28 602 ASN A C 1
ATOM 4637 O O . ASN A 1 602 ? -2.889 -33.100 290.961 1.00 24.34 602 ASN A O 1
ATOM 4642 N N . LEU A 1 603 ? -2.014 -34.122 292.774 1.00 23.79 603 LEU A N 1
ATOM 4643 C CA . LEU A 1 603 ? -0.852 -34.636 292.051 1.00 26.64 603 LEU A CA 1
ATOM 4644 C C . LEU A 1 603 ? -1.179 -35.847 291.187 1.00 29.29 603 LEU A C 1
ATOM 4645 O O . LEU A 1 603 ? -0.332 -36.274 290.394 1.00 28.86 603 LEU A O 1
ATOM 4650 N N . ASP A 1 604 ? -2.377 -36.402 291.321 1.00 25.96 604 ASP A N 1
ATOM 4651 C CA . ASP A 1 604 ? -2.802 -37.545 290.529 1.00 28.50 604 ASP A CA 1
ATOM 4652 C C . ASP A 1 604 ? -3.318 -37.040 289.184 1.00 24.39 604 ASP A C 1
ATOM 4653 O O . ASP A 1 604 ? -4.327 -36.326 289.131 1.00 27.69 604 ASP A O 1
ATOM 4658 N N . PRO A 1 605 ? -2.630 -37.351 288.083 1.00 27.10 605 PRO A N 1
ATOM 4659 C CA . PRO A 1 605 ? -3.077 -36.879 286.765 1.00 28.31 605 PRO A CA 1
ATOM 4660 C C . PRO A 1 605 ? -4.177 -37.720 286.146 1.00 29.34 605 PRO A C 1
ATOM 4661 O O . PRO A 1 605 ? -4.651 -37.381 285.054 1.00 26.89 605 PRO A O 1
ATOM 4665 N N . ARG A 1 606 ? -4.566 -38.816 286.788 1.00 29.99 606 ARG A N 1
ATOM 4666 C CA . ARG A 1 606 ? -5.485 -39.773 286.191 1.00 33.91 606 ARG A CA 1
ATOM 4667 C C . ARG A 1 606 ? -6.806 -39.912 286.929 1.00 33.53 606 ARG A C 1
ATOM 4668 O O . ARG A 1 606 ? -7.815 -40.192 286.285 1.00 37.52 606 ARG A O 1
ATOM 4672 N N . HIS A 1 607 ? -6.847 -39.694 288.241 1.00 30.52 607 HIS A N 1
ATOM 4673 C CA . HIS A 1 607 ? -8.083 -39.882 288.991 1.00 34.37 607 HIS A CA 1
ATOM 4674 C C . HIS A 1 607 ? -8.453 -38.635 289.775 1.00 30.66 607 HIS A C 1
ATOM 4675 O O . HIS A 1 607 ? -7.588 -37.943 290.318 1.00 28.18 607 HIS A O 1
ATOM 4682 N N . THR A 1 608 ? -9.755 -38.359 289.813 1.00 28.97 608 THR A N 1
ATOM 4683 C CA . THR A 1 608 ? -10.311 -37.354 290.707 1.00 30.29 608 THR A CA 1
ATOM 4684 C C . THR A 1 608 ? -9.963 -37.674 292.155 1.00 34.05 608 THR A C 1
ATOM 4685 O O . THR A 1 608 ? -9.960 -38.837 292.563 1.00 33.83 608 THR A O 1
ATOM 4689 N N . GLN A 1 609 ? -9.658 -36.639 292.936 1.00 28.83 609 GLN A N 1
ATOM 4690 C CA . GLN A 1 609 ? -9.274 -36.838 294.324 1.00 29.74 609 GLN A CA 1
ATOM 4691 C C . GLN A 1 609 ? -10.065 -35.891 295.207 1.00 34.33 609 GLN A C 1
ATOM 4692 O O . GLN A 1 609 ? -10.188 -34.700 294.900 1.00 30.61 609 GLN A O 1
ATOM 4698 N N . GLU A 1 610 ? -10.625 -36.440 296.284 1.00 36.17 610 GLU A N 1
ATOM 4699 C CA . GLU A 1 610 ? -11.347 -35.691 297.299 1.00 36.53 610 GLU A CA 1
ATOM 4700 C C . GLU A 1 610 ? -10.521 -35.707 298.577 1.00 32.44 610 GLU A C 1
ATOM 4701 O O . GLU A 1 610 ? -9.924 -36.729 298.920 1.00 35.93 610 GLU A O 1
ATOM 4704 N N . ALA A 1 611 ? -10.478 -34.580 299.276 1.00 32.99 611 ALA A N 1
ATOM 4705 C CA . ALA A 1 611 ? -9.684 -34.526 300.495 1.00 36.23 611 ALA A CA 1
ATOM 4706 C C . ALA A 1 611 ? -10.206 -33.419 301.391 1.00 32.43 611 ALA A C 1
ATOM 4707 O O . ALA A 1 611 ? -10.841 -32.464 300.933 1.00 34.98 611 ALA A O 1
ATOM 4709 N N . THR A 1 612 ? -9.910 -33.552 302.679 1.00 31.66 612 THR A N 1
ATOM 4710 C CA . THR A 1 612 ? -10.078 -32.462 303.624 1.00 32.42 612 THR A CA 1
ATOM 4711 C C . THR A 1 612 ? -8.727 -31.797 303.842 1.00 32.44 612 THR A C 1
ATOM 4712 O O . THR A 1 612 ? -7.754 -32.457 304.228 1.00 31.26 612 THR A O 1
ATOM 4716 N N . VAL A 1 613 ? -8.666 -30.501 303.588 1.00 32.09 613 VAL A N 1
ATOM 4717 C CA . VAL A 1 613 ? -7.475 -29.711 303.846 1.00 30.73 613 VAL A CA 1
ATOM 4718 C C . VAL A 1 613 ? -7.667 -29.047 305.199 1.00 30.86 613 VAL A C 1
ATOM 4719 O O . VAL A 1 613 ? -8.604 -28.261 305.376 1.00 32.55 613 VAL A O 1
ATOM 4723 N N . SER A 1 614 ? -6.796 -29.369 306.160 1.00 31.96 614 SER A N 1
ATOM 4724 C CA . SER A 1 614 ? -6.873 -28.804 307.512 1.00 33.00 614 SER A CA 1
ATOM 4725 C C . SER A 1 614 ? -5.813 -27.718 307.655 1.00 31.83 614 SER A C 1
ATOM 4726 O O . SER A 1 614 ? -4.635 -28.008 307.874 1.00 32.35 614 SER A O 1
ATOM 4729 N N . LEU A 1 615 ? -6.241 -26.462 307.557 1.00 30.77 615 LEU A N 1
ATOM 4730 C CA . LEU A 1 615 ? -5.319 -25.337 307.539 1.00 31.24 615 LEU A CA 1
ATOM 4731 C C . LEU A 1 615 ? -4.753 -25.038 308.925 1.00 36.69 615 LEU A C 1
ATOM 4732 O O . LEU A 1 615 ? -5.481 -25.018 309.921 1.00 33.47 615 LEU A O 1
ATOM 4737 N N . ASP A 1 616 ? -3.443 -24.790 308.978 1.00 32.35 616 ASP A N 1
ATOM 4738 C CA . ASP A 1 616 ? -2.804 -24.227 310.168 1.00 34.71 616 ASP A CA 1
ATOM 4739 C C . ASP A 1 616 ? -3.093 -22.729 310.195 1.00 36.44 616 ASP A C 1
ATOM 4740 O O . ASP A 1 616 ? -2.319 -21.908 309.693 1.00 31.17 616 ASP A O 1
ATOM 4745 N N . MET A 1 617 ? -4.251 -22.386 310.769 1.00 31.02 617 MET A N 1
ATOM 4746 C CA . MET A 1 617 ? -4.743 -21.007 310.846 1.00 31.96 617 MET A CA 1
ATOM 4747 C C . MET A 1 617 ? -3.714 -19.971 311.282 1.00 35.17 617 MET A C 1
ATOM 4748 O O . MET A 1 617 ? -3.616 -18.927 310.618 1.00 37.01 617 MET A O 1
ATOM 4753 N N . PRO A 1 618 ? -2.955 -20.149 312.369 1.00 37.70 618 PRO A N 1
ATOM 4754 C CA . PRO A 1 618 ? -2.005 -19.084 312.737 1.00 38.18 618 PRO A CA 1
ATOM 4755 C C . PRO A 1 618 ? -0.934 -18.850 311.681 1.00 39.21 618 PRO A C 1
ATOM 4756 O O . PRO A 1 618 ? -0.482 -17.710 311.520 1.00 39.37 618 PRO A O 1
ATOM 4760 N N . GLN A 1 619 ? -0.532 -19.885 310.935 1.00 39.67 619 GLN A N 1
ATOM 4761 C CA . GLN A 1 619 ? 0.391 -19.680 309.821 1.00 39.00 619 GLN A CA 1
ATOM 4762 C C . GLN A 1 619 ? -0.221 -18.830 308.715 1.00 40.91 619 GLN A C 1
ATOM 4763 O O . GLN A 1 619 ? 0.515 -18.307 307.869 1.00 42.09 619 GLN A O 1
ATOM 4769 N N . LEU A 1 620 ? -1.544 -18.693 308.691 1.00 35.96 620 LEU A N 1
ATOM 4770 C CA . LEU A 1 620 ? -2.219 -17.767 307.794 1.00 34.36 620 LEU A CA 1
ATOM 4771 C C . LEU A 1 620 ? -2.460 -16.411 308.440 1.00 43.07 620 LEU A C 1
ATOM 4772 O O . LEU A 1 620 ? -3.098 -15.548 307.824 1.00 43.86 620 LEU A O 1
ATOM 4777 N N . GLY A 1 621 ? -1.981 -16.210 309.665 1.00 43.72 621 GLY A N 1
ATOM 4778 C CA . GLY A 1 621 ? -2.272 -14.995 310.398 1.00 47.29 621 GLY A CA 1
ATOM 4779 C C . GLY A 1 621 ? -3.668 -14.932 310.972 1.00 47.46 621 GLY A C 1
ATOM 4780 O O . GLY A 1 621 ? -4.143 -13.842 311.307 1.00 46.27 621 GLY A O 1
ATOM 4781 N N . LEU A 1 622 ? -4.337 -16.072 311.111 1.00 45.87 622 LEU A N 1
ATOM 4782 C CA . LEU A 1 622 ? -5.744 -16.121 311.472 1.00 43.88 622 LEU A CA 1
ATOM 4783 C C . LEU A 1 622 ? -5.914 -16.936 312.744 1.00 45.38 622 LEU A C 1
ATOM 4784 O O . LEU A 1 622 ? -5.113 -17.828 313.035 1.00 44.13 622 LEU A O 1
ATOM 4789 N N . ASP A 1 623 ? -6.963 -16.630 313.502 1.00 47.61 623 ASP A N 1
ATOM 4790 C CA . ASP A 1 623 ? -7.304 -17.481 314.629 1.00 45.51 623 ASP A CA 1
ATOM 4791 C C . ASP A 1 623 ? -8.159 -18.656 314.164 1.00 44.43 623 ASP A C 1
ATOM 4792 O O . ASP A 1 623 ? -8.774 -18.626 313.095 1.00 43.02 623 ASP A O 1
ATOM 4797 N N . TRP A 1 624 ? -8.206 -19.695 315.000 1.00 39.34 624 TRP A N 1
ATOM 4798 C CA . TRP A 1 624 ? -8.746 -20.977 314.556 1.00 42.30 624 TRP A CA 1
ATOM 4799 C C . TRP A 1 624 ? -10.221 -20.900 314.186 1.00 46.13 624 TRP A C 1
ATOM 4800 O O . TRP A 1 624 ? -10.695 -21.713 313.383 1.00 47.51 624 TRP A O 1
ATOM 4811 N N . HIS A 1 625 ? -10.965 -19.951 314.759 1.00 43.73 625 HIS A N 1
ATOM 4812 C CA . HIS A 1 625 ? -12.398 -19.821 314.511 1.00 45.26 625 HIS A CA 1
ATOM 4813 C C . HIS A 1 625 ? -12.728 -18.878 313.356 1.00 47.14 625 HIS A C 1
ATOM 4814 O O . HIS A 1 625 ? -13.904 -18.752 312.994 1.00 44.53 625 HIS A O 1
ATOM 4821 N N . GLU A 1 626 ? -11.734 -18.200 312.788 1.00 44.44 626 GLU A N 1
ATOM 4822 C CA . GLU A 1 626 ? -12.009 -17.253 311.724 1.00 43.81 626 GLU A CA 1
ATOM 4823 C C . GLU A 1 626 ? -12.342 -17.984 310.427 1.00 43.54 626 GLU A C 1
ATOM 4824 O O . GLU A 1 626 ? -12.021 -19.160 310.235 1.00 40.89 626 GLU A O 1
ATOM 4830 N N . SER A 1 627 ? -13.021 -17.274 309.540 1.00 44.81 627 SER A N 1
ATOM 4831 C CA . SER A 1 627 ? -13.269 -17.790 308.208 1.00 46.07 627 SER A CA 1
ATOM 4832 C C . SER A 1 627 ? -12.151 -17.339 307.274 1.00 45.67 627 SER A C 1
ATOM 4833 O O . SER A 1 627 ? -11.418 -16.386 307.553 1.00 44.59 627 SER A O 1
ATOM 4836 N N . VAL A 1 628 ? -12.007 -18.060 306.168 1.00 44.45 628 VAL A N 1
ATOM 4837 C CA . VAL A 1 628 ? -10.974 -17.742 305.188 1.00 43.03 628 VAL A CA 1
ATOM 4838 C C . VAL A 1 628 ? -11.663 -17.451 303.861 1.00 39.66 628 VAL A C 1
ATOM 4839 O O . VAL A 1 628 ? -11.840 -18.370 303.048 1.00 39.62 628 VAL A O 1
ATOM 4843 N N . PRO A 1 629 ? -12.092 -16.212 303.609 1.00 38.97 629 PRO A N 1
ATOM 4844 C CA . PRO A 1 629 ? -12.665 -15.882 302.294 1.00 38.71 629 PRO A CA 1
ATOM 4845 C C . PRO A 1 629 ? -11.568 -15.951 301.244 1.00 37.59 629 PRO A C 1
ATOM 4846 O O . PRO A 1 629 ? -10.540 -15.284 301.377 1.00 35.66 629 PRO A O 1
ATOM 4850 N N . VAL A 1 630 ? -11.778 -16.767 300.206 1.00 35.63 630 VAL A N 1
ATOM 4851 C CA . VAL A 1 630 ? -10.776 -16.946 299.159 1.00 34.20 630 VAL A CA 1
ATOM 4852 C C . VAL A 1 630 ? -11.418 -16.792 297.787 1.00 37.09 630 VAL A C 1
ATOM 4853 O O . VAL A 1 630 ? -12.601 -17.089 297.592 1.00 35.72 630 VAL A O 1
ATOM 4857 N N . ARG A 1 631 ? -10.624 -16.331 296.825 1.00 32.70 631 ARG A N 1
ATOM 4858 C CA . ARG A 1 631 ? -11.018 -16.357 295.421 1.00 31.35 631 ARG A CA 1
ATOM 4859 C C . ARG A 1 631 ? -10.043 -17.269 294.692 1.00 33.97 631 ARG A C 1
ATOM 4860 O O . ARG A 1 631 ? -8.826 -17.081 294.796 1.00 29.80 631 ARG A O 1
ATOM 4868 N N . ASP A 1 632 ? -10.575 -18.274 293.997 1.00 30.16 632 ASP A N 1
ATOM 4869 C CA . ASP A 1 632 ? -9.762 -19.158 293.165 1.00 31.27 632 ASP A CA 1
ATOM 4870 C C . ASP A 1 632 ? -9.398 -18.393 291.896 1.00 34.09 632 ASP A C 1
ATOM 4871 O O . ASP A 1 632 ? -10.260 -18.130 291.050 1.00 31.16 632 ASP A O 1
ATOM 4876 N N . GLU A 1 633 ? -8.124 -18.011 291.771 1.00 28.71 633 GLU A N 1
ATOM 4877 C CA . GLU A 1 633 ? -7.695 -17.210 290.631 1.00 27.80 633 GLU A CA 1
ATOM 4878 C C . GLU A 1 633 ? -7.716 -17.987 289.320 1.00 27.80 633 GLU A C 1
ATOM 4879 O O . GLU A 1 633 ? -7.642 -17.372 288.248 1.00 28.92 633 GLU A O 1
ATOM 4885 N N . LEU A 1 634 ? -7.806 -19.315 289.370 1.00 28.31 634 LEU A N 1
ATOM 4886 C CA . LEU A 1 634 ? -7.911 -20.072 288.128 1.00 31.43 634 LEU A CA 1
ATOM 4887 C C . LEU A 1 634 ? -9.307 -19.990 287.518 1.00 33.63 634 LEU A C 1
ATOM 4888 O O . LEU A 1 634 ? -9.447 -20.094 286.294 1.00 34.18 634 LEU A O 1
ATOM 4893 N N . THR A 1 635 ? -10.343 -19.794 288.339 1.00 34.84 635 THR A N 1
ATOM 4894 C CA . THR A 1 635 ? -11.725 -19.820 287.866 1.00 34.85 635 THR A CA 1
ATOM 4895 C C . THR A 1 635 ? -12.525 -18.559 288.159 1.00 35.63 635 THR A C 1
ATOM 4896 O O . THR A 1 635 ? -13.602 -18.393 287.581 1.00 35.60 635 THR A O 1
ATOM 4900 N N . GLY A 1 636 ? -12.057 -17.685 289.046 1.00 30.47 636 GLY A N 1
ATOM 4901 C CA . GLY A 1 636 ? -12.842 -16.553 289.494 1.00 33.40 636 GLY A CA 1
ATOM 4902 C C . GLY A 1 636 ? -13.887 -16.855 290.555 1.00 34.58 636 GLY A C 1
ATOM 4903 O O . GLY A 1 636 ? -14.523 -15.920 291.056 1.00 35.96 636 GLY A O 1
ATOM 4904 N N . GLU A 1 637 ? -14.089 -18.118 290.916 1.00 35.24 637 GLU A N 1
ATOM 4905 C CA . GLU A 1 637 ? -15.054 -18.451 291.952 1.00 36.94 637 GLU A CA 1
ATOM 4906 C C . GLU A 1 637 ? -14.549 -18.031 293.329 1.00 41.25 637 GLU A C 1
ATOM 4907 O O . GLU A 1 637 ? -13.345 -17.988 293.589 1.00 36.89 637 GLU A O 1
ATOM 4913 N N . THR A 1 638 ? -15.495 -17.736 294.219 1.00 39.86 638 THR A N 1
ATOM 4914 C CA . THR A 1 638 ? -15.219 -17.386 295.605 1.00 38.44 638 THR A CA 1
ATOM 4915 C C . THR A 1 638 ? -15.680 -18.520 296.517 1.00 45.83 638 THR A C 1
ATOM 4916 O O . THR A 1 638 ? -16.710 -19.156 296.263 1.00 44.40 638 THR A O 1
ATOM 4920 N N . TYR A 1 639 ? -14.897 -18.793 297.562 1.00 39.50 639 TYR A N 1
ATOM 4921 C CA . TYR A 1 639 ? -15.247 -19.785 298.567 1.00 39.07 639 TYR A CA 1
ATOM 4922 C C . TYR A 1 639 ? -15.180 -19.157 299.952 1.00 44.02 639 TYR A C 1
ATOM 4923 O O . TYR A 1 639 ? -14.402 -18.231 300.203 1.00 41.90 639 TYR A O 1
ATOM 4932 N N . HIS A 1 640 ? -16.023 -19.664 300.844 1.00 44.77 640 HIS A N 1
ATOM 4933 C CA . HIS A 1 640 ? -15.987 -19.322 302.262 1.00 47.27 640 HIS A CA 1
ATOM 4934 C C . HIS A 1 640 ? -15.319 -20.492 302.976 1.00 47.22 640 HIS A C 1
ATOM 4935 O O . HIS A 1 640 ? -15.976 -21.432 303.419 1.00 51.01 640 HIS A O 1
ATOM 4942 N N . TRP A 1 641 ? -13.998 -20.440 303.072 1.00 43.60 641 TRP A N 1
ATOM 4943 C CA . TRP A 1 641 ? -13.265 -21.520 303.709 1.00 43.28 641 TRP A CA 1
ATOM 4944 C C . TRP A 1 641 ? -13.055 -21.231 305.195 1.00 45.35 641 TRP A C 1
ATOM 4945 O O . TRP A 1 641 ? -13.283 -20.122 305.687 1.00 44.72 641 TRP A O 1
ATOM 4956 N N . GLY A 1 642 ? -12.634 -22.267 305.915 1.00 45.51 642 GLY A N 1
ATOM 4957 C CA . GLY A 1 642 ? -12.317 -22.151 307.322 1.00 44.61 642 GLY A CA 1
ATOM 4958 C C . GLY A 1 642 ? -11.117 -23.005 307.663 1.00 46.97 642 GLY A C 1
ATOM 4959 O O . GLY A 1 642 ? -10.235 -23.197 306.820 1.00 44.57 642 GLY A O 1
ATOM 4960 N N . ARG A 1 643 ? -11.084 -23.544 308.885 1.00 42.07 643 ARG A N 1
ATOM 4961 C CA . ARG A 1 643 ? -9.955 -24.357 309.323 1.00 40.08 643 ARG A CA 1
ATOM 4962 C C . ARG A 1 643 ? -9.915 -25.734 308.663 1.00 42.81 643 ARG A C 1
ATOM 4963 O O . ARG A 1 643 ? -8.836 -26.330 308.585 1.00 44.84 643 ARG A O 1
ATOM 4971 N N . ALA A 1 644 ? -11.048 -26.262 308.197 1.00 39.56 644 ALA A N 1
ATOM 4972 C CA . ALA A 1 644 ? -11.080 -27.571 307.551 1.00 37.95 644 ALA A CA 1
ATOM 4973 C C . ALA A 1 644 ? -12.019 -27.508 306.356 1.00 45.29 644 ALA A C 1
ATOM 4974 O O . ALA A 1 644 ? -13.201 -27.190 306.519 1.00 41.31 644 ALA A O 1
ATOM 4976 N N . ASN A 1 645 ? -11.507 -27.835 305.164 1.00 38.06 645 ASN A N 1
ATOM 4977 C CA . ASN A 1 645 ? -12.213 -27.586 303.912 1.00 38.75 645 ASN A CA 1
ATOM 4978 C C . ASN A 1 645 ? -12.173 -28.813 303.013 1.00 36.07 645 ASN A C 1
ATOM 4979 O O . ASN A 1 645 ? -11.103 -29.379 302.773 1.00 36.36 645 ASN A O 1
ATOM 4984 N N . TYR A 1 646 ? -13.341 -29.209 302.510 1.00 35.92 646 TYR A N 1
ATOM 4985 C CA . TYR A 1 646 ? -13.439 -30.309 301.561 1.00 35.76 646 TYR A CA 1
ATOM 4986 C C . TYR A 1 646 ? -13.128 -29.798 300.158 1.00 33.85 646 TYR A C 1
ATOM 4987 O O . TYR A 1 646 ? -13.644 -28.758 299.735 1.00 33.03 646 TYR A O 1
ATOM 4996 N N . VAL A 1 647 ? -12.272 -30.519 299.442 1.00 35.36 647 VAL A N 1
ATOM 4997 C CA . VAL A 1 647 ? -11.938 -30.172 298.070 1.00 30.68 647 VAL A CA 1
ATOM 4998 C C . VAL A 1 647 ? -12.171 -31.396 297.211 1.00 32.62 647 VAL A C 1
ATOM 4999 O O . VAL A 1 647 ? -12.056 -32.534 297.673 1.00 33.07 647 VAL A O 1
ATOM 5003 N N . ARG A 1 648 ? -12.486 -31.157 295.944 1.00 30.06 648 ARG A N 1
ATOM 5004 C CA . ARG A 1 648 ? -12.642 -32.232 294.977 1.00 30.59 648 ARG A CA 1
ATOM 5005 C C . ARG A 1 648 ? -12.016 -31.751 293.679 1.00 30.87 648 ARG A C 1
ATOM 5006 O O . ARG A 1 648 ? -12.470 -30.757 293.112 1.00 31.43 648 ARG A O 1
ATOM 5014 N N . LEU A 1 649 ? -10.958 -32.423 293.232 1.00 32.34 649 LEU A N 1
ATOM 5015 C CA . LEU A 1 649 ? -10.147 -31.949 292.112 1.00 30.60 649 LEU A CA 1
ATOM 5016 C C . LEU A 1 649 ? -10.115 -33.016 291.026 1.00 30.04 649 LEU A C 1
ATOM 5017 O O . LEU A 1 649 ? -9.727 -34.163 291.281 1.00 29.33 649 LEU A O 1
ATOM 5022 N N . GLU A 1 650 ? -10.509 -32.630 289.812 1.00 29.45 650 GLU A N 1
ATOM 5023 C CA . GLU A 1 650 ? -10.725 -33.571 288.725 1.00 31.25 650 GLU A CA 1
ATOM 5024 C C . GLU A 1 650 ? -9.725 -33.315 287.605 1.00 28.17 650 GLU A C 1
ATOM 5025 O O . GLU A 1 650 ? -9.741 -32.223 287.011 1.00 28.34 650 GLU A O 1
ATOM 5031 N N . PRO A 1 651 ? -8.867 -34.278 287.273 1.00 28.81 651 PRO A N 1
ATOM 5032 C CA . PRO A 1 651 ? -7.823 -34.030 286.269 1.00 27.17 651 PRO A CA 1
ATOM 5033 C C . PRO A 1 651 ? -8.416 -33.648 284.920 1.00 31.59 651 PRO A C 1
ATOM 5034 O O . PRO A 1 651 ? -9.412 -34.219 284.469 1.00 31.28 651 PRO A O 1
ATOM 5038 N N . GLY A 1 652 ? -7.788 -32.674 284.270 1.00 30.69 652 GLY A N 1
ATOM 5039 C CA . GLY A 1 652 ? -8.285 -32.144 283.025 1.00 29.92 652 GLY A CA 1
ATOM 5040 C C . GLY A 1 652 ? -9.274 -31.008 283.170 1.00 29.22 652 GLY A C 1
ATOM 5041 O O . GLY A 1 652 ? -9.464 -30.254 282.213 1.00 28.72 652 GLY A O 1
ATOM 5042 N N . ARG A 1 653 ? -9.921 -30.872 284.330 1.00 31.33 653 ARG A N 1
ATOM 5043 C CA . ARG A 1 653 ? -10.815 -29.754 284.619 1.00 33.23 653 ARG A CA 1
ATOM 5044 C C . ARG A 1 653 ? -10.288 -28.850 285.721 1.00 29.83 653 ARG A C 1
ATOM 5045 O O . ARG A 1 653 ? -10.217 -27.632 285.540 1.00 32.14 653 ARG A O 1
ATOM 5053 N N . THR A 1 654 ? -9.951 -29.415 286.884 1.00 30.22 654 THR A N 1
ATOM 5054 C CA . THR A 1 654 ? -9.471 -28.650 288.036 1.00 29.45 654 THR A CA 1
ATOM 5055 C C . THR A 1 654 ? -8.213 -29.319 288.572 1.00 30.07 654 THR A C 1
ATOM 5056 O O . THR A 1 654 ? -8.278 -30.117 289.518 1.00 29.95 654 THR A O 1
ATOM 5060 N N . PRO A 1 655 ? -7.044 -29.006 288.007 1.00 28.48 655 PRO A N 1
ATOM 5061 C CA . PRO A 1 655 ? -5.797 -29.568 288.554 1.00 24.56 655 PRO A CA 1
ATOM 5062 C C . PRO A 1 655 ? -5.487 -29.071 289.955 1.00 25.71 655 PRO A C 1
ATOM 5063 O O . PRO A 1 655 ? -4.777 -29.762 290.702 1.00 24.47 655 PRO A O 1
ATOM 5067 N N . ALA A 1 656 ? -6.032 -27.922 290.344 1.00 25.23 656 ALA A N 1
ATOM 5068 C CA . ALA A 1 656 ? -5.616 -27.223 291.550 1.00 27.71 656 ALA A CA 1
ATOM 5069 C C . ALA A 1 656 ? -6.589 -26.088 291.845 1.00 26.74 656 ALA A C 1
ATOM 5070 O O . ALA A 1 656 ? -7.343 -25.650 290.974 1.00 26.05 656 ALA A O 1
ATOM 5072 N N . HIS A 1 657 ? -6.550 -25.614 293.089 1.00 24.02 657 HIS A N 1
ATOM 5073 C CA . HIS A 1 657 ? -7.061 -24.301 293.460 1.00 25.01 657 HIS A CA 1
ATOM 5074 C C . HIS A 1 657 ? -5.861 -23.403 293.713 1.00 26.38 657 HIS A C 1
ATOM 5075 O O . HIS A 1 657 ? -4.962 -23.774 294.476 1.00 27.64 657 HIS A O 1
ATOM 5082 N N . VAL A 1 658 ? -5.841 -22.227 293.096 1.00 24.93 658 VAL A N 1
ATOM 5083 C CA . VAL A 1 658 ? -4.818 -21.223 293.386 1.00 25.37 658 VAL A CA 1
ATOM 5084 C C . VAL A 1 658 ? -5.557 -20.004 293.922 1.00 25.77 658 VAL A C 1
ATOM 5085 O O . VAL A 1 658 ? -6.067 -19.186 293.150 1.00 28.54 658 VAL A O 1
ATOM 5089 N N . CYS A 1 659 ? -5.616 -19.869 295.243 1.00 25.04 659 CYS A N 1
ATOM 5090 C CA . CYS A 1 659 ? -6.514 -18.919 295.886 1.00 27.28 659 CYS A CA 1
ATOM 5091 C C . CYS A 1 659 ? -5.759 -17.746 296.481 1.00 27.94 659 CYS A C 1
ATOM 5092 O O . CYS A 1 659 ? -4.680 -17.910 297.056 1.00 29.05 659 CYS A O 1
ATOM 5095 N N . THR A 1 660 ? -6.348 -16.570 296.364 1.00 28.22 660 THR A N 1
ATOM 5096 C CA . THR A 1 660 ? -5.923 -15.422 297.140 1.00 27.75 660 THR A CA 1
ATOM 5097 C C . THR A 1 660 ? -6.879 -15.266 298.313 1.00 35.38 660 THR A C 1
ATOM 5098 O O . THR A 1 660 ? -8.101 -15.369 298.143 1.00 34.21 660 THR A O 1
ATOM 5102 N N . VAL A 1 661 ? -6.320 -15.059 299.504 1.00 30.04 661 VAL A N 1
ATOM 5103 C CA . VAL A 1 661 ? -7.142 -14.776 300.671 1.00 34.51 661 VAL A CA 1
ATOM 5104 C C . VAL A 1 661 ? -7.658 -13.349 300.571 1.00 39.30 661 VAL A C 1
ATOM 5105 O O . VAL A 1 661 ? -6.898 -12.406 300.299 1.00 36.05 661 VAL A O 1
ATOM 5109 N N . LEU A 1 662 ? -8.962 -13.187 300.768 1.00 39.42 662 LEU A N 1
ATOM 5110 C CA . LEU A 1 662 ? -9.619 -11.900 300.607 1.00 44.95 662 LEU A CA 1
ATOM 5111 C C . LEU A 1 662 ? -9.573 -11.150 301.934 1.00 48.28 662 LEU A C 1
ATOM 5112 O O . LEU A 1 662 ? -9.886 -11.718 302.986 1.00 47.29 662 LEU A O 1
ATOM 5117 N N . ARG A 1 663 ? -9.164 -9.886 301.883 1.00 49.88 663 ARG A N 1
ATOM 5118 C CA . ARG A 1 663 ? -9.020 -9.080 303.091 1.00 58.03 663 ARG A CA 1
ATOM 5119 C C . ARG A 1 663 ? -10.024 -7.930 303.107 1.00 63.33 663 ARG A C 1
ATOM 5120 O O . ARG A 1 663 ? -11.205 -8.128 303.391 1.00 62.45 663 ARG A O 1
ATOM 5121 N N . PRO B 1 15 ? 42.077 -12.985 294.615 1.00 47.75 15 PRO B N 1
ATOM 5122 C CA . PRO B 1 15 ? 42.122 -14.354 295.145 1.00 44.82 15 PRO B CA 1
ATOM 5123 C C . PRO B 1 15 ? 40.723 -14.935 295.292 1.00 39.96 15 PRO B C 1
ATOM 5124 O O . PRO B 1 15 ? 39.771 -14.180 295.484 1.00 40.37 15 PRO B O 1
ATOM 5128 N N . THR B 1 16 ? 40.599 -16.253 295.188 1.00 34.39 16 THR B N 1
ATOM 5129 C CA . THR B 1 16 ? 39.320 -16.922 295.364 1.00 28.30 16 THR B CA 1
ATOM 5130 C C . THR B 1 16 ? 39.275 -17.565 296.742 1.00 26.08 16 THR B C 1
ATOM 5131 O O . THR B 1 16 ? 40.311 -17.898 297.324 1.00 30.59 16 THR B O 1
ATOM 5135 N N . VAL B 1 17 ? 38.058 -17.726 297.266 1.00 25.58 17 VAL B N 1
ATOM 5136 C CA . VAL B 1 17 ? 37.894 -18.411 298.544 1.00 27.58 17 VAL B CA 1
ATOM 5137 C C . VAL B 1 17 ? 38.113 -19.907 298.371 1.00 30.03 17 VAL B C 1
ATOM 5138 O O . VAL B 1 17 ? 38.777 -20.552 299.193 1.00 26.92 17 VAL B O 1
ATOM 5142 N N . VAL B 1 18 ? 37.553 -20.484 297.304 1.00 23.21 18 VAL B N 1
ATOM 5143 C CA . VAL B 1 18 ? 37.724 -21.902 297.004 1.00 24.29 18 VAL B CA 1
ATOM 5144 C C . VAL B 1 18 ? 39.037 -22.085 296.263 1.00 23.84 18 VAL B C 1
ATOM 5145 O O . VAL B 1 18 ? 39.421 -21.241 295.441 1.00 22.75 18 VAL B O 1
ATOM 5149 N N . GLY B 1 19 ? 39.762 -23.160 296.598 1.00 24.54 19 GLY B N 1
ATOM 5150 C CA . GLY B 1 19 ? 41.016 -23.483 295.946 1.00 24.76 19 GLY B CA 1
ATOM 5151 C C . GLY B 1 19 ? 40.816 -24.381 294.731 1.00 22.79 19 GLY B C 1
ATOM 5152 O O . GLY B 1 19 ? 39.697 -24.643 294.290 1.00 21.14 19 GLY B O 1
ATOM 5153 N N . ARG B 1 20 ? 41.937 -24.886 294.202 1.00 18.40 20 ARG B N 1
ATOM 5154 C CA . ARG B 1 20 ? 41.865 -25.651 292.955 1.00 22.35 20 ARG B CA 1
ATOM 5155 C C . ARG B 1 20 ? 41.023 -26.910 293.116 1.00 20.70 20 ARG B C 1
ATOM 5156 O O . ARG B 1 20 ? 40.212 -27.238 292.240 1.00 21.12 20 ARG B O 1
ATOM 5164 N N . ILE B 1 21 ? 41.230 -27.646 294.202 1.00 18.50 21 ILE B N 1
ATOM 5165 C CA . ILE B 1 21 ? 40.398 -28.782 294.583 1.00 19.53 21 ILE B CA 1
ATOM 5166 C C . ILE B 1 21 ? 39.626 -28.361 295.830 1.00 21.21 21 ILE B C 1
ATOM 5167 O O . ILE B 1 21 ? 40.247 -28.062 296.855 1.00 22.64 21 ILE B O 1
ATOM 5172 N N . PRO B 1 22 ? 38.301 -28.276 295.771 1.00 18.50 22 PRO B N 1
ATOM 5173 C CA . PRO B 1 22 ? 37.510 -27.811 296.924 1.00 18.39 22 PRO B CA 1
ATOM 5174 C C . PRO B 1 22 ? 37.739 -28.621 298.200 1.00 18.93 22 PRO B C 1
ATOM 5175 O O . PRO B 1 22 ? 37.569 -29.841 298.224 1.00 19.85 22 PRO B O 1
ATOM 5179 N N . VAL B 1 23 ? 38.097 -27.912 299.273 1.00 19.43 23 VAL B N 1
ATOM 5180 C CA . VAL B 1 23 ? 38.168 -28.446 300.635 1.00 22.03 23 VAL B CA 1
ATOM 5181 C C . VAL B 1 23 ? 37.347 -27.513 301.504 1.00 20.88 23 VAL B C 1
ATOM 5182 O O . VAL B 1 23 ? 37.773 -26.384 301.765 1.00 19.80 23 VAL B O 1
ATOM 5186 N N . LEU B 1 24 ? 36.197 -27.983 301.976 1.00 19.64 24 LEU B N 1
ATOM 5187 C CA . LEU B 1 24 ? 35.226 -27.114 302.628 1.00 20.83 24 LEU B CA 1
ATOM 5188 C C . LEU B 1 24 ? 34.805 -27.683 303.972 1.00 19.93 24 LEU B C 1
ATOM 5189 O O . LEU B 1 24 ? 34.807 -28.898 304.184 1.00 18.27 24 LEU B O 1
ATOM 5194 N N . ASP B 1 25 ? 34.414 -26.780 304.867 1.00 19.45 25 ASP B N 1
ATOM 5195 C CA . ASP B 1 25 ? 33.775 -27.144 306.136 1.00 19.70 25 ASP B CA 1
ATOM 5196 C C . ASP B 1 25 ? 34.567 -28.204 306.900 1.00 17.60 25 ASP B C 1
ATOM 5197 O O . ASP B 1 25 ? 34.047 -29.247 307.291 1.00 19.84 25 ASP B O 1
ATOM 5202 N N . VAL B 1 26 ? 35.843 -27.921 307.130 1.00 18.32 26 VAL B N 1
ATOM 5203 C CA . VAL B 1 26 ? 36.657 -28.823 307.943 1.00 17.10 26 VAL B CA 1
ATOM 5204 C C . VAL B 1 26 ? 36.125 -28.855 309.376 1.00 20.11 26 VAL B C 1
ATOM 5205 O O . VAL B 1 26 ? 35.787 -27.811 309.961 1.00 20.42 26 VAL B O 1
ATOM 5209 N N . ARG B 1 27 ? 36.009 -30.049 309.933 1.00 17.56 27 ARG B N 1
ATOM 5210 C CA . ARG B 1 27 ? 35.625 -30.233 311.326 1.00 19.39 27 ARG B CA 1
ATOM 5211 C C . ARG B 1 27 ? 36.625 -31.152 312.014 1.00 18.46 27 ARG B C 1
ATOM 5212 O O . ARG B 1 27 ? 37.290 -31.955 311.354 1.00 19.96 27 ARG B O 1
ATOM 5220 N N . PRO B 1 28 ? 36.764 -31.063 313.356 1.00 19.69 28 PRO B N 1
ATOM 5221 C CA . PRO B 1 28 ? 36.042 -30.195 314.303 1.00 19.22 28 PRO B CA 1
ATOM 5222 C C . PRO B 1 28 ? 36.288 -28.713 314.085 1.00 18.64 28 PRO B C 1
ATOM 5223 O O . PRO B 1 28 ? 37.369 -28.332 313.648 1.00 19.06 28 PRO B O 1
ATOM 5227 N N . VAL B 1 29 ? 35.305 -27.887 314.439 1.00 17.75 29 VAL B N 1
ATOM 5228 C CA . VAL B 1 29 ? 35.460 -26.439 314.430 1.00 17.31 29 VAL B CA 1
ATOM 5229 C C . VAL B 1 29 ? 34.659 -25.888 315.603 1.00 16.81 29 VAL B C 1
ATOM 5230 O O . VAL B 1 29 ? 33.584 -26.404 315.929 1.00 20.10 29 VAL B O 1
ATOM 5234 N N . VAL B 1 30 ? 35.192 -24.865 316.249 1.00 17.10 30 VAL B N 1
ATOM 5235 C CA . VAL B 1 30 ? 34.534 -24.255 317.405 1.00 17.49 30 VAL B CA 1
ATOM 5236 C C . VAL B 1 30 ? 34.456 -22.756 317.160 1.00 15.84 30 VAL B C 1
ATOM 5237 O O . VAL B 1 30 ? 35.489 -22.103 316.960 1.00 18.77 30 VAL B O 1
ATOM 5241 N N . GLN B 1 31 ? 33.237 -22.215 317.181 1.00 16.45 31 GLN B N 1
ATOM 5242 C CA . GLN B 1 31 ? 32.997 -20.790 316.944 1.00 18.97 31 GLN B CA 1
ATOM 5243 C C . GLN B 1 31 ? 33.739 -20.316 315.689 1.00 18.53 31 GLN B C 1
ATOM 5244 O O . GLN B 1 31 ? 34.444 -19.300 315.680 1.00 20.09 31 GLN B O 1
ATOM 5250 N N . ARG B 1 32 ? 33.582 -21.094 314.616 1.00 18.66 32 ARG B N 1
ATOM 5251 C CA . ARG B 1 32 ? 34.103 -20.770 313.288 1.00 19.42 32 ARG B CA 1
ATOM 5252 C C . ARG B 1 32 ? 35.622 -20.654 313.280 1.00 22.72 32 ARG B C 1
ATOM 5253 O O . ARG B 1 32 ? 36.198 -20.008 312.398 1.00 21.99 32 ARG B O 1
ATOM 5261 N N . GLY B 1 33 ? 36.296 -21.285 314.237 1.00 18.93 33 GLY B N 1
ATOM 5262 C CA . GLY B 1 33 ? 37.743 -21.237 314.298 1.00 17.94 33 GLY B CA 1
ATOM 5263 C C . GLY B 1 33 ? 38.316 -20.212 315.246 1.00 20.64 33 GLY B C 1
ATOM 5264 O O . GLY B 1 33 ? 39.549 -20.117 315.348 1.00 21.03 33 GLY B O 1
ATOM 5265 N N . ARG B 1 34 ? 37.470 -19.433 315.939 1.00 18.40 34 ARG B N 1
ATOM 5266 C CA . ARG B 1 34 ? 37.952 -18.457 316.914 1.00 21.31 34 ARG B CA 1
ATOM 5267 C C . ARG B 1 34 ? 38.322 -19.070 318.261 1.00 22.74 34 ARG B C 1
ATOM 5268 O O . ARG B 1 34 ? 38.961 -18.394 319.074 1.00 21.29 34 ARG B O 1
ATOM 5276 N N . ARG B 1 35 ? 37.934 -20.313 318.525 1.00 20.82 35 ARG B N 1
ATOM 5277 C CA . ARG B 1 35 ? 38.335 -21.012 319.737 1.00 19.38 35 ARG B CA 1
ATOM 5278 C C . ARG B 1 35 ? 38.893 -22.370 319.338 1.00 18.75 35 ARG B C 1
ATOM 5279 O O . ARG B 1 35 ? 38.529 -22.903 318.288 1.00 18.10 35 ARG B O 1
ATOM 5287 N N . PRO B 1 36 ? 39.776 -22.952 320.147 1.00 20.80 36 PRO B N 1
ATOM 5288 C CA . PRO B 1 36 ? 40.358 -24.248 319.774 1.00 18.76 36 PRO B CA 1
ATOM 5289 C C . PRO B 1 36 ? 39.391 -25.402 320.001 1.00 21.24 36 PRO B C 1
ATOM 5290 O O . PRO B 1 36 ? 38.599 -25.402 320.948 1.00 21.76 36 PRO B O 1
ATOM 5294 N N . ALA B 1 37 ? 39.466 -26.392 319.115 1.00 18.36 37 ALA B N 1
ATOM 5295 C CA . ALA B 1 37 ? 38.934 -27.706 319.422 1.00 16.73 37 ALA B CA 1
ATOM 5296 C C . ALA B 1 37 ? 39.808 -28.357 320.502 1.00 17.89 37 ALA B C 1
ATOM 5297 O O . ALA B 1 37 ? 40.953 -27.966 320.716 1.00 19.67 37 ALA B O 1
ATOM 5299 N N . LYS B 1 38 ? 39.252 -29.356 321.188 1.00 16.86 38 LYS B N 1
ATOM 5300 C CA . LYS B 1 38 ? 39.876 -29.980 322.354 1.00 17.62 38 LYS B CA 1
ATOM 5301 C C . LYS B 1 38 ? 40.366 -31.393 322.050 1.00 17.39 38 LYS B C 1
ATOM 5302 O O . LYS B 1 38 ? 39.721 -32.143 321.317 1.00 17.37 38 LYS B O 1
ATOM 5308 N N . ALA B 1 39 ? 41.463 -31.770 322.704 1.00 17.12 39 ALA B N 1
ATOM 5309 C CA . ALA B 1 39 ? 41.883 -33.167 322.783 1.00 15.97 39 ALA B CA 1
ATOM 5310 C C . ALA B 1 39 ? 42.791 -33.301 323.998 1.00 14.72 39 ALA B C 1
ATOM 5311 O O . ALA B 1 39 ? 43.135 -32.310 324.651 1.00 17.36 39 ALA B O 1
ATOM 5313 N N . VAL B 1 40 ? 43.153 -34.549 324.321 1.00 16.10 40 VAL B N 1
ATOM 5314 C CA . VAL B 1 40 ? 44.193 -34.806 325.311 1.00 18.23 40 VAL B CA 1
ATOM 5315 C C . VAL B 1 40 ? 45.250 -35.719 324.695 1.00 19.95 40 VAL B C 1
ATOM 5316 O O . VAL B 1 40 ? 45.043 -36.340 323.649 1.00 18.12 40 VAL B O 1
ATOM 5320 N N . THR B 1 41 ? 46.413 -35.747 325.343 1.00 18.86 41 THR B N 1
ATOM 5321 C CA . THR B 1 41 ? 47.512 -36.608 324.907 1.00 21.51 41 THR B CA 1
ATOM 5322 C C . THR B 1 41 ? 47.027 -38.045 324.729 1.00 18.40 41 THR B C 1
ATOM 5323 O O . THR B 1 41 ? 46.365 -38.602 325.610 1.00 21.90 41 THR B O 1
ATOM 5327 N N . GLY B 1 42 ? 47.340 -38.633 323.570 1.00 20.30 42 GLY B N 1
ATOM 5328 C CA . GLY B 1 42 ? 46.964 -40.002 323.269 1.00 21.94 42 GLY B CA 1
ATOM 5329 C C . GLY B 1 42 ? 45.546 -40.210 322.776 1.00 21.67 42 GLY B C 1
ATOM 5330 O O . GLY B 1 42 ? 45.169 -41.352 322.493 1.00 20.58 42 GLY B O 1
ATOM 5331 N N . GLU B 1 43 ? 44.741 -39.156 322.673 1.00 18.68 43 GLU B N 1
ATOM 5332 C CA . GLU B 1 43 ? 43.352 -39.281 322.260 1.00 18.33 43 GLU B CA 1
ATOM 5333 C C . GLU B 1 43 ? 43.247 -39.232 320.739 1.00 19.25 43 GLU B C 1
ATOM 5334 O O . GLU B 1 43 ? 43.804 -38.328 320.105 1.00 20.72 43 GLU B O 1
ATOM 5340 N N . SER B 1 44 ? 42.500 -40.174 320.165 1.00 20.39 44 SER B N 1
ATOM 5341 C CA . SER B 1 44 ? 42.231 -40.192 318.731 1.00 18.20 44 SER B CA 1
ATOM 5342 C C . SER B 1 44 ? 40.862 -39.586 318.452 1.00 19.03 44 SER B C 1
ATOM 5343 O O . SER B 1 44 ? 39.908 -39.832 319.190 1.00 21.99 44 SER B O 1
ATOM 5346 N N . PHE B 1 45 ? 40.762 -38.806 317.375 1.00 20.35 45 PHE B N 1
ATOM 5347 C CA . PHE B 1 45 ? 39.473 -38.242 316.992 1.00 18.97 45 PHE B CA 1
ATOM 5348 C C . PHE B 1 45 ? 39.469 -38.035 315.485 1.00 20.47 45 PHE B C 1
ATOM 5349 O O . PHE B 1 45 ? 40.524 -37.991 314.844 1.00 21.87 45 PHE B O 1
ATOM 5357 N N . GLU B 1 46 ? 38.272 -37.888 314.924 1.00 19.52 46 GLU B N 1
ATOM 5358 C CA . GLU B 1 46 ? 38.124 -37.798 313.474 1.00 19.70 46 GLU B CA 1
ATOM 5359 C C . GLU B 1 46 ? 38.200 -36.348 313.012 1.00 23.04 46 GLU B C 1
ATOM 5360 O O . GLU B 1 46 ? 37.508 -35.483 313.559 1.00 20.34 46 GLU B O 1
ATOM 5366 N N . VAL B 1 47 ? 39.034 -36.086 312.007 1.00 18.10 47 VAL B N 1
ATOM 5367 C CA . VAL B 1 47 ? 39.018 -34.824 311.269 1.00 19.57 47 VAL B CA 1
ATOM 5368 C C . VAL B 1 47 ? 38.296 -35.075 309.952 1.00 20.80 47 VAL B C 1
ATOM 5369 O O . VAL B 1 47 ? 38.587 -36.065 309.259 1.00 19.91 47 VAL B O 1
ATOM 5373 N N . SER B 1 48 ? 37.363 -34.186 309.592 1.00 20.25 48 SER B N 1
ATOM 5374 C CA . SER B 1 48 ? 36.551 -34.421 308.402 1.00 19.16 48 SER B CA 1
ATOM 5375 C C . SER B 1 48 ? 36.441 -33.162 307.549 1.00 19.94 48 SER B C 1
ATOM 5376 O O . SER B 1 48 ? 36.729 -32.049 307.995 1.00 18.58 48 SER B O 1
ATOM 5379 N N . ALA B 1 49 ? 36.033 -33.355 306.292 1.00 18.94 49 ALA B N 1
ATOM 5380 C CA . ALA B 1 49 ? 35.901 -32.230 305.378 1.00 19.06 49 ALA B CA 1
ATOM 5381 C C . ALA B 1 49 ? 34.999 -32.639 304.227 1.00 20.28 49 ALA B C 1
ATOM 5382 O O . ALA B 1 49 ? 34.779 -33.827 303.968 1.00 17.72 49 ALA B O 1
ATOM 5384 N N . THR B 1 50 ? 34.472 -31.637 303.540 1.00 19.11 50 THR B N 1
ATOM 5385 C CA . THR B 1 50 ? 33.774 -31.873 302.288 1.00 17.88 50 THR B CA 1
ATOM 5386 C C . THR B 1 50 ? 34.794 -31.688 301.173 1.00 20.41 50 THR B C 1
ATOM 5387 O O . THR B 1 50 ? 35.411 -30.626 301.068 1.00 20.30 50 THR B O 1
ATOM 5391 N N . VAL B 1 51 ? 35.004 -32.738 300.373 1.00 17.77 51 VAL B N 1
ATOM 5392 C CA . VAL B 1 51 ? 36.060 -32.774 299.369 1.00 18.62 51 VAL B CA 1
ATOM 5393 C C . VAL B 1 51 ? 35.478 -33.327 298.079 1.00 18.85 51 VAL B C 1
ATOM 5394 O O . VAL B 1 51 ? 34.816 -34.369 298.101 1.00 19.68 51 VAL B O 1
ATOM 5398 N N . PHE B 1 52 ? 35.733 -32.642 296.962 1.00 18.30 52 PHE B N 1
ATOM 5399 C CA . PHE B 1 52 ? 35.269 -33.094 295.652 1.00 20.34 52 PHE B CA 1
ATOM 5400 C C . PHE B 1 52 ? 35.977 -32.255 294.597 1.00 19.84 52 PHE B C 1
ATOM 5401 O O . PHE B 1 52 ? 36.668 -31.285 294.912 1.00 21.56 52 PHE B O 1
ATOM 5409 N N . ARG B 1 53 ? 35.792 -32.622 293.327 1.00 19.77 53 ARG B N 1
ATOM 5410 C CA . ARG B 1 53 ? 36.348 -31.810 292.253 1.00 19.07 53 ARG B CA 1
ATOM 5411 C C . ARG B 1 53 ? 35.357 -31.736 291.101 1.00 18.71 53 ARG B C 1
ATOM 5412 O O . ARG B 1 53 ? 34.316 -32.397 291.099 1.00 20.74 53 ARG B O 1
ATOM 5420 N N . GLU B 1 54 ? 35.688 -30.896 290.129 1.00 21.09 54 GLU B N 1
ATOM 5421 C CA . GLU B 1 54 ? 34.906 -30.795 288.909 1.00 22.22 54 GLU B CA 1
ATOM 5422 C C . GLU B 1 54 ? 35.199 -31.986 288.005 1.00 26.14 54 GLU B C 1
ATOM 5423 O O . GLU B 1 54 ? 36.298 -32.558 288.022 1.00 23.78 54 GLU B O 1
ATOM 5429 N N . GLY B 1 55 ? 34.202 -32.370 287.220 1.00 25.37 55 GLY B N 1
ATOM 5430 C CA . GLY B 1 55 ? 34.395 -33.499 286.325 1.00 29.64 55 GLY B CA 1
ATOM 5431 C C . GLY B 1 55 ? 34.277 -34.822 287.064 1.00 31.45 55 GLY B C 1
ATOM 5432 O O . GLY B 1 55 ? 33.804 -34.893 288.201 1.00 27.94 55 GLY B O 1
ATOM 5433 N N . HIS B 1 56 ? 34.730 -35.890 286.401 1.00 27.09 56 HIS B N 1
ATOM 5434 C CA . HIS B 1 56 ? 34.485 -37.245 286.872 1.00 31.46 56 HIS B CA 1
ATOM 5435 C C . HIS B 1 56 ? 35.710 -37.925 287.465 1.00 29.42 56 HIS B C 1
ATOM 5436 O O . HIS B 1 56 ? 35.584 -39.046 287.955 1.00 31.28 56 HIS B O 1
ATOM 5443 N N . ASP B 1 57 ? 36.881 -37.293 287.436 1.00 27.20 57 ASP B N 1
ATOM 5444 C CA . ASP B 1 57 ? 38.100 -37.941 287.906 1.00 25.50 57 ASP B CA 1
ATOM 5445 C C . ASP B 1 57 ? 38.124 -38.039 289.435 1.00 30.73 57 ASP B C 1
ATOM 5446 O O . ASP B 1 57 ? 37.442 -37.295 290.149 1.00 26.36 57 ASP B O 1
ATOM 5451 N N . ALA B 1 58 ? 38.943 -38.963 289.934 1.00 25.64 58 ALA B N 1
ATOM 5452 C CA . ALA B 1 58 ? 38.984 -39.268 291.363 1.00 28.66 58 ALA B CA 1
ATOM 5453 C C . ALA B 1 58 ? 39.745 -38.206 292.158 1.00 24.40 58 ALA B C 1
ATOM 5454 O O . ALA B 1 58 ? 40.671 -37.557 291.650 1.00 26.98 58 ALA B O 1
ATOM 5456 N N . VAL B 1 59 ? 39.352 -38.042 293.430 1.00 25.17 59 VAL B N 1
ATOM 5457 C CA . VAL B 1 59 ? 40.060 -37.183 294.374 1.00 25.72 59 VAL B CA 1
ATOM 5458 C C . VAL B 1 59 ? 40.585 -38.040 295.515 1.00 19.26 59 VAL B C 1
ATOM 5459 O O . VAL B 1 59 ? 40.097 -39.142 295.785 1.00 22.57 59 VAL B O 1
ATOM 5463 N N . GLY B 1 60 ? 41.622 -37.521 296.172 1.00 19.54 60 GLY B N 1
ATOM 5464 C CA . GLY B 1 60 ? 42.074 -38.060 297.432 1.00 21.50 60 GLY B CA 1
ATOM 5465 C C . GLY B 1 60 ? 42.238 -36.920 298.420 1.00 20.31 60 GLY B C 1
ATOM 5466 O O . GLY B 1 60 ? 42.188 -35.743 298.047 1.00 20.96 60 GLY B O 1
ATOM 5467 N N . ALA B 1 61 ? 42.454 -37.283 299.685 1.00 20.06 61 ALA B N 1
ATOM 5468 C CA . ALA B 1 61 ? 42.634 -36.267 300.714 1.00 20.44 61 ALA B CA 1
ATOM 5469 C C . ALA B 1 61 ? 43.362 -36.875 301.908 1.00 20.72 61 ALA B C 1
ATOM 5470 O O . ALA B 1 61 ? 43.391 -38.097 302.086 1.00 19.69 61 ALA B O 1
ATOM 5472 N N . ASN B 1 62 ? 43.945 -36.001 302.729 1.00 20.29 62 ASN B N 1
ATOM 5473 C CA . ASN B 1 62 ? 44.709 -36.441 303.886 1.00 20.68 62 ASN B CA 1
ATOM 5474 C C . ASN B 1 62 ? 44.727 -35.321 304.915 1.00 20.94 62 ASN B C 1
ATOM 5475 O O . ASN B 1 62 ? 44.527 -34.145 304.582 1.00 19.85 62 ASN B O 1
ATOM 5480 N N . VAL B 1 63 ? 44.984 -35.696 306.168 1.00 18.04 63 VAL B N 1
ATOM 5481 C CA . VAL B 1 63 ? 44.981 -34.757 307.291 1.00 17.40 63 VAL B CA 1
ATOM 5482 C C . VAL B 1 63 ? 46.417 -34.480 307.708 1.00 20.73 63 VAL B C 1
ATOM 5483 O O . VAL B 1 63 ? 47.185 -35.416 307.948 1.00 22.99 63 VAL B O 1
ATOM 5487 N N . VAL B 1 64 ? 46.772 -33.205 307.826 1.00 18.08 64 VAL B N 1
ATOM 5488 C CA . VAL B 1 64 ? 48.102 -32.816 308.286 1.00 18.14 64 VAL B CA 1
ATOM 5489 C C . VAL B 1 64 ? 47.942 -32.205 309.673 1.00 22.38 64 VAL B C 1
ATOM 5490 O O . VAL B 1 64 ? 47.452 -31.078 309.814 1.00 21.38 64 VAL B O 1
ATOM 5494 N N . LEU B 1 65 ? 48.355 -32.947 310.694 1.00 20.25 65 LEU B N 1
ATOM 5495 C CA . LEU B 1 65 ? 48.323 -32.484 312.077 1.00 22.97 65 LEU B CA 1
ATOM 5496 C C . LEU B 1 65 ? 49.714 -31.986 312.450 1.00 25.86 65 LEU B C 1
ATOM 5497 O O . LEU B 1 65 ? 50.688 -32.724 312.288 1.00 27.69 65 LEU B O 1
ATOM 5502 N N . ARG B 1 66 ? 49.813 -30.738 312.927 1.00 21.43 66 ARG B N 1
ATOM 5503 C CA . ARG B 1 66 ? 51.099 -30.115 313.252 1.00 22.10 66 ARG B CA 1
ATOM 5504 C C . ARG B 1 66 ? 51.205 -29.798 314.740 1.00 23.11 66 ARG B C 1
ATOM 5505 O O . ARG B 1 66 ? 50.284 -29.215 315.329 1.00 22.37 66 ARG B O 1
ATOM 5513 N N . ASP B 1 67 ? 52.342 -30.130 315.332 1.00 21.96 67 ASP B N 1
ATOM 5514 C CA . ASP B 1 67 ? 52.540 -29.943 316.770 1.00 22.07 67 ASP B CA 1
ATOM 5515 C C . ASP B 1 67 ? 52.892 -28.473 317.045 1.00 22.05 67 ASP B C 1
ATOM 5516 O O . ASP B 1 67 ? 52.964 -27.644 316.120 1.00 24.37 67 ASP B O 1
ATOM 5521 N N . PRO B 1 68 ? 53.074 -28.085 318.319 1.00 23.68 68 PRO B N 1
ATOM 5522 C CA . PRO B 1 68 ? 53.313 -26.658 318.610 1.00 25.90 68 PRO B CA 1
ATOM 5523 C C . PRO B 1 68 ? 54.545 -26.095 317.935 1.00 31.37 68 PRO B C 1
ATOM 5524 O O . PRO B 1 68 ? 54.624 -24.875 317.742 1.00 33.70 68 PRO B O 1
ATOM 5528 N N . ARG B 1 69 ? 55.499 -26.937 317.551 1.00 29.00 69 ARG B N 1
ATOM 5529 C CA . ARG B 1 69 ? 56.669 -26.474 316.816 1.00 37.41 69 ARG B CA 1
ATOM 5530 C C . ARG B 1 69 ? 56.462 -26.466 315.305 1.00 34.14 69 ARG B C 1
ATOM 5531 O O . ARG B 1 69 ? 57.397 -26.134 314.568 1.00 35.70 69 ARG B O 1
ATOM 5539 N N . GLY B 1 70 ? 55.271 -26.817 314.828 1.00 29.05 70 GLY B N 1
ATOM 5540 C CA . GLY B 1 70 ? 55.005 -26.880 313.408 1.00 30.02 70 GLY B CA 1
ATOM 5541 C C . GLY B 1 70 ? 55.388 -28.182 312.743 1.00 29.96 70 GLY B C 1
ATOM 5542 O O . GLY B 1 70 ? 55.313 -28.273 311.513 1.00 31.78 70 GLY B O 1
ATOM 5543 N N . ARG B 1 71 ? 55.788 -29.195 313.507 1.00 28.90 71 ARG B N 1
ATOM 5544 C CA . ARG B 1 71 ? 56.219 -30.462 312.916 1.00 29.03 71 ARG B CA 1
ATOM 5545 C C . ARG B 1 71 ? 55.006 -31.283 312.495 1.00 29.69 71 ARG B C 1
ATOM 5546 O O . ARG B 1 71 ? 54.100 -31.489 313.304 1.00 24.05 71 ARG B O 1
ATOM 5554 N N . PRO B 1 72 ? 54.964 -31.785 311.260 1.00 30.08 72 PRO B N 1
ATOM 5555 C CA . PRO B 1 72 ? 53.793 -32.545 310.810 1.00 29.37 72 PRO B CA 1
ATOM 5556 C C . PRO B 1 72 ? 53.795 -33.988 311.292 1.00 30.45 72 PRO B C 1
ATOM 5557 O O . PRO B 1 72 ? 54.839 -34.607 311.512 1.00 30.00 72 PRO B O 1
ATOM 5561 N N . GLY B 1 73 ? 52.592 -34.530 311.440 1.00 26.43 73 GLY B N 1
ATOM 5562 C CA . GLY B 1 73 ? 52.424 -35.915 311.789 1.00 28.61 73 GLY B CA 1
ATOM 5563 C C . GLY B 1 73 ? 52.595 -36.829 310.589 1.00 28.03 73 GLY B C 1
ATOM 5564 O O . GLY B 1 73 ? 52.993 -36.402 309.501 1.00 26.45 73 GLY B O 1
ATOM 5565 N N . PRO B 1 74 ? 52.272 -38.107 310.768 1.00 29.45 74 PRO B N 1
ATOM 5566 C CA . PRO B 1 74 ? 52.441 -39.083 309.685 1.00 29.79 74 PRO B CA 1
ATOM 5567 C C . PRO B 1 74 ? 51.425 -38.883 308.568 1.00 29.11 74 PRO B C 1
ATOM 5568 O O . PRO B 1 74 ? 50.407 -38.203 308.716 1.00 28.10 74 PRO B O 1
ATOM 5572 N N . TRP B 1 75 ? 51.713 -39.527 307.440 1.00 27.73 75 TRP B N 1
ATOM 5573 C CA . TRP B 1 75 ? 50.748 -39.623 306.348 1.00 26.59 75 TRP B CA 1
ATOM 5574 C C . TRP B 1 75 ? 49.434 -40.206 306.859 1.00 25.95 75 TRP B C 1
ATOM 5575 O O . TRP B 1 75 ? 49.405 -41.297 307.437 1.00 22.41 75 TRP B O 1
ATOM 5586 N N . THR B 1 76 ? 48.343 -39.462 306.684 1.00 22.36 76 THR B N 1
ATOM 5587 C CA . THR B 1 76 ? 47.051 -39.821 307.264 1.00 22.53 76 THR B CA 1
ATOM 5588 C C . THR B 1 76 ? 45.997 -39.662 306.179 1.00 23.25 76 THR B C 1
ATOM 5589 O O . THR B 1 76 ? 45.280 -38.652 306.143 1.00 20.61 76 THR B O 1
ATOM 5593 N N . PRO B 1 77 ? 45.877 -40.640 305.274 1.00 22.73 77 PRO B N 1
ATOM 5594 C CA . PRO B 1 77 ? 44.912 -40.513 304.173 1.00 21.29 77 PRO B CA 1
ATOM 5595 C C . PRO B 1 77 ? 43.482 -40.610 304.673 1.00 21.37 77 PRO B C 1
ATOM 5596 O O . PRO B 1 77 ? 43.187 -41.309 305.651 1.00 21.49 77 PRO B O 1
ATOM 5600 N N . MET B 1 78 ? 42.592 -39.882 303.993 1.00 20.87 78 MET B N 1
ATOM 5601 C CA . MET B 1 78 ? 41.181 -39.879 304.342 1.00 20.84 78 MET B CA 1
ATOM 5602 C C . MET B 1 78 ? 40.423 -40.808 303.390 1.00 24.67 78 MET B C 1
ATOM 5603 O O . MET B 1 78 ? 40.927 -41.210 302.338 1.00 20.96 78 MET B O 1
ATOM 5608 N N . ARG B 1 79 ? 39.179 -41.108 303.748 1.00 22.87 79 ARG B N 1
ATOM 5609 C CA . ARG B 1 79 ? 38.280 -41.899 302.919 1.00 21.67 79 ARG B CA 1
ATOM 5610 C C . ARG B 1 79 ? 36.909 -41.237 302.894 1.00 24.48 79 ARG B C 1
ATOM 5611 O O . ARG B 1 79 ? 36.513 -40.573 303.857 1.00 22.36 79 ARG B O 1
ATOM 5619 N N . GLU B 1 80 ? 36.169 -41.426 301.803 1.00 23.73 80 GLU B N 1
ATOM 5620 C CA . GLU B 1 80 ? 34.803 -40.914 301.789 1.00 22.37 80 GLU B CA 1
ATOM 5621 C C . GLU B 1 80 ? 33.957 -41.704 302.781 1.00 25.44 80 GLU B C 1
ATOM 5622 O O . GLU B 1 80 ? 33.961 -42.940 302.773 1.00 25.63 80 GLU B O 1
ATOM 5628 N N . LEU B 1 81 ? 33.237 -40.988 303.652 1.00 23.50 81 LEU B N 1
ATOM 5629 C CA . LEU B 1 81 ? 32.606 -41.625 304.810 1.00 25.48 81 LEU B CA 1
ATOM 5630 C C . LEU B 1 81 ? 31.299 -42.334 304.462 1.00 30.54 81 LEU B C 1
ATOM 5631 O O . LEU B 1 81 ? 30.951 -43.330 305.107 1.00 29.14 81 LEU B O 1
ATOM 5636 N N . ALA B 1 82 ? 30.556 -41.843 303.471 1.00 26.41 82 ALA B N 1
ATOM 5637 C CA . ALA B 1 82 ? 29.363 -42.528 302.983 1.00 31.09 82 ALA B CA 1
ATOM 5638 C C . ALA B 1 82 ? 29.261 -42.244 301.492 1.00 32.06 82 ALA B C 1
ATOM 5639 O O . ALA B 1 82 ? 29.611 -41.137 301.060 1.00 29.04 82 ALA B O 1
ATOM 5641 N N . PRO B 1 83 ? 28.799 -43.198 300.685 1.00 35.32 83 PRO B N 1
ATOM 5642 C CA . PRO B 1 83 ? 28.800 -42.987 299.231 1.00 32.20 83 PRO B CA 1
ATOM 5643 C C . PRO B 1 83 ? 27.928 -41.808 298.819 1.00 30.04 83 PRO B C 1
ATOM 5644 O O . PRO B 1 83 ? 26.842 -41.590 299.363 1.00 31.88 83 PRO B O 1
ATOM 5648 N N . GLY B 1 84 ? 28.427 -41.038 297.853 1.00 29.68 84 GLY B N 1
ATOM 5649 C CA . GLY B 1 84 ? 27.683 -39.925 297.293 1.00 30.84 84 GLY B CA 1
ATOM 5650 C C . GLY B 1 84 ? 27.584 -38.688 298.157 1.00 30.52 84 GLY B C 1
ATOM 5651 O O . GLY B 1 84 ? 26.874 -37.750 297.779 1.00 25.82 84 GLY B O 1
ATOM 5652 N N . THR B 1 85 ? 28.272 -38.641 299.304 1.00 26.50 85 THR B N 1
ATOM 5653 C CA . THR B 1 85 ? 28.148 -37.507 300.215 1.00 24.17 85 THR B CA 1
ATOM 5654 C C . THR B 1 85 ? 29.276 -36.495 300.085 1.00 24.47 85 THR B C 1
ATOM 5655 O O . THR B 1 85 ? 29.106 -35.350 300.523 1.00 21.96 85 THR B O 1
ATOM 5659 N N . ASP B 1 86 ? 30.411 -36.885 299.501 1.00 20.73 86 ASP B N 1
ATOM 5660 C CA . ASP B 1 86 ? 31.595 -36.039 299.397 1.00 19.56 86 ASP B CA 1
ATOM 5661 C C . ASP B 1 86 ? 32.110 -35.594 300.765 1.00 19.93 86 ASP B C 1
ATOM 5662 O O . ASP B 1 86 ? 32.819 -34.593 300.870 1.00 19.02 86 ASP B O 1
ATOM 5667 N N . ARG B 1 87 ? 31.773 -36.331 301.810 1.00 19.37 87 ARG B N 1
ATOM 5668 C CA . ARG B 1 87 ? 32.307 -36.089 303.148 1.00 19.02 87 ARG B CA 1
ATOM 5669 C C . ARG B 1 87 ? 33.396 -37.120 303.414 1.00 18.99 87 ARG B C 1
ATOM 5670 O O . ARG B 1 87 ? 33.147 -38.326 303.328 1.00 22.86 87 ARG B O 1
ATOM 5678 N N . TRP B 1 88 ? 34.596 -36.642 303.731 1.00 20.21 88 TRP B N 1
ATOM 5679 C CA . TRP B 1 88 ? 35.777 -37.472 303.923 1.00 20.29 88 TRP B CA 1
ATOM 5680 C C . TRP B 1 88 ? 36.285 -37.318 305.353 1.00 21.16 88 TRP B C 1
ATOM 5681 O O . TRP B 1 88 ? 36.115 -36.260 305.974 1.00 19.41 88 TRP B O 1
ATOM 5692 N N . GLY B 1 89 ? 36.922 -38.370 305.876 1.00 16.66 89 GLY B N 1
ATOM 5693 C CA . GLY B 1 89 ? 37.427 -38.316 307.238 1.00 18.72 89 GLY B CA 1
ATOM 5694 C C . GLY B 1 89 ? 38.593 -39.255 307.457 1.00 22.94 89 GLY B C 1
ATOM 5695 O O . GLY B 1 89 ? 38.792 -40.221 306.712 1.00 21.28 89 GLY B O 1
ATOM 5696 N N . ALA B 1 90 ? 39.371 -38.946 308.495 1.00 20.48 90 ALA B N 1
ATOM 5697 C CA . ALA B 1 90 ? 40.475 -39.776 308.962 1.00 22.98 90 ALA B CA 1
ATOM 5698 C C . ALA B 1 90 ? 40.647 -39.530 310.454 1.00 24.82 90 ALA B C 1
ATOM 5699 O O . ALA B 1 90 ? 40.319 -38.455 310.959 1.00 21.07 90 ALA B O 1
ATOM 5701 N N . THR B 1 91 ? 41.188 -40.521 311.146 1.00 21.39 91 THR B N 1
ATOM 5702 C CA . THR B 1 91 ? 41.458 -40.404 312.576 1.00 22.40 91 THR B CA 1
ATOM 5703 C C . THR B 1 91 ? 42.880 -39.898 312.790 1.00 21.11 91 THR B C 1
ATOM 5704 O O . THR B 1 91 ? 43.815 -40.389 312.153 1.00 25.09 91 THR B O 1
ATOM 5708 N N . VAL B 1 92 ? 43.043 -38.899 313.663 1.00 20.94 92 VAL B N 1
ATOM 5709 C CA . VAL B 1 92 ? 44.357 -38.411 314.066 1.00 21.18 92 VAL B CA 1
ATOM 5710 C C . VAL B 1 92 ? 44.512 -38.608 315.566 1.00 23.60 92 VAL B C 1
ATOM 5711 O O . VAL B 1 92 ? 43.534 -38.776 316.293 1.00 21.92 92 VAL B O 1
ATOM 5715 N N . THR B 1 93 ? 45.759 -38.564 316.030 1.00 22.30 93 THR B N 1
ATOM 5716 C CA . THR B 1 93 ? 46.059 -38.771 317.442 1.00 24.87 93 THR B CA 1
ATOM 5717 C C . THR B 1 93 ? 46.968 -37.664 317.939 1.00 23.64 93 THR B C 1
ATOM 5718 O O . THR B 1 93 ? 48.047 -37.432 317.381 1.00 22.69 93 THR B O 1
ATOM 5722 N N . ALA B 1 94 ? 46.540 -37.013 319.012 1.00 25.03 94 ALA B N 1
ATOM 5723 C CA . ALA B 1 94 ? 47.288 -35.937 319.626 1.00 25.92 94 ALA B CA 1
ATOM 5724 C C . ALA B 1 94 ? 48.398 -36.492 320.510 1.00 26.91 94 ALA B C 1
ATOM 5725 O O . ALA B 1 94 ? 48.204 -37.480 321.227 1.00 27.57 94 ALA B O 1
ATOM 5727 N N . GLY B 1 95 ? 49.564 -35.854 320.456 1.00 25.18 95 GLY B N 1
ATOM 5728 C CA . GLY B 1 95 ? 50.668 -36.243 321.311 1.00 27.04 95 GLY B CA 1
ATOM 5729 C C . GLY B 1 95 ? 50.821 -35.328 322.512 0.98 27.44 95 GLY B C 1
ATOM 5730 O O . GLY B 1 95 ? 49.895 -35.188 323.323 0.75 23.66 95 GLY B O 1
ATOM 5731 N N . GLU B 1 96 ? 51.965 -34.659 322.601 1.00 24.27 96 GLU B N 1
ATOM 5732 C CA . GLU B 1 96 ? 52.281 -33.825 323.756 1.00 25.67 96 GLU B CA 1
ATOM 5733 C C . GLU B 1 96 ? 51.295 -32.658 323.885 1.00 23.90 96 GLU B C 1
ATOM 5734 O O . GLU B 1 96 ? 50.663 -32.228 322.919 1.00 22.32 96 GLU B O 1
ATOM 5740 N N . THR B 1 97 ? 51.182 -32.134 325.106 1.00 23.63 97 THR B N 1
ATOM 5741 C CA . THR B 1 97 ? 50.287 -31.007 325.347 1.00 22.05 97 THR B CA 1
ATOM 5742 C C . THR B 1 97 ? 50.780 -29.739 324.641 1.00 25.76 97 THR B C 1
ATOM 5743 O O . THR B 1 97 ? 51.967 -29.574 324.335 1.00 24.88 97 THR B O 1
ATOM 5747 N N . GLY B 1 98 ? 49.844 -28.826 324.388 1.00 22.98 98 GLY B N 1
ATOM 5748 C CA . GLY B 1 98 ? 50.153 -27.534 323.818 1.00 19.84 98 GLY B CA 1
ATOM 5749 C C . GLY B 1 98 ? 49.142 -27.185 322.741 1.00 23.48 98 GLY B C 1
ATOM 5750 O O . GLY B 1 98 ? 48.131 -27.865 322.559 1.00 20.44 98 GLY B O 1
ATOM 5751 N N . THR B 1 99 ? 49.412 -26.111 322.002 1.00 20.84 99 THR B N 1
ATOM 5752 C CA . THR B 1 99 ? 48.507 -25.680 320.938 1.00 19.76 99 THR B CA 1
ATOM 5753 C C . THR B 1 99 ? 48.999 -26.221 319.604 1.00 22.19 99 THR B C 1
ATOM 5754 O O . THR B 1 99 ? 50.087 -25.859 319.143 1.00 21.21 99 THR B O 1
ATOM 5758 N N . TRP B 1 100 ? 48.198 -27.095 319.008 1.00 19.49 100 TRP B N 1
ATOM 5759 C CA . TRP B 1 100 ? 48.464 -27.747 317.740 1.00 20.32 100 TRP B CA 1
ATOM 5760 C C . TRP B 1 100 ? 47.606 -27.092 316.662 1.00 21.97 100 TRP B C 1
ATOM 5761 O O . TRP B 1 100 ? 46.778 -26.226 316.944 1.00 18.69 100 TRP B O 1
ATOM 5772 N N . SER B 1 101 ? 47.786 -27.527 315.414 1.00 19.47 101 SER B N 1
ATOM 5773 C CA . SER B 1 101 ? 46.933 -27.086 314.320 1.00 19.50 101 SER B CA 1
ATOM 5774 C C . SER B 1 101 ? 46.709 -28.250 313.366 1.00 23.23 101 SER B C 1
ATOM 5775 O O . SER B 1 101 ? 47.485 -29.208 313.342 1.00 20.90 101 SER B O 1
ATOM 5778 N N . TYR B 1 102 ? 45.630 -28.181 312.579 1.00 17.84 102 TYR B N 1
ATOM 5779 C CA . TYR B 1 102 ? 45.426 -29.195 311.550 1.00 19.74 102 TYR B CA 1
ATOM 5780 C C . TYR B 1 102 ? 44.840 -28.579 310.290 1.00 20.33 102 TYR B C 1
ATOM 5781 O O . TYR B 1 102 ? 44.094 -27.597 310.333 1.00 19.55 102 TYR B O 1
ATOM 5790 N N . THR B 1 103 ? 45.206 -29.176 309.160 1.00 18.86 103 THR B N 1
ATOM 5791 C CA . THR B 1 103 ? 44.674 -28.818 307.854 1.00 18.74 103 THR B CA 1
ATOM 5792 C C . THR B 1 103 ? 44.227 -30.095 307.165 1.00 21.01 103 THR B C 1
ATOM 5793 O O . THR B 1 103 ? 44.658 -31.197 307.524 1.00 19.22 103 THR B O 1
ATOM 5797 N N . VAL B 1 104 ? 43.356 -29.941 306.172 1.00 18.74 104 VAL B N 1
ATOM 5798 C CA . VAL B 1 104 ? 43.024 -31.017 305.248 1.00 16.64 104 VAL B CA 1
ATOM 5799 C C . VAL B 1 104 ? 43.600 -30.627 303.893 1.00 21.96 104 VAL B C 1
ATOM 5800 O O . VAL B 1 104 ? 43.454 -29.476 303.459 1.00 20.36 104 VAL B O 1
ATOM 5804 N N . GLU B 1 105 ? 44.313 -31.562 303.266 1.00 17.30 105 GLU B N 1
ATOM 5805 C CA . GLU B 1 105 ? 44.807 -31.408 301.904 1.00 17.95 105 GLU B CA 1
ATOM 5806 C C . GLU B 1 105 ? 43.994 -32.303 300.988 1.00 18.91 105 GLU B C 1
ATOM 5807 O O . GLU B 1 105 ? 43.695 -33.448 301.337 1.00 22.28 105 GLU B O 1
ATOM 5813 N N . ALA B 1 106 ? 43.601 -31.767 299.831 1.00 18.71 106 ALA B N 1
ATOM 5814 C CA . ALA B 1 106 ? 42.858 -32.534 298.846 0.93 19.06 106 ALA B CA 1
ATOM 5815 C C . ALA B 1 106 ? 43.585 -32.428 297.518 1.00 18.74 106 ALA B C 1
ATOM 5816 O O . ALA B 1 106 ? 44.333 -31.477 297.271 1.00 20.05 106 ALA B O 1
ATOM 5818 N N . TRP B 1 107 ? 43.352 -33.414 296.662 1.00 18.45 107 TRP B N 1
ATOM 5819 C CA . TRP B 1 107 ? 44.195 -33.522 295.474 1.00 21.00 107 TRP B CA 1
ATOM 5820 C C . TRP B 1 107 ? 43.524 -34.399 294.431 1.00 20.24 107 TRP B C 1
ATOM 5821 O O . TRP B 1 107 ? 42.720 -35.277 294.753 1.00 19.09 107 TRP B O 1
ATOM 5832 N N . GLY B 1 108 ? 43.861 -34.145 293.168 1.00 22.01 108 GLY B N 1
ATOM 5833 C CA . GLY B 1 108 ? 43.508 -35.092 292.126 1.00 23.29 108 GLY B CA 1
ATOM 5834 C C . GLY B 1 108 ? 44.313 -36.374 292.297 0.93 20.92 108 GLY B C 1
ATOM 5835 O O . GLY B 1 108 ? 45.492 -36.348 292.649 1.00 21.97 108 GLY B O 1
ATOM 5836 N N . ASP B 1 109 ? 43.654 -37.502 292.071 1.00 22.24 109 ASP B N 1
ATOM 5837 C CA . ASP B 1 109 ? 44.224 -38.839 292.219 1.00 23.35 109 ASP B CA 1
ATOM 5838 C C . ASP B 1 109 ? 44.364 -39.473 290.832 1.00 25.10 109 ASP B C 1
ATOM 5839 O O . ASP B 1 109 ? 43.476 -40.222 290.395 1.00 24.31 109 ASP B O 1
ATOM 5844 N N . PRO B 1 110 ? 45.442 -39.171 290.102 1.00 23.65 110 PRO B N 1
ATOM 5845 C CA . PRO B 1 110 ? 45.524 -39.637 288.706 1.00 27.98 110 PRO B CA 1
ATOM 5846 C C . PRO B 1 110 ? 45.662 -41.146 288.566 1.00 23.68 110 PRO B C 1
ATOM 5847 O O . PRO B 1 110 ? 45.163 -41.702 287.578 1.00 28.43 110 PRO B O 1
ATOM 5851 N N . VAL B 1 111 ? 46.322 -41.831 289.503 1.00 24.88 111 VAL B N 1
ATOM 5852 C CA . VAL B 1 111 ? 46.489 -43.278 289.365 1.00 26.70 111 VAL B CA 1
ATOM 5853 C C . VAL B 1 111 ? 45.145 -43.983 289.494 1.00 28.74 111 VAL B C 1
ATOM 5854 O O . VAL B 1 111 ? 44.784 -44.825 288.662 1.00 27.20 111 VAL B O 1
ATOM 5858 N N . THR B 1 112 ? 44.366 -43.634 290.523 1.00 27.62 112 THR B N 1
ATOM 5859 C CA . THR B 1 112 ? 43.021 -44.190 290.639 1.00 23.50 112 THR B CA 1
ATOM 5860 C C . THR B 1 112 ? 42.186 -43.874 289.406 1.00 25.76 112 THR B C 1
ATOM 5861 O O . THR B 1 112 ? 41.453 -44.737 288.907 1.00 28.52 112 THR B O 1
ATOM 5865 N N . THR B 1 113 ? 42.296 -42.643 288.895 1.00 26.49 113 THR B N 1
ATOM 5866 C CA . THR B 1 113 ? 41.554 -42.267 287.700 1.00 26.20 113 THR B CA 1
ATOM 5867 C C . THR B 1 113 ? 41.959 -43.136 286.510 1.00 29.61 113 THR B C 1
ATOM 5868 O O . THR B 1 113 ? 41.104 -43.688 285.805 1.00 27.96 113 THR B O 1
ATOM 5872 N N . TRP B 1 114 ? 43.266 -43.265 286.274 1.00 27.76 114 TRP B N 1
ATOM 5873 C CA . TRP B 1 114 ? 43.733 -44.040 285.125 1.00 26.93 114 TRP B CA 1
ATOM 5874 C C . TRP B 1 114 ? 43.318 -45.505 285.235 1.00 27.06 114 TRP B C 1
ATOM 5875 O O . TRP B 1 114 ? 42.834 -46.097 284.263 1.00 31.73 114 TRP B O 1
ATOM 5886 N N . ARG B 1 115 ? 43.513 -46.113 286.411 1.00 29.06 115 ARG B N 1
ATOM 5887 C CA . ARG B 1 115 ? 43.148 -47.517 286.590 1.00 27.86 115 ARG B CA 1
ATOM 5888 C C . ARG B 1 115 ? 41.685 -47.758 286.268 1.00 35.17 115 ARG B C 1
ATOM 5889 O O . ARG B 1 115 ? 41.337 -48.775 285.660 1.00 32.17 115 ARG B O 1
ATOM 5897 N N . HIS B 1 116 ? 40.808 -46.845 286.683 1.00 32.19 116 HIS B N 1
ATOM 5898 C CA . HIS B 1 116 ? 39.393 -47.021 286.387 1.00 35.46 116 HIS B CA 1
ATOM 5899 C C . HIS B 1 116 ? 39.153 -47.067 284.883 1.00 36.15 116 HIS B C 1
ATOM 5900 O O . HIS B 1 116 ? 38.418 -47.927 284.383 1.00 39.89 116 HIS B O 1
ATOM 5907 N N . HIS B 1 117 ? 39.762 -46.139 284.142 1.00 33.89 117 HIS B N 1
ATOM 5908 C CA . HIS B 1 117 ? 39.542 -46.100 282.701 1.00 38.57 117 HIS B CA 1
ATOM 5909 C C . HIS B 1 117 ? 40.197 -47.290 282.008 1.00 35.85 117 HIS B C 1
ATOM 5910 O O . HIS B 1 117 ? 39.602 -47.888 281.104 1.00 35.83 117 HIS B O 1
ATOM 5917 N N . ALA B 1 118 ? 41.407 -47.663 282.438 1.00 32.77 118 ALA B N 1
ATOM 5918 C CA . ALA B 1 118 ? 42.116 -48.775 281.807 1.00 31.32 118 ALA B CA 1
ATOM 5919 C C . ALA B 1 118 ? 41.367 -50.087 281.999 1.00 35.76 118 ALA B C 1
ATOM 5920 O O . ALA B 1 118 ? 41.280 -50.903 281.073 1.00 35.17 118 ALA B O 1
ATOM 5922 N N . ARG B 1 119 ? 40.812 -50.306 283.191 1.00 35.14 119 ARG B N 1
ATOM 5923 C CA . ARG B 1 119 ? 40.087 -51.543 283.447 1.00 32.35 119 ARG B CA 1
ATOM 5924 C C . ARG B 1 119 ? 38.881 -51.696 282.530 1.00 35.26 119 ARG B C 1
ATOM 5925 O O . ARG B 1 119 ? 38.449 -52.823 282.268 1.00 39.30 119 ARG B O 1
ATOM 5933 N N . ILE B 1 120 ? 38.341 -50.592 282.027 1.00 37.78 120 ILE B N 1
ATOM 5934 C CA . ILE B 1 120 ? 37.226 -50.637 281.091 1.00 40.53 120 ILE B CA 1
ATOM 5935 C C . ILE B 1 120 ? 37.721 -50.726 279.649 1.00 39.77 120 ILE B C 1
ATOM 5936 O O . ILE B 1 120 ? 37.321 -51.620 278.898 1.00 40.60 120 ILE B O 1
ATOM 5941 N N . LYS B 1 121 ? 38.623 -49.821 279.250 1.00 35.08 121 LYS B N 1
ATOM 5942 C CA . LYS B 1 121 ? 38.959 -49.684 277.836 1.00 38.08 121 LYS B CA 1
ATOM 5943 C C . LYS B 1 121 ? 39.815 -50.836 277.313 1.00 37.61 121 LYS B C 1
ATOM 5944 O O . LYS B 1 121 ? 39.702 -51.190 276.132 1.00 37.35 121 LYS B O 1
ATOM 5950 N N . ILE B 1 122 ? 40.678 -51.418 278.142 1.00 34.65 122 ILE B N 1
ATOM 5951 C CA . ILE B 1 122 ? 41.576 -52.475 277.669 1.00 34.44 122 ILE B CA 1
ATOM 5952 C C . ILE B 1 122 ? 40.746 -53.667 277.192 1.00 42.16 122 ILE B C 1
ATOM 5953 O O . ILE B 1 122 ? 40.881 -54.062 276.022 1.00 36.98 122 ILE B O 1
ATOM 5958 N N . PRO B 1 123 ? 39.856 -54.258 278.004 1.00 38.11 123 PRO B N 1
ATOM 5959 C CA . PRO B 1 123 ? 39.047 -55.363 277.459 1.00 39.60 123 PRO B CA 1
ATOM 5960 C C . PRO B 1 123 ? 38.123 -54.923 276.330 1.00 38.74 123 PRO B C 1
ATOM 5961 O O . PRO B 1 123 ? 37.871 -55.704 275.408 1.00 43.71 123 PRO B O 1
ATOM 5965 N N . ALA B 1 124 ? 37.644 -53.679 276.341 1.00 40.09 124 ALA B N 1
ATOM 5966 C CA . ALA B 1 124 ? 36.834 -53.187 275.234 1.00 38.10 124 ALA B CA 1
ATOM 5967 C C . ALA B 1 124 ? 37.638 -52.963 273.958 1.00 45.68 124 ALA B C 1
ATOM 5968 O O . ALA B 1 124 ? 37.037 -52.749 272.900 1.00 42.48 124 ALA B O 1
ATOM 5970 N N . GLY B 1 125 ? 38.969 -52.993 274.030 1.00 40.32 125 GLY B N 1
ATOM 5971 C CA . GLY B 1 125 ? 39.784 -52.713 272.865 1.00 39.26 125 GLY B CA 1
ATOM 5972 C C . GLY B 1 125 ? 39.736 -51.278 272.394 1.00 40.54 125 GLY B C 1
ATOM 5973 O O . GLY B 1 125 ? 39.949 -51.018 271.205 1.00 36.87 125 GLY B O 1
ATOM 5974 N N . LEU B 1 126 ? 39.475 -50.329 273.295 1.00 33.05 126 LEU B N 1
ATOM 5975 C CA . LEU B 1 126 ? 39.319 -48.925 272.928 1.00 41.08 126 LEU B CA 1
ATOM 5976 C C . LEU B 1 126 ? 40.623 -48.179 273.204 1.00 35.38 126 LEU B C 1
ATOM 5977 O O . LEU B 1 126 ? 41.047 -48.082 274.360 1.00 34.73 126 LEU B O 1
ATOM 5982 N N . ASP B 1 127 ? 41.253 -47.658 272.146 1.00 34.17 127 ASP B N 1
ATOM 5983 C CA . ASP B 1 127 ? 42.419 -46.771 272.274 1.00 34.47 127 ASP B CA 1
ATOM 5984 C C . ASP B 1 127 ? 43.529 -47.389 273.127 1.00 30.77 127 ASP B C 1
ATOM 5985 O O . ASP B 1 127 ? 44.204 -46.687 273.887 1.00 29.04 127 ASP B O 1
ATOM 5990 N N . THR B 1 128 ? 43.725 -48.713 273.014 1.00 30.16 128 THR B N 1
ATOM 5991 C CA . THR B 1 128 ? 44.542 -49.402 274.016 1.00 29.51 128 THR B CA 1
ATOM 5992 C C . THR B 1 128 ? 46.009 -48.969 273.979 1.00 28.01 128 THR B C 1
ATOM 5993 O O . THR B 1 128 ? 46.652 -48.913 275.035 1.00 27.26 128 THR B O 1
ATOM 5997 N N . ASP B 1 129 ? 46.554 -48.652 272.797 1.00 25.97 129 ASP B N 1
ATOM 5998 C CA . ASP B 1 129 ? 47.924 -48.136 272.728 1.00 29.17 129 ASP B CA 1
ATOM 5999 C C . ASP B 1 129 ? 48.061 -46.842 273.522 1.00 27.58 129 ASP B C 1
ATOM 6000 O O . ASP B 1 129 ? 49.055 -46.636 274.232 1.00 24.91 129 ASP B O 1
ATOM 6005 N N . LEU B 1 130 ? 47.082 -45.945 273.384 1.00 24.76 130 LEU B N 1
ATOM 6006 C CA . LEU B 1 130 ? 47.126 -44.671 274.093 1.00 26.34 130 LEU B CA 1
ATOM 6007 C C . LEU B 1 130 ? 46.947 -44.868 275.595 1.00 25.48 130 LEU B C 1
ATOM 6008 O O . LEU B 1 130 ? 47.600 -44.187 276.397 1.00 25.24 130 LEU B O 1
ATOM 6013 N N . VAL B 1 131 ? 46.049 -45.781 275.986 1.00 25.10 131 VAL B N 1
ATOM 6014 C CA . VAL B 1 131 ? 45.778 -46.035 277.401 1.00 25.66 131 VAL B CA 1
ATOM 6015 C C . VAL B 1 131 ? 47.023 -46.567 278.096 1.00 27.76 131 VAL B C 1
ATOM 6016 O O . VAL B 1 131 ? 47.378 -46.137 279.201 1.00 22.71 131 VAL B O 1
ATOM 6020 N N . LEU B 1 132 ? 47.706 -47.517 277.458 1.00 24.45 132 LEU B N 1
ATOM 6021 C CA . LEU B 1 132 ? 48.874 -48.119 278.088 1.00 25.15 132 LEU B CA 1
ATOM 6022 C C . LEU B 1 132 ? 50.050 -47.145 278.142 1.00 21.38 132 LEU B C 1
ATOM 6023 O O . LEU B 1 132 ? 50.808 -47.137 279.123 1.00 24.39 132 LEU B O 1
ATOM 6028 N N . GLU B 1 133 ? 50.218 -46.310 277.114 1.00 22.51 133 GLU B N 1
ATOM 6029 C CA . GLU B 1 133 ? 51.305 -45.333 277.147 1.00 24.10 133 GLU B CA 1
ATOM 6030 C C . GLU B 1 133 ? 51.035 -44.250 278.186 1.00 27.81 133 GLU B C 1
ATOM 6031 O O . GLU B 1 133 ? 51.956 -43.818 278.889 1.00 25.71 133 GLU B O 1
ATOM 6037 N N . GLU B 1 134 ? 49.781 -43.792 278.295 1.00 25.00 134 GLU B N 1
ATOM 6038 C CA . GLU B 1 134 ? 49.457 -42.860 279.372 1.00 27.31 134 GLU B CA 1
ATOM 6039 C C . GLU B 1 134 ? 49.754 -43.486 280.732 1.00 26.03 134 GLU B C 1
ATOM 6040 O O . GLU B 1 134 ? 50.303 -42.824 281.621 1.00 25.68 134 GLU B O 1
ATOM 6046 N N . GLY B 1 135 ? 49.439 -44.774 280.896 1.00 23.64 135 GLY B N 1
ATOM 6047 C CA . GLY B 1 135 ? 49.773 -45.455 282.136 1.00 25.03 135 GLY B CA 1
ATOM 6048 C C . GLY B 1 135 ? 51.266 -45.497 282.402 1.00 24.99 135 GLY B C 1
ATOM 6049 O O . GLY B 1 135 ? 51.712 -45.293 283.536 1.00 26.48 135 GLY B O 1
ATOM 6050 N N . ALA B 1 136 ? 52.064 -45.762 281.363 1.00 22.65 136 ALA B N 1
ATOM 6051 C CA . ALA B 1 136 ? 53.510 -45.826 281.561 1.00 22.54 136 ALA B CA 1
ATOM 6052 C C . ALA B 1 136 ? 54.072 -44.466 281.964 1.00 24.28 136 ALA B C 1
ATOM 6053 O O . ALA B 1 136 ? 54.903 -44.375 282.877 1.00 25.86 136 ALA B O 1
ATOM 6055 N N . ARG B 1 137 ? 53.633 -43.400 281.291 1.00 22.63 137 ARG B N 1
ATOM 6056 C CA . ARG B 1 137 ? 54.103 -42.059 281.637 1.00 26.52 137 ARG B CA 1
ATOM 6057 C C . ARG B 1 137 ? 53.659 -41.664 283.040 1.00 25.19 137 ARG B C 1
ATOM 6058 O O . ARG B 1 137 ? 54.387 -40.960 283.754 1.00 25.90 137 ARG B O 1
ATOM 6066 N N . LEU B 1 138 ? 52.462 -42.099 283.438 1.00 26.63 138 LEU B N 1
ATOM 6067 C CA . LEU B 1 138 ? 51.949 -41.818 284.777 1.00 25.89 138 LEU B CA 1
ATOM 6068 C C . LEU B 1 138 ? 52.776 -42.509 285.856 1.00 26.82 138 LEU B C 1
ATOM 6069 O O . LEU B 1 138 ? 53.132 -41.890 286.867 1.00 25.69 138 LEU B O 1
ATOM 6074 N N . TYR B 1 139 ? 53.059 -43.808 285.684 1.00 25.12 139 TYR B N 1
ATOM 6075 C CA . TYR B 1 139 ? 53.852 -44.513 286.693 1.00 25.26 139 TYR B CA 1
ATOM 6076 C C . TYR B 1 139 ? 55.287 -43.990 286.745 1.00 25.01 139 TYR B C 1
ATOM 6077 O O . TYR B 1 139 ? 55.915 -44.014 287.811 1.00 25.62 139 TYR B O 1
ATOM 6086 N N . GLU B 1 140 ? 55.815 -43.500 285.621 1.00 23.86 140 GLU B N 1
ATOM 6087 C CA . GLU B 1 140 ? 57.129 -42.870 285.647 1.00 22.15 140 GLU B CA 1
ATOM 6088 C C . GLU B 1 140 ? 57.089 -41.599 286.482 1.00 26.61 140 GLU B C 1
ATOM 6089 O O . GLU B 1 140 ? 58.018 -41.315 287.248 1.00 27.43 140 GLU B O 1
ATOM 6095 N N . ARG B 1 141 ? 56.008 -40.827 286.350 1.00 25.45 141 ARG B N 1
ATOM 6096 C CA . ARG B 1 141 ? 55.841 -39.625 287.160 1.00 25.51 141 ARG B CA 1
ATOM 6097 C C . ARG B 1 141 ? 55.733 -39.978 288.639 1.00 29.95 141 ARG B C 1
ATOM 6098 O O . ARG B 1 141 ? 56.363 -39.330 289.484 1.00 32.08 141 ARG B O 1
ATOM 6106 N N . ALA B 1 142 ? 54.964 -41.019 288.972 1.00 27.14 142 ALA B N 1
ATOM 6107 C CA . ALA B 1 142 ? 54.873 -41.450 290.366 1.00 27.64 142 ALA B CA 1
ATOM 6108 C C . ALA B 1 142 ? 56.234 -41.890 290.896 1.00 33.36 142 ALA B C 1
ATOM 6109 O O . ALA B 1 142 ? 56.570 -41.632 292.059 1.00 30.68 142 ALA B O 1
ATOM 6111 N N . ALA B 1 143 ? 57.040 -42.541 290.052 1.00 28.57 143 ALA B N 1
ATOM 6112 C CA . ALA B 1 143 ? 58.332 -43.054 290.502 1.00 31.82 143 ALA B CA 1
ATOM 6113 C C . ALA B 1 143 ? 59.358 -41.951 290.726 1.00 32.16 143 ALA B C 1
ATOM 6114 O O . ALA B 1 143 ? 60.298 -42.152 291.504 1.00 34.81 143 ALA B O 1
ATOM 6116 N N . ALA B 1 144 ? 59.195 -40.799 290.068 1.00 28.99 144 ALA B N 1
ATOM 6117 C CA . ALA B 1 144 ? 60.162 -39.710 290.167 1.00 33.84 144 ALA B CA 1
ATOM 6118 C C . ALA B 1 144 ? 60.354 -39.225 291.596 1.00 37.84 144 ALA B C 1
ATOM 6119 O O . ALA B 1 144 ? 61.403 -38.652 291.911 1.00 38.19 144 ALA B O 1
ATOM 6121 N N . ASP B 1 145 ? 59.355 -39.418 292.451 1.00 37.68 145 ASP B N 1
ATOM 6122 C CA . ASP B 1 145 ? 59.354 -38.890 293.806 1.00 44.47 145 ASP B CA 1
ATOM 6123 C C . ASP B 1 145 ? 59.576 -39.964 294.856 1.00 46.10 145 ASP B C 1
ATOM 6124 O O . ASP B 1 145 ? 59.507 -39.667 296.053 1.00 52.77 145 ASP B O 1
ATOM 6129 N N . VAL B 1 146 ? 59.840 -41.199 294.443 1.00 50.32 146 VAL B N 1
ATOM 6130 C CA . VAL B 1 146 ? 59.941 -42.329 295.358 1.00 53.13 146 VAL B CA 1
ATOM 6131 C C . VAL B 1 146 ? 61.413 -42.500 295.735 1.00 58.06 146 VAL B C 1
ATOM 6132 O O . VAL B 1 146 ? 62.222 -42.871 294.865 1.00 61.04 146 VAL B O 1
ATOM 6136 N N . PRO B 1 147 ? 61.798 -42.237 296.980 1.00 62.69 147 PRO B N 1
ATOM 6137 C CA . PRO B 1 147 ? 63.149 -42.584 297.424 1.00 57.51 147 PRO B CA 1
ATOM 6138 C C . PRO B 1 147 ? 63.215 -44.042 297.847 1.00 60.08 147 PRO B C 1
ATOM 6139 O O . PRO B 1 147 ? 62.265 -44.607 298.399 1.00 62.42 147 PRO B O 1
ATOM 6143 N N . GLY B 1 148 ? 64.359 -44.651 297.574 1.00 57.60 148 GLY B N 1
ATOM 6144 C CA . GLY B 1 148 ? 64.525 -46.057 297.866 1.00 62.95 148 GLY B CA 1
ATOM 6145 C C . GLY B 1 148 ? 64.593 -46.856 296.587 1.00 63.49 148 GLY B C 1
ATOM 6146 O O . GLY B 1 148 ? 63.594 -46.969 295.869 1.00 63.26 148 GLY B O 1
ATOM 6147 N N . ARG B 1 149 ? 65.777 -47.399 296.294 1.00 65.51 149 ARG B N 1
ATOM 6148 C CA . ARG B 1 149 ? 65.997 -48.102 295.036 1.00 64.79 149 ARG B CA 1
ATOM 6149 C C . ARG B 1 149 ? 64.948 -49.177 294.805 1.00 62.49 149 ARG B C 1
ATOM 6150 O O . ARG B 1 149 ? 64.453 -49.338 293.684 1.00 60.60 149 ARG B O 1
ATOM 6158 N N . GLU B 1 150 ? 64.581 -49.912 295.858 1.00 61.49 150 GLU B N 1
ATOM 6159 C CA . GLU B 1 150 ? 63.652 -51.028 295.704 1.00 62.45 150 GLU B CA 1
ATOM 6160 C C . GLU B 1 150 ? 62.288 -50.553 295.215 1.00 57.74 150 GLU B C 1
ATOM 6161 O O . GLU B 1 150 ? 61.729 -51.106 294.259 1.00 52.59 150 GLU B O 1
ATOM 6167 N N . ASP B 1 151 ? 61.740 -49.519 295.859 1.00 52.21 151 ASP B N 1
ATOM 6168 C CA . ASP B 1 151 ? 60.392 -49.062 295.539 1.00 52.03 151 ASP B CA 1
ATOM 6169 C C . ASP B 1 151 ? 60.348 -48.396 294.168 1.00 50.24 151 ASP B C 1
ATOM 6170 O O . ASP B 1 151 ? 59.437 -48.647 293.369 1.00 47.39 151 ASP B O 1
ATOM 6175 N N . ARG B 1 152 ? 61.324 -47.533 293.888 1.00 49.03 152 ARG B N 1
ATOM 6176 C CA . ARG B 1 152 ? 61.393 -46.880 292.589 1.00 49.73 152 ARG B CA 1
ATOM 6177 C C . ARG B 1 152 ? 61.568 -47.902 291.467 1.00 46.48 152 ARG B C 1
ATOM 6178 O O . ARG B 1 152 ? 60.934 -47.789 290.409 1.00 39.86 152 ARG B O 1
ATOM 6186 N N . ARG B 1 153 ? 62.397 -48.928 291.693 1.00 47.41 153 ARG B N 1
ATOM 6187 C CA . ARG B 1 153 ? 62.618 -49.952 290.674 1.00 45.87 153 ARG B CA 1
ATOM 6188 C C . ARG B 1 153 ? 61.354 -50.754 290.393 1.00 42.53 153 ARG B C 1
ATOM 6189 O O . ARG B 1 153 ? 61.075 -51.096 289.237 1.00 38.45 153 ARG B O 1
ATOM 6197 N N . GLU B 1 154 ? 60.592 -51.077 291.440 1.00 43.17 154 GLU B N 1
ATOM 6198 C CA . GLU B 1 154 ? 59.333 -51.794 291.269 1.00 40.74 154 GLU B CA 1
ATOM 6199 C C . GLU B 1 154 ? 58.399 -51.032 290.336 1.00 39.48 154 GLU B C 1
ATOM 6200 O O . GLU B 1 154 ? 57.786 -51.614 289.431 1.00 34.39 154 GLU B O 1
ATOM 6206 N N . LEU B 1 155 ? 58.277 -49.721 290.550 1.00 35.90 155 LEU B N 1
ATOM 6207 C CA . LEU B 1 155 ? 57.413 -48.908 289.707 1.00 33.87 155 LEU B CA 1
ATOM 6208 C C . LEU B 1 155 ? 57.940 -48.847 288.279 1.00 34.10 155 LEU B C 1
ATOM 6209 O O . LEU B 1 155 ? 57.163 -48.944 287.323 1.00 32.10 155 LEU B O 1
ATOM 6214 N N . LEU B 1 156 ? 59.258 -48.679 288.115 1.00 30.05 156 LEU B N 1
ATOM 6215 C CA . LEU B 1 156 ? 59.817 -48.574 286.771 1.00 31.30 156 LEU B CA 1
ATOM 6216 C C . LEU B 1 156 ? 59.721 -49.897 286.024 1.00 30.61 156 LEU B C 1
ATOM 6217 O O . LEU B 1 156 ? 59.645 -49.909 284.790 1.00 28.76 156 LEU B O 1
ATOM 6222 N N . ALA B 1 157 ? 59.711 -51.015 286.750 1.00 32.44 157 ALA B N 1
ATOM 6223 C CA . ALA B 1 157 ? 59.485 -52.298 286.104 1.00 31.10 157 ALA B CA 1
ATOM 6224 C C . ALA B 1 157 ? 58.067 -52.395 285.555 1.00 30.85 157 ALA B C 1
ATOM 6225 O O . ALA B 1 157 ? 57.851 -52.974 284.483 1.00 29.98 157 ALA B O 1
ATOM 6227 N N . ALA B 1 158 ? 57.084 -51.841 286.280 1.00 28.40 158 ALA B N 1
ATOM 6228 C CA . ALA B 1 158 ? 55.721 -51.803 285.763 1.00 28.55 158 ALA B CA 1
ATOM 6229 C C . ALA B 1 158 ? 55.631 -50.892 284.548 1.00 24.81 158 ALA B C 1
ATOM 6230 O O . ALA B 1 158 ? 54.924 -51.206 283.582 1.00 25.86 158 ALA B O 1
ATOM 6232 N N . VAL B 1 159 ? 56.366 -49.774 284.567 1.00 23.20 159 VAL B N 1
ATOM 6233 C CA . VAL B 1 159 ? 56.455 -48.908 283.391 1.00 27.00 159 VAL B CA 1
ATOM 6234 C C . VAL B 1 159 ? 56.905 -49.714 282.177 1.00 24.49 159 VAL B C 1
ATOM 6235 O O . VAL B 1 159 ? 56.289 -49.666 281.105 1.00 22.07 159 VAL B O 1
ATOM 6239 N N . ASP B 1 160 ? 58.006 -50.454 282.326 1.00 24.07 160 ASP B N 1
ATOM 6240 C CA . ASP B 1 160 ? 58.561 -51.170 281.182 1.00 26.18 160 ASP B CA 1
ATOM 6241 C C . ASP B 1 160 ? 57.621 -52.271 280.699 1.00 25.03 160 ASP B C 1
ATOM 6242 O O . ASP B 1 160 ? 57.507 -52.506 279.487 1.00 27.00 160 ASP B O 1
ATOM 6247 N N . ALA B 1 161 ? 56.904 -52.915 281.618 1.00 24.20 161 ALA B N 1
ATOM 6248 C CA . ALA B 1 161 ? 55.921 -53.919 281.229 1.00 26.13 161 ALA B CA 1
ATOM 6249 C C . ALA B 1 161 ? 54.738 -53.285 280.501 1.00 27.75 161 ALA B C 1
ATOM 6250 O O . ALA B 1 161 ? 54.233 -53.843 279.516 1.00 23.85 161 ALA B O 1
ATOM 6252 N N . LEU B 1 162 ? 54.283 -52.114 280.963 1.00 22.15 162 LEU B N 1
ATOM 6253 C CA . LEU B 1 162 ? 53.218 -51.412 280.252 1.00 23.71 162 LEU B CA 1
ATOM 6254 C C . LEU B 1 162 ? 53.626 -51.075 278.826 1.00 20.42 162 LEU B C 1
ATOM 6255 O O . LEU B 1 162 ? 52.778 -51.075 277.929 1.00 21.65 162 LEU B O 1
ATOM 6260 N N . ARG B 1 163 ? 54.909 -50.788 278.593 1.00 21.06 163 ARG B N 1
ATOM 6261 C CA . ARG B 1 163 ? 55.386 -50.416 277.260 1.00 22.89 163 ARG B CA 1
ATOM 6262 C C . ARG B 1 163 ? 55.745 -51.612 276.376 1.00 24.83 163 ARG B C 1
ATOM 6263 O O . ARG B 1 163 ? 56.135 -51.412 275.215 1.00 22.37 163 ARG B O 1
ATOM 6271 N N . ASP B 1 164 ? 55.651 -52.839 276.885 1.00 22.53 164 ASP B N 1
ATOM 6272 C CA . ASP B 1 164 ? 56.208 -53.992 276.174 1.00 26.77 164 ASP B CA 1
ATOM 6273 C C . ASP B 1 164 ? 55.192 -54.497 275.159 1.00 24.88 164 ASP B C 1
ATOM 6274 O O . ASP B 1 164 ? 54.361 -55.355 275.453 1.00 26.00 164 ASP B O 1
ATOM 6279 N N . GLU B 1 165 ? 55.279 -53.981 273.936 1.00 23.17 165 GLU B N 1
ATOM 6280 C CA . GLU B 1 165 ? 54.294 -54.334 272.924 1.00 25.06 165 GLU B CA 1
ATOM 6281 C C . GLU B 1 165 ? 54.440 -55.770 272.424 1.00 26.96 165 GLU B C 1
ATOM 6282 O O . GLU B 1 165 ? 53.606 -56.222 271.626 1.00 26.75 165 GLU B O 1
ATOM 6288 N N . SER B 1 166 ? 55.452 -56.505 272.873 1.00 26.63 166 SER B N 1
ATOM 6289 C CA . SER B 1 166 ? 55.515 -57.925 272.544 1.00 29.14 166 SER B CA 1
ATOM 6290 C C . SER B 1 166 ? 54.633 -58.786 273.452 1.00 32.29 166 SER B C 1
ATOM 6291 O O . SER B 1 166 ? 54.612 -60.010 273.282 1.00 27.07 166 SER B O 1
ATOM 6294 N N . ARG B 1 167 ? 53.895 -58.194 274.393 1.00 26.21 167 ARG B N 1
ATOM 6295 C CA . ARG B 1 167 ? 52.989 -58.935 275.258 1.00 26.95 167 ARG B CA 1
ATOM 6296 C C . ARG B 1 167 ? 51.555 -58.477 275.000 1.00 26.87 167 ARG B C 1
ATOM 6297 O O . ARG B 1 167 ? 51.336 -57.382 274.468 1.00 25.60 167 ARG B O 1
ATOM 6305 N N . PRO B 1 168 ? 50.556 -59.302 275.328 1.00 28.44 168 PRO B N 1
ATOM 6306 C CA . PRO B 1 168 ? 49.161 -58.898 275.083 1.00 30.93 168 PRO B CA 1
ATOM 6307 C C . PRO B 1 168 ? 48.771 -57.679 275.915 1.00 25.88 168 PRO B C 1
ATOM 6308 O O . PRO B 1 168 ? 49.286 -57.462 277.013 1.00 27.47 168 PRO B O 1
ATOM 6312 N N . ALA B 1 169 ? 47.834 -56.887 275.377 1.00 28.03 169 ALA B N 1
ATOM 6313 C CA . ALA B 1 169 ? 47.391 -55.676 276.068 1.00 29.42 169 ALA B CA 1
ATOM 6314 C C . ALA B 1 169 ? 46.944 -55.977 277.497 1.00 29.97 169 ALA B C 1
ATOM 6315 O O . ALA B 1 169 ? 47.276 -55.235 278.430 1.00 30.27 169 ALA B O 1
ATOM 6317 N N . ALA B 1 170 ? 46.211 -57.075 277.695 1.00 29.48 170 ALA B N 1
ATOM 6318 C CA . ALA B 1 170 ? 45.741 -57.402 279.040 1.00 32.51 170 ALA B CA 1
ATOM 6319 C C . ALA B 1 170 ? 46.894 -57.742 279.969 1.00 31.30 170 ALA B C 1
ATOM 6320 O O . ALA B 1 170 ? 46.827 -57.455 281.172 1.00 32.07 170 ALA B O 1
ATOM 6322 N N . SER B 1 171 ? 47.954 -58.350 279.433 1.00 30.87 171 SER B N 1
ATOM 6323 C CA A SER B 1 171 ? 49.118 -58.669 280.252 0.53 30.69 171 SER B CA 1
ATOM 6324 C CA B SER B 1 171 ? 49.116 -58.670 280.253 0.47 30.69 171 SER B CA 1
ATOM 6325 C C . SER B 1 171 ? 49.884 -57.410 280.628 1.00 30.17 171 SER B C 1
ATOM 6326 O O . SER B 1 171 ? 50.402 -57.300 281.748 1.00 28.24 171 SER B O 1
ATOM 6331 N N . ARG B 1 172 ? 49.980 -56.459 279.697 1.00 27.07 172 ARG B N 1
ATOM 6332 C CA . ARG B 1 172 ? 50.648 -55.196 279.984 1.00 28.01 172 ARG B CA 1
ATOM 6333 C C . ARG B 1 172 ? 49.908 -54.439 281.082 1.00 28.31 172 ARG B C 1
ATOM 6334 O O . ARG B 1 172 ? 50.525 -53.958 282.038 1.00 29.04 172 ARG B O 1
ATOM 6342 N N . LEU B 1 173 ? 48.577 -54.359 280.981 1.00 29.32 173 LEU B N 1
ATOM 6343 C CA . LEU B 1 173 ? 47.791 -53.713 282.033 1.00 31.36 173 LEU B CA 1
ATOM 6344 C C . LEU B 1 173 ? 47.961 -54.425 283.372 1.00 32.31 173 LEU B C 1
ATOM 6345 O O . LEU B 1 173 ? 48.204 -53.783 284.402 1.00 30.41 173 LEU B O 1
ATOM 6350 N N . ALA B 1 174 ? 47.842 -55.760 283.375 1.00 32.24 174 ALA B N 1
ATOM 6351 C CA . ALA B 1 174 ? 47.904 -56.519 284.623 1.00 32.27 174 ALA B CA 1
ATOM 6352 C C . ALA B 1 174 ? 49.186 -56.238 285.392 1.00 34.58 174 ALA B C 1
ATOM 6353 O O . ALA B 1 174 ? 49.180 -56.231 286.629 1.00 31.78 174 ALA B O 1
ATOM 6355 N N . ALA B 1 175 ? 50.292 -55.977 284.685 1.00 31.41 175 ALA B N 1
ATOM 6356 C CA . ALA B 1 175 ? 51.546 -55.681 285.368 1.00 33.80 175 ALA B CA 1
ATOM 6357 C C . ALA B 1 175 ? 51.500 -54.368 286.145 1.00 31.71 175 ALA B C 1
ATOM 6358 O O . ALA B 1 175 ? 52.307 -54.181 287.060 1.00 34.01 175 ALA B O 1
ATOM 6360 N N . ALA B 1 176 ? 50.596 -53.452 285.798 1.00 30.43 176 ALA B N 1
ATOM 6361 C CA . ALA B 1 176 ? 50.445 -52.195 286.521 1.00 31.88 176 ALA B CA 1
ATOM 6362 C C . ALA B 1 176 ? 49.547 -52.314 287.751 1.00 34.27 176 ALA B C 1
ATOM 6363 O O . ALA B 1 176 ? 49.404 -51.334 288.496 1.00 33.49 176 ALA B O 1
ATOM 6365 N N . LEU B 1 177 ? 48.944 -53.481 287.981 1.00 34.75 177 LEU B N 1
ATOM 6366 C CA . LEU B 1 177 ? 47.882 -53.641 288.970 1.00 34.54 177 LEU B CA 1
ATOM 6367 C C . LEU B 1 177 ? 48.217 -54.714 290.003 1.00 41.19 177 LEU B C 1
ATOM 6368 O O . LEU B 1 177 ? 47.315 -55.293 290.617 1.00 42.51 177 LEU B O 1
ATOM 6373 N N . THR B 1 178 ? 49.507 -54.983 290.220 1.00 37.97 178 THR B N 1
ATOM 6374 C CA . THR B 1 178 ? 49.913 -56.039 291.138 1.00 41.44 178 THR B CA 1
ATOM 6375 C C . THR B 1 178 ? 49.956 -55.533 292.582 1.00 43.74 178 THR B C 1
ATOM 6376 O O . THR B 1 178 ? 50.138 -54.336 292.824 1.00 41.55 178 THR B O 1
ATOM 6380 N N . PRO B 1 179 ? 49.795 -56.436 293.558 1.00 44.64 179 PRO B N 1
ATOM 6381 C CA . PRO B 1 179 ? 49.890 -56.013 294.969 1.00 44.94 179 PRO B CA 1
ATOM 6382 C C . PRO B 1 179 ? 51.193 -55.316 295.321 1.00 40.85 179 PRO B C 1
ATOM 6383 O O . PRO B 1 179 ? 51.181 -54.376 296.124 1.00 41.47 179 PRO B O 1
ATOM 6387 N N . GLN B 1 180 ? 52.324 -55.749 294.753 1.00 43.03 180 GLN B N 1
ATOM 6388 C CA . GLN B 1 180 ? 53.587 -55.069 295.035 1.00 44.88 180 GLN B CA 1
ATOM 6389 C C . GLN B 1 180 ? 53.593 -53.644 294.494 1.00 43.47 180 GLN B C 1
ATOM 6390 O O . GLN B 1 180 ? 54.299 -52.783 295.033 1.00 41.50 180 GLN B O 1
ATOM 6396 N N . VAL B 1 181 ? 52.839 -53.378 293.425 1.00 41.78 181 VAL B N 1
ATOM 6397 C CA . VAL B 1 181 ? 52.751 -52.017 292.898 1.00 44.52 181 VAL B CA 1
ATOM 6398 C C . VAL B 1 181 ? 51.857 -51.159 293.787 1.00 40.48 181 VAL B C 1
ATOM 6399 O O . VAL B 1 181 ? 52.229 -50.040 294.165 1.00 40.23 181 VAL B O 1
ATOM 6403 N N . ASP B 1 182 ? 50.670 -51.680 294.136 1.00 42.42 182 ASP B N 1
ATOM 6404 C CA . ASP B 1 182 ? 49.788 -51.016 295.097 1.00 42.01 182 ASP B CA 1
ATOM 6405 C C . ASP B 1 182 ? 50.536 -50.629 296.366 1.00 46.27 182 ASP B C 1
ATOM 6406 O O . ASP B 1 182 ? 50.327 -49.541 296.915 1.00 49.37 182 ASP B O 1
ATOM 6411 N N . ALA B 1 183 ? 51.415 -51.515 296.845 1.00 46.10 183 ALA B N 1
ATOM 6412 C CA . ALA B 1 183 ? 52.130 -51.275 298.096 1.00 45.72 183 ALA B CA 1
ATOM 6413 C C . ALA B 1 183 ? 52.996 -50.025 298.016 1.00 47.76 183 ALA B C 1
ATOM 6414 O O . ALA B 1 183 ? 53.027 -49.220 298.953 1.00 46.71 183 ALA B O 1
ATOM 6416 N N . VAL B 1 184 ? 53.731 -49.854 296.912 1.00 44.59 184 VAL B N 1
ATOM 6417 C CA . VAL B 1 184 ? 54.550 -48.653 296.759 1.00 45.89 184 VAL B CA 1
ATOM 6418 C C . VAL B 1 184 ? 53.668 -47.413 296.679 1.00 47.73 184 VAL B C 1
ATOM 6419 O O . VAL B 1 184 ? 53.951 -46.387 297.313 1.00 48.41 184 VAL B O 1
ATOM 6423 N N . LEU B 1 185 ? 52.573 -47.494 295.917 1.00 46.03 185 LEU B N 1
ATOM 6424 C CA . LEU B 1 185 ? 51.705 -46.335 295.728 1.00 44.38 185 LEU B CA 1
ATOM 6425 C C . LEU B 1 185 ? 51.003 -45.936 297.017 1.00 52.85 185 LEU B C 1
ATOM 6426 O O . LEU B 1 185 ? 50.745 -44.745 297.234 1.00 49.95 185 LEU B O 1
ATOM 6431 N N . ALA B 1 186 ? 50.688 -46.908 297.880 1.00 50.70 186 ALA B N 1
ATOM 6432 C CA . ALA B 1 186 ? 50.069 -46.585 299.161 1.00 49.29 186 ALA B CA 1
ATOM 6433 C C . ALA B 1 186 ? 51.011 -45.788 300.058 1.00 48.17 186 ALA B C 1
ATOM 6434 O O . ALA B 1 186 ? 50.551 -45.025 300.914 1.00 55.12 186 ALA B O 1
ATOM 6436 N N . ARG B 1 187 ? 52.322 -45.945 299.880 1.00 50.85 187 ARG B N 1
ATOM 6437 C CA . ARG B 1 187 ? 53.300 -45.237 300.695 1.00 50.69 187 ARG B CA 1
ATOM 6438 C C . ARG B 1 187 ? 53.834 -43.969 300.045 1.00 53.66 187 ARG B C 1
ATOM 6439 O O . ARG B 1 187 ? 54.299 -43.075 300.762 1.00 53.31 187 ARG B O 1
ATOM 6447 N N . HIS B 1 188 ? 53.804 -43.873 298.718 1.00 48.18 188 HIS B N 1
ATOM 6448 C CA . HIS B 1 188 ? 54.227 -42.669 298.005 1.00 40.97 188 HIS B CA 1
ATOM 6449 C C . HIS B 1 188 ? 53.166 -42.311 296.970 1.00 40.71 188 HIS B C 1
ATOM 6450 O O . HIS B 1 188 ? 53.416 -42.368 295.760 1.00 34.64 188 HIS B O 1
ATOM 6452 N N . PRO B 1 189 ? 51.965 -41.925 297.416 1.00 38.91 189 PRO B N 1
ATOM 6453 C CA . PRO B 1 189 ? 50.891 -41.612 296.461 1.00 31.71 189 PRO B CA 1
ATOM 6454 C C . PRO B 1 189 ? 51.236 -40.411 295.591 1.00 28.02 189 PRO B C 1
ATOM 6455 O O . PRO B 1 189 ? 51.920 -39.478 296.014 1.00 30.64 189 PRO B O 1
ATOM 6459 N N . LEU B 1 190 ? 50.769 -40.457 294.350 1.00 28.71 190 LEU B N 1
ATOM 6460 C CA . LEU B 1 190 ? 50.988 -39.375 293.400 1.00 26.77 190 LEU B CA 1
ATOM 6461 C C . LEU B 1 190 ? 49.804 -38.418 293.497 1.00 22.62 190 LEU B C 1
ATOM 6462 O O . LEU B 1 190 ? 48.683 -38.774 293.121 1.00 24.35 190 LEU B O 1
ATOM 6467 N N . ARG B 1 191 ? 50.055 -37.208 293.991 1.00 24.34 191 ARG B N 1
ATOM 6468 C CA . ARG B 1 191 ? 49.002 -36.236 294.269 1.00 24.39 191 ARG B CA 1
ATOM 6469 C C . ARG B 1 191 ? 49.153 -35.040 293.343 1.00 23.17 191 ARG B C 1
ATOM 6470 O O . ARG B 1 191 ? 50.227 -34.429 293.287 1.00 27.13 191 ARG B O 1
ATOM 6478 N N . ASP B 1 192 ? 48.077 -34.689 292.644 1.00 23.56 192 ASP B N 1
ATOM 6479 C CA . ASP B 1 192 ? 48.072 -33.531 291.757 1.00 24.72 192 ASP B CA 1
ATOM 6480 C C . ASP B 1 192 ? 47.205 -32.412 292.327 1.00 22.22 192 ASP B C 1
ATOM 6481 O O . ASP B 1 192 ? 46.241 -32.667 293.051 1.00 23.09 192 ASP B O 1
ATOM 6486 N N . LEU B 1 193 ? 47.561 -31.168 291.990 1.00 21.91 193 LEU B N 1
ATOM 6487 C CA . LEU B 1 193 ? 46.734 -29.997 292.314 1.00 24.56 193 LEU B CA 1
ATOM 6488 C C . LEU B 1 193 ? 46.476 -29.878 293.817 1.00 24.78 193 LEU B C 1
ATOM 6489 O O . LEU B 1 193 ? 45.380 -29.498 294.242 1.00 23.63 193 LEU B O 1
ATOM 6494 N N . VAL B 1 194 ? 47.493 -30.202 294.623 1.00 22.71 194 VAL B N 1
ATOM 6495 C CA . VAL B 1 194 ? 47.314 -30.294 296.072 1.00 22.72 194 VAL B CA 1
ATOM 6496 C C . VAL B 1 194 ? 46.805 -28.969 296.608 1.00 22.26 194 VAL B C 1
ATOM 6497 O O . VAL B 1 194 ? 47.369 -27.904 296.324 1.00 21.57 194 VAL B O 1
ATOM 6501 N N . THR B 1 195 ? 45.713 -29.028 297.370 1.00 22.57 195 THR B N 1
ATOM 6502 C CA . THR B 1 195 ? 45.016 -27.837 297.851 1.00 21.22 195 THR B CA 1
ATOM 6503 C C . THR B 1 195 ? 44.778 -28.003 299.345 1.00 19.37 195 THR B C 1
ATOM 6504 O O . THR B 1 195 ? 44.288 -29.048 299.772 1.00 19.98 195 THR B O 1
ATOM 6508 N N . SER B 1 196 ? 45.106 -26.981 300.129 1.00 19.54 196 SER B N 1
ATOM 6509 C CA . SER B 1 196 ? 45.033 -27.072 301.583 1.00 20.15 196 SER B CA 1
ATOM 6510 C C . SER B 1 196 ? 43.919 -26.190 302.131 1.00 21.97 196 SER B C 1
ATOM 6511 O O . SER B 1 196 ? 43.681 -25.090 301.625 1.00 20.63 196 SER B O 1
ATOM 6514 N N . SER B 1 197 ? 43.252 -26.666 303.181 1.00 20.78 197 SER B N 1
ATOM 6515 C CA . SER B 1 197 ? 42.437 -25.778 304.000 1.00 23.03 197 SER B CA 1
ATOM 6516 C C . SER B 1 197 ? 43.337 -24.846 304.813 1.00 22.88 197 SER B C 1
ATOM 6517 O O . SER B 1 197 ? 44.536 -25.089 304.983 1.00 20.69 197 SER B O 1
ATOM 6520 N N . ASP B 1 198 ? 42.744 -23.751 305.324 1.00 23.24 198 ASP B N 1
ATOM 6521 C CA . ASP B 1 198 ? 43.493 -22.944 306.276 1.00 25.40 198 ASP B CA 1
ATOM 6522 C C . ASP B 1 198 ? 43.529 -23.650 307.638 1.00 20.91 198 ASP B C 1
ATOM 6523 O O . ASP B 1 198 ? 42.588 -24.377 307.989 1.00 23.15 198 ASP B O 1
ATOM 6528 N N . PRO B 1 199 ? 44.600 -23.466 308.413 1.00 22.43 199 PRO B N 1
ATOM 6529 C CA . PRO B 1 199 ? 44.759 -24.245 309.651 1.00 21.12 199 PRO B CA 1
ATOM 6530 C C . PRO B 1 199 ? 43.686 -23.923 310.677 1.00 23.71 199 PRO B C 1
ATOM 6531 O O . PRO B 1 199 ? 43.219 -22.789 310.782 1.00 21.02 199 PRO B O 1
ATOM 6535 N N . LEU B 1 200 ? 43.307 -24.948 311.444 1.00 19.40 200 LEU B N 1
ATOM 6536 C CA . LEU B 1 200 ? 42.401 -24.809 312.571 1.00 18.99 200 LEU B CA 1
ATOM 6537 C C . LEU B 1 200 ? 43.135 -25.155 313.861 1.00 20.04 200 LEU B C 1
ATOM 6538 O O . LEU B 1 200 ? 44.009 -26.025 313.859 1.00 20.04 200 LEU B O 1
ATOM 6543 N N . PRO B 1 201 ? 42.809 -24.492 314.970 1.00 19.44 201 PRO B N 1
ATOM 6544 C CA . PRO B 1 201 ? 43.548 -24.703 316.219 1.00 18.76 201 PRO B CA 1
ATOM 6545 C C . PRO B 1 201 ? 43.031 -25.874 317.044 1.00 18.12 201 PRO B C 1
ATOM 6546 O O . PRO B 1 201 ? 41.834 -26.172 317.097 1.00 18.44 201 PRO B O 1
ATOM 6550 N N . LEU B 1 202 ? 43.975 -26.544 317.714 1.00 18.37 202 LEU B N 1
ATOM 6551 C CA . LEU B 1 202 ? 43.667 -27.674 318.588 1.00 19.01 202 LEU B CA 1
ATOM 6552 C C . LEU B 1 202 ? 44.431 -27.489 319.890 1.00 20.72 202 LEU B C 1
ATOM 6553 O O . LEU B 1 202 ? 45.660 -27.362 319.873 1.00 20.62 202 LEU B O 1
ATOM 6558 N N . LEU B 1 203 ? 43.715 -27.466 321.014 1.00 18.54 203 LEU B N 1
ATOM 6559 C CA . LEU B 1 203 ? 44.345 -27.372 322.330 1.00 18.53 203 LEU B CA 1
ATOM 6560 C C . LEU B 1 203 ? 44.419 -28.781 322.903 1.00 20.12 203 LEU B C 1
ATOM 6561 O O . LEU B 1 203 ? 43.383 -29.400 323.163 1.00 19.78 203 LEU B O 1
ATOM 6566 N N . VAL B 1 204 ? 45.638 -29.294 323.070 1.00 17.60 204 VAL B N 1
ATOM 6567 C CA . VAL B 1 204 ? 45.872 -30.633 323.604 1.00 14.98 204 VAL B CA 1
ATOM 6568 C C . VAL B 1 204 ? 46.249 -30.487 325.074 1.00 18.00 204 VAL B C 1
ATOM 6569 O O . VAL B 1 204 ? 47.214 -29.787 325.404 1.00 18.57 204 VAL B O 1
ATOM 6573 N N . GLU B 1 205 ? 45.498 -31.142 325.956 1.00 16.36 205 GLU B N 1
ATOM 6574 C CA . GLU B 1 205 ? 45.679 -31.009 327.397 1.00 16.19 205 GLU B CA 1
ATOM 6575 C C . GLU B 1 205 ? 46.055 -32.369 327.982 1.00 17.88 205 GLU B C 1
ATOM 6576 O O . GLU B 1 205 ? 46.080 -33.374 327.278 1.00 17.90 205 GLU B O 1
ATOM 6582 N N . ARG B 1 206 ? 46.382 -32.403 329.274 1.00 17.78 206 ARG B N 1
ATOM 6583 C CA . ARG B 1 206 ? 46.844 -33.642 329.895 1.00 17.24 206 ARG B CA 1
ATOM 6584 C C . ARG B 1 206 ? 45.701 -34.656 330.032 1.00 20.78 206 ARG B C 1
ATOM 6585 O O . ARG B 1 206 ? 44.514 -34.305 330.019 1.00 17.55 206 ARG B O 1
ATOM 6593 N N . GLU B 1 207 ? 46.073 -35.946 330.163 1.00 16.39 207 GLU B N 1
ATOM 6594 C CA . GLU B 1 207 ? 45.067 -37.011 330.096 1.00 20.14 207 GLU B CA 1
ATOM 6595 C C . GLU B 1 207 ? 43.971 -36.846 331.144 1.00 16.10 207 GLU B C 1
ATOM 6596 O O . GLU B 1 207 ? 42.813 -37.193 330.884 1.00 17.50 207 GLU B O 1
ATOM 6602 N N . ARG B 1 208 ? 44.308 -36.321 332.328 1.00 17.17 208 ARG B N 1
ATOM 6603 C CA . ARG B 1 208 ? 43.309 -36.197 333.392 1.00 18.56 208 ARG B CA 1
ATOM 6604 C C . ARG B 1 208 ? 42.157 -35.265 333.008 1.00 16.77 208 ARG B C 1
ATOM 6605 O O . ARG B 1 208 ? 41.068 -35.364 333.590 1.00 18.31 208 ARG B O 1
ATOM 6613 N N . ALA B 1 209 ? 42.362 -34.373 332.029 1.00 15.92 209 ALA B N 1
ATOM 6614 C CA . ALA B 1 209 ? 41.268 -33.510 331.587 1.00 16.61 209 ALA B CA 1
ATOM 6615 C C . ALA B 1 209 ? 40.124 -34.322 331.001 1.00 16.08 209 ALA B C 1
ATOM 6616 O O . ALA B 1 209 ? 38.953 -33.953 331.170 1.00 16.92 209 ALA B O 1
ATOM 6618 N N . LEU B 1 210 ? 40.436 -35.446 330.339 1.00 17.12 210 LEU B N 1
ATOM 6619 C CA . LEU B 1 210 ? 39.432 -36.325 329.749 1.00 14.99 210 LEU B CA 1
ATOM 6620 C C . LEU B 1 210 ? 39.125 -37.558 330.596 1.00 16.06 210 LEU B C 1
ATOM 6621 O O . LEU B 1 210 ? 37.961 -37.986 330.653 1.00 15.88 210 LEU B O 1
ATOM 6626 N N . TYR B 1 211 ? 40.124 -38.108 331.294 1.00 14.83 211 TYR B N 1
ATOM 6627 C CA . TYR B 1 211 ? 40.018 -39.435 331.899 1.00 14.65 211 TYR B CA 1
ATOM 6628 C C . TYR B 1 211 ? 40.351 -39.368 333.387 1.00 15.65 211 TYR B C 1
ATOM 6629 O O . TYR B 1 211 ? 41.414 -38.868 333.768 1.00 15.60 211 TYR B O 1
ATOM 6638 N N . GLY B 1 212 ? 39.456 -39.897 334.218 1.00 17.41 212 GLY B N 1
ATOM 6639 C CA . GLY B 1 212 ? 39.695 -39.958 335.652 1.00 16.60 212 GLY B CA 1
ATOM 6640 C C . GLY B 1 212 ? 38.454 -40.295 336.452 1.00 16.19 212 GLY B C 1
ATOM 6641 O O . GLY B 1 212 ? 37.335 -40.014 336.022 1.00 15.31 212 GLY B O 1
ATOM 6642 N N . ALA B 1 213 ? 38.630 -40.903 337.626 1.00 16.88 213 ALA B N 1
ATOM 6643 C CA . ALA B 1 213 ? 37.523 -41.254 338.503 1.00 17.10 213 ALA B CA 1
ATOM 6644 C C . ALA B 1 213 ? 37.561 -40.326 339.716 1.00 14.72 213 ALA B C 1
ATOM 6645 O O . ALA B 1 213 ? 38.607 -40.185 340.349 1.00 17.49 213 ALA B O 1
ATOM 6647 N N . TRP B 1 214 ? 36.422 -39.719 340.044 1.00 16.34 214 TRP B N 1
ATOM 6648 C CA . TRP B 1 214 ? 36.336 -38.670 341.059 1.00 18.19 214 TRP B CA 1
ATOM 6649 C C . TRP B 1 214 ? 35.516 -39.122 342.260 1.00 15.98 214 TRP B C 1
ATOM 6650 O O . TRP B 1 214 ? 34.473 -39.761 342.104 1.00 15.58 214 TRP B O 1
ATOM 6661 N N . TYR B 1 215 ? 35.964 -38.740 343.460 1.00 14.91 215 TYR B N 1
ATOM 6662 C CA . TYR B 1 215 ? 35.256 -39.029 344.701 1.00 14.93 215 TYR B CA 1
ATOM 6663 C C . TYR B 1 215 ? 35.125 -37.755 345.517 1.00 14.62 215 TYR B C 1
ATOM 6664 O O . TYR B 1 215 ? 36.132 -37.090 345.793 1.00 16.95 215 TYR B O 1
ATOM 6673 N N . GLU B 1 216 ? 33.897 -37.432 345.927 1.00 15.06 216 GLU B N 1
ATOM 6674 C CA . GLU B 1 216 ? 33.609 -36.200 346.666 1.00 14.72 216 GLU B CA 1
ATOM 6675 C C . GLU B 1 216 ? 33.276 -36.546 348.110 1.00 15.76 216 GLU B C 1
ATOM 6676 O O . GLU B 1 216 ? 32.411 -37.391 348.351 1.00 16.36 216 GLU B O 1
ATOM 6682 N N . PHE B 1 217 ? 33.936 -35.887 349.072 1.00 15.73 217 PHE B N 1
ATOM 6683 C CA . PHE B 1 217 ? 33.527 -36.053 350.469 1.00 16.84 217 PHE B CA 1
ATOM 6684 C C . PHE B 1 217 ? 33.792 -34.774 351.260 1.00 16.89 217 PHE B C 1
ATOM 6685 O O . PHE B 1 217 ? 34.560 -33.910 350.829 1.00 17.95 217 PHE B O 1
ATOM 6693 N N . PHE B 1 218 ? 33.118 -34.663 352.421 1.00 15.58 218 PHE B N 1
ATOM 6694 C CA . PHE B 1 218 ? 33.229 -33.502 353.307 1.00 17.37 218 PHE B CA 1
ATOM 6695 C C . PHE B 1 218 ? 34.243 -33.814 354.393 1.00 15.84 218 PHE B C 1
ATOM 6696 O O . PHE B 1 218 ? 33.959 -34.667 355.246 1.00 16.86 218 PHE B O 1
ATOM 6704 N N . PRO B 1 219 ? 35.399 -33.150 354.445 1.00 16.35 219 PRO B N 1
ATOM 6705 C CA . PRO B 1 219 ? 36.352 -33.438 355.532 1.00 16.22 219 PRO B CA 1
ATOM 6706 C C . PRO B 1 219 ? 35.755 -33.335 356.936 1.00 18.82 219 PRO B C 1
ATOM 6707 O O . PRO B 1 219 ? 36.105 -34.144 357.807 1.00 18.85 219 PRO B O 1
ATOM 6711 N N . ARG B 1 220 ? 34.867 -32.364 357.187 1.00 16.23 220 ARG B N 1
ATOM 6712 C CA . ARG B 1 220 ? 34.313 -32.190 358.532 1.00 18.18 220 ARG B CA 1
ATOM 6713 C C . ARG B 1 220 ? 33.468 -33.374 358.988 1.00 18.45 220 ARG B C 1
ATOM 6714 O O . ARG B 1 220 ? 33.299 -33.564 360.199 1.00 20.58 220 ARG B O 1
ATOM 6722 N N . SER B 1 221 ? 32.917 -34.164 358.066 1.00 17.65 221 SER B N 1
ATOM 6723 C CA . SER B 1 221 ? 32.151 -35.329 358.501 1.00 18.32 221 SER B CA 1
ATOM 6724 C C . SER B 1 221 ? 33.045 -36.468 358.981 1.00 23.22 221 SER B C 1
ATOM 6725 O O . SER B 1 221 ? 32.549 -37.382 359.660 1.00 24.60 221 SER B O 1
ATOM 6728 N N . GLU B 1 222 ? 34.337 -36.434 358.644 1.00 20.96 222 GLU B N 1
ATOM 6729 C CA . GLU B 1 222 ? 35.253 -37.536 358.944 1.00 22.61 222 GLU B CA 1
ATOM 6730 C C . GLU B 1 222 ? 36.046 -37.207 360.203 1.00 23.25 222 GLU B C 1
ATOM 6731 O O . GLU B 1 222 ? 37.254 -36.996 360.177 1.00 24.25 222 GLU B O 1
ATOM 6737 N N . GLY B 1 223 ? 35.321 -37.170 361.314 1.00 23.80 223 GLY B N 1
ATOM 6738 C CA . GLY B 1 223 ? 35.856 -36.888 362.627 1.00 24.04 223 GLY B CA 1
ATOM 6739 C C . GLY B 1 223 ? 35.994 -38.145 363.465 1.00 31.88 223 GLY B C 1
ATOM 6740 O O . GLY B 1 223 ? 36.158 -39.255 362.942 1.00 27.55 223 GLY B O 1
ATOM 6741 N N . THR B 1 224 ? 35.930 -37.970 364.778 1.00 28.65 224 THR B N 1
ATOM 6742 C CA . THR B 1 224 ? 36.133 -39.030 365.755 1.00 29.17 224 THR B CA 1
ATOM 6743 C C . THR B 1 224 ? 34.970 -39.040 366.732 1.00 31.01 224 THR B C 1
ATOM 6744 O O . THR B 1 224 ? 34.204 -38.070 366.806 1.00 29.13 224 THR B O 1
ATOM 6748 N N . PRO B 1 225 ? 34.810 -40.123 367.511 1.00 31.30 225 PRO B N 1
ATOM 6749 C CA . PRO B 1 225 ? 33.751 -40.116 368.540 1.00 32.11 225 PRO B CA 1
ATOM 6750 C C . PRO B 1 225 ? 33.863 -38.955 369.508 1.00 31.22 225 PRO B C 1
ATOM 6751 O O . PRO B 1 225 ? 32.840 -38.400 369.926 1.00 31.51 225 PRO B O 1
ATOM 6755 N N . HIS B 1 226 ? 35.078 -38.553 369.860 1.00 28.72 226 HIS B N 1
ATOM 6756 C CA . HIS B 1 226 ? 35.250 -37.489 370.840 1.00 28.43 226 HIS B CA 1
ATOM 6757 C C . HIS B 1 226 ? 35.290 -36.096 370.229 1.00 32.20 226 HIS B C 1
ATOM 6758 O O . HIS B 1 226 ? 34.999 -35.118 370.931 1.00 28.80 226 HIS B O 1
ATOM 6765 N N . THR B 1 227 ? 35.637 -35.979 368.946 1.00 29.35 227 THR B N 1
ATOM 6766 C CA . THR B 1 227 ? 35.677 -34.694 368.245 1.00 28.95 227 THR B CA 1
ATOM 6767 C C . THR B 1 227 ? 34.940 -34.884 366.927 1.00 24.61 227 THR B C 1
ATOM 6768 O O . THR B 1 227 ? 35.556 -35.199 365.900 1.00 25.62 227 THR B O 1
ATOM 6772 N N . PRO B 1 228 ? 33.615 -34.728 366.927 1.00 28.22 228 PRO B N 1
ATOM 6773 C CA . PRO B 1 228 ? 32.840 -35.049 365.718 1.00 29.30 228 PRO B CA 1
ATOM 6774 C C . PRO B 1 228 ? 33.192 -34.195 364.504 1.00 25.75 228 PRO B C 1
ATOM 6775 O O . PRO B 1 228 ? 33.081 -34.695 363.381 1.00 25.40 228 PRO B O 1
ATOM 6779 N N . HIS B 1 229 ? 33.604 -32.935 364.673 1.00 22.40 229 HIS B N 1
ATOM 6780 C CA . HIS B 1 229 ? 33.973 -32.123 363.509 1.00 22.48 229 HIS B CA 1
ATOM 6781 C C . HIS B 1 229 ? 35.356 -32.567 363.045 1.00 20.52 229 HIS B C 1
ATOM 6782 O O . HIS B 1 229 ? 36.352 -32.361 363.745 1.00 20.81 229 HIS B O 1
ATOM 6789 N N . GLY B 1 230 ? 35.427 -33.201 361.873 1.00 21.16 230 GLY B N 1
ATOM 6790 C CA . GLY B 1 230 ? 36.712 -33.660 361.374 1.00 17.39 230 GLY B CA 1
ATOM 6791 C C . GLY B 1 230 ? 37.684 -32.519 361.148 1.00 18.90 230 GLY B C 1
ATOM 6792 O O . GLY B 1 230 ? 37.296 -31.372 360.939 1.00 20.72 230 GLY B O 1
ATOM 6793 N N . THR B 1 231 ? 38.970 -32.838 361.239 1.00 19.34 231 THR B N 1
ATOM 6794 C CA . THR B 1 231 ? 40.059 -31.963 360.824 1.00 19.77 231 THR B CA 1
ATOM 6795 C C . THR B 1 231 ? 40.672 -32.511 359.548 1.00 19.28 231 THR B C 1
ATOM 6796 O O . THR B 1 231 ? 40.354 -33.627 359.120 1.00 19.02 231 THR B O 1
ATOM 6800 N N . PHE B 1 232 ? 41.585 -31.740 358.943 1.00 19.30 232 PHE B N 1
ATOM 6801 C CA . PHE B 1 232 ? 42.325 -32.297 357.815 1.00 17.91 232 PHE B CA 1
ATOM 6802 C C . PHE B 1 232 ? 43.121 -33.527 358.234 1.00 23.32 232 PHE B C 1
ATOM 6803 O O . PHE B 1 232 ? 43.319 -34.439 357.426 1.00 20.66 232 PHE B O 1
ATOM 6811 N N . ARG B 1 233 ? 43.575 -33.581 359.491 1.00 23.00 233 ARG B N 1
ATOM 6812 C CA . ARG B 1 233 ? 44.339 -34.745 359.931 1.00 22.49 233 ARG B CA 1
ATOM 6813 C C . ARG B 1 233 ? 43.445 -35.966 360.126 1.00 20.21 233 ARG B C 1
ATOM 6814 O O . ARG B 1 233 ? 43.856 -37.089 359.818 1.00 23.86 233 ARG B O 1
ATOM 6822 N N . THR B 1 234 ? 42.227 -35.791 360.645 1.00 20.87 234 THR B N 1
ATOM 6823 C CA . THR B 1 234 ? 41.359 -36.965 360.733 1.00 22.42 234 THR B CA 1
ATOM 6824 C C . THR B 1 234 ? 40.796 -37.338 359.363 1.00 23.11 234 THR B C 1
ATOM 6825 O O . THR B 1 234 ? 40.649 -38.525 359.056 1.00 21.08 234 THR B O 1
ATOM 6829 N N . ALA B 1 235 ? 40.509 -36.348 358.518 1.00 19.32 235 ALA B N 1
ATOM 6830 C CA . ALA B 1 235 ? 39.984 -36.641 357.189 1.00 18.98 235 ALA B CA 1
ATOM 6831 C C . ALA B 1 235 ? 41.026 -37.320 356.299 1.00 19.50 235 ALA B C 1
ATOM 6832 O O . ALA B 1 235 ? 40.664 -38.082 355.386 1.00 19.07 235 ALA B O 1
ATOM 6834 N N . ALA B 1 236 ? 42.315 -37.049 356.526 1.00 15.45 236 ALA B N 1
ATOM 6835 C CA . ALA B 1 236 ? 43.353 -37.732 355.751 1.00 19.22 236 ALA B CA 1
ATOM 6836 C C . ALA B 1 236 ? 43.277 -39.249 355.905 1.00 19.82 236 ALA B C 1
ATOM 6837 O O . ALA B 1 236 ? 43.698 -39.985 355.002 1.00 17.90 236 ALA B O 1
ATOM 6839 N N . ARG B 1 237 ? 42.748 -39.731 357.030 1.00 19.13 237 ARG B N 1
ATOM 6840 C CA . ARG B 1 237 ? 42.625 -41.163 357.274 1.00 18.88 237 ARG B CA 1
ATOM 6841 C C . ARG B 1 237 ? 41.595 -41.817 356.375 1.00 22.87 237 ARG B C 1
ATOM 6842 O O . ARG B 1 237 ? 41.555 -43.049 356.300 1.00 20.17 237 ARG B O 1
ATOM 6850 N N . ARG B 1 238 ? 40.757 -41.026 355.704 1.00 21.89 238 ARG B N 1
ATOM 6851 C CA . ARG B 1 238 ? 39.795 -41.567 354.747 1.00 22.67 238 ARG B CA 1
ATOM 6852 C C . ARG B 1 238 ? 40.406 -41.765 353.362 1.00 21.03 238 ARG B C 1
ATOM 6853 O O . ARG B 1 238 ? 39.874 -42.537 352.549 1.00 20.50 238 ARG B O 1
ATOM 6861 N N . LEU B 1 239 ? 41.523 -41.102 353.080 1.00 19.29 239 LEU B N 1
ATOM 6862 C CA . LEU B 1 239 ? 42.140 -41.207 351.761 1.00 19.34 239 LEU B CA 1
ATOM 6863 C C . LEU B 1 239 ? 42.546 -42.634 351.383 1.00 20.31 239 LEU B C 1
ATOM 6864 O O . LEU B 1 239 ? 42.339 -43.012 350.215 1.00 18.36 239 LEU B O 1
ATOM 6869 N N . PRO B 1 240 ? 43.101 -43.468 352.273 1.00 21.32 240 PRO B N 1
ATOM 6870 C CA . PRO B 1 240 ? 43.441 -44.836 351.826 1.00 19.37 240 PRO B CA 1
ATOM 6871 C C . PRO B 1 240 ? 42.255 -45.606 351.256 1.00 18.17 240 PRO B C 1
ATOM 6872 O O . PRO B 1 240 ? 42.410 -46.298 350.239 1.00 19.77 240 PRO B O 1
ATOM 6876 N N . ALA B 1 241 ? 41.071 -45.495 351.859 1.00 16.26 241 ALA B N 1
ATOM 6877 C CA . ALA B 1 241 ? 39.925 -46.228 351.328 1.00 17.90 241 ALA B CA 1
ATOM 6878 C C . ALA B 1 241 ? 39.494 -45.678 349.974 1.00 19.92 241 ALA B C 1
ATOM 6879 O O . ALA B 1 241 ? 39.045 -46.435 349.104 1.00 17.52 241 ALA B O 1
ATOM 6881 N N . ILE B 1 242 ? 39.619 -44.365 349.777 1.00 17.28 242 ILE B N 1
ATOM 6882 C CA . ILE B 1 242 ? 39.261 -43.782 348.488 1.00 18.32 242 ILE B CA 1
ATOM 6883 C C . ILE B 1 242 ? 40.217 -44.259 347.405 1.00 18.28 242 ILE B C 1
ATOM 6884 O O . ILE B 1 242 ? 39.791 -44.623 346.303 1.00 17.63 242 ILE B O 1
ATOM 6889 N N . ALA B 1 243 ? 41.523 -44.268 347.699 1.00 17.39 243 ALA B N 1
ATOM 6890 C CA . ALA B 1 243 ? 42.502 -44.771 346.741 1.00 19.16 243 ALA B CA 1
ATOM 6891 C C . ALA B 1 243 ? 42.289 -46.250 346.462 1.00 18.59 243 ALA B C 1
ATOM 6892 O O . ALA B 1 243 ? 42.474 -46.706 345.324 1.00 18.82 243 ALA B O 1
ATOM 6894 N N . ALA B 1 244 ? 41.881 -47.003 347.483 1.00 18.16 244 ALA B N 1
ATOM 6895 C CA . ALA B 1 244 ? 41.609 -48.427 347.310 1.00 20.37 244 ALA B CA 1
ATOM 6896 C C . ALA B 1 244 ? 40.386 -48.692 346.427 1.00 19.59 244 ALA B C 1
ATOM 6897 O O . ALA B 1 244 ? 40.329 -49.746 345.778 1.00 19.15 244 ALA B O 1
ATOM 6899 N N . MET B 1 245 ? 39.389 -47.791 346.377 1.00 16.86 245 MET B N 1
ATOM 6900 C CA . MET B 1 245 ? 38.366 -48.036 345.356 1.00 18.92 245 MET B CA 1
ATOM 6901 C C . MET B 1 245 ? 38.763 -47.544 343.967 1.00 16.95 245 MET B C 1
ATOM 6902 O O . MET B 1 245 ? 37.925 -47.589 343.048 1.00 18.46 245 MET B O 1
ATOM 6907 N N . GLY B 1 246 ? 40.004 -47.127 343.772 1.00 17.11 246 GLY B N 1
ATOM 6908 C CA . GLY B 1 246 ? 40.474 -46.837 342.436 1.00 18.40 246 GLY B CA 1
ATOM 6909 C C . GLY B 1 246 ? 40.194 -45.437 341.946 1.00 17.01 246 GLY B C 1
ATOM 6910 O O . GLY B 1 246 ? 40.234 -45.199 340.732 1.00 17.48 246 GLY B O 1
ATOM 6911 N N . PHE B 1 247 ? 39.940 -44.495 342.845 1.00 17.51 247 PHE B N 1
ATOM 6912 C CA . PHE B 1 247 ? 39.721 -43.123 342.407 1.00 17.40 247 PHE B CA 1
ATOM 6913 C C . PHE B 1 247 ? 41.049 -42.409 342.157 1.00 19.50 247 PHE B C 1
ATOM 6914 O O . PHE B 1 247 ? 42.111 -42.801 342.660 1.00 17.06 247 PHE B O 1
ATOM 6922 N N . ASP B 1 248 ? 40.988 -41.370 341.316 1.00 15.86 248 ASP B N 1
ATOM 6923 C CA . ASP B 1 248 ? 42.143 -40.555 340.968 1.00 17.22 248 ASP B CA 1
ATOM 6924 C C . ASP B 1 248 ? 42.086 -39.142 341.508 1.00 17.39 248 ASP B C 1
ATOM 6925 O O . ASP B 1 248 ? 43.136 -38.517 341.669 1.00 16.78 248 ASP B O 1
ATOM 6930 N N . VAL B 1 249 ? 40.885 -38.617 341.716 1.00 15.90 249 VAL B N 1
ATOM 6931 C CA . VAL B 1 249 ? 40.664 -37.235 342.128 1.00 16.95 249 VAL B CA 1
ATOM 6932 C C . VAL B 1 249 ? 39.752 -37.239 343.345 1.00 15.13 249 VAL B C 1
ATOM 6933 O O . VAL B 1 249 ? 38.738 -37.947 343.374 1.00 16.65 249 VAL B O 1
ATOM 6937 N N . VAL B 1 250 ? 40.090 -36.417 344.332 1.00 15.66 250 VAL B N 1
ATOM 6938 C CA . VAL B 1 250 ? 39.247 -36.180 345.498 1.00 14.78 250 VAL B CA 1
ATOM 6939 C C . VAL B 1 250 ? 38.744 -34.742 345.409 1.00 15.34 250 VAL B C 1
ATOM 6940 O O . VAL B 1 250 ? 39.553 -33.808 345.416 1.00 17.44 250 VAL B O 1
ATOM 6944 N N . TYR B 1 251 ? 37.421 -34.567 345.314 1.00 15.40 251 TYR B N 1
ATOM 6945 C CA . TYR B 1 251 ? 36.800 -33.240 345.225 1.00 15.48 251 TYR B CA 1
ATOM 6946 C C . TYR B 1 251 ? 36.267 -32.884 346.617 1.00 15.17 251 TYR B C 1
ATOM 6947 O O . TYR B 1 251 ? 35.458 -33.625 347.195 1.00 15.04 251 TYR B O 1
ATOM 6956 N N . LEU B 1 252 ? 36.739 -31.763 347.164 1.00 14.69 252 LEU B N 1
ATOM 6957 C CA . LEU B 1 252 ? 36.304 -31.289 348.479 1.00 15.35 252 LEU B CA 1
ATOM 6958 C C . LEU B 1 252 ? 35.365 -30.104 348.330 1.00 16.09 252 LEU B C 1
ATOM 6959 O O . LEU B 1 252 ? 35.687 -29.184 347.576 1.00 17.09 252 LEU B O 1
ATOM 6964 N N . PRO B 1 253 ? 34.235 -30.071 349.032 1.00 15.74 253 PRO B N 1
ATOM 6965 C CA . PRO B 1 253 ? 33.474 -28.820 349.178 1.00 15.90 253 PRO B CA 1
ATOM 6966 C C . PRO B 1 253 ? 34.346 -27.739 349.797 1.00 15.69 253 PRO B C 1
ATOM 6967 O O . PRO B 1 253 ? 35.440 -28.033 350.307 1.00 15.48 253 PRO B O 1
ATOM 6971 N N . PRO B 1 254 ? 33.908 -26.477 349.764 1.00 17.25 254 PRO B N 1
ATOM 6972 C CA . PRO B 1 254 ? 34.755 -25.377 350.265 1.00 15.67 254 PRO B CA 1
ATOM 6973 C C . PRO B 1 254 ? 35.316 -25.629 351.666 1.00 16.93 254 PRO B C 1
ATOM 6974 O O . PRO B 1 254 ? 34.621 -26.127 352.569 1.00 17.27 254 PRO B O 1
ATOM 6978 N N . ILE B 1 255 ? 36.590 -25.268 351.840 1.00 16.06 255 ILE B N 1
ATOM 6979 C CA . ILE B 1 255 ? 37.360 -25.566 353.049 1.00 16.14 255 ILE B CA 1
ATOM 6980 C C . ILE B 1 255 ? 37.639 -24.303 353.872 1.00 17.21 255 ILE B C 1
ATOM 6981 O O . ILE B 1 255 ? 38.525 -24.303 354.732 1.00 18.65 255 ILE B O 1
ATOM 6986 N N . HIS B 1 256 ? 36.906 -23.229 353.628 1.00 16.65 256 HIS B N 1
ATOM 6987 C CA . HIS B 1 256 ? 37.159 -21.922 354.223 1.00 18.63 256 HIS B CA 1
ATOM 6988 C C . HIS B 1 256 ? 36.255 -21.682 355.421 1.00 16.52 256 HIS B C 1
ATOM 6989 O O . HIS B 1 256 ? 35.313 -22.436 355.673 1.00 17.73 256 HIS B O 1
ATOM 6996 N N . PRO B 1 257 ? 36.500 -20.607 356.188 1.00 19.40 257 PRO B N 1
ATOM 6997 C CA . PRO B 1 257 ? 35.568 -20.250 357.263 1.00 18.13 257 PRO B CA 1
ATOM 6998 C C . PRO B 1 257 ? 34.167 -20.049 356.715 1.00 18.19 257 PRO B C 1
ATOM 6999 O O . PRO B 1 257 ? 33.972 -19.721 355.541 1.00 17.57 257 PRO B O 1
ATOM 7003 N N . ILE B 1 258 ? 33.180 -20.260 357.579 1.00 17.13 258 ILE B N 1
ATOM 7004 C CA . ILE B 1 258 ? 31.777 -20.212 357.198 1.00 16.51 258 ILE B CA 1
ATOM 7005 C C . ILE B 1 258 ? 31.109 -19.065 357.946 1.00 18.48 258 ILE B C 1
ATOM 7006 O O . ILE B 1 258 ? 31.340 -18.887 359.148 1.00 19.71 258 ILE B O 1
ATOM 7011 N N . GLY B 1 259 ? 30.303 -18.278 357.228 1.00 20.16 259 GLY B N 1
ATOM 7012 C CA . GLY B 1 259 ? 29.632 -17.146 357.846 1.00 22.06 259 GLY B CA 1
ATOM 7013 C C . GLY B 1 259 ? 28.628 -17.561 358.907 1.00 21.66 259 GLY B C 1
ATOM 7014 O O . GLY B 1 259 ? 28.124 -18.689 358.948 1.00 20.00 259 GLY B O 1
ATOM 7015 N N . THR B 1 260 ? 28.310 -16.605 359.786 1.00 19.05 260 THR B N 1
ATOM 7016 C CA . THR B 1 260 ? 27.272 -16.807 360.784 1.00 18.75 260 THR B CA 1
ATOM 7017 C C . THR B 1 260 ? 25.973 -16.081 360.470 1.00 21.44 260 THR B C 1
ATOM 7018 O O . THR B 1 260 ? 24.907 -16.576 360.833 1.00 19.25 260 THR B O 1
ATOM 7022 N N . THR B 1 261 ? 26.029 -14.921 359.812 1.00 20.53 261 THR B N 1
ATOM 7023 C CA . THR B 1 261 ? 24.813 -14.183 359.491 1.00 19.31 261 THR B CA 1
ATOM 7024 C C . THR B 1 261 ? 23.967 -14.976 358.497 1.00 20.52 261 THR B C 1
ATOM 7025 O O . THR B 1 261 ? 24.454 -15.351 357.426 1.00 23.24 261 THR B O 1
ATOM 7029 N N . HIS B 1 262 ? 22.700 -15.226 358.846 1.00 19.18 262 HIS B N 1
ATOM 7030 C CA . HIS B 1 262 ? 21.789 -16.029 358.027 1.00 22.44 262 HIS B CA 1
ATOM 7031 C C . HIS B 1 262 ? 22.323 -17.439 357.761 1.00 22.35 262 HIS B C 1
ATOM 7032 O O . HIS B 1 262 ? 21.956 -18.058 356.764 1.00 21.16 262 HIS B O 1
ATOM 7039 N N . ARG B 1 263 ? 23.183 -17.961 358.628 1.00 21.81 263 ARG B N 1
ATOM 7040 C CA . ARG B 1 263 ? 23.604 -19.355 358.484 1.00 21.10 263 ARG B CA 1
ATOM 7041 C C . ARG B 1 263 ? 22.389 -20.281 358.457 1.00 23.74 263 ARG B C 1
ATOM 7042 O O . ARG B 1 263 ? 21.420 -20.092 359.203 1.00 21.75 263 ARG B O 1
ATOM 7050 N N . LYS B 1 264 ? 22.437 -21.292 357.588 1.00 20.32 264 LYS B N 1
ATOM 7051 C CA . LYS B 1 264 ? 21.341 -22.239 357.465 1.00 19.97 264 LYS B CA 1
ATOM 7052 C C . LYS B 1 264 ? 21.488 -23.361 358.491 1.00 20.57 264 LYS B C 1
ATOM 7053 O O . LYS B 1 264 ? 22.600 -23.737 358.872 1.00 21.85 264 LYS B O 1
ATOM 7059 N N . GLY B 1 265 ? 20.346 -23.862 358.966 1.00 21.80 265 GLY B N 1
ATOM 7060 C CA . GLY B 1 265 ? 20.310 -24.977 359.889 1.00 24.53 265 GLY B CA 1
ATOM 7061 C C . GLY B 1 265 ? 20.136 -26.295 359.155 1.00 22.92 265 GLY B C 1
ATOM 7062 O O . GLY B 1 265 ? 20.197 -26.370 357.931 1.00 20.76 265 GLY B O 1
ATOM 7063 N N A ARG B 1 266 ? 19.922 -27.354 359.932 0.45 23.46 266 ARG B N 1
ATOM 7064 N N B ARG B 1 266 ? 19.910 -27.350 359.933 0.55 23.46 266 ARG B N 1
ATOM 7065 C CA A ARG B 1 266 ? 19.759 -28.682 359.347 0.45 22.88 266 ARG B CA 1
ATOM 7066 C CA B ARG B 1 266 ? 19.744 -28.684 359.363 0.55 22.87 266 ARG B CA 1
ATOM 7067 C C A ARG B 1 266 ? 18.579 -28.722 358.381 0.45 24.89 266 ARG B C 1
ATOM 7068 C C B ARG B 1 266 ? 18.570 -28.728 358.388 0.55 24.90 266 ARG B C 1
ATOM 7069 O O A ARG B 1 266 ? 17.583 -28.011 358.545 0.45 24.67 266 ARG B O 1
ATOM 7070 O O B ARG B 1 266 ? 17.570 -28.022 358.548 0.55 24.67 266 ARG B O 1
ATOM 7085 N N . ASN B 1 267 ? 18.708 -29.563 357.349 1.00 21.05 267 ASN B N 1
ATOM 7086 C CA . ASN B 1 267 ? 17.660 -29.752 356.345 1.00 20.91 267 ASN B CA 1
ATOM 7087 C C . ASN B 1 267 ? 17.276 -28.446 355.652 1.00 23.09 267 ASN B C 1
ATOM 7088 O O . ASN B 1 267 ? 16.109 -28.212 355.336 1.00 21.87 267 ASN B O 1
ATOM 7093 N N . ASN B 1 268 ? 18.274 -27.598 355.395 1.00 21.92 268 ASN B N 1
ATOM 7094 C CA . ASN B 1 268 ? 18.064 -26.374 354.622 1.00 19.64 268 ASN B CA 1
ATOM 7095 C C . ASN B 1 268 ? 17.047 -25.451 355.305 1.00 21.40 268 ASN B C 1
ATOM 7096 O O . ASN B 1 268 ? 16.256 -24.791 354.635 1.00 25.60 268 ASN B O 1
ATOM 7101 N N . THR B 1 269 ? 17.031 -25.433 356.637 1.00 23.56 269 THR B N 1
ATOM 7102 C CA . THR B 1 269 ? 16.191 -24.488 357.364 1.00 28.24 269 THR B CA 1
ATOM 7103 C C . THR B 1 269 ? 16.901 -23.133 357.481 1.00 28.01 269 THR B C 1
ATOM 7104 O O . THR B 1 269 ? 18.128 -23.027 357.362 1.00 23.48 269 THR B O 1
ATOM 7108 N N . LEU B 1 270 ? 16.114 -22.080 357.714 1.00 24.82 270 LEU B N 1
ATOM 7109 C CA . LEU B 1 270 ? 16.652 -20.733 357.543 1.00 32.67 270 LEU B CA 1
ATOM 7110 C C . LEU B 1 270 ? 17.409 -20.213 358.757 1.00 28.92 270 LEU B C 1
ATOM 7111 O O . LEU B 1 270 ? 18.191 -19.266 358.617 1.00 34.99 270 LEU B O 1
ATOM 7116 N N . SER B 1 271 ? 17.220 -20.786 359.938 1.00 29.69 271 SER B N 1
ATOM 7117 C CA . SER B 1 271 ? 17.926 -20.312 361.122 1.00 36.32 271 SER B CA 1
ATOM 7118 C C . SER B 1 271 ? 18.703 -21.452 361.763 1.00 32.36 271 SER B C 1
ATOM 7119 O O . SER B 1 271 ? 18.148 -22.519 362.046 1.00 34.84 271 SER B O 1
ATOM 7122 N N . ALA B 1 272 ? 19.989 -21.223 361.970 1.00 30.35 272 ALA B N 1
ATOM 7123 C CA . ALA B 1 272 ? 20.860 -22.189 362.606 1.00 28.51 272 ALA B CA 1
ATOM 7124 C C . ALA B 1 272 ? 20.775 -22.043 364.116 1.00 34.84 272 ALA B C 1
ATOM 7125 O O . ALA B 1 272 ? 20.583 -20.945 364.639 1.00 30.75 272 ALA B O 1
ATOM 7127 N N . THR B 1 273 ? 20.905 -23.166 364.812 1.00 30.81 273 THR B N 1
ATOM 7128 C CA . THR B 1 273 ? 21.058 -23.164 366.261 1.00 35.25 273 THR B CA 1
ATOM 7129 C C . THR B 1 273 ? 22.520 -22.912 366.606 1.00 38.51 273 THR B C 1
ATOM 7130 O O . THR B 1 273 ? 23.361 -22.681 365.732 1.00 39.13 273 THR B O 1
ATOM 7134 N N . GLY B 1 274 ? 22.854 -23.017 367.894 1.00 38.44 274 GLY B N 1
ATOM 7135 C CA . GLY B 1 274 ? 24.213 -22.732 368.323 1.00 41.07 274 GLY B CA 1
ATOM 7136 C C . GLY B 1 274 ? 25.259 -23.734 367.860 1.00 31.48 274 GLY B C 1
ATOM 7137 O O . GLY B 1 274 ? 26.410 -23.360 367.628 1.00 38.92 274 GLY B O 1
ATOM 7138 N N . ASP B 1 275 ? 24.905 -25.014 367.763 1.00 31.77 275 ASP B N 1
ATOM 7139 C CA . ASP B 1 275 ? 25.886 -26.016 367.345 1.00 33.76 275 ASP B CA 1
ATOM 7140 C C . ASP B 1 275 ? 25.948 -26.213 365.831 1.00 28.52 275 ASP B C 1
ATOM 7141 O O . ASP B 1 275 ? 26.897 -26.839 365.341 1.00 27.48 275 ASP B O 1
ATOM 7146 N N . ASP B 1 276 ? 24.963 -25.713 365.094 1.00 25.69 276 ASP B N 1
ATOM 7147 C CA . ASP B 1 276 ? 24.862 -26.004 363.664 1.00 24.19 276 ASP B CA 1
ATOM 7148 C C . ASP B 1 276 ? 26.091 -25.514 362.909 1.00 24.16 276 ASP B C 1
ATOM 7149 O O . ASP B 1 276 ? 26.591 -24.414 363.155 1.00 24.71 276 ASP B O 1
ATOM 7154 N N . VAL B 1 277 ? 26.552 -26.319 361.941 1.00 21.62 277 VAL B N 1
ATOM 7155 C CA . VAL B 1 277 ? 27.803 -26.012 361.249 1.00 18.62 277 VAL B CA 1
ATOM 7156 C C . VAL B 1 277 ? 27.609 -25.173 359.990 1.00 18.15 277 VAL B C 1
ATOM 7157 O O . VAL B 1 277 ? 28.587 -24.594 359.492 1.00 19.43 277 VAL B O 1
ATOM 7161 N N . GLY B 1 278 ? 26.392 -25.088 359.465 1.00 17.72 278 GLY B N 1
ATOM 7162 C CA . GLY B 1 278 ? 26.154 -24.290 358.274 1.00 20.67 278 GLY B CA 1
ATOM 7163 C C . GLY B 1 278 ? 26.650 -24.944 356.990 1.00 19.85 278 GLY B C 1
ATOM 7164 O O . GLY B 1 278 ? 27.259 -26.023 356.966 1.00 17.82 278 GLY B O 1
ATOM 7165 N N . SER B 1 279 ? 26.355 -24.273 355.897 1.00 16.80 279 SER B N 1
ATOM 7166 C CA . SER B 1 279 ? 26.773 -24.725 354.569 1.00 17.76 279 SER B CA 1
ATOM 7167 C C . SER B 1 279 ? 28.198 -24.264 354.273 1.00 19.29 279 SER B C 1
ATOM 7168 O O . SER B 1 279 ? 28.502 -23.072 354.438 1.00 16.92 279 SER B O 1
ATOM 7171 N N . PRO B 1 280 ? 29.086 -25.159 353.818 1.00 16.10 280 PRO B N 1
ATOM 7172 C CA . PRO B 1 280 ? 30.452 -24.730 353.451 1.00 16.80 280 PRO B CA 1
ATOM 7173 C C . PRO B 1 280 ? 30.474 -23.712 352.318 1.00 16.44 280 PRO B C 1
ATOM 7174 O O . PRO B 1 280 ? 31.474 -22.996 352.167 1.00 17.32 280 PRO B O 1
ATOM 7178 N N . TRP B 1 281 ? 29.404 -23.625 351.515 1.00 16.37 281 TRP B N 1
ATOM 7179 C CA . TRP B 1 281 ? 29.377 -22.666 350.420 1.00 17.15 281 TRP B CA 1
ATOM 7180 C C . TRP B 1 281 ? 29.095 -21.245 350.901 1.00 18.10 281 TRP B C 1
ATOM 7181 O O . TRP B 1 281 ? 29.240 -20.303 350.120 1.00 16.75 281 TRP B O 1
ATOM 7192 N N . ALA B 1 282 ? 28.740 -21.056 352.172 1.00 17.14 282 ALA B N 1
ATOM 7193 C CA . ALA B 1 282 ? 28.569 -19.697 352.710 1.00 17.47 282 ALA B CA 1
ATOM 7194 C C . ALA B 1 282 ? 29.921 -19.175 353.206 1.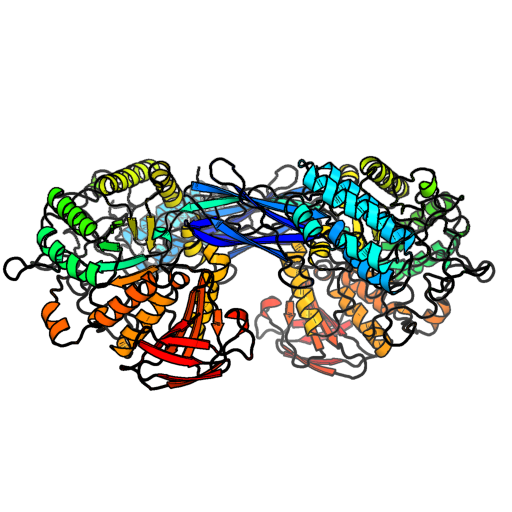00 17.27 282 ALA B C 1
ATOM 7195 O O . ALA B 1 282 ? 30.188 -19.069 354.407 1.00 17.65 282 ALA B O 1
ATOM 7197 N N . ILE B 1 283 ? 30.783 -18.839 352.238 1.00 15.98 283 ILE B N 1
ATOM 7198 C CA . ILE B 1 283 ? 32.210 -18.647 352.490 1.00 16.48 283 ILE B CA 1
ATOM 7199 C C . ILE B 1 283 ? 32.468 -17.288 353.128 1.00 20.08 283 ILE B C 1
ATOM 7200 O O . ILE B 1 283 ? 31.991 -16.254 352.638 1.00 18.03 283 ILE B O 1
ATOM 7205 N N . GLY B 1 284 ? 33.253 -17.289 354.195 1.00 19.95 284 GLY B N 1
ATOM 7206 C CA . GLY B 1 284 ? 33.868 -16.060 354.692 1.00 18.52 284 GLY B CA 1
ATOM 7207 C C . GLY B 1 284 ? 33.325 -15.614 356.041 1.00 17.20 284 GLY B C 1
ATOM 7208 O O . GLY B 1 284 ? 32.128 -15.738 356.335 1.00 17.66 284 GLY B O 1
ATOM 7209 N N . SER B 1 285 ? 34.227 -15.090 356.876 1.00 20.95 285 SER B N 1
ATOM 7210 C CA . SER B 1 285 ? 33.914 -14.572 358.204 1.00 22.05 285 SER B CA 1
ATOM 7211 C C . SER B 1 285 ? 35.074 -13.684 358.647 1.00 18.16 285 SER B C 1
ATOM 7212 O O . SER B 1 285 ? 36.058 -13.547 357.907 1.00 19.57 285 SER B O 1
ATOM 7215 N N . PRO B 1 286 ? 35.029 -13.080 359.844 1.00 21.69 286 PRO B N 1
ATOM 7216 C CA . PRO B 1 286 ? 36.232 -12.389 360.347 1.00 22.79 286 PRO B CA 1
ATOM 7217 C C . PRO B 1 286 ? 37.457 -13.289 360.412 1.00 24.75 286 PRO B C 1
ATOM 7218 O O . PRO B 1 286 ? 38.583 -12.778 360.461 1.00 25.56 286 PRO B O 1
ATOM 7222 N N . GLU B 1 287 ? 37.274 -14.613 360.431 1.00 20.18 287 GLU B N 1
ATOM 7223 C CA . GLU B 1 287 ? 38.390 -15.559 360.406 1.00 21.89 287 GLU B CA 1
ATOM 7224 C C . GLU B 1 287 ? 39.089 -15.636 359.054 1.00 25.64 287 GLU B C 1
ATOM 7225 O O . GLU B 1 287 ? 40.199 -16.177 358.973 1.00 25.71 287 GLU B O 1
ATOM 7231 N N . GLY B 1 288 ? 38.478 -15.125 357.994 1.00 20.67 288 GLY B N 1
ATOM 7232 C CA . GLY B 1 288 ? 39.156 -15.104 356.718 1.00 19.46 288 GLY B CA 1
ATOM 7233 C C . GLY B 1 288 ? 38.223 -15.448 355.582 1.00 19.52 288 GLY B C 1
ATOM 7234 O O . GLY B 1 288 ? 37.073 -15.837 355.823 1.00 20.28 288 GLY B O 1
ATOM 7235 N N . GLY B 1 289 ? 38.708 -15.319 354.346 1.00 21.49 289 GLY B N 1
ATOM 7236 C CA . GLY B 1 289 ? 37.907 -15.605 353.170 1.00 19.12 289 GLY B CA 1
ATOM 7237 C C . GLY B 1 289 ? 38.364 -16.811 352.364 1.00 19.92 289 GLY B C 1
ATOM 7238 O O . GLY B 1 289 ? 38.741 -17.851 352.922 1.00 19.84 289 GLY B O 1
ATOM 7239 N N . HIS B 1 290 ? 38.325 -16.674 351.038 1.00 19.84 290 HIS B N 1
ATOM 7240 C CA . HIS B 1 290 ? 38.596 -17.781 350.116 1.00 18.53 290 HIS B CA 1
ATOM 7241 C C . HIS B 1 290 ? 40.042 -18.261 350.154 1.00 21.53 290 HIS B C 1
ATOM 7242 O O . HIS B 1 290 ? 40.336 -19.319 349.589 1.00 19.95 290 HIS B O 1
ATOM 7249 N N . ASP B 1 291 ? 40.956 -17.506 350.768 1.00 20.56 291 ASP B N 1
ATOM 7250 C CA . ASP B 1 291 ? 42.354 -17.900 350.856 1.00 22.25 291 ASP B CA 1
ATOM 7251 C C . ASP B 1 291 ? 42.718 -18.438 352.236 1.00 24.73 291 ASP B C 1
ATOM 7252 O O . ASP B 1 291 ? 43.908 -18.546 352.561 1.00 22.29 291 ASP B O 1
ATOM 7257 N N . SER B 1 292 ? 41.729 -18.792 353.043 1.00 20.97 292 SER B N 1
ATOM 7258 C CA A SER B 1 292 ? 41.953 -19.220 354.415 0.60 22.13 292 SER B CA 1
ATOM 7259 C CA B SER B 1 292 ? 41.978 -19.234 354.407 0.40 22.13 292 SER B CA 1
ATOM 7260 C C . SER B 1 292 ? 41.279 -20.562 354.668 1.00 22.02 292 SER B C 1
ATOM 7261 O O . SER B 1 292 ? 40.406 -20.993 353.917 1.00 19.45 292 SER B O 1
ATOM 7266 N N . ILE B 1 293 ? 41.676 -21.195 355.771 1.00 20.17 293 ILE B N 1
ATOM 7267 C CA . ILE B 1 293 ? 41.161 -22.494 356.196 1.00 21.52 293 ILE B CA 1
ATOM 7268 C C . ILE B 1 293 ? 40.178 -22.297 357.346 1.00 21.41 293 ILE B C 1
ATOM 7269 O O . ILE B 1 293 ? 40.442 -21.534 358.285 1.00 21.35 293 ILE B O 1
ATOM 7274 N N . HIS B 1 294 ? 39.042 -22.988 357.276 1.00 18.36 294 HIS B N 1
ATOM 7275 C CA . HIS B 1 294 ? 38.121 -23.100 358.401 1.00 19.53 294 HIS B CA 1
ATOM 7276 C C . HIS B 1 294 ? 38.896 -23.518 359.656 1.00 22.13 294 HIS B C 1
ATOM 7277 O O . HIS B 1 294 ? 39.574 -24.556 359.638 1.00 22.31 294 HIS B O 1
ATOM 7284 N N . PRO B 1 295 ? 38.847 -22.743 360.741 1.00 21.64 295 PRO B N 1
ATOM 7285 C CA . PRO B 1 295 ? 39.673 -23.104 361.911 1.00 19.83 295 PRO B CA 1
ATOM 7286 C C . PRO B 1 295 ? 39.366 -24.485 362.476 1.00 23.24 295 PRO B C 1
ATOM 7287 O O . PRO B 1 295 ? 40.276 -25.123 363.016 1.00 24.34 295 PRO B O 1
ATOM 7291 N N . ALA B 1 296 ? 38.129 -24.980 362.361 1.00 20.14 296 ALA B N 1
ATOM 7292 C CA . ALA B 1 296 ? 37.852 -26.335 362.837 1.00 21.74 296 ALA B CA 1
ATOM 7293 C C . ALA B 1 296 ? 38.512 -27.409 361.972 1.00 23.05 296 ALA B C 1
ATOM 7294 O O . ALA B 1 296 ? 38.682 -28.546 362.434 1.00 20.84 296 ALA B O 1
ATOM 7296 N N . LEU B 1 297 ? 38.879 -27.091 360.732 1.00 20.07 297 LEU B N 1
ATOM 7297 C CA . LEU B 1 297 ? 39.628 -28.046 359.925 1.00 18.21 297 LEU B CA 1
ATOM 7298 C C . LEU B 1 297 ? 41.118 -28.036 360.248 1.00 22.77 297 LEU B C 1
ATOM 7299 O O . LEU B 1 297 ? 41.817 -29.017 359.963 1.00 22.56 297 LEU B O 1
ATOM 7304 N N . GLY B 1 298 ? 41.628 -26.960 360.844 1.00 23.48 298 GLY B N 1
ATOM 7305 C CA . GLY B 1 298 ? 43.038 -26.870 361.146 1.00 20.91 298 GLY B CA 1
ATOM 7306 C C . GLY B 1 298 ? 43.675 -25.668 360.471 1.00 22.79 298 GLY B C 1
ATOM 7307 O O . GLY B 1 298 ? 43.034 -24.626 360.286 1.00 24.07 298 GLY B 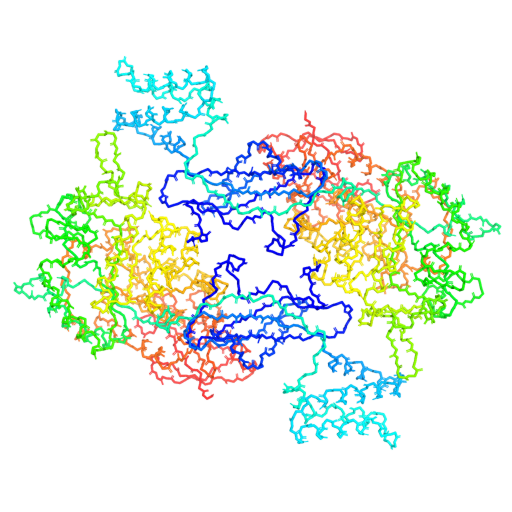O 1
ATOM 7308 N N . THR B 1 299 ? 44.946 -25.820 360.132 1.00 21.55 299 THR B N 1
ATOM 7309 C CA . THR B 1 299 ? 45.755 -24.764 359.551 1.00 23.93 299 THR B CA 1
ATOM 7310 C C . THR B 1 299 ? 46.142 -25.122 358.126 1.00 25.03 299 THR B C 1
ATOM 7311 O O . THR B 1 299 ? 45.919 -26.238 357.656 1.00 24.56 299 THR B O 1
ATOM 7315 N N . LEU B 1 300 ? 46.774 -24.155 357.461 1.00 21.45 300 LEU B N 1
ATOM 7316 C CA . LEU B 1 300 ? 47.340 -24.394 356.139 1.00 24.09 300 LEU B CA 1
ATOM 7317 C C . LEU B 1 300 ? 48.371 -25.522 356.160 1.00 25.77 300 LEU B C 1
ATOM 7318 O O . LEU B 1 300 ? 48.479 -26.287 355.194 1.00 23.35 300 LEU B O 1
ATOM 7323 N N . ASP B 1 301 ? 49.149 -25.643 357.245 1.00 24.77 301 ASP B N 1
ATOM 7324 C CA . ASP B 1 301 ? 50.080 -26.766 357.342 1.00 24.44 301 ASP B CA 1
ATOM 7325 C C . ASP B 1 301 ? 49.335 -28.094 357.392 1.00 22.13 301 ASP B C 1
ATOM 7326 O O . ASP B 1 301 ? 49.802 -29.090 356.832 1.00 24.90 301 ASP B O 1
ATOM 7331 N N . ASP B 1 302 ? 48.193 -28.137 358.084 1.00 21.82 302 ASP B N 1
ATOM 7332 C CA . ASP B 1 302 ? 47.384 -29.355 358.088 1.00 20.88 302 ASP B CA 1
ATOM 7333 C C . ASP B 1 302 ? 46.864 -29.655 356.686 1.00 22.30 302 ASP B C 1
ATOM 7334 O O . ASP B 1 302 ? 46.810 -30.820 356.266 1.00 20.07 302 ASP B O 1
ATOM 7339 N N . PHE B 1 303 ? 46.475 -28.615 355.945 1.00 20.36 303 PHE B N 1
ATOM 7340 C CA . PHE B 1 303 ? 46.023 -28.838 354.576 1.00 20.12 303 PHE B CA 1
ATOM 7341 C C . PHE B 1 303 ? 47.156 -29.374 353.715 1.00 20.81 303 PHE B C 1
ATOM 7342 O O . PHE B 1 303 ? 46.948 -30.276 352.897 1.00 19.77 303 PHE B O 1
ATOM 7350 N N . ASP B 1 304 ? 48.373 -28.848 353.896 1.00 19.68 304 ASP B N 1
ATOM 7351 C CA . ASP B 1 304 ? 49.509 -29.377 353.148 1.00 22.12 304 ASP B CA 1
ATOM 7352 C C . ASP B 1 304 ? 49.731 -30.856 353.453 1.00 19.86 304 ASP B C 1
ATOM 7353 O O . ASP B 1 304 ? 50.041 -31.642 352.549 1.00 22.09 304 ASP B O 1
ATOM 7358 N N . HIS B 1 305 ? 49.593 -31.247 354.724 1.00 22.79 305 HIS B N 1
ATOM 7359 C CA . HIS B 1 305 ? 49.683 -32.660 355.101 1.00 24.52 305 HIS B CA 1
ATOM 7360 C C . HIS B 1 305 ? 48.666 -33.502 354.330 1.00 21.38 305 HIS B C 1
ATOM 7361 O O . HIS B 1 305 ? 49.005 -34.543 353.756 1.00 22.52 305 HIS B O 1
ATOM 7368 N N . PHE B 1 306 ? 47.409 -33.056 354.310 1.00 18.86 306 PHE B N 1
ATOM 7369 C CA . PHE B 1 306 ? 46.362 -33.739 353.544 1.00 21.06 306 PHE B CA 1
ATOM 7370 C C . PHE B 1 306 ? 46.752 -33.889 352.070 1.00 20.69 306 PHE B C 1
ATOM 7371 O O . PHE B 1 306 ? 46.624 -34.971 351.481 1.00 20.74 306 PHE B O 1
ATOM 7379 N N . VAL B 1 307 ? 47.242 -32.813 351.453 1.00 19.44 307 VAL B N 1
ATOM 7380 C CA . VAL B 1 307 ? 47.630 -32.894 350.046 1.00 20.78 307 VAL B CA 1
ATOM 7381 C C . VAL B 1 307 ? 48.779 -33.877 349.862 1.00 20.80 307 VAL B C 1
ATOM 7382 O O . VAL B 1 307 ? 48.790 -34.672 348.919 1.00 19.99 307 VAL B O 1
ATOM 7386 N N . THR B 1 308 ? 49.771 -33.819 350.750 1.00 23.99 308 THR B N 1
ATOM 7387 C CA . THR B 1 308 ? 50.920 -34.716 350.652 1.00 24.74 308 THR B CA 1
ATOM 7388 C C . THR B 1 308 ? 50.491 -36.174 350.753 1.00 21.19 308 THR B C 1
ATOM 7389 O O . THR B 1 308 ? 50.882 -37.003 349.922 1.00 25.50 308 THR B O 1
ATOM 7393 N N . GLU B 1 309 ? 49.655 -36.496 351.741 1.00 22.26 309 GLU B N 1
ATOM 7394 C CA . GLU B 1 309 ? 49.173 -37.867 35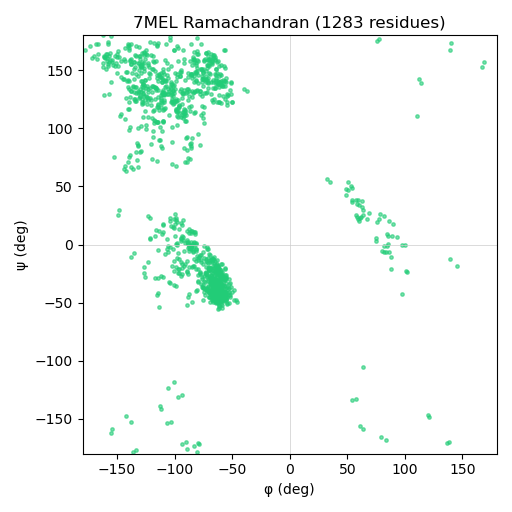1.895 1.00 24.40 309 GLU B CA 1
ATOM 7395 C C . GLU B 1 309 ? 48.379 -38.318 350.680 1.00 25.91 309 GLU B C 1
ATOM 7396 O O . GLU B 1 309 ? 48.524 -39.459 350.222 1.00 23.35 309 GLU B O 1
ATOM 7402 N N . ALA B 1 310 ? 47.525 -37.442 350.146 1.00 20.26 310 ALA B N 1
ATOM 7403 C CA . ALA B 1 310 ? 46.777 -37.788 348.937 1.00 20.67 310 ALA B CA 1
ATOM 7404 C C . ALA B 1 310 ? 47.722 -38.126 347.790 1.00 21.52 310 ALA B C 1
ATOM 7405 O O . ALA B 1 310 ? 47.562 -39.150 347.113 1.00 20.72 310 ALA B O 1
ATOM 7407 N N . GLY B 1 311 ? 48.719 -37.273 347.560 1.00 21.95 311 GLY B N 1
ATOM 7408 C CA . GLY B 1 311 ? 49.620 -37.496 346.441 1.00 22.96 311 GLY B CA 1
ATOM 7409 C C . GLY B 1 311 ? 50.377 -38.805 346.557 1.00 26.09 311 GLY B C 1
ATOM 7410 O O . GLY B 1 311 ? 50.640 -39.473 345.551 1.00 24.80 311 GLY B O 1
ATOM 7411 N N . LYS B 1 312 ? 50.741 -39.186 347.783 1.00 27.32 312 LYS B N 1
ATOM 7412 C CA . LYS B 1 312 ? 51.427 -40.458 347.995 1.00 29.17 312 LYS B CA 1
ATOM 7413 C C . LYS B 1 312 ? 50.546 -41.637 347.617 1.00 30.31 312 LYS B C 1
ATOM 7414 O O . LYS B 1 312 ? 51.056 -42.687 347.207 1.00 31.72 312 LYS B O 1
ATOM 7420 N N . LEU B 1 313 ? 49.229 -41.487 347.755 1.00 25.91 313 LEU B N 1
ATOM 7421 C CA . LEU B 1 313 ? 48.274 -42.520 347.380 1.00 24.11 313 LEU B CA 1
ATOM 7422 C C . LEU B 1 313 ? 47.831 -42.405 345.925 1.00 26.68 313 LEU B C 1
ATOM 7423 O O . LEU B 1 313 ? 46.961 -43.171 345.492 1.00 26.12 313 LEU B O 1
ATOM 7428 N N . GLY B 1 314 ? 48.404 -41.473 345.168 1.00 21.93 314 GLY B N 1
ATOM 7429 C CA . GLY B 1 314 ? 48.021 -41.283 343.779 1.00 23.31 314 GLY B CA 1
ATOM 7430 C C . GLY B 1 314 ? 46.732 -40.514 343.600 1.00 26.57 314 GLY B C 1
ATOM 7431 O O . GLY B 1 314 ? 46.045 -40.694 342.590 1.00 24.23 314 GLY B O 1
ATOM 7432 N N . LEU B 1 315 ? 46.369 -39.670 344.564 1.00 19.18 315 LEU B N 1
ATOM 7433 C CA . LEU B 1 315 ? 45.138 -38.890 344.504 1.00 16.80 315 LEU B CA 1
ATOM 7434 C C . LEU B 1 315 ? 45.480 -37.420 344.288 1.00 20.07 315 LEU B C 1
ATOM 7435 O O . LEU B 1 315 ? 46.354 -36.881 344.973 1.00 22.22 315 LEU B O 1
ATOM 7440 N N . GLU B 1 316 ? 44.816 -36.789 343.319 1.00 18.97 316 GLU B N 1
ATOM 7441 C CA . GLU B 1 316 ? 44.882 -35.347 343.109 1.00 18.38 316 GLU B CA 1
ATOM 7442 C C . GLU B 1 316 ? 43.709 -34.678 343.812 1.00 18.57 316 GLU B C 1
ATOM 7443 O O . GLU B 1 316 ? 42.610 -35.230 343.848 1.00 19.16 316 GLU B O 1
ATOM 7449 N N . ILE B 1 317 ? 43.933 -33.478 344.354 1.00 17.80 317 ILE B N 1
ATOM 7450 C CA . ILE B 1 317 ? 42.869 -32.742 345.038 1.00 15.71 317 ILE B CA 1
ATOM 7451 C C . ILE B 1 317 ? 42.211 -31.776 344.056 1.00 16.40 317 ILE B C 1
ATOM 7452 O O . ILE B 1 317 ? 42.898 -31.051 343.332 1.00 18.62 317 ILE B O 1
ATOM 7457 N N . ALA B 1 318 ? 40.878 -31.754 344.043 1.00 18.33 318 ALA B N 1
ATOM 7458 C CA . ALA B 1 318 ? 40.109 -30.702 343.383 1.00 17.87 318 ALA B CA 1
ATOM 7459 C C . ALA B 1 318 ? 39.424 -29.889 344.470 1.00 17.78 318 ALA B C 1
ATOM 7460 O O . ALA B 1 318 ? 38.659 -30.441 345.273 1.00 15.82 318 ALA B O 1
ATOM 7462 N N . LEU B 1 319 ? 39.694 -28.585 344.504 1.00 18.33 319 LEU B N 1
ATOM 7463 C CA . LEU B 1 319 ? 39.004 -27.699 345.428 1.00 18.23 319 LEU B CA 1
ATOM 7464 C C . LEU B 1 319 ? 37.801 -27.031 344.763 1.00 19.38 319 LEU B C 1
ATOM 7465 O O . LEU B 1 319 ? 37.823 -26.669 343.581 1.00 16.99 319 LEU B O 1
ATOM 7470 N N . ASP B 1 320 ? 36.764 -26.843 345.564 1.00 16.61 320 ASP B N 1
ATOM 7471 C CA . ASP B 1 320 ? 35.582 -26.114 345.143 1.00 18.74 320 ASP B CA 1
ATOM 7472 C C . ASP B 1 320 ? 35.916 -24.628 345.057 1.00 19.65 320 ASP B C 1
ATOM 7473 O O . ASP B 1 320 ? 36.507 -24.066 345.987 1.00 22.56 320 ASP B O 1
ATOM 7478 N N . PHE B 1 321 ? 35.573 -23.988 343.943 1.00 16.58 321 PHE B N 1
ATOM 7479 C CA . PHE B 1 321 ? 35.761 -22.538 343.837 1.00 18.97 321 PHE B CA 1
ATOM 7480 C C . PHE B 1 321 ? 34.406 -21.888 343.608 1.00 17.36 321 PHE B C 1
ATOM 7481 O O . PHE B 1 321 ? 33.834 -22.001 342.517 1.00 17.66 321 PHE B O 1
ATOM 7489 N N . ALA B 1 322 ? 33.910 -21.191 344.629 1.00 16.24 322 ALA B N 1
ATOM 7490 C CA . ALA B 1 322 ? 32.562 -20.627 344.633 1.00 17.38 322 ALA B CA 1
ATOM 7491 C C . ALA B 1 322 ? 32.699 -19.113 344.719 1.00 18.11 322 ALA B C 1
ATOM 7492 O O . ALA B 1 322 ? 33.043 -18.577 345.779 1.00 16.88 322 ALA B O 1
ATOM 7494 N N . LEU B 1 323 ? 32.447 -18.433 343.606 1.00 18.64 323 LEU B N 1
ATOM 7495 C CA . LEU B 1 323 ? 32.631 -16.979 343.532 1.00 17.29 323 LEU B CA 1
ATOM 7496 C C . LEU B 1 323 ? 31.342 -16.348 344.039 1.00 15.97 323 LEU B C 1
ATOM 7497 O O . LEU B 1 323 ? 30.412 -16.062 343.273 1.00 18.47 323 LEU B O 1
ATOM 7502 N N . GLN B 1 324 ? 31.288 -16.168 345.357 1.00 16.34 324 GLN B N 1
ATOM 7503 C CA . GLN B 1 324 ? 30.133 -15.766 346.156 1.00 14.82 324 GLN B CA 1
ATOM 7504 C C . GLN B 1 324 ? 30.655 -15.663 347.587 1.00 15.66 324 GLN B C 1
ATOM 7505 O O . GLN B 1 324 ? 31.766 -16.114 347.882 1.00 18.71 324 GLN B O 1
ATOM 7511 N N . CYS B 1 325 ? 29.862 -15.071 348.479 1.00 18.11 325 CYS B N 1
ATOM 7512 C CA . CYS B 1 325 ? 30.319 -15.095 349.862 1.00 18.34 325 CYS B CA 1
ATOM 7513 C C . CYS B 1 325 ? 29.169 -14.892 350.829 1.00 16.69 325 CYS B C 1
ATOM 7514 O O . CYS B 1 325 ? 28.079 -14.445 350.462 1.00 17.77 325 CYS B O 1
ATOM 7517 N N . SER B 1 326 ? 29.445 -15.231 352.082 1.00 16.12 326 SER B N 1
ATOM 7518 C CA . SER B 1 326 ? 28.514 -14.962 353.148 1.00 17.41 326 SER B CA 1
ATOM 7519 C C . SER B 1 326 ? 28.516 -13.463 353.440 1.00 17.41 326 SER B C 1
ATOM 7520 O O . SER B 1 326 ? 29.432 -12.744 353.027 1.00 16.00 326 SER B O 1
ATOM 7523 N N . PRO B 1 327 ? 27.506 -12.976 354.161 1.00 18.63 327 PRO B N 1
ATOM 7524 C CA . PRO B 1 327 ? 27.497 -11.552 354.535 1.00 19.03 327 PRO B CA 1
ATOM 7525 C C . PRO B 1 327 ? 28.646 -11.146 355.443 1.00 22.71 327 PRO B C 1
ATOM 7526 O O . PRO B 1 327 ? 28.855 -9.937 355.615 1.00 20.39 327 PRO B O 1
ATOM 7530 N N . ASP B 1 328 ? 29.379 -12.099 356.032 1.00 16.86 328 ASP B N 1
ATOM 7531 C CA . ASP B 1 328 ? 30.478 -11.825 356.955 1.00 19.55 328 ASP B CA 1
ATOM 7532 C C . ASP B 1 328 ? 31.846 -11.884 356.302 1.00 18.13 328 ASP B C 1
ATOM 7533 O O . ASP B 1 328 ? 32.849 -11.659 356.981 1.00 21.24 328 ASP B O 1
ATOM 7538 N N . HIS B 1 329 ? 31.911 -12.169 355.008 1.00 17.72 329 HIS B N 1
ATOM 7539 C CA . HIS B 1 329 ? 33.182 -12.247 354.312 1.00 18.16 329 HIS B CA 1
ATOM 7540 C C . HIS B 1 329 ? 33.868 -10.880 354.302 1.00 19.89 329 HIS B C 1
ATOM 7541 O O . HIS B 1 329 ? 33.191 -9.851 354.175 1.00 18.31 329 HIS B O 1
ATOM 7548 N N . PRO B 1 330 ? 35.202 -10.833 354.424 1.00 20.78 330 PRO B N 1
ATOM 7549 C CA . PRO B 1 330 ? 35.915 -9.541 354.340 1.00 21.86 330 PRO B CA 1
ATOM 7550 C C . PRO B 1 330 ? 35.587 -8.712 353.098 1.00 21.61 330 PRO B C 1
ATOM 7551 O O . PRO B 1 330 ? 35.576 -7.476 353.188 1.00 20.48 330 PRO B O 1
ATOM 7555 N N . TRP B 1 331 ? 35.329 -9.347 351.945 1.00 20.43 331 TRP B N 1
ATOM 7556 C CA . TRP B 1 331 ? 34.971 -8.594 350.742 1.00 17.94 331 TRP B CA 1
ATOM 7557 C C . TRP B 1 331 ? 33.823 -7.617 350.954 1.00 18.30 331 TRP B C 1
ATOM 7558 O O . TRP B 1 331 ? 33.783 -6.568 350.296 1.00 19.86 331 TRP B O 1
ATOM 7569 N N . VAL B 1 332 ? 32.866 -7.956 351.824 1.00 18.68 332 VAL B N 1
ATOM 7570 C CA . VAL B 1 332 ? 31.642 -7.169 351.920 1.00 19.26 332 VAL B CA 1
ATOM 7571 C C . VAL B 1 332 ? 31.956 -5.738 352.356 1.00 22.19 332 VAL B C 1
ATOM 7572 O O . VAL B 1 332 ? 31.362 -4.778 351.847 1.00 19.96 332 VAL B O 1
ATOM 7576 N N . HIS B 1 333 ? 32.918 -5.561 353.269 1.00 19.61 333 HIS B N 1
ATOM 7577 C CA . HIS B 1 333 ? 33.356 -4.202 353.585 1.00 19.78 333 HIS B CA 1
ATOM 7578 C C . HIS B 1 333 ? 34.604 -3.763 352.826 1.00 22.61 333 HIS B C 1
ATOM 7579 O O . HIS B 1 333 ? 34.785 -2.560 352.614 1.00 22.74 333 HIS B O 1
ATOM 7586 N N . LYS B 1 334 ? 35.451 -4.684 352.367 1.00 20.87 334 LYS B N 1
ATOM 7587 C CA . LYS B 1 334 ? 36.664 -4.254 351.677 1.00 19.84 334 LYS B CA 1
ATOM 7588 C C . LYS B 1 334 ? 36.393 -3.872 350.229 1.00 24.21 334 LYS B C 1
ATOM 7589 O O . LYS B 1 334 ? 37.060 -2.987 349.682 1.00 22.78 334 LYS B O 1
ATOM 7595 N N . HIS B 1 335 ? 35.428 -4.522 349.594 1.00 19.67 335 HIS B N 1
ATOM 7596 C CA . HIS B 1 335 ? 35.136 -4.306 348.179 1.00 18.31 335 HIS B CA 1
ATOM 7597 C C . HIS B 1 335 ? 33.632 -4.257 347.991 1.00 20.11 335 HIS B C 1
ATOM 7598 O O . HIS B 1 335 ? 33.047 -5.127 347.332 1.00 17.96 335 HIS B O 1
ATOM 7605 N N . PRO B 1 336 ? 32.966 -3.232 348.542 1.00 19.68 336 PRO B N 1
ATOM 7606 C CA . PRO B 1 336 ? 31.512 -3.148 348.361 1.00 18.33 336 PRO B CA 1
ATOM 7607 C C . PRO B 1 336 ? 31.118 -3.101 346.901 1.00 19.19 336 PRO B C 1
ATOM 7608 O O . PRO B 1 336 ? 30.024 -3.557 346.560 1.00 19.02 336 PRO B O 1
ATOM 7612 N N . GLU B 1 337 ? 31.979 -2.581 346.026 1.00 16.98 337 GLU B N 1
ATOM 7613 C CA . GLU B 1 337 ? 31.554 -2.508 344.630 1.00 18.72 337 GLU B CA 1
ATOM 7614 C C . GLU B 1 337 ? 31.514 -3.873 343.942 1.00 18.72 337 GLU B C 1
ATOM 7615 O O . GLU B 1 337 ? 31.073 -3.944 342.795 1.00 17.52 337 GLU B O 1
ATOM 7621 N N . TRP B 1 338 ? 31.889 -4.958 344.615 1.00 19.84 338 TRP B N 1
ATOM 7622 C CA . TRP B 1 338 ? 31.693 -6.296 344.056 1.00 18.20 338 TRP B CA 1
ATOM 7623 C C . TRP B 1 338 ? 30.288 -6.852 344.324 1.00 18.85 338 TRP B C 1
ATOM 7624 O O . TRP B 1 338 ? 30.044 -8.049 344.105 1.00 17.59 338 TRP B O 1
ATOM 7635 N N . PHE B 1 339 ? 29.354 -6.022 344.789 1.00 17.15 339 PHE B N 1
ATOM 7636 C CA . PHE B 1 339 ? 27.999 -6.459 345.101 1.00 17.05 339 PHE B CA 1
ATOM 7637 C C . PHE B 1 339 ? 26.996 -5.436 344.588 1.00 19.86 339 PHE B C 1
ATOM 7638 O O . PHE B 1 339 ? 27.269 -4.229 344.572 1.00 19.43 339 PHE B O 1
ATOM 7646 N N . HIS B 1 340 ? 25.821 -5.919 344.188 1.00 19.34 340 HIS B N 1
ATOM 7647 C CA . HIS B 1 340 ? 24.733 -5.016 343.838 1.00 21.77 340 HIS B CA 1
ATOM 7648 C C . HIS B 1 340 ? 23.957 -4.643 345.089 1.00 20.54 340 HIS B C 1
ATOM 7649 O O . HIS B 1 340 ? 23.360 -5.506 345.743 1.00 18.85 340 HIS B O 1
ATOM 7656 N N . HIS B 1 341 ? 23.933 -3.354 345.402 1.00 18.59 341 HIS B N 1
ATOM 7657 C CA . HIS B 1 341 ? 23.184 -2.850 346.542 1.00 16.42 341 HIS B CA 1
ATOM 7658 C C . HIS B 1 341 ? 21.900 -2.199 346.042 1.00 19.05 341 HIS B C 1
ATOM 7659 O O . HIS B 1 341 ? 21.922 -1.443 345.060 1.00 19.20 341 HIS B O 1
ATOM 7666 N N . ARG B 1 342 ? 20.794 -2.515 346.699 1.00 18.83 342 ARG B N 1
ATOM 7667 C CA . ARG B 1 342 ? 19.511 -1.885 346.437 1.00 21.04 342 ARG B CA 1
ATOM 7668 C C . ARG B 1 342 ? 19.500 -0.500 347.078 1.00 18.76 342 ARG B C 1
ATOM 7669 O O . ARG B 1 342 ? 20.449 -0.134 347.776 1.00 19.22 342 ARG B O 1
ATOM 7677 N N . PRO B 1 343 ? 18.467 0.316 346.823 1.00 20.63 343 PRO B N 1
ATOM 7678 C CA . PRO B 1 343 ? 18.523 1.713 347.301 1.00 21.60 343 PRO B CA 1
ATOM 7679 C C . PRO B 1 343 ? 18.672 1.860 348.804 1.00 23.07 343 PRO B C 1
ATOM 7680 O O . PRO B 1 343 ? 19.243 2.872 349.246 1.00 21.83 343 PRO B O 1
ATOM 7684 N N . ASP B 1 344 ? 18.207 0.893 349.600 1.00 19.66 344 ASP B N 1
ATOM 7685 C CA . ASP B 1 344 ? 18.384 0.926 351.048 1.00 21.05 344 ASP B CA 1
ATOM 7686 C C . ASP B 1 344 ? 19.695 0.302 351.503 1.00 20.65 344 ASP B C 1
ATOM 7687 O O . ASP B 1 344 ? 19.882 0.101 352.711 1.00 20.05 344 ASP B O 1
ATOM 7692 N N . GLY B 1 345 ? 20.600 -0.004 350.573 1.00 19.38 345 GLY B N 1
ATOM 7693 C CA . GLY B 1 345 ? 21.882 -0.577 350.912 1.00 19.56 345 GLY B CA 1
ATOM 7694 C C . GLY B 1 345 ? 21.900 -2.091 351.009 1.00 22.90 345 GLY B C 1
ATOM 7695 O O . GLY B 1 345 ? 22.990 -2.671 351.098 1.00 21.22 345 GLY B O 1
ATOM 7696 N N . THR B 1 346 ? 20.740 -2.748 350.991 1.00 20.15 346 THR B N 1
ATOM 7697 C CA . THR B 1 346 ? 20.723 -4.201 351.142 1.00 22.86 346 THR B CA 1
ATOM 7698 C C . THR B 1 346 ? 21.227 -4.895 349.882 1.00 22.38 346 THR B C 1
ATOM 7699 O O . THR B 1 346 ? 21.076 -4.402 348.751 1.00 19.24 346 THR B O 1
ATOM 7703 N N . ILE B 1 347 ? 21.839 -6.060 350.089 1.00 19.92 347 ILE B N 1
ATOM 7704 C CA . ILE B 1 347 ? 22.279 -6.928 349.002 1.00 18.96 347 ILE B CA 1
ATOM 7705 C C . ILE B 1 347 ? 21.354 -8.138 349.005 1.00 21.41 347 ILE B C 1
ATOM 7706 O O . ILE B 1 347 ? 21.305 -8.882 349.997 1.00 19.31 347 ILE B O 1
ATOM 7711 N N . ALA B 1 348 ? 20.600 -8.311 347.918 1.00 19.43 348 ALA B N 1
ATOM 7712 C CA . ALA B 1 348 ? 19.687 -9.441 347.803 1.00 21.90 348 ALA B CA 1
ATOM 7713 C C . ALA B 1 348 ? 20.472 -10.745 347.835 1.00 19.56 348 ALA B C 1
ATOM 7714 O O . ALA B 1 348 ? 21.523 -10.861 347.205 1.00 19.10 348 ALA B O 1
ATOM 7716 N N . HIS B 1 349 ? 19.957 -11.735 348.564 1.00 22.02 349 HIS B N 1
ATOM 7717 C CA . HIS B 1 349 ? 20.687 -12.996 348.623 1.00 21.68 349 HIS B CA 1
ATOM 7718 C C . HIS B 1 349 ? 20.643 -13.701 347.265 1.00 21.38 349 HIS B C 1
ATOM 7719 O O . HIS B 1 349 ? 19.768 -13.457 346.424 1.00 22.45 349 HIS B O 1
ATOM 7726 N N . ALA B 1 350 ? 21.612 -14.590 347.061 1.00 20.83 350 ALA B N 1
ATOM 7727 C CA . ALA B 1 350 ? 21.723 -15.288 345.789 1.00 22.30 350 ALA B CA 1
ATOM 7728 C C . ALA B 1 350 ? 20.558 -16.249 345.600 1.00 24.00 350 ALA B C 1
ATOM 7729 O O . ALA B 1 350 ? 19.926 -16.711 346.557 1.00 21.69 350 ALA B O 1
ATOM 7731 N N . GLU B 1 351 ? 20.295 -16.549 344.330 1.00 28.23 351 GLU B N 1
ATOM 7732 C CA . GLU B 1 351 ? 19.216 -17.421 343.908 1.00 33.01 351 GLU B CA 1
ATOM 7733 C C . GLU B 1 351 ? 19.646 -18.109 342.617 1.00 33.88 351 GLU B C 1
ATOM 7734 O O . GLU B 1 351 ? 20.406 -17.553 341.820 1.00 35.95 351 GLU B O 1
ATOM 7740 N N . ASN B 1 352 ? 19.187 -19.339 342.439 1.00 38.16 352 ASN B N 1
ATOM 7741 C CA . ASN B 1 352 ? 19.378 -20.086 341.195 1.00 42.72 352 ASN B CA 1
ATOM 7742 C C . ASN B 1 352 ? 18.068 -20.817 340.980 1.00 45.28 352 ASN B C 1
ATOM 7743 O O . ASN B 1 352 ? 17.991 -22.043 341.125 1.00 45.87 352 ASN B O 1
ATOM 7748 N N . PRO B 1 353 ? 17.007 -20.077 340.641 1.00 45.27 353 PRO B N 1
ATOM 7749 C CA . PRO B 1 353 ? 15.634 -20.537 340.893 1.00 45.16 353 PRO B CA 1
ATOM 7750 C C . PRO B 1 353 ? 15.366 -21.891 340.263 1.00 48.64 353 PRO B C 1
ATOM 7751 O O . PRO B 1 353 ? 15.866 -22.188 339.165 1.00 43.81 353 PRO B O 1
ATOM 7755 N N . PRO B 1 354 ? 14.574 -22.739 340.935 1.00 42.73 354 PRO B N 1
ATOM 7756 C CA . PRO B 1 354 ? 13.855 -22.334 342.150 1.00 41.08 354 PRO B CA 1
ATOM 7757 C C . PRO B 1 354 ? 14.656 -22.450 343.463 1.00 35.70 354 PRO B C 1
ATOM 7758 O O . PRO B 1 354 ? 14.066 -22.327 344.531 1.00 39.21 354 PRO B O 1
ATOM 7762 N N . LYS B 1 355 ? 15.965 -22.670 343.394 0.92 40.42 355 LYS B N 1
ATOM 7763 C CA . LYS B 1 355 ? 16.755 -22.701 344.620 0.58 35.73 355 LYS B CA 1
ATOM 7764 C C . LYS B 1 355 ? 16.921 -21.279 345.166 0.90 33.16 355 LYS B C 1
ATOM 7765 O O . LYS B 1 355 ? 17.066 -20.325 344.400 1.00 34.63 355 LYS B O 1
ATOM 7771 N N . LYS B 1 356 ? 16.871 -21.136 346.496 1.00 34.99 356 LYS B N 1
ATOM 7772 C CA . LYS B 1 356 ? 17.193 -19.882 347.179 1.00 31.43 356 LYS B CA 1
ATOM 7773 C C . LYS B 1 356 ? 18.362 -20.090 348.136 1.00 28.39 356 LYS B C 1
ATOM 7774 O O . LYS B 1 356 ? 18.403 -21.076 348.882 1.00 24.35 356 LYS B O 1
ATOM 7780 N N . TYR B 1 357 ? 19.294 -19.143 348.140 1.00 23.81 357 TYR B N 1
ATOM 7781 C CA . TYR B 1 357 ? 20.506 -19.236 348.950 1.00 19.49 357 TYR B CA 1
ATOM 7782 C C . TYR B 1 357 ? 20.551 -18.060 349.920 1.00 19.79 357 TYR B C 1
ATOM 7783 O O . TYR B 1 357 ? 21.367 -17.155 349.745 1.00 19.32 357 TYR B O 1
ATOM 7792 N N . GLN B 1 358 ? 19.706 -18.098 350.959 1.00 20.31 358 GLN B N 1
ATOM 7793 C CA . GLN B 1 358 ? 19.575 -16.964 351.875 1.00 23.75 358 GLN B CA 1
ATOM 7794 C C . GLN B 1 358 ? 20.862 -16.657 352.633 1.00 23.72 358 GLN B C 1
ATOM 7795 O O . GLN B 1 358 ? 20.997 -15.553 353.178 1.00 21.71 358 GLN B O 1
ATOM 7801 N N . ASP B 1 359 ? 21.813 -17.594 352.676 1.00 18.69 359 ASP B N 1
ATOM 7802 C CA . ASP B 1 359 ? 23.031 -17.424 353.455 1.00 17.82 359 ASP B CA 1
ATOM 7803 C C . ASP B 1 359 ? 24.183 -16.790 352.679 1.00 17.10 359 ASP B C 1
ATOM 7804 O O . ASP B 1 359 ? 25.267 -16.630 353.253 1.00 17.25 359 ASP B O 1
ATOM 7809 N N . ILE B 1 360 ? 24.000 -16.418 351.406 1.00 17.19 360 ILE B N 1
ATOM 7810 C CA . ILE B 1 360 ? 25.092 -15.853 350.620 1.00 17.49 360 ILE B CA 1
ATOM 7811 C C . ILE B 1 360 ? 24.610 -14.690 349.764 1.00 18.57 360 ILE B C 1
ATOM 7812 O O . ILE B 1 360 ? 23.429 -14.568 349.435 1.00 18.66 360 ILE B O 1
ATOM 7817 N N . TYR B 1 361 ? 25.568 -13.844 349.382 1.00 18.09 361 TYR B N 1
ATOM 7818 C CA . TYR B 1 361 ? 25.474 -12.767 348.400 1.00 18.84 361 TYR B CA 1
ATOM 7819 C C . TYR B 1 361 ? 26.078 -13.220 347.087 1.00 17.26 361 TYR B C 1
ATOM 7820 O O . TYR B 1 361 ? 27.156 -13.822 347.089 1.00 19.33 361 TYR B O 1
ATOM 7829 N N . PRO B 1 362 ? 25.438 -12.906 345.963 1.00 17.02 362 PRO B N 1
ATOM 7830 C CA . PRO B 1 362 ? 26.091 -13.079 344.664 1.00 17.56 362 PRO B CA 1
ATOM 7831 C C . PRO B 1 362 ? 26.982 -11.883 344.340 1.00 19.91 362 PRO B C 1
ATOM 7832 O O . PRO B 1 362 ? 26.826 -10.790 344.892 1.00 18.67 362 PRO B O 1
ATOM 7836 N N . ILE B 1 363 ? 27.932 -12.111 343.427 1.00 18.16 363 ILE B N 1
ATOM 7837 C CA . ILE B 1 363 ? 28.906 -11.093 343.029 1.00 17.12 363 ILE B CA 1
ATOM 7838 C C . ILE B 1 363 ? 28.326 -10.264 341.884 1.00 21.10 363 ILE B C 1
ATOM 7839 O O . ILE B 1 363 ? 27.595 -10.781 341.028 1.00 19.27 363 ILE B O 1
ATOM 7844 N N . ALA B 1 364 ? 28.637 -8.967 341.875 1.00 17.80 364 ALA B N 1
ATOM 7845 C CA . ALA B 1 364 ? 28.310 -8.071 340.770 1.00 20.24 364 ALA B CA 1
ATOM 7846 C C . ALA B 1 364 ? 29.599 -7.713 340.035 1.00 17.87 364 ALA B C 1
ATOM 7847 O O . ALA B 1 364 ? 30.622 -7.429 340.667 1.00 17.85 364 ALA B O 1
ATOM 7849 N N . PHE B 1 365 ? 29.557 -7.740 338.694 1.00 17.83 365 PHE B N 1
ATOM 7850 C CA . PHE B 1 365 ? 30.772 -7.782 337.893 1.00 17.93 365 PHE B CA 1
ATOM 7851 C C . PHE B 1 365 ? 31.111 -6.493 337.152 1.00 19.24 365 PHE B C 1
ATOM 7852 O O . PHE B 1 365 ? 32.206 -6.398 336.584 1.00 22.01 365 PHE B O 1
ATOM 7860 N N . ASP B 1 366 ? 30.239 -5.499 337.141 1.00 20.51 366 ASP B N 1
ATOM 7861 C CA . ASP B 1 366 ? 30.458 -4.390 336.223 1.00 23.04 366 ASP B CA 1
ATOM 7862 C C . ASP B 1 366 ? 30.954 -3.114 336.875 1.00 25.28 366 ASP B C 1
ATOM 7863 O O . ASP B 1 366 ? 31.334 -2.190 336.148 1.00 23.44 366 ASP B O 1
ATOM 7868 N N . ALA B 1 367 ? 31.023 -3.054 338.208 1.00 18.40 367 ALA B N 1
ATOM 7869 C CA . ALA B 1 367 ? 31.651 -1.890 338.824 1.00 23.66 367 ALA B CA 1
ATOM 7870 C C . ALA B 1 367 ? 33.174 -2.005 338.828 1.00 25.65 367 ALA B C 1
ATOM 7871 O O . ALA B 1 367 ? 33.870 -1.018 338.576 1.00 23.47 367 ALA B O 1
ATOM 7873 N N . ASP B 1 368 ? 33.726 -3.189 339.088 1.00 18.92 368 ASP B N 1
ATOM 7874 C CA . ASP B 1 368 ? 35.179 -3.359 339.180 1.00 21.70 368 ASP B CA 1
ATOM 7875 C C . ASP B 1 368 ? 35.582 -4.703 338.587 1.00 23.51 368 ASP B C 1
ATOM 7876 O O . ASP B 1 368 ? 36.043 -5.605 339.301 1.00 21.28 368 ASP B O 1
ATOM 7881 N N . PRO B 1 369 ? 35.437 -4.866 337.267 1.00 22.90 369 PRO B N 1
ATOM 7882 C CA . PRO B 1 369 ? 35.769 -6.168 336.660 1.00 22.69 369 PRO B CA 1
ATOM 7883 C C . PRO B 1 369 ? 37.235 -6.537 336.786 1.00 23.50 369 PRO B C 1
ATOM 7884 O O . PRO B 1 369 ? 37.550 -7.716 336.998 1.00 20.51 369 PRO B O 1
ATOM 7888 N N . ASP B 1 370 ? 38.143 -5.560 336.660 1.00 22.19 370 ASP B N 1
ATOM 7889 C CA . ASP B 1 370 ? 39.571 -5.852 336.766 1.00 23.75 370 ASP B CA 1
ATOM 7890 C C . ASP B 1 370 ? 39.943 -6.292 338.180 1.00 21.84 370 ASP B C 1
ATOM 7891 O O . ASP B 1 370 ? 40.748 -7.215 338.356 1.00 24.01 370 ASP B O 1
ATOM 7896 N N . GLY B 1 371 ? 39.376 -5.646 339.197 1.00 22.31 371 GLY B N 1
ATOM 7897 C CA . GLY B 1 371 ? 39.687 -6.031 340.567 1.00 23.71 371 GLY B CA 1
ATOM 7898 C C . GLY B 1 371 ? 39.224 -7.438 340.892 1.00 21.86 371 GLY B C 1
ATOM 7899 O O . GLY B 1 371 ? 39.935 -8.199 341.564 1.00 21.58 371 GLY B O 1
ATOM 7900 N N . LEU B 1 372 ? 38.027 -7.800 340.427 1.00 17.98 372 LEU B N 1
ATOM 7901 C CA . LEU B 1 372 ? 37.519 -9.159 340.625 1.00 20.85 372 LEU B CA 1
ATOM 7902 C C . LEU B 1 372 ? 38.381 -10.190 339.915 1.00 19.02 372 LEU B C 1
ATOM 7903 O O . LEU B 1 372 ? 38.662 -11.267 340.464 1.00 21.89 372 LEU B O 1
ATOM 7908 N N . ALA B 1 373 ? 38.770 -9.905 338.672 1.00 19.24 373 ALA B N 1
ATOM 7909 C CA . ALA B 1 373 ? 39.609 -10.849 337.948 1.00 22.09 373 ALA B CA 1
ATOM 7910 C C . ALA B 1 373 ? 40.953 -11.007 338.642 1.00 22.55 373 ALA B C 1
ATOM 7911 O O . ALA B 1 373 ? 41.452 -12.126 338.804 1.00 21.22 373 ALA B O 1
ATOM 7913 N N . THR B 1 374 ? 41.539 -9.894 339.090 1.00 20.46 374 THR B N 1
ATOM 7914 C CA . THR B 1 374 ? 42.813 -9.957 339.803 1.00 20.39 374 THR B CA 1
ATOM 7915 C C . THR B 1 374 ? 42.697 -10.766 341.092 1.00 21.81 374 THR B C 1
ATOM 7916 O O . THR B 1 374 ? 43.584 -11.576 341.412 1.00 22.11 374 THR B O 1
ATOM 7920 N N . GLU B 1 375 ? 41.608 -10.571 341.840 1.00 21.14 375 GLU B N 1
ATOM 7921 C CA . GLU B 1 375 ? 41.439 -11.286 343.104 1.00 22.38 375 GLU B CA 1
ATOM 7922 C C . GLU B 1 375 ? 41.146 -12.765 342.864 1.00 21.50 375 GLU B C 1
ATOM 7923 O O . GLU B 1 375 ? 41.624 -13.629 343.610 1.00 20.25 375 GLU B O 1
ATOM 7929 N N . THR B 1 376 ? 40.348 -13.073 341.842 1.00 17.77 376 THR B N 1
ATOM 7930 C CA . THR B 1 376 ? 40.045 -14.473 341.524 1.00 17.21 376 THR B CA 1
ATOM 7931 C C . THR B 1 376 ? 41.319 -15.253 341.200 1.00 19.04 376 THR B C 1
ATOM 7932 O O . THR B 1 376 ? 41.555 -16.331 341.762 1.00 18.09 376 THR B O 1
ATOM 7936 N N . VAL B 1 377 ? 42.155 -14.730 340.290 1.00 18.85 377 VAL B N 1
ATOM 7937 C CA . VAL B 1 377 ? 43.358 -15.480 339.930 1.00 19.69 377 VAL B CA 1
ATOM 7938 C C . VAL B 1 377 ? 44.357 -15.485 341.090 1.00 20.68 377 VAL B C 1
ATOM 7939 O O . VAL B 1 377 ? 45.131 -16.437 341.234 1.00 19.42 377 VAL B O 1
ATOM 7943 N N . ARG B 1 378 ? 44.341 -14.463 341.959 1.00 18.85 378 ARG B N 1
ATOM 7944 C CA . ARG B 1 378 ? 45.167 -14.531 343.167 1.00 19.15 378 ARG B CA 1
ATOM 7945 C C . ARG B 1 378 ? 44.770 -15.724 344.037 1.00 19.75 378 ARG B C 1
ATOM 7946 O O . ARG B 1 378 ? 45.634 -16.474 344.515 1.00 20.03 378 ARG B O 1
ATOM 7954 N N . ILE B 1 379 ? 43.464 -15.892 344.283 1.00 19.00 379 ILE B N 1
ATOM 7955 C CA . ILE B 1 379 ? 42.990 -16.992 345.122 1.00 19.55 379 ILE B CA 1
ATOM 7956 C C . ILE B 1 379 ? 43.337 -18.330 344.486 1.00 19.39 379 ILE B C 1
ATOM 7957 O O . ILE B 1 379 ? 43.830 -19.245 345.158 1.00 18.80 379 ILE B O 1
ATOM 7962 N N . LEU B 1 380 ? 43.103 -18.463 343.179 1.00 17.09 380 LEU B N 1
ATOM 7963 C CA . LEU B 1 380 ? 43.425 -19.727 342.515 1.00 18.70 380 LEU B CA 1
ATOM 7964 C C . LEU B 1 380 ? 44.915 -20.038 342.609 1.00 18.17 380 LEU B C 1
ATOM 7965 O O . LEU B 1 380 ? 45.301 -21.183 342.871 1.00 18.23 380 LEU B O 1
ATOM 7970 N N . ARG B 1 381 ? 45.771 -19.026 342.408 1.00 19.47 381 ARG B N 1
ATOM 7971 C CA . ARG B 1 381 ? 47.213 -19.255 342.448 1.00 20.02 381 ARG B CA 1
ATOM 7972 C C . ARG B 1 381 ? 47.682 -19.608 343.849 1.00 19.50 381 ARG B C 1
ATOM 7973 O O . ARG B 1 381 ? 48.667 -20.342 344.009 1.00 20.32 381 ARG B O 1
ATOM 7981 N N . HIS B 1 382 ? 46.994 -19.107 344.870 1.00 18.82 382 HIS B N 1
ATOM 7982 C CA . HIS B 1 382 ? 47.322 -19.509 346.230 1.00 18.95 382 HIS B CA 1
ATOM 7983 C C . HIS B 1 382 ? 47.126 -21.013 346.418 1.00 21.83 382 HIS B C 1
ATOM 7984 O O . HIS B 1 382 ? 48.021 -21.714 346.908 1.00 21.25 382 HIS B O 1
ATOM 7991 N N . TRP B 1 383 ? 45.945 -21.527 346.063 1.00 18.50 383 TRP B N 1
ATOM 7992 C CA . TRP B 1 383 ? 45.722 -22.964 346.212 1.00 16.60 383 TRP B CA 1
ATOM 7993 C C . TRP B 1 383 ? 46.630 -23.764 345.282 1.00 19.22 383 TRP B C 1
ATOM 7994 O O . TRP B 1 383 ? 47.131 -24.836 345.659 1.00 17.87 383 TRP B O 1
ATOM 8005 N N . MET B 1 384 ? 46.894 -23.220 344.096 1.00 18.05 384 MET B N 1
ATOM 8006 C CA . MET B 1 384 ? 47.787 -23.836 343.127 1.00 19.37 384 MET B CA 1
ATOM 8007 C C . MET B 1 384 ? 49.190 -23.985 343.730 1.00 21.29 384 MET B C 1
ATOM 8008 O O . MET B 1 384 ? 49.856 -25.015 343.556 1.00 20.37 384 MET B O 1
ATOM 8013 N N . ASP B 1 385 ? 49.644 -22.966 344.473 1.00 21.39 385 ASP B N 1
ATOM 8014 C CA . ASP B 1 385 ? 50.940 -23.028 345.163 1.00 22.51 385 ASP B CA 1
ATOM 8015 C C . ASP B 1 385 ? 50.974 -24.111 346.234 1.00 24.22 385 ASP B C 1
ATOM 8016 O O . ASP B 1 385 ? 52.057 -24.584 346.598 1.00 25.32 385 ASP B O 1
ATOM 8021 N N . HIS B 1 386 ? 49.814 -24.490 346.767 1.00 21.34 386 HIS B N 1
ATOM 8022 C CA . HIS B 1 386 ? 49.712 -25.568 347.737 1.00 21.85 386 HIS B CA 1
ATOM 8023 C C . HIS B 1 386 ? 49.274 -26.886 347.101 1.00 19.18 386 HIS B C 1
ATOM 8024 O O . HIS B 1 386 ? 48.751 -27.767 347.799 1.00 21.15 386 HIS B O 1
ATOM 8031 N N . GLY B 1 387 ? 49.493 -27.043 345.800 1.00 20.33 387 GLY B N 1
ATOM 8032 C CA . GLY B 1 387 ? 49.398 -28.340 345.163 1.00 21.33 387 GLY B CA 1
ATOM 8033 C C . GLY B 1 387 ? 48.050 -28.671 344.557 1.00 22.26 387 GLY B C 1
ATOM 8034 O O . GLY B 1 387 ? 47.858 -29.809 344.090 1.00 21.45 387 GLY B O 1
ATOM 8035 N N . VAL B 1 388 ? 47.117 -27.726 344.538 1.00 18.47 388 VAL B N 1
ATOM 8036 C CA . VAL B 1 388 ? 45.792 -27.947 343.964 1.00 17.05 388 VAL B CA 1
ATOM 8037 C C . VAL B 1 388 ? 45.835 -27.549 342.493 1.00 18.94 388 VAL B C 1
ATOM 8038 O O . VAL B 1 388 ? 46.025 -26.373 342.166 1.00 19.50 388 VAL B O 1
ATOM 8042 N N . ARG B 1 389 ? 45.645 -28.525 341.603 1.00 17.46 389 ARG B N 1
ATOM 8043 C CA . ARG B 1 389 ? 45.720 -28.281 340.166 1.00 17.12 389 ARG B CA 1
ATOM 8044 C C . ARG B 1 389 ? 44.393 -28.526 339.462 1.00 16.49 389 ARG B C 1
ATOM 8045 O O . ARG B 1 389 ? 44.362 -28.605 338.223 1.00 16.32 389 ARG B O 1
ATOM 8053 N N . ILE B 1 390 ? 43.306 -28.670 340.215 1.00 15.45 390 ILE B N 1
ATOM 8054 C CA . ILE B 1 390 ? 41.973 -28.911 339.674 1.00 15.34 390 ILE B CA 1
ATOM 8055 C C . ILE B 1 390 ? 40.987 -28.106 340.507 1.00 15.54 390 ILE B C 1
ATOM 8056 O O . ILE B 1 390 ? 41.074 -28.102 341.739 1.00 15.22 390 ILE B O 1
ATOM 8061 N N . PHE B 1 391 ? 40.048 -27.417 339.845 1.00 16.25 391 PHE B N 1
ATOM 8062 C CA . PHE B 1 391 ? 39.047 -26.627 340.558 1.00 14.67 391 PHE B CA 1
ATOM 8063 C C . PHE B 1 391 ? 37.663 -26.981 340.042 1.00 16.03 391 PHE B C 1
ATOM 8064 O O . PHE B 1 391 ? 37.446 -27.025 338.828 1.00 14.58 391 PHE B O 1
ATOM 8072 N N . ARG B 1 392 ? 36.742 -27.248 340.966 1.00 15.28 392 ARG B N 1
ATOM 8073 C CA . ARG B 1 392 ? 35.341 -27.495 340.650 1.00 16.55 392 ARG B CA 1
ATOM 8074 C C . ARG B 1 392 ? 34.609 -26.170 340.859 1.00 17.32 392 ARG B C 1
ATOM 8075 O O . ARG B 1 392 ? 34.435 -25.734 342.001 1.00 16.81 392 ARG B O 1
ATOM 8083 N N . VAL B 1 393 ? 34.160 -25.548 339.770 1.00 15.03 393 VAL B N 1
ATOM 8084 C CA . VAL B 1 393 ? 33.642 -24.177 339.802 1.00 16.25 393 VAL B CA 1
ATOM 8085 C C . VAL B 1 393 ? 32.116 -24.216 339.909 1.00 17.76 393 VAL B C 1
ATOM 8086 O O . VAL B 1 393 ? 31.437 -24.755 339.025 1.00 15.98 393 VAL B O 1
ATOM 8090 N N . ASP B 1 394 ? 31.573 -23.648 340.992 1.00 18.25 394 ASP B N 1
ATOM 8091 C CA . ASP B 1 394 ? 30.128 -23.673 341.232 1.00 18.68 394 ASP B CA 1
ATOM 8092 C C . ASP B 1 394 ? 29.382 -22.775 340.269 1.00 21.23 394 ASP B C 1
ATOM 8093 O O . ASP B 1 394 ? 29.805 -21.638 340.014 1.00 21.09 394 ASP B O 1
ATOM 8098 N N . ASN B 1 395 ? 28.227 -23.269 339.798 1.00 20.12 395 ASN B N 1
ATOM 8099 C CA . ASN B 1 395 ? 27.230 -22.478 339.074 1.00 18.40 395 ASN B CA 1
ATOM 8100 C C . ASN B 1 395 ? 27.891 -21.425 338.192 1.00 19.92 395 ASN B C 1
ATOM 8101 O O . ASN B 1 395 ? 27.562 -20.236 338.335 1.00 19.28 395 ASN B O 1
ATOM 8106 N N . PRO B 1 396 ? 28.834 -21.780 337.304 1.00 18.92 396 PRO B N 1
ATOM 8107 C CA . PRO B 1 396 ? 29.554 -20.722 336.570 1.00 18.72 396 PRO B CA 1
ATOM 8108 C C . PRO B 1 396 ? 28.647 -19.901 335.682 1.00 20.73 396 PRO B C 1
ATOM 8109 O O . PRO B 1 396 ? 28.988 -18.758 335.364 1.00 21.03 396 PRO B O 1
ATOM 8113 N N . HIS B 1 397 ? 27.486 -20.439 335.310 1.00 18.81 397 HIS B N 1
ATOM 8114 C CA . HIS B 1 397 ? 26.534 -19.746 334.452 1.00 20.51 397 HIS B CA 1
ATOM 8115 C C . HIS B 1 397 ? 25.862 -18.554 335.124 1.00 21.77 397 HIS B C 1
ATOM 8116 O O . HIS B 1 397 ? 25.185 -17.787 334.431 1.00 22.68 397 HIS B O 1
ATOM 8123 N N . THR B 1 398 ? 26.030 -18.358 336.432 1.00 22.06 398 THR B N 1
ATOM 8124 C CA . THR B 1 398 ? 25.514 -17.155 337.072 1.00 22.05 398 THR B CA 1
ATOM 8125 C C . THR B 1 398 ? 26.560 -16.051 337.166 1.00 24.01 398 THR B C 1
ATOM 8126 O O . THR B 1 398 ? 26.291 -15.006 337.777 1.00 24.05 398 THR B O 1
ATOM 8130 N N . LYS B 1 399 ? 27.743 -16.258 336.593 1.00 18.20 399 LYS B N 1
ATOM 8131 C CA . LYS B 1 399 ? 28.774 -15.252 336.400 1.00 18.98 399 LYS B CA 1
ATOM 8132 C C . LYS B 1 399 ? 29.024 -15.106 334.895 1.00 16.97 399 LYS B C 1
ATOM 8133 O O . LYS B 1 399 ? 28.679 -16.007 334.122 1.00 19.09 399 LYS B O 1
ATOM 8139 N N . PRO B 1 400 ? 29.567 -13.969 334.437 1.00 19.66 400 PRO B N 1
ATOM 8140 C CA . PRO B 1 400 ? 29.666 -13.738 332.985 1.00 22.02 400 PRO B CA 1
ATOM 8141 C C . PRO B 1 400 ? 30.583 -14.744 332.299 1.00 20.24 400 PRO B C 1
ATOM 8142 O O . PRO B 1 400 ? 31.661 -15.080 332.797 1.00 19.12 400 PRO B O 1
ATOM 8146 N N . VAL B 1 401 ? 30.139 -15.213 331.130 1.00 17.17 401 VAL B N 1
ATOM 8147 C CA . VAL B 1 401 ? 30.932 -16.153 330.344 1.00 20.72 401 VAL B CA 1
ATOM 8148 C C . VAL B 1 401 ? 32.309 -15.574 330.044 1.00 20.34 401 VAL B C 1
ATOM 8149 O O . VAL B 1 401 ? 33.332 -16.269 330.142 1.00 17.68 401 VAL B O 1
ATOM 8153 N N . ALA B 1 402 ? 32.362 -14.286 329.673 1.00 19.09 402 ALA B N 1
ATOM 8154 C CA . ALA B 1 402 ? 33.633 -13.655 329.349 1.00 20.65 402 ALA B CA 1
ATOM 8155 C C . ALA B 1 402 ? 34.530 -13.506 330.568 1.00 20.27 402 ALA B C 1
ATOM 8156 O O . ALA B 1 402 ? 35.749 -13.403 330.416 1.00 19.13 402 ALA B O 1
ATOM 8158 N N . PHE B 1 403 ? 33.958 -13.470 331.770 1.00 20.57 403 PHE B N 1
ATOM 8159 C CA . PHE B 1 403 ? 34.787 -13.459 332.972 1.00 18.76 403 PHE B CA 1
ATOM 8160 C C . PHE B 1 403 ? 35.557 -14.768 333.097 1.00 18.33 403 PHE B C 1
ATOM 8161 O O . PHE B 1 403 ? 36.770 -14.771 333.334 1.00 19.43 403 PHE B O 1
ATOM 8169 N N . TRP B 1 404 ? 34.871 -15.894 332.908 1.00 20.02 404 TRP B N 1
ATOM 8170 C CA . TRP B 1 404 ? 35.567 -17.180 332.963 1.00 19.34 404 TRP B CA 1
ATOM 8171 C C . TRP B 1 404 ? 36.563 -17.312 331.826 1.00 19.22 404 TRP B C 1
ATOM 8172 O O . TRP B 1 404 ? 37.657 -17.853 332.019 1.00 18.17 404 TRP B O 1
ATOM 8183 N N . GLU B 1 405 ? 36.209 -16.827 330.630 1.00 16.66 405 GLU B N 1
ATOM 8184 C CA . GLU B 1 405 ? 37.166 -16.893 329.533 1.00 19.09 405 GLU B CA 1
ATOM 8185 C C . GLU B 1 405 ? 38.459 -16.188 329.921 1.00 18.76 405 GLU B C 1
ATOM 8186 O O . GLU B 1 405 ? 39.553 -16.726 329.720 1.00 18.01 405 GLU B O 1
ATOM 8192 N N . ARG B 1 406 ? 38.345 -15.000 330.526 1.00 17.40 406 ARG B N 1
ATOM 8193 C CA . ARG B 1 406 ? 39.522 -14.243 330.947 1.00 19.37 406 ARG B CA 1
ATOM 8194 C C . ARG B 1 406 ? 40.303 -14.975 332.041 1.00 20.19 406 ARG B C 1
ATOM 8195 O O . ARG B 1 406 ? 41.535 -15.105 331.968 1.00 18.12 406 ARG B O 1
ATOM 8203 N N . VAL B 1 407 ? 39.600 -15.461 333.064 1.00 17.26 407 VAL B N 1
ATOM 8204 C CA . VAL B 1 407 ? 40.260 -16.093 334.211 1.00 18.62 407 VAL B CA 1
ATOM 8205 C C . VAL B 1 407 ? 40.991 -17.365 333.783 1.00 18.18 407 VAL B C 1
ATOM 8206 O O . VAL B 1 407 ? 42.152 -17.599 334.156 1.00 16.72 407 VAL B O 1
ATOM 8210 N N . ILE B 1 408 ? 40.310 -18.217 333.017 1.00 17.34 408 ILE B N 1
ATOM 8211 C CA . ILE B 1 408 ? 40.911 -19.479 332.591 1.00 17.33 408 ILE B CA 1
ATOM 8212 C C . ILE B 1 408 ? 42.123 -19.221 331.702 1.00 19.34 408 ILE B C 1
ATOM 8213 O O . ILE B 1 408 ? 43.163 -19.874 331.847 1.00 21.03 408 ILE B O 1
ATOM 8218 N N . ALA B 1 409 ? 42.025 -18.248 330.790 1.00 18.17 409 ALA B N 1
ATOM 8219 C CA . ALA B 1 409 ? 43.174 -17.923 329.939 1.00 19.87 409 ALA B CA 1
ATOM 8220 C C . ALA B 1 409 ? 44.363 -17.423 330.759 1.00 20.59 409 ALA B C 1
ATOM 8221 O O . ALA B 1 409 ? 45.520 -17.763 330.468 1.00 20.83 409 ALA B O 1
ATOM 8223 N N . ASP B 1 410 ? 44.093 -16.625 331.794 1.00 20.18 410 ASP B N 1
ATOM 8224 C CA . ASP B 1 410 ? 45.140 -16.130 332.681 1.00 20.45 410 ASP B CA 1
ATOM 8225 C C . ASP B 1 410 ? 45.855 -17.288 333.376 1.00 23.24 410 ASP B C 1
ATOM 8226 O O . ASP B 1 410 ? 47.085 -17.417 333.300 1.00 20.08 410 ASP B O 1
ATOM 8231 N N . ILE B 1 411 ? 45.089 -18.145 334.053 1.00 19.75 411 ILE B N 1
ATOM 8232 C CA . ILE B 1 411 ? 45.670 -19.251 334.815 1.00 18.15 411 ILE B CA 1
ATOM 8233 C C . ILE B 1 411 ? 46.395 -20.226 333.890 1.00 19.29 411 ILE B C 1
ATOM 8234 O O . ILE B 1 411 ? 47.546 -20.609 334.145 1.00 20.05 411 ILE B O 1
ATOM 8239 N N . ASN B 1 412 ? 45.732 -20.649 332.802 1.00 18.57 412 ASN B N 1
ATOM 8240 C CA . ASN B 1 412 ? 46.359 -21.625 331.911 1.00 19.61 412 ASN B CA 1
ATOM 8241 C C . ASN B 1 412 ? 47.507 -21.013 331.118 1.00 23.85 412 ASN B C 1
ATOM 8242 O O . ASN B 1 412 ? 48.322 -21.757 330.560 1.00 22.06 412 ASN B O 1
ATOM 8247 N N . GLY B 1 413 ? 47.595 -19.681 331.059 1.00 23.72 413 GLY B N 1
ATOM 8248 C CA . GLY B 1 413 ? 48.722 -19.054 330.377 1.00 25.56 413 GLY B CA 1
ATOM 8249 C C . GLY B 1 413 ? 50.036 -19.297 331.098 1.00 26.22 413 GLY B C 1
ATOM 8250 O O . GLY B 1 413 ? 51.072 -19.510 330.466 1.00 26.84 413 GLY B O 1
ATOM 8251 N N . THR B 1 414 ? 50.010 -19.287 332.428 1.00 23.85 414 THR B N 1
ATOM 8252 C CA . THR B 1 414 ? 51.181 -19.631 333.223 1.00 23.13 414 THR B CA 1
ATOM 8253 C C . THR B 1 414 ? 51.206 -21.097 333.648 1.00 28.24 414 THR B C 1
ATOM 8254 O O . THR B 1 414 ? 52.290 -21.649 333.868 1.00 22.35 414 THR B O 1
ATOM 8258 N N . ASP B 1 415 ? 50.040 -21.738 333.770 1.00 21.07 415 ASP B N 1
ATOM 8259 C CA . ASP B 1 415 ? 49.931 -23.083 334.336 1.00 20.10 415 ASP B CA 1
ATOM 8260 C C . ASP B 1 415 ? 48.942 -23.890 333.508 1.00 19.11 415 ASP B C 1
ATOM 8261 O O . ASP B 1 415 ? 47.786 -24.087 333.906 1.00 17.82 415 ASP B O 1
ATOM 8266 N N . PRO B 1 416 ? 49.355 -24.364 332.326 1.00 20.85 416 PRO B N 1
ATOM 8267 C CA . PRO B 1 416 ? 48.394 -25.041 331.428 1.00 21.85 416 PRO B CA 1
ATOM 8268 C C . PRO B 1 416 ? 47.873 -26.377 331.956 1.00 19.56 416 PRO B C 1
ATOM 8269 O O . PRO B 1 416 ? 46.887 -26.891 331.409 1.00 20.11 416 PRO B O 1
ATOM 8273 N N . ASP B 1 417 ? 48.474 -26.937 333.005 1.00 20.74 417 ASP B N 1
ATOM 8274 C CA . ASP B 1 417 ? 47.991 -28.195 333.558 1.00 19.14 417 ASP B CA 1
ATOM 8275 C C . ASP B 1 417 ? 46.735 -28.030 334.406 1.00 17.91 417 ASP B C 1
ATOM 8276 O O . ASP B 1 417 ? 46.102 -29.032 334.736 1.00 16.88 417 ASP B O 1
ATOM 8281 N N . VAL B 1 418 ? 46.365 -26.805 334.788 1.00 18.12 418 VAL B N 1
ATOM 8282 C CA . VAL B 1 418 ? 45.239 -26.653 335.708 1.00 17.47 418 VAL B CA 1
ATOM 8283 C C . VAL B 1 418 ? 43.949 -26.999 334.968 1.00 15.87 418 VAL B C 1
ATOM 8284 O O . VAL B 1 418 ? 43.737 -26.580 333.819 1.00 17.41 418 VAL B O 1
ATOM 8288 N N . ILE B 1 419 ? 43.095 -27.785 335.626 1.00 15.62 419 ILE B N 1
ATOM 8289 C CA . ILE B 1 419 ? 41.826 -28.267 335.087 1.00 16.07 419 ILE B CA 1
ATOM 8290 C C . ILE B 1 419 ? 40.681 -27.559 335.808 1.00 15.99 419 ILE B C 1
ATOM 8291 O O . ILE B 1 419 ? 40.631 -27.566 337.041 1.00 16.32 419 ILE B O 1
ATOM 8296 N N . PHE B 1 420 ? 39.739 -26.994 335.041 1.00 14.08 420 PHE B N 1
ATOM 8297 C CA . PHE B 1 420 ? 38.532 -26.369 335.575 1.00 15.53 420 PHE B CA 1
ATOM 8298 C C . PHE B 1 420 ? 37.320 -27.202 335.180 1.00 15.42 420 PHE B C 1
ATOM 8299 O O . PHE B 1 420 ? 37.137 -27.500 334.000 1.00 15.14 420 PHE B O 1
ATOM 8307 N N . LEU B 1 421 ? 36.488 -27.556 336.157 1.00 15.93 421 LEU B N 1
ATOM 8308 C CA . LEU B 1 421 ? 35.258 -28.316 335.934 1.00 13.28 421 LEU B CA 1
ATOM 8309 C C . LEU B 1 421 ? 34.060 -27.397 336.167 1.00 15.01 421 LEU B C 1
ATOM 8310 O O . LEU B 1 421 ? 33.932 -26.816 337.248 1.00 14.87 421 LEU B O 1
ATOM 8315 N N . ALA B 1 422 ? 33.192 -27.254 335.151 1.00 17.16 422 ALA B N 1
ATOM 8316 C CA . ALA B 1 422 ? 32.050 -26.341 335.224 1.00 14.66 422 ALA B CA 1
ATOM 8317 C C . ALA B 1 422 ? 30.827 -27.074 335.760 1.00 14.23 422 ALA B C 1
ATOM 8318 O O . ALA B 1 422 ? 30.303 -27.969 335.089 1.00 16.11 422 ALA B O 1
ATOM 8320 N N . GLU B 1 423 ? 30.343 -26.664 336.938 1.00 14.28 423 GLU B N 1
ATOM 8321 C CA . GLU B 1 423 ? 29.095 -27.204 337.485 1.00 14.89 423 GLU B CA 1
ATOM 8322 C C . GLU B 1 423 ? 27.920 -26.331 337.031 1.00 16.22 423 GLU B C 1
ATOM 8323 O O . GLU B 1 423 ? 27.315 -25.600 337.808 1.00 17.85 423 GLU B O 1
ATOM 8329 N N . ALA B 1 424 ? 27.603 -26.424 335.732 1.00 16.80 424 ALA B N 1
ATOM 8330 C CA . ALA B 1 424 ? 26.545 -25.618 335.115 1.00 18.84 424 ALA B CA 1
ATOM 8331 C C . ALA B 1 424 ? 25.392 -26.524 334.675 1.00 18.37 424 ALA B C 1
ATOM 8332 O O . ALA B 1 424 ? 25.356 -27.013 333.544 1.00 18.46 424 ALA B O 1
ATOM 8334 N N . PHE B 1 425 ? 24.435 -26.739 335.582 1.00 18.50 425 PHE B N 1
ATOM 8335 C CA . PHE B 1 425 ? 23.200 -27.466 335.264 1.00 17.83 425 PHE B CA 1
ATOM 8336 C C . PHE B 1 425 ? 22.191 -26.427 334.789 1.00 21.45 425 PHE B C 1
ATOM 8337 O O . PHE B 1 425 ? 21.468 -25.831 335.587 1.00 22.80 425 PHE B O 1
ATOM 8345 N N . THR B 1 426 ? 22.145 -26.184 333.483 1.00 20.22 426 THR B N 1
ATOM 8346 C CA . THR B 1 426 ? 21.390 -25.021 332.998 1.00 20.17 426 THR B CA 1
ATOM 8347 C C . THR B 1 426 ? 20.971 -25.284 331.554 1.00 20.73 426 THR B C 1
ATOM 8348 O O . THR B 1 426 ? 20.960 -26.432 331.099 1.00 19.20 426 THR B O 1
ATOM 8352 N N . ARG B 1 427 ? 20.599 -24.219 330.838 1.00 19.06 427 ARG B N 1
ATOM 8353 C CA . ARG B 1 427 ? 20.140 -24.366 329.467 1.00 17.35 427 ARG B CA 1
ATOM 8354 C C . ARG B 1 427 ? 21.315 -24.747 328.556 1.00 18.60 427 ARG B C 1
ATOM 8355 O O . ARG B 1 427 ? 22.465 -24.414 328.843 1.00 18.66 427 ARG B O 1
ATOM 8363 N N . PRO B 1 428 ? 21.044 -25.433 327.442 1.00 17.71 428 PRO B N 1
ATOM 8364 C CA . PRO B 1 428 ? 22.149 -25.990 326.640 1.00 21.43 428 PRO B CA 1
ATOM 8365 C C . PRO B 1 428 ? 23.094 -24.956 326.056 1.00 19.96 428 PRO B C 1
ATOM 8366 O O . PRO B 1 428 ? 24.295 -25.236 325.929 1.00 18.62 428 PRO B O 1
ATOM 8370 N N . ALA B 1 429 ? 22.594 -23.782 325.648 1.00 20.20 429 ALA B N 1
ATOM 8371 C CA . ALA B 1 429 ? 23.482 -22.805 325.021 1.00 20.60 429 ALA B CA 1
ATOM 8372 C C . ALA B 1 429 ? 24.582 -22.374 325.984 1.00 18.45 429 ALA B C 1
ATOM 8373 O O . ALA B 1 429 ? 25.760 -22.294 325.619 1.00 19.77 429 ALA B O 1
ATOM 8375 N N . MET B 1 430 ? 24.209 -22.092 327.230 1.00 16.87 430 MET B N 1
ATOM 8376 C CA . MET B 1 430 ? 25.186 -21.687 328.227 1.00 18.68 430 MET B CA 1
ATOM 8377 C C . MET B 1 430 ? 26.148 -22.821 328.581 1.00 18.02 430 MET B C 1
ATOM 8378 O O . MET B 1 430 ? 27.360 -22.604 328.714 1.00 16.94 430 MET B O 1
ATOM 8383 N N . MET B 1 431 ? 25.616 -24.028 328.739 1.00 16.08 431 MET B N 1
ATOM 8384 C CA . MET B 1 431 ? 26.414 -25.231 328.982 1.00 19.62 431 MET B CA 1
ATOM 8385 C C . MET B 1 431 ? 27.507 -25.373 327.914 1.00 16.96 431 MET B C 1
ATOM 8386 O O . MET B 1 431 ? 28.693 -25.557 328.219 1.00 16.38 431 MET B O 1
ATOM 8391 N N . ALA B 1 432 ? 27.116 -25.266 326.637 1.00 15.88 432 ALA B N 1
ATOM 8392 C CA . ALA B 1 432 ? 28.072 -25.403 325.538 1.00 17.12 432 ALA B CA 1
ATOM 8393 C C . ALA B 1 432 ? 29.068 -24.250 325.504 1.00 16.21 432 ALA B C 1
ATOM 8394 O O . ALA B 1 432 ? 30.273 -24.468 325.315 1.00 16.12 432 ALA B O 1
ATOM 8396 N N . THR B 1 433 ? 28.591 -23.008 325.668 1.00 15.47 433 THR B N 1
ATOM 8397 C CA . THR B 1 433 ? 29.493 -21.861 325.579 1.00 16.76 433 THR B CA 1
ATOM 8398 C C . THR B 1 433 ? 30.561 -21.891 326.672 1.00 16.71 433 THR B C 1
ATOM 8399 O O . THR B 1 433 ? 31.727 -21.573 326.420 1.00 15.83 433 THR B O 1
ATOM 8403 N N . LEU B 1 434 ? 30.194 -22.296 327.893 1.00 15.12 434 LEU B N 1
ATOM 8404 C CA . LEU B 1 434 ? 31.194 -22.369 328.957 1.00 15.53 434 LEU B CA 1
ATOM 8405 C C . LEU B 1 434 ? 32.313 -23.349 328.612 1.00 14.81 434 LEU B C 1
ATOM 8406 O O . LEU B 1 434 ? 33.500 -23.049 328.814 1.00 15.91 434 LEU B O 1
ATOM 8411 N N . ALA B 1 435 ? 31.960 -24.534 328.108 1.00 16.33 435 ALA B N 1
ATOM 8412 C CA . ALA B 1 435 ? 32.992 -25.459 327.651 1.00 14.91 435 ALA B CA 1
ATOM 8413 C C . ALA B 1 435 ? 33.843 -24.820 326.556 1.00 16.17 435 ALA B C 1
ATOM 8414 O O . ALA B 1 435 ? 35.077 -24.899 326.586 1.00 16.14 435 ALA B O 1
ATOM 8416 N N . GLN B 1 436 ? 33.199 -24.125 325.617 1.00 17.06 436 GLN B N 1
ATOM 8417 C CA . GLN B 1 436 ? 33.909 -23.600 324.451 1.00 15.27 436 GLN B CA 1
ATOM 8418 C C . GLN B 1 436 ? 34.894 -22.490 324.818 1.00 19.12 436 GLN B C 1
ATOM 8419 O O . GLN B 1 436 ? 35.910 -22.324 324.127 1.00 20.44 436 GLN B O 1
ATOM 8425 N N . ILE B 1 437 ? 34.623 -21.711 325.876 1.00 17.57 437 ILE B N 1
ATOM 8426 C CA . ILE B 1 437 ? 35.548 -20.646 326.258 1.00 17.60 437 ILE B CA 1
ATOM 8427 C C . ILE B 1 437 ? 36.661 -21.140 327.174 1.00 18.90 437 ILE B C 1
ATOM 8428 O O . ILE B 1 437 ? 37.497 -20.333 327.604 1.00 20.12 437 ILE B O 1
ATOM 8433 N N . GLY B 1 438 ? 36.712 -22.432 327.478 1.00 17.69 438 GLY B N 1
ATOM 8434 C CA . GLY B 1 438 ? 37.902 -22.928 328.149 1.00 23.08 438 GLY B CA 1
ATOM 8435 C C . GLY B 1 438 ? 37.732 -23.940 329.273 1.00 19.37 438 GLY B C 1
ATOM 8436 O O . GLY B 1 438 ? 38.729 -24.539 329.688 1.00 19.31 438 GLY B O 1
ATOM 8437 N N . PHE B 1 439 ? 36.519 -24.155 329.781 1.00 16.51 439 PHE B N 1
ATOM 8438 C CA . PHE B 1 439 ? 36.360 -25.139 330.855 1.00 14.96 439 PHE B CA 1
ATOM 8439 C C . PHE B 1 439 ? 36.772 -26.522 330.358 1.00 17.41 439 PHE B C 1
ATOM 8440 O O . PHE B 1 439 ? 36.235 -27.021 329.360 1.00 16.41 439 PHE B O 1
ATOM 8448 N N . GLN B 1 440 ? 37.738 -27.132 331.053 1.00 16.74 440 GLN B N 1
ATOM 8449 C CA . GLN B 1 440 ? 38.270 -28.425 330.616 1.00 18.77 440 GLN B CA 1
ATOM 8450 C C . GLN B 1 440 ? 37.232 -29.531 330.721 1.00 16.70 440 GLN B C 1
ATOM 8451 O O . GLN B 1 440 ? 37.257 -30.480 329.922 1.00 17.78 440 GLN B O 1
ATOM 8457 N N . GLN B 1 441 ? 36.349 -29.455 331.713 1.00 15.71 441 GLN B N 1
ATOM 8458 C CA . GLN B 1 441 ? 35.309 -30.456 331.923 1.00 15.43 441 GLN B CA 1
ATOM 8459 C C . GLN B 1 441 ? 34.007 -29.764 332.273 1.00 15.96 441 GLN B C 1
ATOM 8460 O O . GLN B 1 441 ? 33.997 -28.642 332.792 1.00 15.33 441 GLN B O 1
ATOM 8466 N N . SER B 1 442 ? 32.914 -30.498 332.073 1.00 15.16 442 SER B N 1
ATOM 8467 C CA . SER B 1 442 ? 31.567 -30.016 332.337 1.00 15.06 442 SER B CA 1
ATOM 8468 C C . SER B 1 442 ? 30.756 -31.087 333.054 1.00 16.45 442 SER B C 1
ATOM 8469 O O . SER B 1 442 ? 30.771 -32.255 332.652 1.00 14.26 442 SER B O 1
ATOM 8472 N N . TYR B 1 443 ? 30.014 -30.686 334.089 1.00 16.86 443 TYR B N 1
ATOM 8473 C CA . TYR B 1 443 ? 28.888 -31.519 334.495 1.00 16.88 443 TYR B CA 1
ATOM 8474 C C . TYR B 1 443 ? 27.837 -31.559 333.378 1.00 17.40 443 TYR B C 1
ATOM 8475 O O . TYR B 1 443 ? 27.801 -30.703 332.481 1.00 16.41 443 TYR B O 1
ATOM 8484 N N . THR B 1 444 ? 26.959 -32.563 333.442 1.00 15.01 444 THR B N 1
ATOM 8485 C CA . THR B 1 444 ? 26.077 -32.904 332.325 1.00 15.54 444 THR B CA 1
ATOM 8486 C C . THR B 1 444 ? 24.670 -33.165 332.846 1.00 16.06 444 THR B C 1
ATOM 8487 O O . THR B 1 444 ? 24.395 -33.081 334.048 1.00 14.91 444 THR B O 1
ATOM 8491 N N . TYR B 1 445 ? 23.778 -33.519 331.920 1.00 14.28 445 TYR B N 1
ATOM 8492 C CA . TYR B 1 445 ? 22.437 -33.949 332.270 1.00 14.88 445 TYR B CA 1
ATOM 8493 C C . TYR B 1 445 ? 22.372 -35.432 332.674 1.00 17.18 445 TYR B C 1
ATOM 8494 O O . TYR B 1 445 ? 21.267 -35.962 332.808 1.00 17.61 445 TYR B O 1
ATOM 8503 N N . PHE B 1 446 ? 23.519 -36.088 332.882 1.00 14.53 446 PHE B N 1
ATOM 8504 C CA . PHE B 1 446 ? 23.561 -37.541 333.110 1.00 16.60 446 PHE B CA 1
ATOM 8505 C C . PHE B 1 446 ? 22.523 -38.027 334.130 1.00 18.75 446 PHE B C 1
ATOM 8506 O O . PHE B 1 446 ? 21.808 -39.010 333.879 1.00 16.87 446 PHE B O 1
ATOM 8514 N N . THR B 1 447 ? 22.416 -37.358 335.286 1.00 17.32 447 THR B N 1
ATOM 8515 C CA . THR B 1 447 ? 21.530 -37.868 336.343 1.00 17.91 447 THR B CA 1
ATOM 8516 C C . THR B 1 447 ? 20.060 -37.882 335.933 1.00 18.90 447 THR B C 1
ATOM 8517 O O . THR B 1 447 ? 19.275 -38.625 336.534 1.00 19.11 447 THR B O 1
ATOM 8521 N N . TRP B 1 448 ? 19.669 -37.086 334.930 1.00 19.11 448 TRP B N 1
ATOM 8522 C CA . TRP B 1 448 ? 18.292 -37.058 334.443 1.00 19.23 448 TRP B CA 1
ATOM 8523 C C . TRP B 1 448 ? 18.131 -37.804 333.124 1.00 19.70 448 TRP B C 1
ATOM 8524 O O . TRP B 1 448 ? 17.187 -37.528 332.372 1.00 20.76 448 TRP B O 1
ATOM 8535 N N . ARG B 1 449 ? 19.033 -38.742 332.823 1.00 18.08 449 ARG B N 1
ATOM 8536 C CA . ARG B 1 449 ? 18.926 -39.609 331.652 1.00 17.78 449 ARG B CA 1
ATOM 8537 C C . ARG B 1 449 ? 18.991 -41.045 332.166 1.00 20.40 449 ARG B C 1
ATOM 8538 O O . ARG B 1 449 ? 20.074 -41.544 332.502 1.00 19.91 449 ARG B O 1
ATOM 8546 N N . ASN B 1 450 ? 17.830 -41.700 332.236 1.00 20.98 450 ASN B N 1
ATOM 8547 C CA . ASN B 1 450 ? 17.740 -42.991 332.906 1.00 22.87 450 ASN B CA 1
ATOM 8548 C C . ASN B 1 450 ? 17.133 -44.097 332.042 1.00 27.26 450 ASN B C 1
ATOM 8549 O O . ASN B 1 450 ? 17.472 -45.271 332.231 1.00 21.18 450 ASN B O 1
ATOM 8554 N N . THR B 1 451 ? 16.260 -43.761 331.089 1.00 21.28 451 THR B N 1
ATOM 8555 C CA . THR B 1 451 ? 15.744 -44.783 330.181 1.00 22.33 451 THR B CA 1
ATOM 8556 C C . THR B 1 451 ? 16.748 -45.081 329.061 1.00 21.81 451 THR B C 1
ATOM 8557 O O . THR B 1 451 ? 17.714 -44.347 328.837 1.00 20.91 451 THR B O 1
ATOM 8561 N N . LYS B 1 452 ? 16.510 -46.184 328.337 1.00 20.11 452 LYS B N 1
ATOM 8562 C CA . LYS B 1 452 ? 17.390 -46.510 327.219 1.00 22.36 452 LYS B CA 1
ATOM 8563 C C . LYS B 1 452 ? 17.393 -45.402 326.170 1.00 22.10 452 LYS B C 1
ATOM 8564 O O . LYS B 1 452 ? 18.450 -45.045 325.641 1.00 21.73 452 LYS B O 1
ATOM 8570 N N . GLN B 1 453 ? 16.215 -44.862 325.832 1.00 24.30 453 GLN B N 1
ATOM 8571 C CA . GLN B 1 453 ? 16.181 -43.821 324.803 1.00 26.93 453 GLN B CA 1
ATOM 8572 C C . GLN B 1 453 ? 16.905 -42.558 325.274 1.00 23.77 453 GLN B C 1
ATOM 8573 O O . GLN B 1 453 ? 17.658 -41.944 324.503 1.00 24.04 453 GLN B O 1
ATOM 8579 N N . GLU B 1 454 ? 16.710 -42.174 326.539 1.00 22.69 454 GLU B N 1
ATOM 8580 C CA . GLU B 1 454 ? 17.395 -41.005 327.095 1.00 22.59 454 GLU B CA 1
ATOM 8581 C C . GLU B 1 454 ? 18.912 -41.177 327.065 1.00 21.12 454 GLU B C 1
ATOM 8582 O O . GLU B 1 454 ? 19.642 -40.279 326.629 1.00 21.06 454 GLU B O 1
ATOM 8588 N N . LEU B 1 455 ? 19.408 -42.325 327.539 1.00 21.10 455 LEU B N 1
ATOM 8589 C CA . LEU B 1 455 ? 20.851 -42.566 327.550 1.00 19.04 455 LEU B CA 1
ATOM 8590 C C . LEU B 1 455 ? 21.429 -42.619 326.141 1.00 21.01 455 LEU B C 1
ATOM 8591 O O . LEU B 1 455 ? 22.511 -42.074 325.890 1.00 18.60 455 LEU B O 1
ATOM 8596 N N . THR B 1 456 ? 20.754 -43.319 325.220 1.00 21.00 456 THR B N 1
ATOM 8597 C CA . THR B 1 456 ? 21.275 -43.454 323.860 1.00 21.06 456 THR B CA 1
ATOM 8598 C C . THR B 1 456 ? 21.346 -42.100 323.160 1.00 19.10 456 THR B C 1
ATOM 8599 O O . THR B 1 456 ? 22.353 -41.769 322.526 1.00 20.05 456 THR B O 1
ATOM 8603 N N . GLU B 1 457 ? 20.279 -41.309 323.266 1.00 20.55 457 GLU B N 1
ATOM 8604 C CA . GLU B 1 457 ? 20.261 -39.997 322.624 1.00 23.21 457 GLU B CA 1
ATOM 8605 C C . GLU B 1 457 ? 21.312 -39.074 323.229 1.00 22.17 457 GLU B C 1
ATOM 8606 O O . GLU B 1 457 ? 22.067 -38.419 322.507 1.00 21.41 457 GLU B O 1
ATOM 8612 N N . TYR B 1 458 ? 21.395 -39.031 324.559 1.00 21.28 458 TYR B N 1
ATOM 8613 C CA . TYR B 1 458 ? 22.303 -38.077 325.190 1.00 18.70 458 TYR B CA 1
ATOM 8614 C C . TYR B 1 458 ? 23.760 -38.438 324.939 1.00 17.80 458 TYR B C 1
ATOM 8615 O O . TYR B 1 458 ? 24.583 -37.553 324.679 1.00 18.13 458 TYR B O 1
ATOM 8624 N N . LEU B 1 459 ? 24.102 -39.736 324.977 1.00 18.60 459 LEU B N 1
ATOM 8625 C CA . LEU B 1 459 ? 25.493 -40.114 324.739 1.00 17.91 459 LEU B CA 1
ATOM 8626 C C . LEU B 1 459 ? 25.860 -40.010 323.264 1.00 19.52 459 LEU B C 1
ATOM 8627 O O . LEU B 1 459 ? 27.034 -39.811 322.927 1.00 20.10 459 LEU B O 1
ATOM 8632 N N . THR B 1 460 ? 24.890 -40.163 322.366 1.00 20.10 460 THR B N 1
ATOM 8633 C CA . THR B 1 460 ? 25.188 -39.893 320.966 1.00 22.31 460 THR B CA 1
ATOM 8634 C C . THR B 1 460 ? 25.577 -38.432 320.776 1.00 21.48 460 THR B C 1
ATOM 8635 O O . THR B 1 460 ? 26.519 -38.125 320.036 1.00 23.35 460 THR B O 1
ATOM 8639 N N . GLU B 1 461 ? 24.895 -37.527 321.487 1.00 21.68 461 GLU B N 1
ATOM 8640 C CA . GLU B 1 461 ? 25.247 -36.104 321.479 1.00 22.85 461 GLU B CA 1
ATOM 8641 C C . GLU B 1 461 ? 26.634 -35.864 322.077 1.00 23.38 461 GLU B C 1
ATOM 8642 O O . GLU B 1 461 ? 27.471 -35.185 321.474 1.00 22.10 461 GLU B O 1
ATOM 8648 N N . LEU B 1 462 ? 26.901 -36.411 323.270 1.00 20.73 462 LEU B N 1
ATOM 8649 C CA . LEU B 1 462 ? 28.167 -36.098 323.935 1.00 18.64 462 LEU B CA 1
ATOM 8650 C C . LEU B 1 462 ? 29.357 -36.711 323.215 1.00 20.86 462 LEU B C 1
ATOM 8651 O O . LEU B 1 462 ? 30.452 -36.143 323.251 1.00 20.95 462 LEU B O 1
ATOM 8656 N N . SER B 1 463 ? 29.185 -37.874 322.586 1.00 21.83 463 SER B N 1
ATOM 8657 C CA . SER B 1 463 ? 30.299 -38.510 321.900 1.00 21.70 463 SER B CA 1
ATOM 8658 C C . SER B 1 463 ? 30.466 -38.011 320.474 1.00 25.18 463 SER B C 1
ATOM 8659 O O . SER B 1 463 ? 31.431 -38.406 319.810 1.00 26.32 463 SER B O 1
ATOM 8662 N N . GLY B 1 464 ? 29.561 -37.152 320.005 1.00 23.39 464 GLY B N 1
ATOM 8663 C CA . GLY B 1 464 ? 29.606 -36.602 318.657 1.00 26.04 464 GLY B CA 1
ATOM 8664 C C . GLY B 1 464 ? 30.254 -35.230 318.585 1.00 27.74 464 GLY B C 1
ATOM 8665 O O . GLY B 1 464 ? 31.333 -35.029 319.139 1.00 26.14 464 GLY B O 1
ATOM 8666 N N . GLU B 1 465 ? 29.604 -34.268 317.920 1.00 32.01 465 GLU B N 1
ATOM 8667 C CA . GLU B 1 465 ? 30.240 -32.967 317.703 1.00 34.16 465 GLU B CA 1
ATOM 8668 C C . GLU B 1 465 ? 30.579 -32.260 319.018 1.00 24.68 465 GLU B C 1
ATOM 8669 O O . GLU B 1 465 ? 31.582 -31.542 319.090 1.00 27.85 465 GLU B O 1
ATOM 8675 N N . ALA B 1 466 ? 29.770 -32.456 320.059 1.00 22.94 466 ALA B N 1
ATOM 8676 C CA . ALA B 1 466 ? 30.053 -31.827 321.346 1.00 23.23 466 ALA B CA 1
ATOM 8677 C C . ALA B 1 466 ? 31.419 -32.220 321.901 1.00 18.41 466 ALA B C 1
ATOM 8678 O O . ALA B 1 466 ? 32.021 -31.444 322.649 1.00 19.60 466 ALA B O 1
ATOM 8680 N N . ALA B 1 467 ? 31.917 -33.417 321.576 1.00 18.24 467 ALA B N 1
ATOM 8681 C CA . ALA B 1 467 ? 33.223 -33.832 322.087 1.00 17.10 467 ALA B CA 1
ATOM 8682 C C . ALA B 1 467 ? 34.366 -32.974 321.557 1.00 18.36 467 ALA B C 1
ATOM 8683 O O . ALA B 1 467 ? 35.465 -33.029 322.115 1.00 21.23 467 ALA B O 1
ATOM 8685 N N . SER B 1 468 ? 34.146 -32.172 320.511 1.00 19.83 468 SER B N 1
ATOM 8686 C CA . SER B 1 468 ? 35.203 -31.259 320.098 1.00 21.65 468 SER B CA 1
ATOM 8687 C C . SER B 1 468 ? 35.387 -30.080 321.061 1.00 19.29 468 SER B C 1
ATOM 8688 O O . SER B 1 468 ? 36.425 -29.417 320.994 1.00 16.92 468 SER B O 1
ATOM 8691 N N . TYR B 1 469 ? 34.438 -29.820 321.976 1.00 17.80 469 TYR B N 1
ATOM 8692 C CA . TYR B 1 469 ? 34.608 -28.702 322.907 1.00 18.16 469 TYR B CA 1
ATOM 8693 C C . TYR B 1 469 ? 34.255 -29.025 324.355 1.00 18.04 469 TYR B C 1
ATOM 8694 O O . TYR B 1 469 ? 34.510 -28.178 325.217 1.00 19.03 469 TYR B O 1
ATOM 8703 N N . MET B 1 470 ? 33.700 -30.199 324.665 1.00 16.32 470 MET B N 1
ATOM 8704 C CA . MET B 1 470 ? 33.245 -30.506 326.020 1.00 16.99 470 MET B CA 1
ATOM 8705 C C . MET B 1 470 ? 33.712 -31.893 326.441 1.00 19.18 470 MET B C 1
ATOM 8706 O O . MET B 1 470 ? 33.642 -32.842 325.658 1.00 17.90 470 MET B O 1
ATOM 8711 N N . ARG B 1 471 ? 34.221 -31.996 327.670 1.00 18.80 471 ARG B N 1
ATOM 8712 C CA . ARG B 1 471 ? 34.592 -33.284 328.252 1.00 16.24 471 ARG B CA 1
ATOM 8713 C C . ARG B 1 471 ? 33.661 -33.554 329.423 1.00 17.37 471 ARG B C 1
ATOM 8714 O O . ARG B 1 471 ? 33.676 -32.789 330.397 1.00 15.61 471 ARG B O 1
ATOM 8722 N N . PRO B 1 472 ? 32.831 -34.596 329.364 1.00 14.75 472 PRO B N 1
ATOM 8723 C CA . PRO B 1 472 ? 31.803 -34.801 330.396 1.00 13.56 472 PRO B CA 1
ATOM 8724 C C . PRO B 1 472 ? 32.358 -35.463 331.648 1.00 16.82 472 PRO B C 1
ATOM 8725 O O . PRO B 1 472 ? 33.181 -36.381 331.584 1.00 17.42 472 PRO B O 1
ATOM 8729 N N . ASN B 1 473 ? 31.886 -35.009 332.802 1.00 14.49 473 ASN B N 1
ATOM 8730 C CA . ASN B 1 473 ? 32.204 -35.667 334.066 1.00 16.90 473 ASN B CA 1
ATOM 8731 C C . ASN B 1 473 ? 30.892 -36.223 334.616 1.00 18.30 473 ASN B C 1
ATOM 8732 O O . ASN B 1 473 ? 30.043 -35.464 335.097 1.00 16.33 473 ASN B O 1
ATOM 8737 N N . PHE B 1 474 ? 30.719 -37.548 334.527 1.00 15.17 474 PHE B N 1
ATOM 8738 C CA . PHE B 1 474 ? 29.466 -38.211 334.918 1.00 15.69 474 PHE B CA 1
ATOM 8739 C C . PHE B 1 474 ? 29.461 -38.509 336.420 1.00 18.20 474 PHE B C 1
ATOM 8740 O O . PHE B 1 474 ? 29.744 -39.628 336.858 1.00 16.95 474 PHE B O 1
ATOM 8748 N N . PHE B 1 475 ? 29.094 -37.509 337.226 1.00 15.49 475 PHE B N 1
ATOM 8749 C CA . PHE B 1 475 ? 28.789 -37.785 338.635 1.00 16.38 475 PHE B CA 1
ATOM 8750 C C . PHE B 1 475 ? 27.430 -38.478 338.732 1.00 15.35 475 PHE B C 1
ATOM 8751 O O . PHE B 1 475 ? 26.409 -37.915 338.320 1.00 15.86 475 PHE B O 1
ATOM 8759 N N . ALA B 1 476 ? 27.404 -39.715 339.262 1.00 15.12 476 ALA B N 1
ATOM 8760 C CA . ALA B 1 476 ? 26.132 -40.437 339.373 1.00 14.32 476 ALA B CA 1
ATOM 8761 C C . ALA B 1 476 ? 25.207 -39.837 340.429 1.00 14.73 476 ALA B C 1
ATOM 8762 O O . ALA B 1 476 ? 23.986 -40.036 340.367 1.00 16.38 476 ALA B O 1
ATOM 8764 N N . ASN B 1 477 ? 25.765 -39.111 341.394 1.00 15.68 477 ASN B N 1
ATOM 8765 C CA . ASN B 1 477 ? 25.012 -38.330 342.364 1.00 13.52 477 ASN B CA 1
ATOM 8766 C C . ASN B 1 477 ? 25.881 -37.126 342.731 1.00 16.17 477 ASN B C 1
ATOM 8767 O O . ASN B 1 477 ? 27.067 -37.068 342.400 1.00 16.60 477 ASN B O 1
ATOM 8772 N N . THR B 1 478 ? 25.268 -36.135 343.385 1.00 16.55 478 THR B N 1
ATOM 8773 C CA . THR B 1 478 ? 25.988 -35.026 344.013 1.00 16.78 478 THR B CA 1
ATOM 8774 C C . THR B 1 478 ? 25.229 -34.706 345.297 1.00 15.31 478 THR B C 1
ATOM 8775 O O . THR B 1 478 ? 24.101 -35.182 345.469 1.00 17.62 478 THR B O 1
ATOM 8779 N N . PRO B 1 479 ? 25.772 -33.879 346.192 1.00 17.07 479 PRO B N 1
ATOM 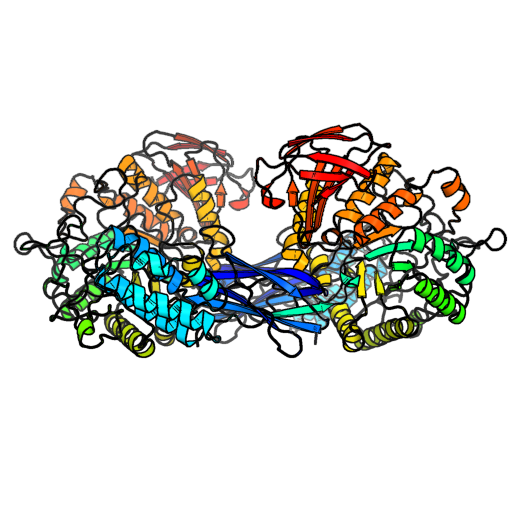8780 C CA . PRO B 1 479 ? 25.012 -33.540 347.407 1.00 16.46 479 PRO B CA 1
ATOM 8781 C C . PRO B 1 479 ? 23.683 -32.882 347.104 1.00 18.74 479 PRO B C 1
ATOM 8782 O O . PRO B 1 479 ? 22.821 -32.839 347.989 1.00 18.09 479 PRO B O 1
ATOM 8786 N N . ASP B 1 480 ? 23.490 -32.371 345.877 1.00 18.30 480 ASP B N 1
ATOM 8787 C CA . ASP B 1 480 ? 22.259 -31.704 345.467 1.00 19.35 480 ASP B CA 1
ATOM 8788 C C . ASP B 1 480 ? 21.365 -32.553 344.562 1.00 18.59 480 ASP B C 1
ATOM 8789 O O . ASP B 1 480 ? 20.304 -32.075 344.151 1.00 18.26 480 ASP B O 1
ATOM 8794 N N . ILE B 1 481 ? 21.773 -33.776 344.198 1.00 18.11 481 ILE B N 1
ATOM 8795 C CA . ILE B 1 481 ? 21.011 -34.567 343.233 1.00 17.34 481 ILE B CA 1
ATOM 8796 C C . ILE B 1 481 ? 20.960 -36.027 343.663 1.00 18.95 481 ILE B C 1
ATOM 8797 O O . ILE B 1 481 ? 21.902 -36.790 343.418 1.00 17.20 481 ILE B O 1
ATOM 8802 N N . LEU B 1 482 ? 19.851 -36.414 344.284 1.00 17.24 482 LEU B N 1
ATOM 8803 C CA . LEU B 1 482 ? 19.487 -37.807 344.537 1.00 15.98 482 LEU B CA 1
ATOM 8804 C C . LEU B 1 482 ? 18.290 -38.088 343.631 1.00 17.28 482 LEU B C 1
ATOM 8805 O O . LEU B 1 482 ? 17.160 -37.709 343.950 1.00 19.43 482 LEU B O 1
ATOM 8810 N N . HIS B 1 483 ? 18.536 -38.702 342.474 1.00 17.80 483 HIS B N 1
ATOM 8811 C CA . HIS B 1 483 ? 17.460 -38.863 341.501 1.00 17.65 483 HIS B CA 1
ATOM 8812 C C . HIS B 1 483 ? 16.439 -39.909 341.959 1.00 21.15 483 HIS B C 1
ATOM 8813 O O . HIS B 1 483 ? 16.750 -40.830 342.718 1.00 20.81 483 HIS B O 1
ATOM 8820 N N . ALA B 1 484 ? 15.206 -39.766 341.464 1.00 21.14 484 ALA B N 1
ATOM 8821 C CA . ALA B 1 484 ? 14.147 -40.715 341.802 1.00 22.59 484 ALA B CA 1
ATOM 8822 C C . ALA B 1 484 ? 14.496 -42.140 341.377 1.00 21.59 484 ALA B C 1
ATOM 8823 O O . ALA B 1 484 ? 14.033 -43.101 342.005 1.00 23.12 484 ALA B O 1
ATOM 8825 N N . TYR B 1 485 ? 15.299 -42.303 340.320 1.00 19.97 485 TYR B N 1
ATOM 8826 C CA . TYR B 1 485 ? 15.713 -43.644 339.905 1.00 19.93 485 TYR B CA 1
ATOM 8827 C C . TYR B 1 485 ? 16.411 -44.380 341.047 1.00 21.82 485 TYR B C 1
ATOM 8828 O O . TYR B 1 485 ? 16.152 -45.569 341.280 1.00 21.33 485 TYR B O 1
ATOM 8837 N N . LEU B 1 486 ? 17.293 -43.682 341.771 1.00 19.43 486 LEU B N 1
ATOM 8838 C CA . LEU B 1 486 ? 17.978 -44.261 342.926 1.00 18.98 486 LEU B CA 1
ATOM 8839 C C . LEU B 1 486 ? 17.051 -44.374 344.127 1.00 22.18 486 LEU B C 1
ATOM 8840 O O . LEU B 1 486 ? 17.151 -45.332 344.907 1.00 22.99 486 LEU B O 1
ATOM 8845 N N . GLN B 1 487 ? 16.168 -43.390 344.316 1.00 18.95 487 GLN B N 1
ATOM 8846 C CA . GLN B 1 487 ? 15.223 -43.452 345.429 1.00 20.74 487 GLN B CA 1
ATOM 8847 C C . GLN B 1 487 ? 14.324 -44.674 345.316 1.00 22.74 487 GLN B C 1
ATOM 8848 O O . GLN B 1 487 ? 14.041 -45.344 346.316 1.00 24.68 487 GLN B O 1
ATOM 8854 N N . HIS B 1 488 ? 13.844 -44.966 344.113 1.00 21.81 488 HIS B N 1
ATOM 8855 C CA . HIS B 1 488 ? 12.879 -46.047 343.953 1.00 24.55 488 HIS B CA 1
ATOM 8856 C C . HIS B 1 488 ? 13.526 -47.398 343.719 1.00 23.35 488 HIS B C 1
ATOM 8857 O O . HIS B 1 488 ? 12.914 -48.424 344.036 1.00 27.23 488 HIS B O 1
ATOM 8864 N N . GLY B 1 489 ? 14.743 -47.421 343.188 1.00 22.10 489 GLY B N 1
ATOM 8865 C CA . GLY B 1 489 ? 15.365 -48.658 342.780 1.00 20.75 489 GLY B CA 1
ATOM 8866 C C . GLY B 1 489 ? 16.261 -49.289 343.827 1.00 21.33 489 GLY B C 1
ATOM 8867 O O . GLY B 1 489 ? 16.644 -50.453 343.676 1.00 21.50 489 GLY B O 1
ATOM 8868 N N . GLY B 1 490 ? 16.634 -48.538 344.863 1.00 21.89 490 GLY B N 1
ATOM 8869 C CA . GLY B 1 490 ? 17.523 -49.109 345.905 1.00 21.75 490 GLY B CA 1
ATOM 8870 C C . GLY B 1 490 ? 18.877 -49.558 345.359 1.00 21.15 490 GLY B C 1
ATOM 8871 O O . GLY B 1 490 ? 19.353 -49.085 344.324 1.00 20.55 490 GLY B O 1
ATOM 8872 N N . ARG B 1 491 ? 19.503 -50.500 346.079 1.00 19.68 491 ARG B N 1
ATOM 8873 C CA . ARG B 1 491 ? 20.868 -50.900 345.733 1.00 20.04 491 ARG B CA 1
ATOM 8874 C C . ARG B 1 491 ? 21.035 -51.365 344.290 1.00 19.22 491 ARG B C 1
ATOM 8875 O O . ARG B 1 491 ? 22.056 -51.005 343.675 1.00 19.12 491 ARG B O 1
ATOM 8883 N N . PRO B 1 492 ? 20.128 -52.152 343.696 1.00 17.91 492 PRO B N 1
ATOM 8884 C CA . PRO B 1 492 ? 20.337 -52.520 342.287 1.00 19.59 492 PRO B CA 1
ATOM 8885 C C . PRO B 1 492 ? 20.366 -51.314 341.354 1.00 20.07 492 PRO B C 1
ATOM 8886 O O . PRO B 1 492 ? 21.072 -51.361 340.340 1.00 18.48 492 PRO B O 1
ATOM 8890 N N . ALA B 1 493 ? 19.668 -50.220 341.699 1.00 18.41 493 ALA B N 1
ATOM 8891 C CA . ALA B 1 493 ? 19.749 -48.998 340.889 1.00 19.54 493 ALA B CA 1
ATOM 8892 C C . ALA B 1 493 ? 21.098 -48.301 341.051 1.00 17.71 493 ALA B C 1
ATOM 8893 O O . ALA B 1 493 ? 21.638 -47.759 340.081 1.00 17.45 493 ALA B O 1
ATOM 8895 N N . PHE B 1 494 ? 21.657 -48.285 342.265 1.00 17.88 494 PHE B N 1
ATOM 8896 C CA . PHE B 1 494 ? 23.003 -47.736 342.438 1.00 18.17 494 PHE B CA 1
ATOM 8897 C C . PHE B 1 494 ? 24.023 -48.524 341.633 1.00 19.16 494 PHE B C 1
ATOM 8898 O O . PHE B 1 494 ? 24.999 -47.961 341.115 1.00 16.89 494 PHE B O 1
ATOM 8906 N N . GLU B 1 495 ? 23.828 -49.838 341.535 1.00 17.92 495 GLU B N 1
ATOM 8907 C CA . GLU B 1 495 ? 24.771 -50.654 340.784 1.00 15.97 495 GLU B CA 1
ATOM 8908 C C . GLU B 1 495 ? 24.679 -50.339 339.296 1.00 16.34 495 GLU B C 1
ATOM 8909 O O . GLU B 1 495 ? 25.705 -50.197 338.617 1.00 15.79 495 GLU B O 1
ATOM 8915 N N . VAL B 1 496 ? 23.457 -50.167 338.796 1.00 17.25 496 VAL B N 1
ATOM 8916 C CA . VAL B 1 496 ? 23.260 -49.860 337.382 1.00 16.80 496 VAL B CA 1
ATOM 8917 C C . VAL B 1 496 ? 23.889 -48.517 337.033 1.00 16.02 496 VAL B C 1
ATOM 8918 O O . VAL B 1 496 ? 24.608 -48.401 336.038 1.00 16.76 496 VAL B O 1
ATOM 8922 N N . ARG B 1 497 ? 23.621 -47.481 337.839 1.00 15.71 497 ARG B N 1
ATOM 8923 C CA . ARG B 1 497 ? 24.138 -46.160 337.480 1.00 17.99 497 ARG B CA 1
ATOM 8924 C C . ARG B 1 497 ? 25.655 -46.104 337.577 1.00 18.71 497 ARG B C 1
ATOM 8925 O O . ARG B 1 497 ? 26.294 -45.358 336.819 1.00 15.64 497 ARG B O 1
ATOM 8933 N N . ALA B 1 498 ? 26.253 -46.891 338.484 1.00 15.52 498 ALA B N 1
ATOM 8934 C CA . ALA B 1 498 ? 27.710 -46.948 338.553 1.00 15.49 498 ALA B CA 1
ATOM 8935 C C . ALA B 1 498 ? 28.288 -47.551 337.284 1.00 18.68 498 ALA B C 1
ATOM 8936 O O . ALA B 1 498 ? 29.224 -47.000 336.699 1.00 16.32 498 ALA B O 1
ATOM 8938 N N . VAL B 1 499 ? 27.763 -48.708 336.857 1.00 18.18 499 VAL B N 1
ATOM 8939 C CA . VAL B 1 499 ? 28.243 -49.315 335.609 1.00 16.08 499 VAL B CA 1
ATOM 8940 C C . VAL B 1 499 ? 28.090 -48.344 334.437 1.00 15.80 499 VAL B C 1
ATOM 8941 O O . VAL B 1 499 ? 29.005 -48.186 333.620 1.00 17.25 499 VAL B O 1
ATOM 8945 N N . LEU B 1 500 ? 26.937 -47.677 334.343 1.00 17.56 500 LEU B N 1
ATOM 8946 C CA . LEU B 1 500 ? 26.694 -46.772 333.222 1.00 18.50 500 LEU B CA 1
ATOM 8947 C C . LEU B 1 500 ? 27.660 -45.595 333.245 1.00 16.02 500 LEU B C 1
ATOM 8948 O O . LEU B 1 500 ? 28.250 -45.245 332.215 1.00 16.35 500 LEU B O 1
ATOM 8953 N N . ALA B 1 501 ? 27.814 -44.953 334.407 1.00 16.14 501 ALA B N 1
ATOM 8954 C CA . ALA B 1 501 ? 28.690 -43.783 334.480 1.00 15.76 501 ALA B CA 1
ATOM 8955 C C . ALA B 1 501 ? 30.135 -44.163 334.170 1.00 15.83 501 ALA B C 1
ATOM 8956 O O . ALA B 1 501 ? 30.826 -43.463 333.418 1.00 16.18 501 ALA B O 1
ATOM 8958 N N . ALA B 1 502 ? 30.605 -45.286 334.735 1.00 17.11 502 ALA B N 1
ATOM 8959 C CA . ALA B 1 502 ? 32.007 -45.681 334.587 1.00 16.37 502 ALA B CA 1
ATOM 8960 C C . ALA B 1 502 ? 32.343 -46.116 333.165 1.00 16.86 502 ALA B C 1
ATOM 8961 O O . ALA B 1 502 ? 33.503 -46.003 332.749 1.00 16.46 502 ALA B O 1
ATOM 8963 N N . THR B 1 503 ? 31.371 -46.644 332.419 1.00 16.61 503 THR B N 1
ATOM 8964 C CA . THR B 1 503 ? 31.683 -47.154 331.086 1.00 16.26 503 THR B CA 1
ATOM 8965 C C . THR B 1 503 ? 31.268 -46.226 329.958 1.00 20.45 503 THR B C 1
ATOM 8966 O O . THR B 1 503 ? 31.757 -46.400 328.838 1.00 19.89 503 THR B O 1
ATOM 8970 N N . LEU B 1 504 ? 30.373 -45.265 330.203 1.00 19.19 504 LEU B N 1
ATOM 8971 C CA . LEU B 1 504 ? 29.976 -44.359 329.127 1.00 18.86 504 LEU B CA 1
ATOM 8972 C C . LEU B 1 504 ? 30.801 -43.078 329.094 1.00 20.20 504 LEU B C 1
ATOM 8973 O O . LEU B 1 504 ? 30.861 -42.423 328.044 1.00 19.73 504 LEU B O 1
ATOM 8978 N N . SER B 1 505 ? 31.464 -42.712 330.194 1.00 17.59 505 SER B N 1
ATOM 8979 C CA . SER B 1 505 ? 32.343 -41.552 330.116 1.00 16.83 505 SER B CA 1
ATOM 8980 C C . SER B 1 505 ? 33.718 -41.892 330.669 1.00 15.48 505 SER B C 1
ATOM 8981 O O . SER B 1 505 ? 33.824 -42.597 331.683 1.00 16.59 505 SER B O 1
ATOM 8984 N N . PRO B 1 506 ? 34.794 -41.402 330.041 1.00 14.59 506 PRO B N 1
ATOM 8985 C CA . PRO B 1 506 ? 36.126 -41.611 330.619 1.00 17.43 506 PRO B CA 1
ATOM 8986 C C . PRO B 1 506 ? 36.333 -40.861 331.932 1.00 16.15 506 PRO B C 1
ATOM 8987 O O . PRO B 1 506 ? 37.314 -41.142 332.625 1.00 15.86 506 PRO B O 1
ATOM 8991 N N . THR B 1 507 ? 35.448 -39.936 332.303 1.00 16.35 507 THR B N 1
ATOM 8992 C CA . THR B 1 507 ? 35.477 -39.336 333.635 1.00 16.07 507 THR B CA 1
ATOM 8993 C C . THR B 1 507 ? 34.130 -39.546 334.316 1.00 16.70 507 THR B C 1
ATOM 8994 O O . THR B 1 507 ? 33.084 -39.198 333.753 1.00 15.65 507 THR B O 1
ATOM 8998 N N . TRP B 1 508 ? 34.146 -40.130 335.520 1.00 15.37 508 TRP B N 1
ATOM 8999 C CA . TRP B 1 508 ? 32.918 -40.293 336.285 1.00 15.93 508 TRP B CA 1
ATOM 9000 C C . TRP B 1 508 ? 33.214 -39.997 337.747 1.00 14.98 508 TRP B C 1
ATOM 9001 O O . TRP B 1 508 ? 34.372 -39.845 338.138 1.00 15.52 508 TRP B O 1
ATOM 9012 N N . GLY B 1 509 ? 32.159 -39.875 338.549 1.00 14.34 509 GLY B N 1
ATOM 9013 C CA . GLY B 1 509 ? 32.355 -39.601 339.966 1.00 14.34 509 GLY B CA 1
ATOM 9014 C C . GLY B 1 509 ? 31.173 -40.038 340.804 1.00 16.31 509 GLY B C 1
ATOM 9015 O O . GLY B 1 509 ? 30.069 -40.250 340.298 1.00 16.84 509 GLY B O 1
ATOM 9016 N N . ILE B 1 510 ? 31.412 -40.159 342.113 1.00 14.37 510 ILE B N 1
ATOM 9017 C CA . ILE B 1 510 ? 30.332 -40.326 343.078 1.00 13.95 510 ILE B CA 1
ATOM 9018 C C . ILE B 1 510 ? 30.588 -39.409 344.268 1.00 14.63 510 ILE B C 1
ATOM 9019 O O . ILE B 1 510 ? 31.719 -38.997 344.537 1.00 16.43 510 ILE B O 1
ATOM 9024 N N . TYR B 1 511 ? 29.506 -39.084 344.975 1.00 14.57 511 TYR B N 1
ATOM 9025 C CA . TYR B 1 511 ? 29.574 -38.322 346.215 1.00 17.12 511 TYR B CA 1
ATOM 9026 C C . TYR B 1 511 ? 29.373 -39.298 347.379 1.00 18.51 511 TYR B C 1
ATOM 9027 O O . TYR B 1 511 ? 28.430 -40.099 347.367 1.00 16.71 511 TYR B O 1
ATOM 9036 N N . SER B 1 512 ? 30.292 -39.249 348.349 1.00 16.90 512 SER B N 1
ATOM 9037 C CA . SER B 1 512 ? 30.358 -40.165 349.493 1.00 16.21 512 SER B CA 1
ATOM 9038 C C . SER B 1 512 ? 28.991 -40.514 350.067 1.00 18.65 512 SER B C 1
ATOM 9039 O O . SER B 1 512 ? 28.153 -39.641 350.314 1.00 17.22 512 SER B O 1
ATOM 9042 N N . GLY B 1 513 ? 28.781 -41.806 350.314 1.00 16.86 513 GLY B N 1
ATOM 9043 C CA . GLY B 1 513 ? 27.475 -42.298 350.669 1.00 15.42 513 GLY B CA 1
ATOM 9044 C C . GLY B 1 513 ? 26.745 -42.966 349.527 1.00 19.25 513 GLY B C 1
ATOM 9045 O O . GLY B 1 513 ? 25.855 -43.789 349.778 1.00 18.75 513 GLY B O 1
ATOM 9046 N N . TYR B 1 514 ? 27.096 -42.625 348.278 1.00 16.01 514 TYR B N 1
ATOM 9047 C CA . TYR B 1 514 ? 26.605 -43.376 347.127 1.00 16.48 514 TYR B CA 1
ATOM 9048 C C . TYR B 1 514 ? 26.893 -44.863 347.291 1.00 17.38 514 TYR B C 1
ATOM 9049 O O . TYR B 1 514 ? 26.030 -45.705 347.014 1.00 18.51 514 TYR B O 1
ATOM 9058 N N . GLU B 1 515 ? 28.096 -45.200 347.742 1.00 16.61 515 GLU B N 1
ATOM 9059 C CA . GLU B 1 515 ? 28.436 -46.611 347.841 1.00 19.47 515 GLU B CA 1
ATOM 9060 C C . GLU B 1 515 ? 27.649 -47.304 348.943 1.00 20.04 515 GLU B C 1
ATOM 9061 O O . GLU B 1 515 ? 27.450 -48.525 348.870 1.00 19.41 515 GLU B O 1
ATOM 9067 N N . LEU B 1 516 ? 27.130 -46.553 349.917 1.00 18.03 516 LEU B N 1
ATOM 9068 C CA . LEU B 1 516 ? 26.229 -47.095 350.927 1.00 18.71 516 LEU B CA 1
ATOM 9069 C C . LEU B 1 516 ? 24.782 -47.123 350.467 1.00 20.91 516 LEU B C 1
ATOM 9070 O O . LEU B 1 516 ? 23.903 -47.527 351.244 1.00 18.36 516 LEU B O 1
ATOM 9075 N N . CYS B 1 517 ? 24.512 -46.676 349.239 1.00 18.07 517 CYS B N 1
ATOM 9076 C CA . CYS B 1 517 ? 23.169 -46.677 348.667 1.00 18.45 517 CYS B CA 1
ATOM 9077 C C . CYS B 1 517 ? 22.217 -45.790 349.465 1.00 19.34 517 CYS B C 1
ATOM 9078 O O . CYS B 1 517 ? 21.019 -46.076 349.571 1.00 19.06 517 CYS B O 1
ATOM 9081 N N . GLU B 1 518 ? 22.745 -44.708 350.043 1.00 20.02 518 GLU B N 1
ATOM 9082 C CA . GLU B 1 518 ? 21.899 -43.719 350.701 1.00 20.69 518 GLU B CA 1
ATOM 9083 C C . GLU B 1 518 ? 20.918 -43.137 349.689 1.00 19.78 518 GLU B C 1
ATOM 9084 O O . GLU B 1 518 ? 21.335 -42.582 348.668 1.00 19.69 518 GLU B O 1
ATOM 9090 N N . ASN B 1 519 ? 19.608 -43.266 349.964 1.00 20.42 519 ASN B N 1
ATOM 9091 C CA . ASN B 1 519 ? 18.622 -42.877 348.957 1.00 20.04 519 ASN B CA 1
ATOM 9092 C C . ASN B 1 519 ? 17.320 -42.373 349.577 1.00 19.44 519 ASN B C 1
ATOM 9093 O O . ASN B 1 519 ? 16.266 -42.431 348.931 1.00 22.50 519 ASN B O 1
ATOM 9098 N N . THR B 1 520 ? 17.372 -41.867 350.804 1.00 20.81 520 THR B N 1
ATOM 9099 C CA . THR B 1 520 ? 16.190 -41.287 351.440 1.00 21.68 520 THR B CA 1
ATOM 9100 C C . THR B 1 520 ? 16.071 -39.816 351.059 1.00 21.63 520 THR B C 1
ATOM 9101 O O . THR B 1 520 ? 16.931 -39.014 351.448 1.00 21.44 520 THR B O 1
ATOM 9105 N N . PRO B 1 521 ? 15.037 -39.417 350.325 1.00 25.03 521 PRO B N 1
ATOM 9106 C CA . PRO B 1 521 ? 14.905 -38.013 349.934 1.00 24.14 521 PRO B CA 1
ATOM 9107 C C . PRO B 1 521 ? 14.324 -37.151 351.047 1.00 25.46 521 PRO B C 1
ATOM 9108 O O . PRO B 1 521 ? 13.705 -37.631 351.999 1.00 23.94 521 PRO B O 1
ATOM 9112 N N . LEU B 1 522 ? 14.495 -35.838 350.873 1.00 21.68 522 LEU B N 1
ATOM 9113 C CA . LEU B 1 522 ? 13.922 -34.886 351.819 1.00 23.99 522 LEU B CA 1
ATOM 9114 C C . LEU B 1 522 ? 12.406 -35.032 351.903 1.00 26.20 522 LEU B C 1
ATOM 9115 O O . LEU B 1 522 ? 11.823 -34.914 352.985 1.00 26.20 522 LEU B O 1
ATOM 9120 N N . ARG B 1 523 ? 11.758 -35.272 350.770 1.00 26.06 523 ARG B N 1
ATOM 9121 C CA . ARG B 1 523 ? 10.326 -35.523 350.653 1.00 28.68 523 ARG B CA 1
ATOM 9122 C C . ARG B 1 523 ? 10.106 -36.073 349.257 1.00 31.89 523 ARG B C 1
ATOM 9123 O O . ARG B 1 523 ? 10.973 -35.939 348.388 1.00 28.76 523 ARG B O 1
ATOM 9131 N N . GLU B 1 524 ? 8.940 -36.684 349.044 1.00 31.96 524 GLU B N 1
ATOM 9132 C CA . GLU B 1 524 ? 8.614 -37.181 347.713 1.00 34.26 524 GLU B CA 1
ATOM 9133 C C . GLU B 1 524 ? 8.625 -36.034 346.708 1.00 33.36 524 GLU B C 1
ATOM 9134 O O . GLU B 1 524 ? 8.125 -34.939 346.982 1.00 31.98 524 GLU B O 1
ATOM 9140 N N . GLY B 1 525 ? 9.217 -36.285 345.543 1.00 31.05 525 GLY B N 1
ATOM 9141 C CA . GLY B 1 525 ? 9.348 -35.273 344.521 1.00 29.16 525 GLY B CA 1
ATOM 9142 C C . GLY B 1 525 ? 10.568 -34.390 344.656 1.00 32.79 525 GLY B C 1
ATOM 9143 O O . GLY B 1 525 ? 10.819 -33.569 343.767 1.00 32.34 525 GLY B O 1
ATOM 9144 N N . SER B 1 526 ? 11.327 -34.518 345.736 1.00 29.10 526 SER B N 1
ATOM 9145 C CA . SER B 1 526 ? 12.556 -33.759 345.904 1.00 26.80 526 SER B CA 1
ATOM 9146 C C . SER B 1 526 ? 13.730 -34.567 345.356 1.00 28.23 526 SER B C 1
ATOM 9147 O O . SER B 1 526 ? 13.675 -35.795 345.265 1.00 24.29 526 SER B O 1
ATOM 9150 N N . GLU B 1 527 ? 14.798 -33.864 344.989 1.00 23.09 527 GLU B N 1
ATOM 9151 C CA . GLU B 1 527 ? 16.072 -34.513 344.703 1.00 21.07 527 GLU B CA 1
ATOM 9152 C C . GLU B 1 527 ? 17.108 -34.189 345.766 1.00 20.69 527 GLU B C 1
ATOM 9153 O O . GLU B 1 527 ? 18.296 -34.465 345.563 1.00 22.00 527 GLU B O 1
ATOM 9159 N N . GLU B 1 528 ? 16.689 -33.581 346.878 1.00 18.26 528 GLU B N 1
ATOM 9160 C CA . GLU B 1 528 ? 17.550 -33.376 348.035 1.00 20.11 528 GLU B CA 1
ATOM 9161 C C . GLU B 1 528 ? 17.576 -34.642 348.877 1.00 19.33 528 GLU B C 1
ATOM 9162 O O . GLU B 1 528 ? 16.587 -35.376 348.951 1.00 20.65 528 GLU B O 1
ATOM 9168 N N . TYR B 1 529 ? 18.716 -34.876 349.520 1.00 19.25 529 TYR B N 1
ATOM 9169 C CA . TYR B 1 529 ? 18.825 -35.872 350.579 1.00 20.01 529 TYR B CA 1
ATOM 9170 C C . TYR B 1 529 ? 18.132 -35.397 351.851 1.00 21.71 529 TYR B C 1
ATOM 9171 O O . TYR B 1 529 ? 18.245 -34.232 352.237 1.00 19.47 529 TYR B O 1
ATOM 9180 N N . LEU B 1 530 ? 17.438 -36.314 352.526 1.00 19.49 530 LEU B N 1
ATOM 9181 C CA . LEU B 1 530 ? 17.046 -36.045 353.906 1.00 22.48 530 LEU B CA 1
ATOM 9182 C C . LEU B 1 530 ? 18.288 -35.879 354.772 1.00 21.03 530 LEU B C 1
ATOM 9183 O O . LEU B 1 530 ? 19.272 -36.606 354.614 1.00 20.20 530 LEU B O 1
ATOM 9188 N N . ASP B 1 531 ? 18.230 -34.932 355.708 1.00 20.43 531 ASP B N 1
ATOM 9189 C CA . ASP B 1 531 ? 19.318 -34.674 356.656 1.00 21.29 531 ASP B CA 1
ATOM 9190 C C . ASP B 1 531 ? 20.637 -34.434 355.918 1.00 23.13 531 ASP B C 1
ATOM 9191 O O . ASP B 1 531 ? 21.679 -35.008 356.252 1.00 21.25 531 ASP B O 1
ATOM 9196 N N . SER B 1 532 ? 20.579 -33.555 354.909 1.00 19.32 532 SER B N 1
ATOM 9197 C CA . SER B 1 532 ? 21.684 -33.382 353.975 1.00 16.83 532 SER B CA 1
ATOM 9198 C C . SER B 1 532 ? 22.971 -32.979 354.680 1.00 19.68 532 SER B C 1
ATOM 9199 O O . SER B 1 532 ? 22.980 -32.121 355.566 1.00 19.42 532 SER B O 1
ATOM 9202 N N . GLU B 1 533 ? 24.073 -33.589 354.228 1.00 17.62 533 GLU B N 1
ATOM 9203 C CA . GLU B 1 533 ? 25.412 -33.313 354.714 1.00 17.45 533 GLU B CA 1
ATOM 9204 C C . GLU B 1 533 ? 25.840 -31.865 354.461 1.00 16.52 533 GLU B C 1
ATOM 9205 O O . GLU B 1 533 ? 26.774 -31.383 355.116 1.00 16.81 533 GLU B O 1
ATOM 9211 N N . LYS B 1 534 ? 25.170 -31.167 353.538 1.00 15.71 534 LYS B N 1
ATOM 9212 C CA . LYS B 1 534 ? 25.468 -29.748 353.324 1.00 17.86 534 LYS B CA 1
ATOM 9213 C C . LYS B 1 534 ? 25.240 -28.916 354.578 1.00 19.33 534 LYS B C 1
ATOM 9214 O O . LYS B 1 534 ? 25.856 -27.853 354.724 1.00 17.11 534 LYS B O 1
ATOM 9220 N N . TYR B 1 535 ? 24.357 -29.361 355.481 1.00 18.13 535 TYR B N 1
ATOM 9221 C CA . TYR B 1 535 ? 23.977 -28.562 356.644 1.00 16.97 535 TYR B CA 1
ATOM 9222 C C . TYR B 1 535 ? 24.258 -29.243 357.981 1.00 23.09 535 TYR B C 1
ATOM 9223 O O . TYR B 1 535 ? 23.891 -28.690 359.030 1.00 20.27 535 TYR B O 1
ATOM 9232 N N . GLN B 1 536 ? 24.900 -30.413 357.987 1.00 18.95 536 GLN B N 1
ATOM 9233 C CA . GLN B 1 536 ? 25.193 -31.083 359.245 1.00 19.88 536 GLN B CA 1
ATOM 9234 C C . GLN B 1 536 ? 26.325 -32.082 359.029 1.00 21.00 536 GLN B C 1
ATOM 9235 O O . GLN B 1 536 ? 26.514 -32.597 357.925 1.00 19.18 536 GLN B O 1
ATOM 9241 N N . LEU B 1 537 ? 27.084 -32.320 360.093 1.00 21.22 537 LEU B N 1
ATOM 9242 C CA . LEU B 1 537 ? 28.047 -33.416 360.112 1.00 19.96 537 LEU B CA 1
ATOM 9243 C C . LEU B 1 537 ? 27.326 -34.733 359.859 1.00 22.42 537 LEU B C 1
ATOM 9244 O O . LEU B 1 537 ? 26.212 -34.950 360.344 1.00 21.90 537 LEU B O 1
ATOM 9249 N N . LYS B 1 538 ? 27.966 -35.617 359.096 1.00 19.55 538 LYS B N 1
ATOM 9250 C CA . LYS B 1 538 ? 27.375 -36.889 358.685 1.00 21.70 538 LYS B CA 1
ATOM 9251 C C . LYS B 1 538 ? 28.389 -38.010 358.920 1.00 23.67 538 LYS B C 1
ATOM 9252 O O . LYS B 1 538 ? 28.992 -38.526 357.971 1.00 21.26 538 LYS B O 1
ATOM 9258 N N . PRO B 1 539 ? 28.631 -38.386 360.176 1.00 24.65 539 PRO B N 1
ATOM 9259 C CA . PRO B 1 539 ? 29.526 -39.523 360.426 1.00 22.76 539 PRO B CA 1
ATOM 9260 C C . PRO B 1 539 ? 28.933 -40.776 359.806 1.00 22.27 539 PRO B C 1
ATOM 9261 O O . PRO B 1 539 ? 27.721 -40.993 359.846 1.00 24.94 539 PRO B O 1
ATOM 9265 N N . ARG B 1 540 ? 29.791 -41.575 359.180 1.00 21.40 540 ARG B N 1
ATOM 9266 C CA . ARG B 1 540 ? 29.3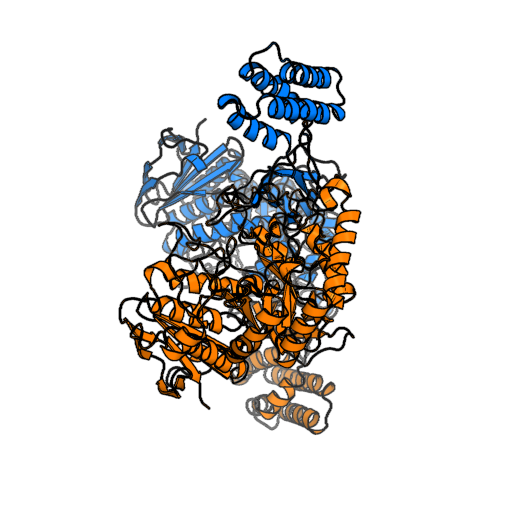69 -42.814 358.536 1.00 21.76 540 ARG B CA 1
ATOM 9267 C C . ARG B 1 540 ? 30.231 -43.956 359.051 1.00 23.06 540 ARG B C 1
ATOM 9268 O O . ARG B 1 540 ? 31.449 -43.806 359.188 1.00 21.31 540 ARG B O 1
ATOM 9276 N N . ASP B 1 541 ? 29.599 -45.105 359.328 1.00 21.94 541 ASP B N 1
ATOM 9277 C CA . ASP B 1 541 ? 30.313 -46.253 359.906 1.00 19.24 541 ASP B CA 1
ATOM 9278 C C . ASP B 1 541 ? 30.865 -47.096 358.765 1.00 19.27 541 ASP B C 1
ATOM 9279 O O . ASP B 1 541 ? 30.283 -48.108 358.358 1.00 19.07 541 ASP B O 1
ATOM 9284 N N . TRP B 1 542 ? 32.012 -46.650 358.232 1.00 17.74 542 TRP B N 1
ATOM 9285 C CA . TRP B 1 542 ? 32.604 -47.327 357.081 1.00 19.50 542 TRP B CA 1
ATOM 9286 C C . TRP B 1 542 ? 33.036 -48.748 357.441 1.00 19.41 542 TRP B C 1
ATOM 9287 O O . TRP B 1 542 ? 32.904 -49.666 356.634 1.00 17.97 542 TRP B O 1
ATOM 9298 N N . THR B 1 543 ? 33.562 -48.942 358.647 1.00 17.40 543 THR B N 1
ATOM 9299 C CA . THR B 1 543 ? 33.998 -50.277 359.054 1.00 20.27 543 THR B CA 1
ATOM 9300 C C . THR B 1 543 ? 32.826 -51.258 359.101 1.00 18.61 543 THR B C 1
ATOM 9301 O O . THR B 1 543 ? 32.925 -52.388 358.594 1.00 20.80 543 THR B O 1
ATOM 9305 N N . ARG B 1 544 ? 31.698 -50.830 359.669 1.00 18.20 544 ARG B N 1
ATOM 9306 C CA . ARG B 1 544 ? 30.521 -51.688 359.723 1.00 19.67 544 ARG B CA 1
ATOM 9307 C C . ARG B 1 544 ? 29.996 -52.010 358.329 1.00 20.13 544 ARG B C 1
ATOM 9308 O O . ARG B 1 544 ? 29.702 -53.167 358.022 1.00 16.93 544 ARG B O 1
ATOM 9316 N N . ALA B 1 545 ? 29.852 -50.992 357.472 1.00 17.56 545 ALA B N 1
ATOM 9317 C CA . ALA B 1 545 ? 29.321 -51.235 356.132 1.00 18.70 545 ALA B CA 1
ATOM 9318 C C . ALA B 1 545 ? 30.197 -52.210 355.351 1.00 18.80 545 ALA B C 1
ATOM 9319 O O . ALA B 1 545 ? 29.682 -53.085 354.638 1.00 18.70 545 ALA B O 1
ATOM 9321 N N . ALA B 1 546 ? 31.520 -52.086 355.483 1.00 16.29 546 ALA B N 1
ATOM 9322 C CA . ALA B 1 546 ? 32.427 -52.994 354.782 1.00 16.24 546 ALA B CA 1
ATOM 9323 C C . ALA B 1 546 ? 32.251 -54.425 355.276 1.00 18.42 546 ALA B C 1
ATOM 9324 O O . ALA B 1 546 ? 32.106 -55.358 354.478 1.00 18.31 546 ALA B O 1
ATOM 9326 N N . ARG B 1 547 ? 32.232 -54.601 356.595 1.00 17.77 547 ARG B N 1
ATOM 9327 C CA . ARG B 1 547 ? 32.134 -55.932 357.194 1.00 18.93 547 ARG B CA 1
ATOM 9328 C C . ARG B 1 547 ? 30.811 -56.617 356.845 1.00 17.28 547 ARG B C 1
ATOM 9329 O O . ARG B 1 547 ? 30.780 -57.826 356.559 1.00 18.21 547 ARG B O 1
ATOM 9337 N N . GLU B 1 548 ? 29.706 -55.870 356.881 1.00 14.73 548 GLU B N 1
ATOM 9338 C CA . GLU B 1 548 ? 28.377 -56.408 356.602 1.00 16.51 548 GLU B CA 1
ATOM 9339 C C . GLU B 1 548 ? 28.040 -56.442 355.116 1.00 18.57 548 GLU B C 1
ATOM 9340 O O . GLU B 1 548 ? 26.956 -56.927 354.745 1.00 19.78 548 GLU B O 1
ATOM 9346 N N . GLY B 1 549 ? 28.942 -55.974 354.260 1.00 17.23 549 GLY B N 1
ATOM 9347 C CA . GLY B 1 549 ? 28.737 -56.090 352.830 1.00 19.68 549 GLY B CA 1
ATOM 9348 C C . GLY B 1 549 ? 27.591 -55.256 352.310 1.00 18.25 549 GLY B C 1
ATOM 9349 O O . GLY B 1 549 ? 27.051 -55.546 351.231 1.00 19.37 549 GLY B O 1
ATOM 9350 N N . THR B 1 550 ? 27.200 -54.218 353.050 1.00 17.61 550 THR B N 1
ATOM 9351 C CA . THR B 1 550 ? 26.116 -53.337 352.643 1.00 19.26 550 THR B CA 1
ATOM 9352 C C . THR B 1 550 ? 26.625 -52.127 351.859 1.00 24.53 550 THR B C 1
ATOM 9353 O O . THR B 1 550 ? 25.928 -51.110 351.783 1.00 27.31 550 THR B O 1
ATOM 9357 N N . THR B 1 551 ? 27.822 -52.218 351.290 1.00 18.08 551 THR B N 1
ATOM 9358 C CA . THR B 1 551 ? 28.386 -51.184 350.435 1.00 19.06 551 THR B CA 1
ATOM 9359 C C . THR B 1 551 ? 28.685 -51.785 349.072 1.00 21.23 551 THR B C 1
ATOM 9360 O O . THR B 1 551 ? 29.033 -52.967 348.972 1.00 19.53 551 THR B O 1
ATOM 9364 N N . ILE B 1 552 ? 28.542 -50.971 348.017 1.00 16.55 552 ILE B N 1
ATOM 9365 C CA . ILE B 1 552 ? 28.944 -51.412 346.685 1.00 17.79 552 ILE B CA 1
ATOM 9366 C C . ILE B 1 552 ? 30.368 -50.963 346.374 1.00 16.64 552 ILE B C 1
ATOM 9367 O O . ILE B 1 552 ? 30.780 -50.970 345.211 1.00 18.48 552 ILE B O 1
ATOM 9372 N N . ALA B 1 553 ? 31.145 -50.608 347.398 1.00 17.33 553 ALA B N 1
ATOM 9373 C CA . ALA B 1 553 ? 32.552 -50.288 347.163 1.00 16.93 553 ALA B CA 1
ATOM 9374 C C . ALA B 1 553 ? 33.303 -51.352 346.371 1.00 17.30 553 ALA B C 1
ATOM 9375 O O . ALA B 1 553 ? 34.162 -50.977 345.557 1.00 17.95 553 ALA B O 1
ATOM 9377 N N . PRO B 1 554 ? 33.057 -52.657 346.537 1.00 17.28 554 PRO B N 1
ATOM 9378 C CA . PRO B 1 554 ? 33.793 -53.611 345.695 1.00 18.38 554 PRO B CA 1
ATOM 9379 C C . PRO B 1 554 ? 33.433 -53.506 344.224 1.00 14.90 554 PRO B C 1
ATOM 9380 O O . PRO B 1 554 ? 34.334 -53.605 343.389 1.00 17.73 554 PRO B O 1
ATOM 9384 N N . LEU B 1 555 ? 32.165 -53.263 343.891 1.00 17.13 555 LEU B N 1
ATOM 9385 C CA . LEU B 1 555 ? 31.793 -53.039 342.495 1.00 19.32 555 LEU B CA 1
ATOM 9386 C C . LEU B 1 555 ? 32.460 -51.779 341.950 1.00 19.01 555 LEU B C 1
ATOM 9387 O O . LEU B 1 555 ? 33.017 -51.788 340.850 1.00 17.41 555 LEU B O 1
ATOM 9392 N N . VAL B 1 556 ? 32.411 -50.682 342.711 1.00 17.35 556 VAL B N 1
ATOM 9393 C CA . VAL B 1 556 ? 33.091 -49.452 342.296 1.00 17.51 556 VAL B CA 1
ATOM 9394 C C . VAL B 1 556 ? 34.564 -49.728 342.028 1.00 18.52 556 VAL B C 1
ATOM 9395 O O . VAL B 1 556 ? 35.122 -49.311 341.001 1.00 17.35 556 VAL B O 1
ATOM 9399 N N . THR B 1 557 ? 35.219 -50.441 342.952 1.00 18.04 557 THR B N 1
ATOM 9400 C CA . THR B 1 557 ? 36.625 -50.782 342.776 1.00 16.32 557 THR B CA 1
ATOM 9401 C C . THR B 1 557 ? 36.832 -51.567 341.488 1.00 17.83 557 THR B C 1
ATOM 9402 O O . THR B 1 557 ? 37.747 -51.275 340.703 1.00 17.45 557 THR B O 1
ATOM 9406 N N . ARG B 1 558 ? 35.987 -52.572 341.250 1.00 19.14 558 ARG B N 1
ATOM 9407 C CA . ARG B 1 558 ? 36.178 -53.395 340.058 1.00 20.22 558 ARG B CA 1
ATOM 9408 C C . ARG B 1 558 ? 36.009 -52.563 338.790 1.00 18.37 558 ARG B C 1
ATOM 9409 O O . ARG B 1 558 ? 36.789 -52.698 337.844 1.00 18.16 558 ARG B O 1
ATOM 9417 N N . LEU B 1 559 ? 35.024 -51.662 338.772 1.00 17.26 559 LEU B N 1
ATOM 9418 C CA . LEU B 1 559 ? 34.821 -50.836 337.586 1.00 18.10 559 LEU B CA 1
ATOM 9419 C C . LEU B 1 559 ? 36.028 -49.944 337.327 1.00 16.60 559 LEU B C 1
ATOM 9420 O O . LEU B 1 559 ? 36.462 -49.791 336.183 1.00 16.90 559 LEU B O 1
ATOM 9425 N N . ASN B 1 560 ? 36.599 -49.349 338.376 1.00 17.47 560 ASN B N 1
ATOM 9426 C CA . ASN B 1 560 ? 37.784 -48.523 338.148 1.00 15.97 560 ASN B CA 1
ATOM 9427 C C . ASN B 1 560 ? 38.975 -49.355 337.691 1.00 18.34 560 ASN B C 1
ATOM 9428 O O . ASN B 1 560 ? 39.762 -48.891 336.863 1.00 18.70 560 ASN B O 1
ATOM 9433 N N . THR B 1 561 ? 39.106 -50.593 338.179 1.00 18.37 561 THR B N 1
ATOM 9434 C CA . THR B 1 561 ? 40.187 -51.452 337.703 1.00 18.85 561 THR B CA 1
ATOM 9435 C C . THR B 1 561 ? 39.996 -51.812 336.233 1.00 16.64 561 THR B C 1
ATOM 9436 O O . THR B 1 561 ? 40.957 -51.795 335.462 1.00 20.50 561 THR B O 1
ATOM 9440 N N . ILE B 1 562 ? 38.760 -52.115 335.831 1.00 16.52 562 ILE B N 1
ATOM 9441 C CA . ILE B 1 562 ? 38.468 -52.414 334.424 1.00 18.47 562 ILE B CA 1
ATOM 9442 C C . ILE B 1 562 ? 38.819 -51.227 333.529 1.00 20.63 562 ILE B C 1
ATOM 9443 O O . ILE B 1 562 ? 39.408 -51.390 332.444 1.00 18.79 562 ILE B O 1
ATOM 9448 N N . ARG B 1 563 ? 38.453 -50.014 333.957 1.00 19.13 563 ARG B N 1
ATOM 9449 C CA . ARG B 1 563 ? 38.828 -48.823 333.200 1.00 17.19 563 ARG B CA 1
ATOM 9450 C C . ARG B 1 563 ? 40.342 -48.687 333.097 1.00 21.29 563 ARG B C 1
ATOM 9451 O O . ARG B 1 563 ? 40.876 -48.348 332.032 1.00 21.45 563 ARG B O 1
ATOM 9459 N N . ARG B 1 564 ? 41.057 -48.949 334.191 1.00 19.88 564 ARG B N 1
ATOM 9460 C CA . ARG B 1 564 ? 42.515 -48.838 334.168 1.00 17.45 564 ARG B CA 1
ATOM 9461 C C . ARG B 1 564 ? 43.173 -49.886 333.277 1.00 22.72 564 ARG B C 1
ATOM 9462 O O . ARG B 1 564 ? 44.287 -49.659 332.797 1.00 25.40 564 ARG B O 1
ATOM 9470 N N . GLU B 1 565 ? 42.511 -51.012 333.041 1.00 19.64 565 GLU B N 1
ATOM 9471 C CA . GLU B 1 565 ? 43.072 -52.099 332.251 1.00 23.48 565 GLU B CA 1
ATOM 9472 C C . GLU B 1 565 ? 42.632 -52.087 330.793 1.00 25.97 565 GLU B C 1
ATOM 9473 O O . GLU B 1 565 ? 43.166 -52.874 329.997 1.00 24.84 565 GLU B O 1
ATOM 9479 N N . ASN B 1 566 ? 41.695 -51.219 330.414 1.00 21.65 566 ASN B N 1
ATOM 9480 C CA . ASN B 1 566 ? 41.073 -51.277 329.090 1.00 20.48 566 ASN B CA 1
ATOM 9481 C C . ASN B 1 566 ? 41.059 -49.895 328.456 1.00 24.23 566 ASN B C 1
ATOM 9482 O O . ASN B 1 566 ? 40.195 -49.065 328.797 1.00 22.74 566 ASN B O 1
ATOM 9487 N N . PRO B 1 567 ? 42.000 -49.612 327.554 1.00 23.76 567 PRO B N 1
ATOM 9488 C CA . PRO B 1 567 ? 42.073 -48.274 326.930 1.00 25.46 567 PRO B CA 1
ATOM 9489 C C . PRO B 1 567 ? 40.773 -47.783 326.305 1.00 23.71 567 PRO B C 1
ATOM 9490 O O . PRO B 1 567 ? 40.546 -46.563 326.272 1.00 23.92 567 PRO B O 1
ATOM 9494 N N . ALA B 1 568 ? 39.912 -48.681 325.812 1.00 20.41 568 ALA B N 1
ATOM 9495 C CA . ALA B 1 568 ? 38.641 -48.246 325.232 1.00 21.53 568 ALA B CA 1
ATOM 9496 C C . ALA B 1 568 ? 37.798 -47.448 326.222 1.00 23.52 568 ALA B C 1
ATOM 9497 O O . ALA B 1 568 ? 37.006 -46.588 325.810 1.00 21.94 568 ALA B O 1
ATOM 9499 N N . LEU B 1 569 ? 37.928 -47.724 327.521 1.00 20.10 569 LEU B N 1
ATOM 9500 C CA . LEU B 1 569 ? 37.134 -47.015 328.515 1.00 20.61 569 LEU B CA 1
ATOM 9501 C C . LEU B 1 569 ? 37.778 -45.710 328.966 1.00 20.49 569 LEU B C 1
ATOM 9502 O O . LEU B 1 569 ? 37.177 -44.988 329.771 1.00 22.74 569 LEU B O 1
ATOM 9507 N N . ARG B 1 570 ? 38.976 -45.391 328.480 1.00 20.76 570 ARG B N 1
ATOM 9508 C CA . ARG B 1 570 ? 39.648 -44.142 328.814 1.00 20.57 570 ARG B CA 1
ATOM 9509 C C . ARG B 1 570 ? 39.486 -43.093 327.716 1.00 21.84 570 ARG B C 1
ATOM 9510 O O . ARG B 1 570 ? 40.231 -42.103 327.686 1.00 21.57 570 ARG B O 1
ATOM 9518 N N . GLN B 1 571 ? 38.511 -43.284 326.825 1.00 19.92 571 GLN B N 1
ATOM 9519 C CA . GLN B 1 571 ? 38.185 -42.291 325.809 1.00 21.15 571 GLN B CA 1
ATOM 9520 C C . GLN B 1 571 ? 36.671 -42.187 325.701 1.00 20.21 571 GLN B C 1
ATOM 9521 O O . GLN B 1 571 ? 35.923 -42.963 326.308 1.00 20.36 571 GLN B O 1
ATOM 9527 N N . LEU B 1 572 ? 36.216 -41.207 324.915 1.00 17.48 572 LEU B N 1
ATOM 9528 C CA . LEU B 1 572 ? 34.807 -40.837 324.847 1.00 18.32 572 LEU B CA 1
ATOM 9529 C C . LEU B 1 572 ? 34.171 -41.078 323.487 1.00 18.04 572 LEU B C 1
ATOM 9530 O O . LEU B 1 572 ? 33.044 -41.578 323.408 1.00 18.99 572 LEU B O 1
ATOM 9535 N N . ARG B 1 573 ? 34.870 -40.718 322.416 1.00 20.46 573 ARG B N 1
ATOM 9536 C CA . ARG B 1 573 ? 34.235 -40.519 321.120 1.00 20.08 573 ARG B CA 1
ATOM 9537 C C . ARG B 1 573 ? 33.917 -41.819 320.399 1.00 23.70 573 ARG B C 1
ATOM 9538 O O . ARG B 1 573 ? 33.021 -41.836 319.552 1.00 24.06 573 ARG B O 1
ATOM 9546 N N . ASP B 1 574 ? 34.643 -42.897 320.684 1.00 19.93 574 ASP B N 1
ATOM 9547 C CA . ASP B 1 574 ? 34.386 -44.183 320.034 1.00 25.22 574 ASP B CA 1
ATOM 9548 C C . ASP B 1 574 ? 33.380 -44.957 320.875 1.00 24.17 574 ASP B C 1
ATOM 9549 O O . ASP B 1 574 ? 33.715 -45.460 321.950 1.00 22.67 574 ASP B O 1
ATOM 9554 N N . LEU B 1 575 ? 32.146 -45.038 320.387 1.00 20.63 575 LEU B N 1
ATOM 9555 C CA . LEU B 1 575 ? 31.021 -45.556 321.152 1.00 22.46 575 LEU B CA 1
ATOM 9556 C C . LEU B 1 575 ? 29.922 -45.923 320.171 1.00 25.12 575 LEU B C 1
ATOM 9557 O O . LEU B 1 575 ? 29.551 -45.105 319.324 1.00 24.09 575 LEU B O 1
ATOM 9562 N N . HIS B 1 576 ? 29.406 -47.141 320.273 1.00 22.67 576 HIS B N 1
ATOM 9563 C CA . HIS B 1 576 ? 28.335 -47.564 319.379 1.00 25.03 576 HIS B CA 1
ATOM 9564 C C . HIS B 1 576 ? 27.289 -48.339 320.161 1.00 25.50 576 HIS B C 1
ATOM 9565 O O . HIS B 1 576 ? 27.635 -49.245 320.923 1.00 25.80 576 HIS B O 1
ATOM 9572 N N . PHE B 1 577 ? 26.017 -47.996 319.959 1.00 21.28 577 PHE B N 1
ATOM 9573 C CA . PHE B 1 577 ? 24.916 -48.690 320.603 1.00 22.79 577 PHE B CA 1
ATOM 9574 C C . PHE B 1 577 ? 24.403 -49.807 319.703 1.00 29.92 577 PHE B C 1
ATOM 9575 O O . PHE B 1 577 ? 24.114 -49.575 318.526 1.00 30.40 577 PHE B O 1
ATOM 9583 N N . HIS B 1 578 ? 24.286 -51.015 320.263 1.00 26.56 578 HIS B N 1
ATOM 9584 C CA . HIS B 1 578 ? 23.793 -52.194 319.554 1.00 28.50 578 HIS B CA 1
ATOM 9585 C C . HIS B 1 578 ? 22.349 -52.504 319.938 1.00 28.78 578 HIS B C 1
ATOM 9586 O O . HIS B 1 578 ? 21.973 -52.387 321.111 1.00 26.85 578 HIS B O 1
ATOM 9593 N N . PRO B 1 579 ? 21.506 -52.903 318.982 1.00 30.07 579 PRO B N 1
ATOM 9594 C CA . PRO B 1 579 ? 20.083 -53.092 319.294 1.00 29.05 579 PRO B CA 1
ATOM 9595 C C . PRO B 1 579 ? 19.826 -54.335 320.136 1.00 28.79 579 PRO B C 1
ATOM 9596 O O . PRO B 1 579 ? 20.498 -55.362 320.003 1.00 30.57 579 PRO B O 1
ATOM 9600 N N . THR B 1 580 ? 18.845 -54.218 321.022 1.00 25.83 580 THR B N 1
ATOM 9601 C CA . THR B 1 580 ? 18.289 -55.336 321.765 1.00 29.00 580 THR B CA 1
ATOM 9602 C C . THR B 1 580 ? 16.784 -55.327 321.555 1.00 30.49 580 THR B C 1
ATOM 9603 O O . THR B 1 580 ? 16.212 -54.329 321.112 1.00 32.35 580 THR B O 1
ATOM 9607 N N . ASP B 1 581 ? 16.132 -56.441 321.890 1.00 29.69 581 ASP B N 1
ATOM 9608 C CA . ASP B 1 581 ? 14.685 -56.530 321.761 1.00 30.02 581 ASP B CA 1
ATOM 9609 C C . ASP B 1 581 ? 13.951 -56.286 323.078 1.00 34.66 581 ASP B C 1
ATOM 9610 O O . ASP B 1 581 ? 12.795 -56.694 323.217 1.00 31.27 581 ASP B O 1
ATOM 9615 N N . LYS B 1 582 ? 14.583 -55.621 324.047 1.00 28.30 582 LYS B N 1
ATOM 9616 C CA . LYS B 1 582 ? 13.898 -55.302 325.296 1.00 29.95 582 LYS B CA 1
ATOM 9617 C C . LYS B 1 582 ? 14.200 -53.857 325.669 1.00 28.43 582 LYS B C 1
ATOM 9618 O O . LYS B 1 582 ? 15.372 -53.480 325.761 1.00 26.47 582 LYS B O 1
ATOM 9624 N N . GLU B 1 583 ? 13.157 -53.051 325.886 1.00 26.34 583 GLU B N 1
ATOM 9625 C CA . GLU B 1 583 ? 13.420 -51.630 326.090 1.00 30.91 583 GLU B CA 1
ATOM 9626 C C . GLU B 1 583 ? 14.187 -51.375 327.384 1.00 30.18 583 GLU B C 1
ATOM 9627 O O . GLU B 1 583 ? 14.851 -50.342 327.495 1.00 27.10 583 GLU B O 1
ATOM 9633 N N . GLU B 1 584 ? 14.160 -52.314 328.338 1.00 27.26 584 GLU B N 1
ATOM 9634 C CA . GLU B 1 584 ? 14.935 -52.174 329.568 1.00 26.02 584 GLU B CA 1
ATOM 9635 C C . GLU B 1 584 ? 16.405 -52.556 329.427 1.00 23.88 584 GLU B C 1
ATOM 9636 O O . GLU B 1 584 ? 17.170 -52.318 330.371 1.00 25.36 584 GLU B O 1
ATOM 9642 N N . VAL B 1 585 ? 16.827 -53.163 328.317 1.00 23.83 585 VAL B N 1
ATOM 9643 C CA . VAL B 1 585 ? 18.195 -53.664 328.173 1.00 27.72 585 VAL B CA 1
ATOM 9644 C C . VAL B 1 585 ? 18.915 -52.867 327.090 1.00 26.20 585 VAL B C 1
ATOM 9645 O O . VAL B 1 585 ? 18.501 -52.857 325.922 1.00 24.84 585 VAL B O 1
ATOM 9649 N N . ILE B 1 586 ? 20.012 -52.215 327.477 1.00 24.84 586 ILE B N 1
ATOM 9650 C CA . ILE B 1 586 ? 20.813 -51.397 326.578 1.00 23.18 586 ILE B CA 1
ATOM 9651 C C . ILE B 1 586 ? 22.159 -52.076 326.359 1.00 22.58 586 ILE B C 1
ATOM 9652 O O . ILE B 1 586 ? 22.679 -52.772 327.242 1.00 25.82 586 ILE B O 1
ATOM 9657 N N . ALA B 1 587 ? 22.719 -51.898 325.166 1.00 21.27 587 ALA B N 1
ATOM 9658 C CA . ALA B 1 587 ? 23.995 -52.512 324.833 1.00 20.03 587 ALA B CA 1
ATOM 9659 C C . ALA B 1 587 ? 24.841 -51.543 324.034 1.00 22.47 587 ALA B C 1
ATOM 9660 O O . ALA B 1 587 ? 24.323 -50.837 323.164 1.00 26.59 587 ALA B O 1
ATOM 9662 N N . TYR B 1 588 ? 26.149 -51.539 324.298 1.00 21.39 588 TYR B N 1
ATOM 9663 C CA . TYR B 1 588 ? 27.034 -50.624 323.591 1.00 21.31 588 TYR B CA 1
ATOM 9664 C C . TYR B 1 588 ? 28.464 -51.138 323.657 1.00 21.31 588 TYR B C 1
ATOM 9665 O O . TYR B 1 588 ? 28.827 -51.922 324.542 1.00 24.71 588 TYR B O 1
ATOM 9674 N N . SER B 1 589 ? 29.277 -50.688 322.705 1.00 22.01 589 SER B N 1
ATOM 9675 C CA . SER B 1 589 ? 30.683 -51.055 322.657 1.00 21.85 589 SER B CA 1
ATOM 9676 C C . SER B 1 589 ? 31.550 -49.819 322.456 1.00 21.21 589 SER B C 1
ATOM 9677 O O . SER B 1 589 ? 31.109 -48.797 321.922 1.00 22.70 589 SER B O 1
ATOM 9680 N N . LYS B 1 590 ? 32.805 -49.939 322.879 1.00 22.07 590 LYS B N 1
ATOM 9681 C CA . LYS B 1 590 ? 33.806 -48.890 322.772 1.00 21.77 590 LYS B CA 1
ATOM 9682 C C . LYS B 1 590 ? 35.118 -49.540 322.367 1.00 22.81 590 LYS B C 1
ATOM 9683 O O . LYS B 1 590 ? 35.430 -50.639 322.832 1.00 23.56 590 LYS B O 1
ATOM 9689 N N . ARG B 1 591 ? 35.875 -48.886 321.485 1.00 22.05 591 ARG B N 1
ATOM 9690 C CA . ARG B 1 591 ? 37.128 -49.448 321.006 1.00 23.62 591 ARG B CA 1
ATOM 9691 C C . ARG B 1 591 ? 38.241 -48.414 321.024 1.00 23.61 591 ARG B C 1
ATOM 9692 O O . ARG B 1 591 ? 38.020 -47.222 320.809 1.00 25.84 591 ARG B O 1
ATOM 9700 N N . GLN B 1 592 ? 39.448 -48.901 321.287 1.00 22.41 592 GLN B N 1
ATOM 9701 C CA . GLN B 1 592 ? 40.664 -48.101 321.225 1.00 25.23 592 GLN B CA 1
ATOM 9702 C C . GLN B 1 592 ? 41.765 -49.052 320.774 1.00 28.34 592 GLN B C 1
ATOM 9703 O O . GLN B 1 592 ? 42.135 -49.963 321.517 1.00 25.43 592 GLN B O 1
ATOM 9709 N N . GLY B 1 593 ? 42.266 -48.867 319.552 1.00 31.46 593 GLY B N 1
ATOM 9710 C CA . GLY B 1 593 ? 43.189 -49.851 319.002 1.00 30.00 593 GLY B CA 1
ATOM 9711 C C . GLY B 1 593 ? 42.576 -51.236 319.048 1.00 29.88 593 GLY B C 1
ATOM 9712 O O . GLY B 1 593 ? 41.395 -51.430 318.724 1.00 31.67 593 GLY B O 1
ATOM 9713 N N . SER B 1 594 ? 43.353 -52.216 319.510 1.00 30.68 594 SER B N 1
ATOM 9714 C CA . SER B 1 594 ? 42.849 -53.586 319.546 1.00 32.19 594 SER B CA 1
ATOM 9715 C C . SER B 1 594 ? 41.965 -53.875 320.752 1.00 35.71 594 SER B C 1
ATOM 9716 O O . SER B 1 594 ? 41.483 -55.003 320.877 1.00 31.55 594 SER B O 1
ATOM 9719 N N . ASN B 1 595 ? 41.734 -52.895 321.633 1.00 32.89 595 ASN B N 1
ATOM 9720 C CA . ASN B 1 595 ? 40.925 -53.088 322.833 1.00 26.45 595 ASN B CA 1
ATOM 9721 C C . ASN B 1 595 ? 39.458 -52.806 322.512 1.00 27.74 595 ASN B C 1
ATOM 9722 O O . ASN B 1 595 ? 39.123 -51.721 322.019 1.00 28.87 595 ASN B O 1
ATOM 9727 N N . THR B 1 596 ? 38.589 -53.781 322.778 1.00 26.56 596 THR B N 1
ATOM 9728 C CA . THR B 1 596 ? 37.150 -53.651 322.566 1.00 27.17 596 THR B CA 1
ATOM 9729 C C . THR B 1 596 ? 36.421 -54.048 323.836 1.00 27.79 596 THR B C 1
ATOM 9730 O O . THR B 1 596 ? 36.614 -55.161 324.338 1.00 28.78 596 THR B O 1
ATOM 9734 N N . VAL B 1 597 ? 35.565 -53.158 324.336 1.00 23.98 597 VAL B N 1
ATOM 9735 C CA . VAL B 1 597 ? 34.738 -53.427 325.507 1.00 21.96 597 VAL B CA 1
ATOM 9736 C C . VAL B 1 597 ? 33.284 -53.408 325.077 1.00 25.03 597 VAL B C 1
ATOM 9737 O O . VAL B 1 597 ? 32.846 -52.484 324.380 1.00 25.53 597 VAL B O 1
ATOM 9741 N N . LEU B 1 598 ? 32.534 -54.418 325.497 1.00 21.15 598 LEU B N 1
ATOM 9742 C CA . LEU B 1 598 ? 31.137 -54.569 325.119 1.00 22.28 598 LEU B CA 1
ATOM 9743 C C . LEU B 1 598 ? 30.309 -54.651 326.393 1.00 24.74 598 LEU B C 1
ATOM 9744 O O . LEU B 1 598 ? 30.535 -55.539 327.225 1.00 26.82 598 LEU B O 1
ATOM 9749 N N . VAL B 1 599 ? 29.360 -53.729 326.559 1.00 22.18 599 VAL B N 1
ATOM 9750 C CA . VAL B 1 599 ? 28.590 -53.618 327.796 1.00 22.10 599 VAL B CA 1
ATOM 9751 C C . VAL B 1 599 ? 27.111 -53.873 327.515 1.00 25.38 599 VAL B C 1
ATOM 9752 O O . VAL B 1 599 ? 26.548 -53.353 326.544 1.00 24.80 599 VAL B O 1
ATOM 9756 N N . VAL B 1 600 ? 26.477 -54.670 328.379 1.00 21.58 600 VAL B N 1
ATOM 9757 C CA . VAL B 1 600 ? 25.036 -54.923 328.330 1.00 21.66 600 VAL B CA 1
ATOM 9758 C C . VAL B 1 600 ? 24.485 -54.643 329.717 1.00 21.77 600 VAL B C 1
ATOM 9759 O O . VAL B 1 600 ? 24.921 -55.275 330.679 1.00 23.74 600 VAL B O 1
ATOM 9763 N N . VAL B 1 601 ? 23.536 -53.710 329.832 1.00 20.85 601 VAL B N 1
ATOM 9764 C CA . VAL B 1 601 ? 23.021 -53.279 331.133 1.00 18.77 601 VAL B CA 1
ATOM 9765 C C . VAL B 1 601 ? 21.518 -53.477 331.188 1.00 22.58 601 VAL B C 1
ATOM 9766 O O . VAL B 1 601 ? 20.805 -53.099 330.253 1.00 23.20 601 VAL B O 1
ATOM 9770 N N . ASN B 1 602 ? 21.035 -54.048 332.296 1.00 21.42 602 ASN B N 1
ATOM 9771 C CA . ASN B 1 602 ? 19.610 -54.090 332.589 1.00 22.89 602 ASN B CA 1
ATOM 9772 C C . ASN B 1 602 ? 19.257 -52.839 333.390 1.00 23.47 602 ASN B C 1
ATOM 9773 O O . ASN B 1 602 ? 19.671 -52.701 334.545 1.00 19.80 602 ASN B O 1
ATOM 9778 N N . LEU B 1 603 ? 18.484 -51.927 332.777 1.00 22.52 603 LEU B N 1
ATOM 9779 C CA . LEU B 1 603 ? 18.094 -50.679 333.427 1.00 22.64 603 LEU B CA 1
ATOM 9780 C C . LEU B 1 603 ? 16.961 -50.852 334.421 1.00 25.14 603 LEU B C 1
ATOM 9781 O O . LEU B 1 603 ? 16.673 -49.917 335.177 1.00 24.30 603 LEU B O 1
ATOM 9786 N N . ASP B 1 604 ? 16.313 -52.023 334.442 1.00 23.65 604 ASP B N 1
ATOM 9787 C CA . ASP B 1 604 ? 15.256 -52.312 335.397 1.00 24.28 604 ASP B CA 1
ATOM 9788 C C . ASP B 1 604 ? 15.884 -52.753 336.712 1.00 24.85 604 ASP B C 1
ATOM 9789 O O . ASP B 1 604 ? 16.526 -53.809 336.760 1.00 25.63 604 ASP B O 1
ATOM 9794 N N . PRO B 1 605 ? 15.732 -51.982 337.793 1.00 23.41 605 PRO B N 1
ATOM 9795 C CA . PRO B 1 605 ? 16.309 -52.385 339.083 1.00 25.97 605 PRO B CA 1
ATOM 9796 C C . PRO B 1 605 ? 15.420 -53.315 339.892 1.00 26.36 605 PRO B C 1
ATOM 9797 O O . PRO B 1 605 ? 15.816 -53.720 340.993 1.00 26.32 605 PRO B O 1
ATOM 9801 N N . ARG B 1 606 ? 14.231 -53.657 339.395 1.00 25.53 606 ARG B N 1
ATOM 9802 C CA . ARG B 1 606 ? 13.286 -54.449 340.173 1.00 30.79 606 ARG B CA 1
ATOM 9803 C C . ARG B 1 606 ? 13.009 -55.829 339.594 1.00 32.52 606 ARG B C 1
ATOM 9804 O O . ARG B 1 606 ? 12.732 -56.753 340.361 1.00 38.66 606 ARG B O 1
ATOM 9808 N N . HIS B 1 607 ? 13.103 -56.009 338.276 1.00 30.10 607 HIS B N 1
ATOM 9809 C CA . HIS B 1 607 ? 12.719 -57.263 337.638 1.00 29.24 607 HIS B CA 1
ATOM 9810 C C . HIS B 1 607 ? 13.840 -57.827 336.778 1.00 30.17 607 HIS B C 1
ATOM 9811 O O . HIS B 1 607 ? 14.547 -57.086 336.085 1.00 28.63 607 HIS B O 1
ATOM 9818 N N . THR B 1 608 ? 13.983 -59.153 336.815 1.00 26.73 608 THR B N 1
ATOM 9819 C CA . THR B 1 608 ? 14.878 -59.836 335.895 1.00 24.78 608 THR B CA 1
ATOM 9820 C C . THR B 1 608 ? 14.425 -59.588 334.464 1.00 28.05 608 THR B C 1
ATOM 9821 O O . THR B 1 608 ? 13.228 -59.580 334.169 1.00 29.45 608 THR B O 1
ATOM 9825 N N . GLN B 1 609 ? 15.390 -59.357 333.579 1.00 26.40 609 GLN B N 1
ATOM 9826 C CA . GLN B 1 609 ? 15.109 -59.101 332.174 1.00 29.87 609 GLN B CA 1
ATOM 9827 C C . GLN B 1 609 ? 15.938 -60.046 331.326 1.00 31.24 609 GLN B C 1
ATOM 9828 O O . GLN B 1 609 ? 17.142 -60.207 331.554 1.00 31.11 609 GLN B O 1
ATOM 9834 N N . GLU B 1 610 ? 15.294 -60.671 330.352 1.00 32.25 610 GLU B N 1
ATOM 9835 C CA . GLU B 1 610 ? 15.987 -61.455 329.349 1.00 31.53 610 GLU B CA 1
ATOM 9836 C C . GLU B 1 610 ? 15.795 -60.787 327.994 1.00 35.32 610 GLU B C 1
ATOM 9837 O O . GLU B 1 610 ? 14.743 -60.197 327.725 1.00 36.72 610 GLU B O 1
ATOM 9843 N N . ALA B 1 611 ? 16.828 -60.832 327.161 1.00 31.97 611 ALA B N 1
ATOM 9844 C CA . ALA B 1 611 ? 16.737 -60.182 325.863 1.00 33.12 611 ALA B CA 1
ATOM 9845 C C . ALA B 1 611 ? 17.724 -60.828 324.911 1.00 31.76 611 ALA B C 1
ATOM 9846 O O . ALA B 1 611 ? 18.633 -61.551 325.322 1.00 32.84 611 ALA B O 1
ATOM 9848 N N . THR B 1 612 ? 17.533 -60.552 323.625 1.00 29.33 612 THR B N 1
ATOM 9849 C CA . THR B 1 612 ? 18.522 -60.869 322.611 1.00 31.19 612 THR B CA 1
ATOM 9850 C C . THR B 1 612 ? 19.250 -59.586 322.235 1.00 31.81 612 THR B C 1
ATOM 9851 O O . THR B 1 612 ? 18.622 -58.611 321.816 1.00 29.24 612 THR B O 1
ATOM 9855 N N . VAL B 1 613 ? 20.567 -59.594 322.387 1.00 33.64 613 VAL B N 1
ATOM 9856 C CA . VAL B 1 613 ? 21.419 -58.506 321.927 1.00 30.62 613 VAL B CA 1
ATOM 9857 C C . VAL B 1 613 ? 21.889 -58.861 320.523 1.00 34.13 613 VAL B C 1
ATOM 9858 O O . VAL B 1 613 ? 22.625 -59.834 320.335 1.00 34.46 613 VAL B O 1
ATOM 9862 N N . SER B 1 614 ? 21.462 -58.081 319.533 1.00 26.81 614 SER B N 1
ATOM 9863 C CA . SER B 1 614 ? 21.873 -58.297 318.150 1.00 31.01 614 SER B CA 1
ATOM 9864 C C . SER B 1 614 ? 23.022 -57.348 317.838 1.00 29.32 614 SER B C 1
ATOM 9865 O O . SER B 1 614 ? 22.812 -56.158 317.594 1.00 32.86 614 SER B O 1
ATOM 9868 N N . LEU B 1 615 ? 24.237 -57.880 317.830 1.00 31.48 615 LEU B N 1
ATOM 9869 C CA . LEU B 1 615 ? 25.426 -57.059 317.672 1.00 32.35 615 LEU B CA 1
ATOM 9870 C C . LEU B 1 615 ? 25.627 -56.643 316.220 1.00 35.99 615 LEU B C 1
ATOM 9871 O O . LEU B 1 615 ? 25.494 -57.458 315.299 1.00 33.18 615 LEU B O 1
ATOM 9876 N N A ASP B 1 616 ? 25.936 -55.363 316.015 0.53 32.88 616 ASP B N 1
ATOM 9877 N N B ASP B 1 616 ? 25.959 -55.368 316.025 0.47 32.89 616 ASP B N 1
ATOM 9878 C CA A ASP B 1 616 ? 26.386 -54.870 314.714 0.53 33.74 616 ASP B CA 1
ATOM 9879 C CA B ASP B 1 616 ? 26.411 -54.842 314.738 0.47 33.76 616 ASP B CA 1
ATOM 9880 C C A ASP B 1 616 ? 27.842 -55.297 314.556 0.53 36.11 616 ASP B C 1
ATOM 9881 C C B ASP B 1 616 ? 27.858 -55.294 314.563 0.47 36.11 616 ASP B C 1
ATOM 9882 O O A ASP B 1 616 ? 28.776 -54.583 314.931 0.53 35.20 616 ASP B O 1
ATOM 9883 O O B ASP B 1 616 ? 28.805 -54.595 314.934 0.47 35.20 616 ASP B O 1
ATOM 9892 N N . MET B 1 617 ? 28.028 -56.492 313.996 1.00 33.80 617 MET B N 1
ATOM 9893 C CA . MET B 1 617 ? 29.355 -57.105 313.939 1.00 33.42 617 MET B CA 1
ATOM 9894 C C . MET B 1 617 ? 30.420 -56.273 313.229 1.00 33.36 617 MET B C 1
ATOM 9895 O O . MET B 1 617 ? 31.556 -56.233 313.732 1.00 38.20 617 MET B O 1
ATOM 9900 N N . PRO B 1 618 ? 30.163 -55.620 312.089 1.00 35.24 618 PRO B N 1
ATOM 9901 C CA . PRO B 1 618 ? 31.235 -54.804 311.486 1.00 40.10 618 PRO B CA 1
ATOM 9902 C C . PRO B 1 618 ? 31.686 -53.648 312.372 1.00 40.41 618 PRO B C 1
ATOM 9903 O O . PRO B 1 618 ? 32.839 -53.208 312.263 1.00 39.42 618 PRO B O 1
ATOM 9907 N N . GLN B 1 619 ? 30.817 -53.163 313.265 1.00 38.04 619 GLN B N 1
ATOM 9908 C CA . GLN B 1 619 ? 31.191 -52.119 314.215 1.00 39.63 619 GLN B CA 1
ATOM 9909 C C . GLN B 1 619 ? 32.180 -52.630 315.254 1.00 39.83 619 GLN B C 1
ATOM 9910 O O . GLN B 1 619 ? 32.852 -51.823 315.910 1.00 38.99 619 GLN B O 1
ATOM 9916 N N . LEU B 1 620 ? 32.247 -53.949 315.445 1.00 37.02 620 LEU B N 1
ATOM 9917 C CA . LEU B 1 620 ? 33.250 -54.596 316.278 1.00 38.41 620 LEU B CA 1
ATOM 9918 C C . LEU B 1 620 ? 34.456 -55.068 315.477 1.00 40.30 620 LEU B C 1
ATOM 9919 O O . LEU B 1 620 ? 35.356 -55.691 316.052 1.00 43.37 620 LEU B O 1
ATOM 9924 N N . GLY B 1 621 ? 34.494 -54.791 314.173 1.00 39.32 621 GLY B N 1
ATOM 9925 C CA . GLY B 1 621 ? 35.567 -55.279 313.331 1.00 42.20 621 GLY B CA 1
ATOM 9926 C C . GLY B 1 621 ? 35.447 -56.735 312.941 1.00 44.05 621 GLY B C 1
ATOM 9927 O O . GLY B 1 621 ? 36.452 -57.356 312.586 1.00 46.85 621 GLY B O 1
ATOM 9928 N N . LEU B 1 622 ? 34.243 -57.297 312.983 1.00 42.26 622 LEU B N 1
ATOM 9929 C CA . LEU B 1 622 ? 34.025 -58.712 312.740 1.00 42.81 622 LEU B CA 1
ATOM 9930 C C . LEU B 1 622 ? 33.035 -58.897 311.599 1.00 45.14 622 LEU B C 1
ATOM 9931 O O . LEU B 1 622 ? 32.216 -58.020 311.308 1.00 43.09 622 LEU B O 1
ATOM 9936 N N . ASP B 1 623 ? 33.112 -60.053 310.946 1.00 49.20 623 ASP B N 1
ATOM 9937 C CA . ASP B 1 623 ? 32.110 -60.367 309.941 1.00 48.90 623 ASP B CA 1
ATOM 9938 C C . ASP B 1 623 ? 30.870 -60.963 310.605 1.00 45.90 623 ASP B C 1
ATOM 9939 O O . ASP B 1 623 ? 30.921 -61.474 311.728 1.00 44.94 623 ASP B O 1
ATOM 9944 N N . TRP B 1 624 ? 29.745 -60.898 309.887 1.00 41.53 624 TRP B N 1
ATOM 9945 C CA . TRP B 1 624 ? 28.446 -61.178 310.497 1.00 45.84 624 TRP B CA 1
ATOM 9946 C C . TRP B 1 624 ? 28.348 -62.590 311.063 1.00 48.53 624 TRP B C 1
ATOM 9947 O O . TRP B 1 624 ? 27.559 -62.829 311.990 1.00 42.10 624 TRP B O 1
ATOM 9958 N N . HIS B 1 625 ? 29.132 -63.532 310.527 1.00 46.84 625 HIS B N 1
ATOM 9959 C CA . HIS B 1 625 ? 29.040 -64.946 310.878 1.00 46.37 625 HIS B CA 1
ATOM 9960 C C . HIS B 1 625 ? 30.041 -65.377 311.942 1.00 49.00 625 HIS B C 1
ATOM 9961 O O . HIS B 1 625 ? 29.910 -66.486 312.473 1.00 49.80 625 HIS B O 1
ATOM 9968 N N . GLU B 1 626 ? 31.039 -64.549 312.250 1.00 49.91 626 GLU B N 1
ATOM 9969 C CA . GLU B 1 626 ? 32.047 -64.916 313.233 1.00 50.50 626 GLU B CA 1
ATOM 9970 C C . GLU B 1 626 ? 31.440 -65.034 314.626 1.00 49.64 626 GLU B C 1
ATOM 9971 O O . GLU B 1 626 ? 30.341 -64.547 314.907 1.00 50.94 626 GLU B O 1
ATOM 9977 N N . SER B 1 627 ? 32.178 -65.692 315.505 1.00 50.19 627 SER B N 1
ATOM 9978 C CA . SER B 1 627 ? 31.883 -65.668 316.924 1.00 54.47 627 SER B CA 1
ATOM 9979 C C . SER B 1 627 ? 32.916 -64.786 317.609 1.00 57.49 627 SER B C 1
ATOM 9980 O O . SER B 1 627 ? 34.046 -64.640 317.132 1.00 62.76 627 SER B O 1
ATOM 9983 N N . VAL B 1 628 ? 32.513 -64.173 318.715 1.00 56.02 628 VAL B N 1
ATOM 9984 C CA . VAL B 1 628 ? 33.435 -63.342 319.485 1.00 55.51 628 VAL B CA 1
ATOM 9985 C C . VAL B 1 628 ? 33.578 -63.938 320.880 1.00 48.57 628 VAL B C 1
ATOM 9986 O O . VAL B 1 628 ? 32.598 -63.996 321.637 1.00 49.09 628 VAL B O 1
ATOM 9989 N N . PRO B 1 629 ? 34.764 -64.419 321.253 1.00 50.69 629 PRO B N 1
ATOM 9990 C CA . PRO B 1 629 ? 34.981 -64.844 322.641 1.00 51.03 629 PRO B CA 1
ATOM 9991 C C . PRO B 1 629 ? 35.144 -63.615 323.525 1.00 45.74 629 PRO B C 1
ATOM 9992 O O . PRO B 1 629 ? 35.947 -62.724 323.228 1.00 45.49 629 PRO B O 1
ATOM 9996 N N . VAL B 1 630 ? 34.367 -63.561 324.603 1.00 42.94 630 VAL B N 1
ATOM 9997 C CA . VAL B 1 630 ? 34.371 -62.417 325.503 1.00 39.44 630 VAL B CA 1
ATOM 9998 C C . VAL B 1 630 ? 34.543 -62.907 326.933 1.00 41.04 630 VAL B C 1
ATOM 9999 O O . VAL B 1 630 ? 34.108 -64.007 327.290 1.00 38.88 630 VAL B O 1
ATOM 10003 N N . ARG B 1 631 ? 35.205 -62.094 327.751 1.00 33.55 631 ARG B N 1
ATOM 10004 C CA . ARG B 1 631 ? 35.257 -62.327 329.185 1.00 30.97 631 ARG B CA 1
ATOM 10005 C C . ARG B 1 631 ? 34.465 -61.234 329.888 1.00 34.19 631 ARG B C 1
ATOM 10006 O O . ARG B 1 631 ? 34.700 -60.045 329.647 1.00 28.99 631 ARG B O 1
ATOM 10014 N N . ASP B 1 632 ? 33.512 -61.638 330.728 1.00 30.61 632 ASP B N 1
ATOM 10015 C CA . ASP B 1 632 ? 32.783 -60.707 331.586 1.00 31.00 632 ASP B CA 1
ATOM 10016 C C . ASP B 1 632 ? 33.709 -60.283 332.719 1.00 33.91 632 ASP B C 1
ATOM 10017 O O . ASP B 1 632 ? 33.948 -61.044 333.661 1.00 32.39 632 ASP B O 1
ATOM 10022 N N . GLU B 1 633 ? 34.239 -59.056 332.631 1.00 28.26 633 GLU B N 1
ATOM 10023 C CA . GLU B 1 633 ? 35.228 -58.603 333.602 1.00 28.32 633 GLU B CA 1
ATOM 10024 C C . GLU B 1 633 ? 34.655 -58.471 335.006 1.00 25.10 633 GLU B C 1
ATOM 10025 O O . GLU B 1 633 ? 35.425 -58.354 335.964 1.00 28.39 633 GLU B O 1
ATOM 10031 N N . LEU B 1 634 ? 33.331 -58.454 335.154 1.00 23.26 634 LEU B N 1
ATOM 10032 C CA . LEU B 1 634 ? 32.752 -58.358 336.488 1.00 27.95 634 LEU B CA 1
ATOM 10033 C C . LEU B 1 634 ? 32.787 -59.685 337.229 1.00 33.00 634 LEU B C 1
ATOM 10034 O O . LEU B 1 634 ? 32.730 -59.692 338.464 1.00 30.61 634 LEU B O 1
ATOM 10039 N N . THR B 1 635 ? 32.858 -60.801 336.507 1.00 32.02 635 THR B N 1
ATOM 10040 C CA . THR B 1 635 ? 32.815 -62.124 337.125 1.00 33.40 635 THR B CA 1
ATOM 10041 C C . THR B 1 635 ? 33.973 -63.020 336.740 1.00 33.15 635 THR B C 1
ATOM 10042 O O . THR B 1 635 ? 34.223 -63.998 337.452 1.00 34.77 635 THR B O 1
ATOM 10046 N N . GLY B 1 636 ? 34.679 -62.738 335.650 1.00 30.06 636 GLY B N 1
ATOM 10047 C CA . GLY B 1 636 ? 35.677 -63.644 335.141 1.00 35.14 636 GLY B CA 1
ATOM 10048 C C . GLY B 1 636 ? 35.146 -64.751 334.254 1.00 33.77 636 GLY B C 1
ATOM 10049 O O . GLY B 1 636 ? 35.949 -65.486 333.676 1.00 36.34 636 GLY B O 1
ATOM 10050 N N . GLU B 1 637 ? 33.827 -64.889 334.118 1.00 36.34 637 GLU B N 1
ATOM 10051 C CA . GLU B 1 637 ? 33.250 -65.908 333.245 1.00 41.45 637 GLU B CA 1
ATOM 10052 C C . GLU B 1 637 ? 33.507 -65.572 331.778 1.00 42.05 637 GLU B C 1
ATOM 10053 O O . GLU B 1 637 ? 33.534 -64.406 331.374 1.00 37.03 637 GLU B O 1
ATOM 10059 N N . THR B 1 638 ? 33.687 -66.609 330.968 1.00 41.09 638 THR B N 1
ATOM 10060 C CA . THR B 1 638 ? 33.913 -66.441 329.540 1.00 40.01 638 THR B CA 1
ATOM 10061 C C . THR B 1 638 ? 32.676 -66.895 328.777 1.00 45.79 638 THR B C 1
ATOM 10062 O O . THR B 1 638 ? 32.028 -67.875 329.153 1.00 47.21 638 THR B O 1
ATOM 10066 N N . TYR B 1 639 ? 32.335 -66.156 327.726 1.00 43.33 639 TYR B N 1
ATOM 10067 C CA . TYR B 1 639 ? 31.226 -66.497 326.852 1.00 44.58 639 TYR B CA 1
ATOM 10068 C C . TYR B 1 639 ? 31.732 -66.545 325.421 1.00 46.27 639 TYR B C 1
ATOM 10069 O O . TYR B 1 639 ? 32.788 -65.996 325.093 1.00 46.83 639 TYR B O 1
ATOM 10078 N N . HIS B 1 640 ? 30.973 -67.230 324.572 1.00 50.28 640 HIS B N 1
ATOM 10079 C CA . HIS B 1 640 ? 31.217 -67.251 323.133 1.00 52.18 640 HIS B CA 1
ATOM 10080 C C . HIS B 1 640 ? 29.991 -66.638 322.477 1.00 50.02 640 HIS B C 1
ATOM 10081 O O . HIS B 1 640 ? 28.932 -67.268 322.392 1.00 50.53 640 HIS B O 1
ATOM 10088 N N . TRP B 1 641 ? 30.140 -65.399 322.034 1.00 49.07 641 TRP B N 1
ATOM 10089 C CA . TRP B 1 641 ? 29.035 -64.608 321.532 1.00 49.58 641 TRP B CA 1
ATOM 10090 C C . TRP B 1 641 ? 29.139 -64.460 320.021 1.00 50.92 641 TRP B C 1
ATOM 10091 O O . TRP B 1 641 ? 30.207 -64.622 319.425 1.00 52.07 641 TRP B O 1
ATOM 10102 N N . GLY B 1 642 ? 28.003 -64.159 319.408 1.00 48.00 642 GLY B N 1
ATOM 10103 C CA . GLY B 1 642 ? 27.973 -63.902 317.986 1.00 47.81 642 GLY B CA 1
ATOM 10104 C C . GLY B 1 642 ? 27.078 -62.726 317.673 1.00 47.72 642 GLY B C 1
ATOM 10105 O O . GLY B 1 642 ? 26.890 -61.843 318.517 1.00 44.18 642 GLY B O 1
ATOM 10106 N N . ARG B 1 643 ? 26.509 -62.714 316.467 1.00 41.23 643 ARG B N 1
ATOM 10107 C CA . ARG B 1 643 ? 25.643 -61.619 316.058 1.00 40.10 643 ARG B CA 1
ATOM 10108 C C . ARG B 1 643 ? 24.343 -61.560 316.856 1.00 37.65 643 ARG B C 1
ATOM 10109 O O . ARG B 1 643 ? 23.690 -60.516 316.855 1.00 39.67 643 ARG B O 1
ATOM 10117 N N . ALA B 1 644 ? 23.939 -62.640 317.525 1.00 37.82 644 ALA B N 1
ATOM 10118 C CA . ALA B 1 644 ? 22.719 -62.612 318.331 1.00 34.41 644 ALA B CA 1
ATOM 10119 C C . ALA B 1 644 ? 22.928 -63.423 319.600 1.00 38.37 644 ALA B C 1
ATOM 10120 O O . ALA B 1 644 ? 23.310 -64.595 319.529 1.00 39.09 644 ALA B O 1
ATOM 10122 N N . ASN B 1 645 ? 22.666 -62.809 320.757 1.00 37.30 645 ASN B N 1
ATOM 10123 C CA . ASN B 1 645 ? 23.061 -63.396 322.035 1.00 34.82 645 ASN B CA 1
ATOM 10124 C C . ASN B 1 645 ? 21.961 -63.230 323.068 1.00 36.64 645 ASN B C 1
ATOM 10125 O O . ASN B 1 645 ? 21.488 -62.115 323.302 1.00 37.17 645 ASN B O 1
ATOM 10130 N N . TYR B 1 646 ? 21.564 -64.344 323.684 1.00 32.79 646 TYR B N 1
ATOM 10131 C CA . TYR B 1 646 ? 20.590 -64.329 324.764 1.00 35.16 646 TYR B CA 1
ATOM 10132 C C . TYR B 1 646 ? 21.282 -63.888 326.048 1.00 34.13 646 TYR B C 1
ATOM 10133 O O . TYR B 1 646 ? 22.361 -64.389 326.378 1.00 34.48 646 TYR B O 1
ATOM 10142 N N . VAL B 1 647 ? 20.674 -62.945 326.766 1.00 32.99 647 VAL B N 1
ATOM 10143 C CA . VAL B 1 647 ? 21.170 -62.542 328.077 1.00 30.98 647 VAL B CA 1
ATOM 10144 C C . VAL B 1 647 ? 20.023 -62.602 329.069 1.00 27.12 647 VAL B C 1
ATOM 10145 O O . VAL B 1 647 ? 18.850 -62.462 328.710 1.00 32.56 647 VAL B O 1
ATOM 10149 N N . ARG B 1 648 ? 20.369 -62.819 330.334 1.00 29.79 648 ARG B N 1
ATOM 10150 C CA . ARG B 1 648 ? 19.391 -62.807 331.411 1.00 29.24 648 ARG B CA 1
ATOM 10151 C C . ARG B 1 648 ? 20.035 -62.128 332.605 1.00 31.25 648 ARG B C 1
ATOM 10152 O O . ARG B 1 648 ? 21.025 -62.631 333.142 1.00 29.77 648 ARG B O 1
ATOM 10160 N N . LEU B 1 649 ? 19.484 -60.996 333.027 1.00 28.88 649 LEU B N 1
ATOM 10161 C CA . LEU B 1 649 ? 20.141 -60.168 334.031 1.00 29.04 649 LEU B CA 1
ATOM 10162 C C . LEU B 1 649 ? 19.220 -60.022 335.232 1.00 24.46 649 LEU B C 1
ATOM 10163 O O . LEU B 1 649 ? 18.097 -59.519 335.109 1.00 25.39 649 LEU B O 1
ATOM 10168 N N . GLU B 1 650 ? 19.692 -60.480 336.397 1.00 24.59 650 GLU B N 1
ATOM 10169 C CA . GLU B 1 650 ? 18.887 -60.539 337.605 1.00 23.29 650 GLU B CA 1
ATOM 10170 C C . GLU B 1 650 ? 19.302 -59.417 338.551 1.00 23.98 650 GLU B C 1
ATOM 10171 O O . GLU B 1 650 ? 20.415 -59.469 339.102 1.00 25.05 650 GLU B O 1
ATOM 10177 N N . PRO B 1 651 ? 18.457 -58.410 338.785 1.00 26.28 651 PRO B N 1
ATOM 10178 C CA . PRO B 1 651 ? 18.865 -57.270 339.620 1.00 24.47 651 PRO B CA 1
ATOM 10179 C C . PRO B 1 651 ? 19.213 -57.704 341.034 1.00 29.56 651 PRO B C 1
ATOM 10180 O O . PRO B 1 651 ? 18.490 -58.485 341.657 1.00 27.40 651 PRO B O 1
ATOM 10184 N N . GLY B 1 652 ? 20.322 -57.164 341.548 1.00 27.15 652 GLY B N 1
ATOM 10185 C CA . GLY B 1 652 ? 20.870 -57.592 342.828 1.00 27.70 652 GLY B CA 1
ATOM 10186 C C . GLY B 1 652 ? 21.997 -58.597 342.662 1.00 25.50 652 GLY B C 1
ATOM 10187 O O . GLY B 1 652 ? 23.029 -58.521 343.339 1.00 24.84 652 GLY B O 1
ATOM 10188 N N . ARG B 1 653 ? 21.807 -59.552 341.747 1.00 27.89 653 ARG B N 1
ATOM 10189 C CA . ARG B 1 653 ? 22.852 -60.512 341.416 1.00 26.97 653 ARG B CA 1
ATOM 10190 C C . ARG B 1 653 ? 23.805 -59.958 340.366 1.00 29.14 653 ARG B C 1
ATOM 10191 O O . ARG B 1 653 ? 25.028 -60.041 340.523 1.00 28.40 653 ARG B O 1
ATOM 10199 N N . THR B 1 654 ? 23.254 -59.414 339.270 1.00 29.57 654 THR B N 1
ATOM 10200 C CA . THR B 1 654 ? 23.990 -58.975 338.086 1.00 33.62 654 THR B CA 1
ATOM 10201 C C . THR B 1 654 ? 23.344 -57.714 337.530 1.00 26.29 654 THR B C 1
ATOM 10202 O O . THR B 1 654 ? 22.257 -57.806 336.948 1.00 32.92 654 THR B O 1
ATOM 10206 N N . PRO B 1 655 ? 23.951 -56.533 337.653 1.00 28.55 655 PRO B N 1
ATOM 10207 C CA . PRO B 1 655 ? 23.397 -55.366 336.931 1.00 26.58 655 PRO B CA 1
ATOM 10208 C C . PRO B 1 655 ? 23.660 -55.395 335.430 1.00 26.26 655 PRO B C 1
ATOM 10209 O O . PRO B 1 655 ? 22.902 -54.770 334.666 1.00 24.00 655 PRO B O 1
ATOM 10213 N N . ALA B 1 656 ? 24.705 -56.089 334.986 1.00 21.03 656 ALA B N 1
ATOM 10214 C CA . ALA B 1 656 ? 25.253 -55.865 333.657 1.00 24.50 656 ALA B CA 1
ATOM 10215 C C . ALA B 1 656 ? 26.295 -56.926 333.344 1.00 24.84 656 ALA B C 1
ATOM 10216 O O . ALA B 1 656 ? 26.849 -57.563 334.245 1.00 25.34 656 ALA B O 1
ATOM 10218 N N . HIS B 1 657 ? 26.575 -57.079 332.055 1.00 22.86 657 HIS B N 1
ATOM 10219 C CA . HIS B 1 657 ? 27.813 -57.680 331.572 1.00 25.62 657 HIS B CA 1
ATOM 10220 C C . HIS B 1 657 ? 28.750 -56.570 331.117 1.00 26.73 657 HIS B C 1
ATOM 10221 O O . HIS B 1 657 ? 28.362 -55.724 330.305 1.00 25.92 657 HIS B O 1
ATOM 10228 N N . VAL B 1 658 ? 29.978 -56.581 331.617 1.00 22.26 658 VAL B N 1
ATOM 10229 C CA . VAL B 1 658 ? 31.020 -55.659 331.163 1.00 22.21 658 VAL B CA 1
ATOM 10230 C C . VAL B 1 658 ? 32.132 -56.524 330.581 1.00 26.27 658 VAL B C 1
ATOM 10231 O O . VAL B 1 658 ? 33.036 -56.976 331.293 1.00 27.17 658 VAL B O 1
ATOM 10235 N N . CYS B 1 659 ? 32.086 -56.759 329.269 1.00 27.04 659 CYS B N 1
ATOM 10236 C CA . CYS B 1 659 ? 32.947 -57.744 328.620 1.00 27.09 659 CYS B CA 1
ATOM 10237 C C . CYS B 1 659 ? 34.059 -57.105 327.804 1.00 28.81 659 CYS B C 1
ATOM 10238 O O . CYS B 1 659 ? 33.882 -56.049 327.189 1.00 29.14 659 CYS B O 1
ATOM 10241 N N . THR B 1 660 ? 35.205 -57.776 327.777 1.00 27.14 660 THR B N 1
ATOM 10242 C CA . THR B 1 660 ? 36.257 -57.474 326.821 1.00 26.88 660 THR B CA 1
ATOM 10243 C C . THR B 1 660 ? 36.275 -58.559 325.753 1.00 35.69 660 THR B C 1
ATOM 10244 O O . THR B 1 660 ? 36.006 -59.730 326.039 1.00 32.39 660 THR B O 1
ATOM 10248 N N . VAL B 1 661 ? 36.554 -58.159 324.523 1.00 33.29 661 VAL B N 1
ATOM 10249 C CA . VAL B 1 661 ? 36.707 -59.109 323.428 1.00 43.12 661 VAL B CA 1
ATOM 10250 C C . VAL B 1 661 ? 38.105 -59.710 323.503 1.00 42.26 661 VAL B C 1
ATOM 10251 O O . VAL B 1 661 ? 39.094 -58.990 323.688 1.00 44.83 661 VAL B O 1
ATOM 10255 N N . LEU B 1 662 ? 38.195 -61.034 323.397 1.00 43.80 662 LEU B N 1
ATOM 10256 C CA . LEU B 1 662 ? 39.471 -61.715 323.557 1.00 48.06 662 LEU B CA 1
ATOM 10257 C C . LEU B 1 662 ? 40.144 -61.955 322.208 1.00 54.01 662 LEU B C 1
ATOM 10258 O O . LEU B 1 662 ? 39.480 -62.160 321.188 1.00 58.44 662 LEU B O 1
ATOM 10263 N N . ARG B 1 663 ? 41.478 -61.936 322.224 1.00 62.13 663 ARG B N 1
ATOM 10264 C CA . ARG B 1 663 ? 42.313 -62.260 321.061 1.00 70.96 663 ARG B CA 1
ATOM 10265 C C . ARG B 1 663 ? 41.940 -61.449 319.816 1.00 75.60 663 ARG B C 1
ATOM 10266 O O . ARG B 1 663 ? 42.444 -60.342 319.600 1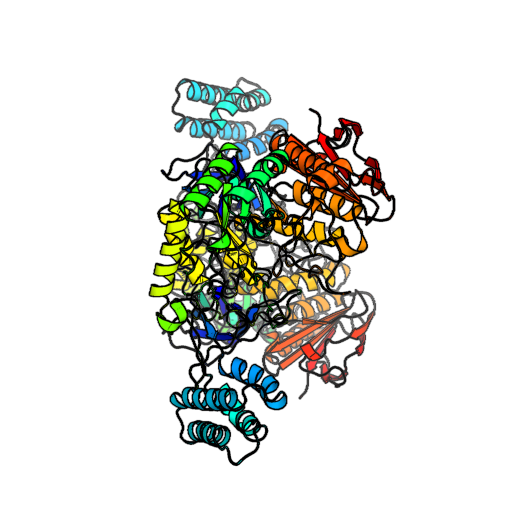.00 75.36 663 ARG B O 1
#

Nearest PDB structures (foldseek):
  8d6k-assembly1_A  TM=1.000E+00  e=0.000E+00  Streptomyces coelicolor A3(2)
  5lgw-assembly1_B  TM=9.924E-01  e=0.000E+00  Streptomyces coelicolor
  3zss-assembly2_C  TM=9.951E-01  e=0.000E+00  Streptomyces coelicolor
  5lgv-assembly1_B  TM=9.953E-01  e=0.000E+00  Streptomyces coelicolor A3(2)
  5vt4-assembly2_C  TM=9.921E-01  e=0.000E+00  Streptomyces coelicolor A3(2)

InterPro domains:
  IPR006047 Glycosyl hydrolase family 13, catalytic domain [SM00642] (212-544)
  IPR013780 Glycosyl hydrolase, all-beta [G3DSA:2.60.40.1180] (574-675)
  IPR013783 Immunoglobulin-like fold [G3DSA:2.60.40.10] (19-205)
  IPR017853 Glycoside hydrolase superfamily [SSF51445] (213-570)
  IPR021828 Alpha-1,4-glucan:maltose-1-phosphate maltosyltransferase, domain N/S [PF11896] (19-206)
  IPR026585 Alpha-1,4-glucan:maltose-1-phosphate maltosyltransferase [MF_02124] (17-663)
  IPR049171 Alpha-1,4-glucan:maltose-1-phosphate maltosyltransferase, C-terminal [PF21702] (577-661)

Sequence (1298 aa):
PTVVGRIPVLDDVRPVVQRGRRPAKAVTGESFEVSATVFREGHDAVGANVVLRDPRGRPGPWTPMRELAPGTDRWGATVTAGETGTWSYTVEAWGDPVTTWRHHARIKIPAGLDTDLVLEEGARLYERAAADVPGREDRRELLAAVDALRDESRPAASRLAAALTPQVDAVLARHPLRDLVTSSDPLPLLVERERALYGAWYEFFPRSEGTPHTPHGTFRTAARRLPAIAAMGFDVVYLPPIHPIGTTHRKGRNNTLSATGDDVGSPWAIGSPEGGHDSIHPALGTLDDFDHFVTEAGKLGLEIALDFALQCSPDHPWVHKHPEWFHHRPDGTIAHAENPPKKYQDIYPIAFDADPDGLATETVRILRHWMDHGVRIFRVDNPHTKPVAFWERVIADINGTDPDVIFLAEAFTRPAMMATLAQIGFQQSYTYFTWRNTKQELTEYLTELSGEAASYMRPNFFANTPDILHAYLQHGGRPAFEVRAVLAATLSPTWGIYSGYELCENTPLREGSEEYLDSEKYQLKPRDWTRAAREGTTIAPLVTRLNTIRRENPALRQLRDLHFHPTDKEEVIAYSKRQGSNTVLVVVNLDPRHTQEATVSLDMPQLGLDWHESVPVRDELTGETYHWGRANYVRLEPGRTPAHVCTVLRPTVVGRIPVLDVRPVVQRGRRPAKAVTGESFEVSATVFREGHDAVGANVVLRDPRGRPGPWTPMRELAPGTDRWGATVTAGETGTWSYTVEAWGDPVTTWRHHARIKIPAGLDTDLVLEEGARLYERAAADVPGREDRRELLAAVDALRDESRPAASSRLAAALTPQVDAVLARHPLRDLVTSSDPLPLLVERERALYGAWYEFFPRSEGTPHTPHGTFRTAARRLPAIAAMGFDVVYLPPIHPIGTTHRKGRRNNTLSATGDDVGSPWAIGSPEGGHDSSIHPALGTLDDFDHFVTEAGKLGLEIALDFALQCSPDHPWVHKHPEWFHHRPDGTIAHAENPPKKYQDIYPIAFDADPDGLATETVRILRHWMDHGVRIFRVDNPHTKPVAFWERVIADINGTDPDVIFLAEAFTRPAMMATLAQIGFQQSYTYFTWRNTKQELTEYLTELSGEAASYMRPNFFANTPDILHAYLQHGGRPAFEVRAVLAATLSPTWGIYSGYELCENTPLREGSEEYLDSEKYQLKPRDWTRAAREGTTIAPLVTRLNTIRRENPALRQLRDLHFHPTDKEEVIAYSKRQGSNTVLVVVNLDPRHTQEATVSLDDMPQLGLDWHESVPVRDELTGETYHWGRANYVRLEPGRTPAHVCTVLR

Secondary structure (DSSP, 8-state):
--SS-SS-EEEEES-BGGGTB-EEEETT-EEEEEEEE--SSSS-EEEEEEEE-TT--B-S--B-EESSTTS-EEEEEEE--SSEEEEEEEEEEE-HHHHHHHHHHHHTTTTSSHHHHHHHHHHHHHHHHTT---HHHHHHHHHHHHHHT-TTS-HHHHHHGGG-HHHHHHHHHS---EEEEEPPPEEEEEE-GGGT-EEEEE--GGGS--SSS-S--HHHHGGGHHHHHHTT-SEEEEPP-S-B--TT--BGGGBS---TT----TTSB-BTTB-TTS--GGG--HHHHHHHHHHHHHTT-EEEEEE--EE-TTSTHHHH-GGGS---TTS--PPEEETTEEETT-EEP--SS-HHHHHHHHHHHHHHHHHTT--EEEEE-GGGS-HHHHHHHHHHHHHH-TT-EEEEE--S-HHHHHHHHHTT-SEE--SGGG--SHHHHHHHHHHHHTGGGGT--B-EES-BTTB--HHHHHHHHHHHHHHHHHHHHH-SEEEEETTTTTT---BSSTT--SBTT-TTSS-----HHHHHHTT---HHHHHHHHHHHHH-GGGG-SS--EEPPBSSTTEEEEEEEETTEEEEEEEE--SSS-EEEEEE--GGGGT--TT--EEEEETTT--EEEE-SEEEEEE-TTT-SEEEEEEP-/--SS-SS-EEEEES-BGGGTB-EEEETT-EEEEEEEE--SSS--EEEEEEEE-TT--B----B-EESSTTS-EEEEEEE--SSEEEEEEEEEEE-HHHHHHHHHHHHHHHTSSHHHHHHHHHHHHHHHHTT--SHHHHHHHHHHHHHHT-TTS-HHHHHHHTS-HHHHHHHHHS---EEEEEPPPEEEEEE-GGGT-EEEEE--GGGS--SS--S--HHHHGGGHHHHHHTT--EEEE---S-B--TT--BGGGBSS--SS----TTSB-BTTB-TTS--TTT--HHHHHHHHHHHHHTT-EEEEEE--EE-TTSHHHHH-GGGSPPPTTS--PPEEETTEEETT-EEP--SS-HHHHHHHHHHHHHHHHHTT--EEEEE-GGGS-HHHHHHHHHHHHHH-TT-EEEEE--S-HHHHHHHHHTT-SEE--SGGG--SHHHHHHHHHHHHTGGGGT--B-EES-BTTB--HHHHHHHHHHHHHHHHHHHHH-SEEEEETTTTTT---BSSTT--SBTT-TTSS-----HHHHHHHT---HHHHHHHHHHHHH-GGGG-SS--EEEPBS-TTEEEEEEEETTEEEEEEEE--SSS-EEEEEE--GGGGT--TT--EEEEETTT--EEEE-SEEEEEE-TTT-SEEEEEE--

Organism: Streptomyces coelicolor (strain ATCC BAA-471 / A3(2) / M145) (NCBI:txid100226)

Foldseek 3Di:
DDPAAQWGWADKDDDFPNQPFAFEAAAFDKDKIKTQTDHPDDADKWKFKWKADPVRHTDDTWTWDDPDPPPSMIMTMDGHHDFDKIKMKMKMFGQVQVRLLVVCVPQLVVVHCLLVSLLVLLVVLVVLLVPQPDPVLSVLSNVLSVLSNPPVDRSVRNSVSCVDPSNVVSCVVRPDGHRMDMDDMHMYGYAHLVLFFFEEEEEEQLLQCDPVQRGHALVSSLVCLVLVLLLQGQEYEYEQFAAADDVQFAAWPRHRHHDDPWRGFSLQAAAVQAGLQFGHVSRPGLVSVLVSQVSNVVSNYAYAYEDEQKHFCRHPCVVVPVVQADADPVRDGQFDADPPGGDRGIGHTDCPRCVPVSLVVSLVSVVSVVVSRHQEYEYPQCVVPDLVSLLVNQCVCCVVPVNRAYEYAHPDDDVSQLSSQRSHHSEYEDCLLVQQFQVSLVVRLCVCLPSSSRRHRYAAENADQQFQDVQLQVLFPLQLLQSLLCQLQQGSHYYYYPCSQLSQRDACDPPGRHHRRGCSTHRDHDPVVVCVVVVSGNSVSSSLSSVVSVVFVQSSHHNAKAWFDKDDRQKTWMWGDDVPKIKIKIFRSDSAAKDKIKTADPQVSVVHDQADWFWKAQSVPRDIDTHHRIDIDIAGRPPRRMGTIITDD/DDPAAQWGWADKDDDFPNQPFAFEAAAFDKDKIKTQTDHPDDFDKWKFKWKADPVRHTDDTWTWDAPDPPRSMIMTMDGDHDFDKIKMKMKMFTQVVVRLLVVQVPCQVVVHPLLVSLLVVLVVLLQLLVPQPDCVLSVLSNVLSVLSVPVVDRSVRNSVSCVDPSNVVSCVRRPDGHSIDMDDMHMYGYAHLVLFFFEEEEEEQLLQCDPVQRGHALVSSLVCLVLVLLLQGQEYEYEQFAAADQVQFAAWPRHRHHDPVWRGFSLQAAAPQAGLQFGHPSRPGLVSVLVSQVSNVVSNYAYAYEDEQKHFCRHPCVVVPVVQFDADPVRDGAFDPDPPRGDRGIGHTDCPPCVPVSLVVSLVSVVSVVVSRHQEYEYPQCVVPDLVSLLVNQCVCCVVPVNRAYEYAHPDDVVSQLSSLRSHHSEYEDCLLVQQFQVSLVVVLLVCLPSSSRRHRYAAENADQQFQDVQLLVLFPLQLLQSLLCRQQQGSHYYYYPCSQLSQRDACDPPGRHHRRGCSTHRDHDDPVVCVVVVSGNSVSSSLSSVVSVVAVQSSHHNAKAWFDKPDRQKTKMWGDDVLKIKIKIFRSRSPAKDKIKTQDPQVSVVHDQAAWWWKAQSVPRDIDIHGRIDIDIAGRPVHGMGTIITDD